Protein AF-A0A7J4T6V2-F1 (afdb_monomer)

Sequence (1102 aa):
MQHRQRLVNKSPQYKMMEKSWKALLYFALNEVQPFSEDEEESTPMKRTQRSRRSPRQASSSPLDWLPNFSELVDNEQSNKPFSLSALLLHKNLQPDKWESSGDDKIESLRESCLAEGVHKVWQKMAETTPIFAQFSLFSIAKSSEKKKFKIDYSILSSDFLQPDVLKKCLDHLSMMNLDPAVLLELGKVKSQLSAGRSLRVSQSLFELEGEQKIISLILGLHTRKDISDMLSETKGLDADYVKSLSLLNDLLQDNFEHWIDTVTIEQDNELVKSMKSIAWNQPPNEASVLDVGVLSQGYEFAEDPSVKEKIQWWKLNALVKNKQKKEAKSLLFELKIEADSDTRSLLVLLKEIGEEGFDWLELQLSQLDHISLTYILSDEELPSSLRYAGAKILFQRPHDIESSIIHHLIELFTLYADIDLLYTLVTKKEIDLQTRPYESLLITHLLPAQNKSANIDWLNSCREKAQENILETPLPSYFSKPAQSLLLLMEGILDDAESIVDKFGTDKPGLKAFKTCRQALKKGGDGLAAKKDLETLNASVKNENFSPLEQALFHSVISTLKLNRATWMLQSNRDEDIGPMLDTLLSNEMTPMLMMQTVRYFVLEYDLALPSLVNWYQTFDVTSPWHAIARAAVSASKSEERNAARDYQKAGESEIFSYEEKIMIYRKAMIHYAHAGLWTEALNLIEQEPALKSALTKRFQLYLQVSFHASQQETEKARKLLISFIETKKIVEDDFGESKERSSYANDDLDMLQDYPTSQPRSLPVQPFVGRVIAAKSWLKKQLYRGRKDTEYRYSELMKSSQILPKEVYDIADEAATNGKPFEGLMYLERAQLSGKFSLMDKKRLADTESSLFNLHHHSIPLQKRTYLRSLKLKPVVILDTNILIDVIVEKLSMKLGLTSASRLEMRGKDKFHLVLKYYCEENKIWMWIPKVVRRELTDFSKQVDRMHGLFDGYLVDKSKLEKEVTVQTSQKIIQEIIDEYSNWKPLDLQLEEIDDEDRIDEQMNAFLTDHFEIYDELTSMKRVKSEPIRTEIDNHLVYPESNDIAIMKLAARLAQRPFKDVGSLIIATRDGDFTLVARALEERFGFGVVKNSRMLQSWIN

Solvent-accessible surface area (backbone atoms only — not comparable to full-atom values): 61951 Å² total; per-residue (Å²): 104,76,66,59,55,56,56,48,71,66,35,63,70,54,67,73,49,58,63,44,62,51,24,56,53,51,48,45,66,62,45,48,72,69,80,72,95,86,72,86,87,79,85,78,85,76,82,80,81,78,84,84,88,89,90,79,75,83,79,70,54,62,70,72,41,41,79,52,73,68,59,61,73,70,46,86,87,53,60,60,70,59,50,46,53,53,50,50,50,47,53,57,74,36,59,95,74,59,60,81,73,54,56,61,54,49,52,54,40,49,54,50,35,54,73,62,27,38,57,66,68,48,32,58,42,11,77,61,9,62,65,43,36,72,42,56,78,35,48,71,48,88,86,85,90,83,86,87,77,81,89,66,62,76,64,60,40,41,47,45,81,39,66,74,44,34,46,54,42,52,56,60,60,61,69,45,100,65,55,72,65,57,52,54,53,49,50,52,48,49,51,28,52,78,64,77,45,84,84,76,79,59,71,75,55,62,69,46,67,59,77,54,30,59,58,22,51,55,53,25,56,60,69,70,42,90,47,72,82,67,62,80,67,59,70,85,58,63,65,70,59,52,51,53,51,50,55,48,45,33,58,74,70,76,45,62,91,59,46,69,66,58,66,66,57,82,67,93,39,55,35,49,52,53,46,35,26,60,48,37,61,64,66,59,82,76,62,55,76,50,55,51,70,61,40,53,53,38,47,72,40,27,80,50,67,73,52,35,53,52,40,50,54,31,34,39,53,32,24,53,76,69,68,40,60,72,62,30,48,61,54,54,75,74,59,80,81,56,55,86,56,67,51,70,66,50,51,57,53,30,66,74,68,34,70,71,40,51,58,54,46,58,77,46,51,87,49,48,40,73,69,50,41,51,53,49,53,70,39,80,90,50,59,68,68,55,28,38,56,37,48,52,56,56,70,72,42,95,66,83,83,57,79,88,48,51,63,51,50,50,51,41,25,51,46,60,50,38,34,64,61,42,51,52,49,33,64,76,66,68,54,70,40,64,83,34,25,68,62,28,45,49,40,54,64,51,26,35,54,80,54,81,84,71,55,65,69,60,42,51,54,36,35,45,48,9,48,74,44,42,87,80,49,79,83,55,91,77,58,50,71,46,44,51,41,49,54,39,28,47,59,12,36,74,54,83,56,61,62,47,58,62,60,42,70,85,44,60,69,30,46,51,22,47,52,50,45,49,46,16,36,37,86,92,37,88,27,54,54,54,72,69,36,55,52,43,29,56,54,42,57,73,70,57,90,60,53,52,32,40,43,54,48,50,54,45,53,53,49,45,40,49,47,46,37,44,53,51,28,60,50,67,68,56,66,87,64,48,53,64,54,51,30,59,53,59,63,40,78,76,32,24,40,55,54,58,52,33,50,53,50,47,30,74,73,72,52,45,47,33,68,42,58,35,52,48,22,65,77,69,40,66,84,39,47,66,34,29,43,33,46,14,19,38,28,44,74,70,68,36,26,58,59,14,14,51,24,19,41,60,29,34,74,40,82,89,50,52,71,70,54,24,53,53,33,38,53,51,14,37,54,25,18,49,68,53,68,38,39,66,62,38,52,48,52,39,70,74,34,64,71,47,54,58,53,46,39,71,66,58,52,47,48,49,52,30,27,37,30,41,74,72,67,38,51,68,61,26,31,49,54,57,51,61,71,41,53,40,81,40,78,42,66,45,103,82,72,51,75,41,82,42,82,43,70,51,68,68,57,57,57,53,57,51,50,44,33,69,67,40,92,71,61,46,64,54,68,58,40,37,63,45,46,55,50,38,54,55,49,52,44,71,75,75,58,95,73,94,84,49,55,65,59,54,48,57,54,50,73,69,49,94,76,77,58,66,64,62,55,47,55,43,19,52,52,32,28,74,72,77,35,50,66,65,14,48,51,54,49,46,49,50,62,70,64,71,82,58,52,78,69,49,39,51,52,47,49,55,52,44,52,52,54,42,69,76,45,36,82,79,46,26,22,40,64,37,65,75,44,62,81,57,91,44,30,29,37,34,37,51,37,58,73,50,49,48,54,53,50,51,51,59,49,32,47,71,76,50,37,23,79,59,43,34,82,52,68,78,60,83,69,67,41,63,60,52,52,49,51,38,38,75,71,68,51,40,38,30,27,65,52,72,69,43,52,50,50,52,58,53,52,32,67,39,52,70,63,59,54,56,72,47,64,84,49,66,66,60,64,73,55,47,63,68,62,62,37,51,69,54,40,48,53,51,50,54,51,45,52,66,72,55,32,77,55,75,77,90,59,92,60,77,85,61,83,67,96,83,47,72,61,58,59,53,47,53,53,49,53,60,71,33,41,73,59,33,39,53,52,41,57,58,44,48,76,80,42,89,68,78,46,34,72,55,96,92,38,72,34,42,60,34,70,66,56,50,50,53,54,52,52,45,36,55,54,14,67,40,50,56,97,68,52,21,32,42,31,37,37,38,74,49,63,86,48,59,61,44,20,65,47,43,26,75,76,40,28,28,44,58,24,70,44,43,71,59,44,46,72,62,70,100

Nearest PDB structures (foldseek):
  8q9t-assembly1_E  TM=1.790E-01  e=6.395E-03  Saccharomyces cerevisiae
  7wkk-assembly1_b  TM=1.171E-01  e=9.545E-02  Xenopus laevis
  6q6h-assembly1_V  TM=1.759E-01  e=7.942E-01  Homo sapiens
  1oyz-assembly1_A  TM=2.304E-01  e=4.757E+00  Escherichia coli

Secondary structure (DSSP, 8-state):
-HHHHHHHHHSHHHHHS-HHHHHHHHHHHTTPPPP-TT-----------------------GGGGSPPHHHHHH-TTS-HHHHHHHHHHHHHH-GGG--THHHHHHHHHHHHHHHH-B-HHHHHHHHH-GGGGGGGGSPBPPPPPPPPP---HHHHTS-TTSHHHHHHHHHHHTTS---HHHHHHHHHHHHHHHTTPPP---GGGTS--GGGHHHHHHHHHHTT---HHHHTT-TTS-HHHHHHHHHHHHHHTT--TTHHHHHT-----HHHHHHHHHHHHS--GGGGGS-HHHHHHHHHH--SHHHHHHHHHHHHHHHHHTT-HHHHHHHHHH----TT--HHHHHHHHHHH-HHHHHHHHHHGGGS-HHHHHHHHH-TTS-HHHHHHHHHHHHHSSSPPPTTTHHHHHHHHHHTT-HHHHHHHHHHTT--GGG-HHHHHHHHHH-BTT-TT--HHHHHHHHHHHHHHTTTSPPPTTS-HHHHHHHHHHTTB---THHHHHHTTT-HHHHHHHHHHHHHHSTT--S---HHHHHHHHHHHHHSS--HHHHHHHHHHHHHHHHHHHHHHHHHT--TTHHHHHHHHHTSTT-BHHHHHHHHHHHHHH----HHHHHHHHHH-TT-HHHHHHHHHHHHHTT-HHHHHHHHHHHHT-TTS-HHHHHHHHHHHHHHHHHTT-HHHHHHHHHH-HHHHHHS-HHHHHHHHHHHHHHTT-HHHHHHHHHHHHEEEEEEE-TTS-EEEEEEE-HHHHHHHHHHHHHSSSPPP-TTHHHHHHHHHHHHHHHH---S--HHHHHHHHTTSS---HHHHHHHHHHHHHTT-HHHHHHHHHHHHHTS-S-HHHHHHHHHHHHHHHHHHGGGS-HHHHTT--SS-PEEEEEEPHHHHHHHHHHHHHHHHTB-TTTS--TT----HHHHHHHHHHTTS-EEE--HHHHHHHHHHTT-HHHHHHTTTTS---HHHHHHHS-HHHHHHHHHHHHHHH-----S-TTTTPPPTT-HHHHHHHHHHHHTHHHHHHHHHHHHHHS----EEETTEEEEPPHHHHHHHHHHHHHHTS--SSEEEEEEE---HHHHSSHHHHHHHHS-EEESSHHHHHHHH-

Mean predicted aligned error: 18.08 Å

Foldseek 3Di:
DVVVVVVLVPDLVSVPDALQVNLLVVLLVVQDAFDDDPDDDDDDDDPPDDDDDDDDDDPPDSLNSHDDPVCLVPDPPDDLLSSLSNLLCCVRVPVVPDDPVSVVSNVVSLVVCQVQPDAPVLLVSLVRHVSSVSNVNTHHHDDDDDDFDDDDCLLVLAACLDLVSVLSNLVRLLPGPDDSVLNVQSVVQNVCSVVVHDGDHDPVQLPDAEPSNVSNLSVCLSNLHQCVVVLPHHPPDDPVVSVLSNLSNCLSVVNCPCLVVLLPDPDDTNSSLVSLLSSLCDDDPVCLPDALVSLVVSLVSHPDPVSNLVSLVSNLVNCLVVVVLVVNLVSLLVDADAQPDPLVVLVVSLLSNPDSSLVSCLVRLLRYDLVSLQVLLPDPSHDLVSNLSSLVNNLPDPDDDDPVRLVSNCLSCLQQVVLLSNVCSCVVVVPPLLLVLLNLLSNQLFVWLLRQPDDNVVSLVSNLSSLVCVVVDDDDPSDDPLLVQLSVLQLFFRDDCPSVLVQLPPVPLLSVLVVQCVQCQFQPHVLARDPVSLVSNLVSLVPDDDGNSSSSSSLSLSLLSLVLNLLVCLLVVVPPPSLVSLLVQLQDRRRRSLSLLQVLVVCLPVLRARVSNLVSCVNRPVPQLSNLSNVLSNCVVVVVLQSNLVSLQSSLPDPVDAPVSSLSSLVSSLLSCQSVLVLVVNVVSCVVDVLNVLLDAPLVVLQSVLSVCVVVVVLVVSLVSLQVVQWDWDFDQDPVRDTDTDTDGDLVVLVVSLCVQVLDLNRGDNPPRNVSSVVSSVVVCVVPDDDDPDLVVVLVVLLPDLDHQLVSLLVSLVVCVVVVRNLVSLSSLQCVLVVPSDDPVSNVVSLVSSVVSCLVCLQVDFLLSLSSNVSHQFAAEEEEALVLVVVVLVSVLCSVQNGGPSSHSDSNCPRPQVVVLLVCVVVVLYAFAYDPLRLVVQLVVLQPQVVVLVVCSSRSGDPVSSVVCRHSVNSVVSSVVCNVSGHPDDDPDPCLLPDDPPDPLLVVLVVSQVSSQVQQQSLCVVVVVPPNDQADDDPNDRRADHPSVSSVLSSQLSNSRGRDNRHSAYEYADDRSNCPSCQVVSCVRRRHGYDPGSSRVVSSRD

Radius of gyration: 61.85 Å; Cα contacts (8 Å, |Δi|>4): 1294; chains: 1; bounding box: 166×72×154 Å

Structure (mmCIF, N/CA/C/O backbone):
data_AF-A0A7J4T6V2-F1
#
_entry.id   AF-A0A7J4T6V2-F1
#
loop_
_atom_site.group_PDB
_atom_site.id
_atom_site.type_symbol
_atom_site.label_atom_id
_atom_site.label_alt_id
_atom_site.label_comp_id
_atom_site.label_asym_id
_atom_site.label_entity_id
_atom_site.label_seq_id
_atom_site.pdbx_PDB_ins_code
_atom_site.Cartn_x
_atom_site.Cartn_y
_atom_site.Cartn_z
_atom_site.occupancy
_atom_site.B_iso_or_equiv
_atom_site.auth_seq_id
_atom_site.auth_comp_id
_atom_site.auth_asym_id
_atom_site.auth_atom_id
_atom_site.pdbx_PDB_model_num
ATOM 1 N N . MET A 1 1 ? -93.926 30.652 81.258 1.00 53.25 1 MET A N 1
ATOM 2 C CA . MET A 1 1 ? -94.244 29.891 80.027 1.00 53.25 1 MET A CA 1
ATOM 3 C C . MET A 1 1 ? -93.145 29.968 78.950 1.00 53.25 1 MET A C 1
ATOM 5 O O . MET A 1 1 ? -92.382 29.018 78.834 1.00 53.25 1 MET A O 1
ATOM 9 N N . GLN A 1 2 ? -92.958 31.080 78.215 1.00 55.81 2 GLN A N 1
ATOM 10 C CA . GLN A 1 2 ? -92.055 31.129 77.033 1.00 55.81 2 GLN A CA 1
ATOM 11 C C . GLN A 1 2 ? -90.559 30.825 77.296 1.00 55.81 2 GLN A C 1
ATOM 13 O O . GLN A 1 2 ? -89.864 30.332 76.407 1.00 55.81 2 GLN A O 1
ATOM 18 N N . HIS A 1 3 ? -90.042 31.074 78.505 1.00 58.84 3 HIS A N 1
ATOM 19 C CA . HIS A 1 3 ? -88.650 30.748 78.856 1.00 58.84 3 HIS A CA 1
ATOM 20 C C . HIS A 1 3 ? -88.405 29.230 78.979 1.00 58.84 3 HIS A C 1
ATOM 22 O O . HIS A 1 3 ? -87.390 28.735 78.490 1.00 58.84 3 HIS A O 1
ATOM 28 N N . ARG A 1 4 ? -89.368 28.472 79.534 1.00 62.28 4 ARG A N 1
ATOM 29 C CA . ARG A 1 4 ? -89.280 27.004 79.669 1.00 62.28 4 ARG A CA 1
ATOM 30 C C . ARG A 1 4 ? -89.254 26.317 78.298 1.00 62.28 4 ARG A C 1
ATOM 32 O O . ARG A 1 4 ? -88.391 25.481 78.058 1.00 62.28 4 ARG A O 1
ATOM 39 N N . GLN A 1 5 ? -90.104 26.748 77.361 1.00 65.06 5 GLN A N 1
ATOM 40 C CA . GLN A 1 5 ? -90.107 26.225 75.985 1.00 65.06 5 GLN A CA 1
ATOM 41 C C . GLN A 1 5 ? -88.777 26.471 75.252 1.00 65.06 5 GLN A C 1
ATOM 43 O O . GLN A 1 5 ? -88.281 25.592 74.551 1.00 65.06 5 GLN A O 1
ATOM 48 N N . ARG A 1 6 ? -88.152 27.645 75.435 1.00 66.44 6 ARG A N 1
ATOM 49 C CA . ARG A 1 6 ? -86.840 27.937 74.829 1.00 66.44 6 ARG A CA 1
ATOM 50 C C . ARG A 1 6 ? -85.712 27.076 75.397 1.00 66.44 6 ARG A C 1
ATOM 52 O O . ARG A 1 6 ? -84.820 26.710 74.636 1.00 66.44 6 ARG A O 1
ATOM 59 N N . LEU A 1 7 ? -85.731 26.776 76.697 1.00 67.31 7 LEU A N 1
ATOM 60 C CA . LEU A 1 7 ? -84.736 25.906 77.333 1.00 67.31 7 LEU A CA 1
ATOM 61 C C . LEU A 1 7 ? -84.876 24.456 76.856 1.00 67.31 7 LEU A C 1
ATOM 63 O O . LEU A 1 7 ? -83.884 23.838 76.481 1.00 67.31 7 LEU A O 1
ATOM 67 N N . VAL A 1 8 ? -86.108 23.950 76.775 1.00 69.00 8 VAL A N 1
ATOM 68 C CA . VAL A 1 8 ? -86.390 22.591 76.293 1.00 69.00 8 VAL A CA 1
ATOM 69 C C . VAL A 1 8 ? -86.041 22.434 74.810 1.00 69.00 8 VAL A C 1
ATOM 71 O O . VAL A 1 8 ? -85.352 21.487 74.456 1.00 69.00 8 VAL A O 1
ATOM 74 N N . ASN A 1 9 ? -86.388 23.395 73.945 1.00 67.88 9 ASN A N 1
ATOM 75 C CA . ASN A 1 9 ? -86.048 23.329 72.514 1.00 67.88 9 ASN A CA 1
ATOM 76 C C . ASN A 1 9 ? -84.534 23.290 72.234 1.00 67.88 9 ASN A C 1
ATOM 78 O O . ASN A 1 9 ? -84.109 22.885 71.147 1.00 67.88 9 ASN A O 1
ATOM 82 N N . LYS A 1 10 ? -83.712 23.737 73.190 1.00 65.62 10 LYS A N 1
ATOM 83 C CA . LYS A 1 10 ? -82.251 23.688 73.094 1.00 65.62 10 LYS A CA 1
ATOM 84 C C . LYS A 1 10 ? -81.656 22.369 73.590 1.00 65.62 10 LYS A C 1
ATOM 86 O O . LYS A 1 10 ? -80.495 22.120 73.272 1.00 65.62 10 LYS A O 1
ATOM 91 N N . SER A 1 11 ? -82.403 21.528 74.310 1.00 69.69 11 SER A N 1
ATOM 92 C CA . SER A 1 11 ? -81.855 20.279 74.837 1.00 69.69 11 SER A CA 1
ATOM 93 C C . SER A 1 11 ? -81.663 19.233 73.724 1.00 69.69 11 SER A C 1
ATOM 95 O O . SER A 1 11 ? -82.504 19.100 72.825 1.00 69.69 11 SER A O 1
ATOM 97 N N . PRO A 1 12 ? -80.550 18.480 73.744 1.00 60.88 12 PRO A N 1
ATOM 98 C CA . PRO A 1 12 ? -80.286 17.443 72.751 1.00 60.88 12 PRO A CA 1
ATOM 99 C C . PRO A 1 12 ? -81.322 16.313 72.823 1.00 60.88 12 PRO A C 1
ATOM 101 O O . PRO A 1 12 ? -81.754 15.830 71.776 1.00 60.88 12 PRO A O 1
ATOM 104 N N . GLN A 1 13 ? -81.812 15.973 74.026 1.00 66.12 13 GLN A N 1
ATOM 105 C CA . GLN A 1 13 ? -82.876 14.975 74.184 1.00 66.12 13 GLN A CA 1
ATOM 106 C C . GLN A 1 13 ? -84.167 15.411 73.480 1.00 66.12 13 GLN A C 1
ATOM 108 O O . GLN A 1 13 ? -84.803 14.602 72.810 1.00 66.12 13 GLN A O 1
ATOM 113 N N . TYR A 1 14 ? -84.531 16.699 73.556 1.00 70.88 14 TYR A N 1
ATOM 114 C CA . TYR A 1 14 ? -85.696 17.211 72.838 1.00 70.88 14 TYR A CA 1
ATOM 115 C C . TYR A 1 14 ? -85.494 17.136 71.328 1.00 70.88 14 TYR A C 1
ATOM 117 O O . TYR A 1 14 ? -86.397 16.708 70.623 1.00 70.88 14 TYR A O 1
ATOM 125 N N . LYS A 1 15 ? -84.320 17.489 70.793 1.00 67.69 15 LYS A N 1
ATOM 126 C CA . LYS A 1 15 ? -84.082 17.414 69.340 1.00 67.69 15 LYS A CA 1
ATOM 127 C C . LYS A 1 15 ? -84.243 15.994 68.791 1.00 67.69 15 LYS A C 1
ATOM 129 O O . LYS A 1 15 ? -84.851 15.866 67.730 1.00 67.69 15 LYS A O 1
ATOM 134 N N . MET A 1 16 ? -83.797 14.979 69.536 1.00 64.81 16 MET A N 1
ATOM 135 C CA . MET A 1 16 ? -83.913 13.563 69.164 1.00 64.81 16 MET A CA 1
ATOM 136 C C . MET A 1 16 ? -85.317 12.957 69.338 1.00 64.81 16 MET A C 1
ATOM 138 O O . MET A 1 16 ? -85.592 11.934 68.721 1.00 64.81 16 MET A O 1
ATOM 142 N N . MET A 1 17 ? -86.219 13.565 70.122 1.00 69.50 17 MET A N 1
ATOM 143 C CA . MET A 1 17 ? -87.595 13.058 70.269 1.00 69.50 17 MET A CA 1
ATOM 144 C C . MET A 1 17 ? -88.423 13.185 68.979 1.00 69.50 17 MET A C 1
ATOM 146 O O . MET A 1 17 ? -88.301 14.162 68.229 1.00 69.50 17 MET A O 1
ATOM 150 N N . GLU A 1 18 ? -89.338 12.241 68.766 1.00 69.75 18 GLU A N 1
ATOM 151 C CA . GLU A 1 18 ? -90.332 12.290 67.689 1.00 69.75 18 GLU A CA 1
ATOM 152 C C . GLU A 1 18 ? -91.297 13.480 67.831 1.00 69.75 18 GLU A C 1
ATOM 154 O O . GLU A 1 18 ? -91.542 13.996 68.926 1.00 69.75 18 GLU A O 1
ATOM 159 N N . LYS A 1 19 ? -91.859 13.941 66.704 1.00 71.38 19 LYS A N 1
ATOM 160 C CA . LYS A 1 19 ? -92.742 15.125 66.658 1.00 71.38 19 LYS A CA 1
ATOM 161 C C . LYS A 1 19 ? -94.018 14.964 67.495 1.00 71.38 19 LYS A C 1
ATOM 163 O O . LYS A 1 19 ? -94.442 15.928 68.126 1.00 71.38 19 LYS A O 1
ATOM 168 N N . SER A 1 20 ? -94.571 13.758 67.548 1.00 72.56 20 SER A N 1
ATOM 169 C CA . SER A 1 20 ? -95.785 13.405 68.294 1.00 72.56 20 SER A CA 1
ATOM 170 C C . SER A 1 20 ? -95.604 13.544 69.812 1.00 72.56 20 SER A C 1
ATOM 172 O O . SER A 1 20 ? -96.410 14.168 70.498 1.00 72.56 20 SER A O 1
ATOM 174 N N . TRP A 1 21 ? -94.473 13.084 70.345 1.00 75.31 21 TRP A N 1
ATOM 175 C CA . TRP A 1 21 ? -94.110 13.248 71.757 1.00 75.31 21 TRP A CA 1
ATOM 176 C C . TRP A 1 21 ? -93.769 14.695 72.128 1.00 75.31 21 TRP A C 1
ATOM 178 O O . TRP A 1 21 ? -94.084 15.154 73.229 1.00 75.31 21 TRP A O 1
ATOM 188 N N . LYS A 1 22 ? -93.179 15.454 71.195 1.00 76.88 22 LYS A N 1
ATOM 189 C CA . LYS A 1 22 ? -92.954 16.899 71.366 1.00 76.88 22 LYS A CA 1
ATOM 190 C C . LYS A 1 22 ? -94.263 17.670 71.534 1.00 76.88 22 LYS A C 1
ATOM 192 O O . LYS A 1 22 ? -94.272 18.650 72.277 1.00 76.88 22 LYS A O 1
ATOM 197 N N . ALA A 1 23 ? -95.335 17.234 70.871 1.00 75.62 23 ALA A N 1
ATOM 198 C CA . ALA A 1 23 ? -96.659 17.840 70.966 1.00 75.62 23 ALA A CA 1
ATOM 199 C C . ALA A 1 23 ? -97.246 17.713 72.377 1.00 75.62 23 ALA A C 1
ATOM 201 O O . ALA A 1 23 ? -97.608 18.717 72.986 1.00 75.62 23 ALA A O 1
ATOM 202 N N . LEU A 1 24 ? -97.249 16.503 72.948 1.00 75.62 24 LEU A N 1
ATOM 203 C CA . LEU A 1 24 ? -97.732 16.277 74.315 1.00 75.62 24 LEU A CA 1
ATOM 204 C C . LEU A 1 24 ? -96.943 17.080 75.346 1.00 75.62 24 LEU A C 1
ATOM 206 O O . LEU A 1 24 ? -97.529 17.713 76.220 1.00 75.62 24 LEU A O 1
ATOM 210 N N . LEU A 1 25 ? -95.616 17.120 75.205 1.00 76.38 25 LEU A N 1
ATOM 211 C CA . LEU A 1 25 ? -94.769 17.917 76.086 1.00 76.38 25 LEU A CA 1
ATOM 212 C C . LEU A 1 25 ? -95.039 19.425 75.928 1.00 76.38 25 LEU A C 1
ATOM 214 O O . LEU A 1 25 ? -94.944 20.172 76.897 1.00 76.38 25 LEU A O 1
ATOM 218 N N . TYR A 1 26 ? -95.395 19.883 74.724 1.00 77.06 26 TYR A N 1
ATOM 219 C CA . TYR A 1 26 ? -95.779 21.273 74.475 1.00 77.06 26 TYR A CA 1
ATOM 220 C C . TYR A 1 26 ? -97.075 21.647 75.207 1.00 77.06 26 TYR A C 1
ATOM 222 O O . TYR A 1 26 ? -97.117 22.689 75.862 1.00 77.06 26 TYR A O 1
ATOM 230 N N . PHE A 1 27 ? -98.104 20.796 75.144 1.00 73.81 27 PHE A N 1
ATOM 231 C CA . PHE A 1 27 ? -99.348 20.994 75.897 1.00 73.81 27 PHE A CA 1
ATOM 232 C C . PHE A 1 27 ? -99.126 20.882 77.406 1.00 73.81 27 PHE A C 1
ATOM 234 O O . PHE A 1 27 ? -99.634 21.714 78.156 1.00 73.81 27 PHE A O 1
ATOM 241 N N . ALA A 1 28 ? -98.285 19.940 77.840 1.00 72.75 28 ALA A N 1
ATOM 242 C CA . ALA A 1 28 ? -97.928 19.789 79.243 1.00 72.75 28 ALA A CA 1
ATOM 243 C C . ALA A 1 28 ? -97.208 21.038 79.798 1.00 72.75 28 ALA A C 1
ATOM 245 O O . ALA A 1 28 ? -97.482 21.512 80.895 1.00 72.75 28 ALA A O 1
ATOM 246 N N . LEU A 1 29 ? -96.312 21.641 79.013 1.00 73.38 29 LEU A N 1
ATOM 247 C CA . LEU A 1 29 ? -95.616 22.872 79.399 1.00 73.38 29 LEU A CA 1
ATOM 248 C C . LEU A 1 29 ? -96.527 24.105 79.476 1.00 73.38 29 LEU A C 1
ATOM 250 O O . LEU A 1 29 ? -96.112 25.093 80.081 1.00 73.38 29 LEU A O 1
ATOM 254 N N . ASN A 1 30 ? -97.701 24.067 78.839 1.00 70.00 30 ASN A N 1
ATOM 255 C CA . ASN A 1 30 ? -98.661 25.171 78.799 1.00 70.00 30 ASN A CA 1
ATOM 256 C C . ASN A 1 30 ? -99.807 25.028 79.813 1.00 70.00 30 ASN A C 1
ATOM 258 O O . ASN A 1 30 ? -100.658 25.912 79.839 1.00 70.00 30 ASN A O 1
ATOM 262 N N . GLU A 1 31 ? -99.820 23.969 80.633 1.00 73.12 31 GLU A N 1
ATOM 263 C CA . GLU A 1 31 ? -100.770 23.779 81.749 1.00 73.12 31 GLU A CA 1
ATOM 264 C C . GLU A 1 31 ? -102.245 23.956 81.333 1.00 73.12 31 GLU A C 1
ATOM 266 O O . GLU A 1 31 ? -103.034 24.624 81.996 1.00 73.12 31 GLU A O 1
ATOM 271 N N . VAL A 1 32 ? -102.614 23.376 80.186 1.00 72.62 32 VAL A N 1
ATOM 272 C CA . VAL A 1 32 ? -103.933 23.567 79.559 1.00 72.62 32 VAL A CA 1
ATOM 273 C C . VAL A 1 32 ? -105.066 22.997 80.431 1.00 72.62 32 VAL A C 1
ATOM 275 O O . VAL A 1 32 ? -104.937 21.895 80.972 1.00 72.62 32 VAL A O 1
ATOM 278 N N . GLN A 1 33 ? -106.170 23.747 80.552 1.00 67.62 33 GLN A N 1
ATOM 279 C CA . GLN A 1 33 ? -107.335 23.410 81.385 1.00 67.62 33 GLN A CA 1
ATOM 280 C C . GLN A 1 33 ? -108.517 22.818 80.582 1.00 67.62 33 GLN A C 1
ATOM 282 O O . GLN A 1 33 ? -108.607 23.091 79.383 1.00 67.62 33 GLN A O 1
ATOM 287 N N . PRO A 1 34 ? -109.416 22.026 81.213 1.00 64.19 34 PRO A N 1
ATOM 288 C CA . PRO A 1 34 ? -110.644 21.510 80.596 1.00 64.19 34 PRO A CA 1
ATOM 289 C C . PRO A 1 34 ? -111.721 22.605 80.473 1.00 64.19 34 PRO A C 1
ATOM 291 O O . PRO A 1 34 ? -111.739 23.541 81.268 1.00 64.19 34 PRO A O 1
ATOM 294 N N . PHE A 1 35 ? -112.624 22.482 79.498 1.00 60.75 35 PHE A N 1
ATOM 295 C CA . PHE A 1 35 ? -113.722 23.432 79.251 1.00 60.75 35 PHE A CA 1
ATOM 296 C C . PHE A 1 35 ? -114.898 23.195 80.232 1.00 60.75 35 PHE A C 1
ATOM 298 O O . PHE A 1 35 ? -115.254 22.040 80.456 1.00 60.75 35 PHE A O 1
ATOM 305 N N . SER A 1 36 ? -115.507 24.248 80.802 1.00 52.59 36 SER A N 1
ATOM 306 C CA . SER A 1 36 ? -116.709 24.178 81.667 1.00 52.59 36 SER A CA 1
ATOM 307 C C . SER A 1 36 ? -117.889 24.948 81.056 1.00 52.59 36 SER A C 1
ATOM 309 O O . SER A 1 36 ? -117.694 26.062 80.580 1.00 52.59 36 SER A O 1
ATOM 311 N N . GLU A 1 37 ? -119.098 24.375 81.083 1.00 55.38 37 GLU A N 1
ATOM 312 C CA . GLU A 1 37 ? -120.283 24.871 80.349 1.00 55.38 37 GLU A CA 1
ATOM 313 C C . GLU A 1 37 ? -121.073 26.026 81.022 1.00 55.38 37 GLU A C 1
ATOM 315 O O . GLU A 1 37 ? -121.999 26.533 80.401 1.00 55.38 37 GLU A O 1
ATOM 320 N N . ASP A 1 38 ? -120.690 26.518 82.213 1.00 47.03 38 ASP A N 1
ATOM 321 C CA . ASP A 1 38 ? -121.486 27.496 83.000 1.00 47.03 38 ASP A CA 1
ATOM 322 C C . ASP A 1 38 ? -120.892 28.928 83.137 1.00 47.03 38 ASP A C 1
ATOM 324 O O . ASP A 1 38 ? -121.299 29.684 84.019 1.00 47.03 38 ASP A O 1
ATOM 328 N N . GLU A 1 39 ? -119.966 29.367 82.274 1.00 42.56 39 GLU A N 1
ATOM 329 C CA . GLU A 1 39 ? -119.502 30.773 82.258 1.00 42.56 39 GLU A CA 1
ATOM 330 C C . GLU A 1 39 ? -119.781 31.472 80.912 1.00 42.56 39 GLU A C 1
ATOM 332 O O . GLU A 1 39 ? -119.038 31.330 79.937 1.00 42.56 39 GLU A O 1
ATOM 337 N N . GLU A 1 40 ? -120.856 32.273 80.876 1.00 40.38 40 GLU A N 1
ATOM 338 C CA . GLU A 1 40 ? -121.079 33.317 79.868 1.00 40.38 40 GLU A CA 1
ATOM 339 C C . GLU A 1 40 ? -120.069 34.472 80.057 1.00 40.38 40 GLU A C 1
ATOM 341 O O . GLU A 1 40 ? -119.876 34.988 81.154 1.00 40.38 40 GLU A O 1
ATOM 346 N N . GLU A 1 41 ? -119.457 34.892 78.944 1.00 38.91 41 GLU A N 1
ATOM 347 C CA . GLU A 1 41 ? -118.516 36.013 78.768 1.00 38.91 41 GLU A CA 1
ATOM 348 C C . GLU A 1 41 ? -117.126 35.931 79.440 1.00 38.91 41 GLU A C 1
ATOM 350 O O . GLU A 1 41 ? -116.832 36.573 80.445 1.00 38.91 41 GLU A O 1
ATOM 355 N N . SER A 1 42 ? -116.147 35.392 78.699 1.00 34.12 42 SER A N 1
ATOM 356 C CA . SER A 1 42 ? -114.902 36.149 78.504 1.00 34.12 42 SER A CA 1
ATOM 357 C C . SER A 1 42 ? -114.297 35.941 77.113 1.00 34.12 42 SER A C 1
ATOM 359 O O . SER A 1 42 ? -113.977 34.849 76.651 1.00 34.12 42 SER A O 1
ATOM 361 N N . THR A 1 43 ? -114.181 37.059 76.404 1.00 35.28 43 THR A N 1
ATOM 362 C CA . THR A 1 43 ? -113.657 37.167 75.042 1.00 35.28 43 THR A CA 1
ATOM 363 C C . THR A 1 43 ? -112.238 36.604 74.862 1.00 35.28 43 THR A C 1
ATOM 365 O O . THR A 1 43 ? -111.422 36.651 75.785 1.00 35.28 43 THR A O 1
ATOM 368 N N . PRO A 1 44 ? -111.891 36.169 73.633 1.00 40.00 44 PRO A N 1
ATOM 369 C CA . PRO A 1 44 ? -110.732 35.336 73.346 1.00 40.00 44 PRO A CA 1
ATOM 370 C C . PRO A 1 44 ? -109.409 36.097 73.442 1.00 40.00 44 PRO A C 1
ATOM 372 O O . PRO A 1 44 ? -109.285 37.258 73.039 1.00 40.00 44 PRO A O 1
ATOM 375 N N . MET A 1 45 ? -108.381 35.379 73.894 1.00 36.91 45 MET A N 1
ATOM 376 C CA . MET A 1 45 ? -106.982 35.794 73.896 1.00 36.91 45 MET A CA 1
ATOM 377 C C . MET A 1 45 ? -106.600 36.460 72.560 1.00 36.91 45 MET A C 1
ATOM 379 O O . MET A 1 45 ? -106.627 35.847 71.490 1.00 36.91 45 MET A O 1
ATOM 383 N N . LYS A 1 46 ? -106.252 37.751 72.631 1.00 33.22 46 LYS A N 1
ATOM 384 C CA . LYS A 1 46 ? -105.854 38.596 71.498 1.00 33.22 46 LYS A CA 1
ATOM 385 C C . LYS A 1 46 ? -104.818 37.896 70.608 1.00 33.22 46 LYS A C 1
ATOM 387 O O . LYS A 1 46 ? -103.660 37.729 70.995 1.00 33.22 46 LYS A O 1
ATOM 392 N N . ARG A 1 47 ? -105.206 37.631 69.353 1.00 37.81 47 ARG A N 1
ATOM 393 C CA . ARG A 1 47 ? -104.29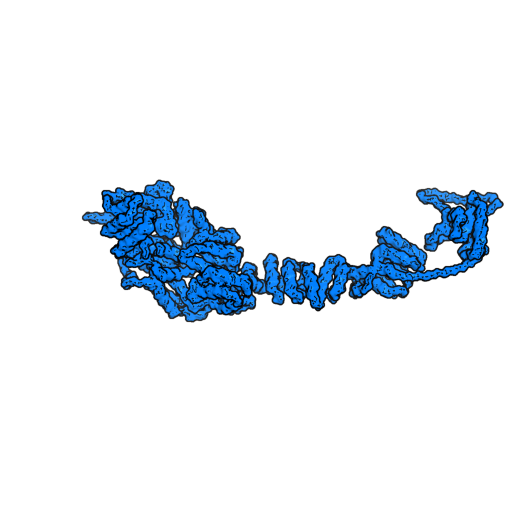3 37.530 68.203 1.00 37.81 47 ARG A CA 1
ATOM 394 C C . ARG A 1 47 ? -103.460 38.811 68.145 1.00 37.81 47 ARG A C 1
ATOM 396 O O . ARG A 1 47 ? -103.904 39.834 67.629 1.00 37.81 47 ARG A O 1
ATOM 403 N N . THR A 1 48 ? -102.240 38.769 68.664 1.00 36.28 48 THR A N 1
ATOM 404 C CA . THR A 1 48 ? -101.248 39.817 68.422 1.00 36.28 48 THR A CA 1
ATOM 405 C C . THR A 1 48 ? -100.740 39.660 66.991 1.00 36.28 48 THR A C 1
ATOM 407 O O . THR A 1 48 ? -99.787 38.939 66.705 1.00 36.28 48 THR A O 1
ATOM 410 N N . GLN A 1 49 ? -101.438 40.319 66.063 1.00 32.94 49 GLN A N 1
ATOM 411 C CA . GLN A 1 49 ? -100.999 40.496 64.686 1.00 32.94 49 GLN A CA 1
ATOM 412 C C . GLN A 1 49 ? -99.673 41.270 64.662 1.00 32.94 49 GLN A C 1
ATOM 414 O O . GLN A 1 49 ? -99.641 42.488 64.816 1.00 32.94 49 GLN A O 1
ATOM 419 N N . ARG A 1 50 ? -98.569 40.565 64.402 1.00 36.22 50 ARG A N 1
ATOM 420 C CA . ARG A 1 50 ? -97.378 41.144 63.768 1.00 36.22 50 ARG A CA 1
ATOM 421 C C . ARG A 1 50 ? -97.431 40.850 62.265 1.00 36.22 50 ARG A C 1
ATOM 423 O O . ARG A 1 50 ? -97.062 39.776 61.809 1.00 36.22 50 ARG A O 1
ATOM 430 N N . SER A 1 51 ? -97.915 41.835 61.516 1.00 33.94 51 SER A N 1
ATOM 431 C CA . SER A 1 51 ? -97.568 42.119 60.110 1.00 33.94 51 SER A CA 1
ATOM 432 C C . SER A 1 51 ? -96.088 42.559 60.068 1.00 33.94 51 SER A C 1
ATOM 434 O O . SER A 1 51 ? -95.680 43.251 60.996 1.00 33.94 51 SER A O 1
ATOM 436 N N . ARG A 1 52 ? -95.173 42.265 59.127 1.00 37.62 52 ARG A N 1
ATOM 437 C CA . ARG A 1 52 ? -95.066 41.635 57.782 1.00 37.62 52 ARG A CA 1
ATOM 438 C C . ARG A 1 52 ? -93.528 41.422 57.588 1.00 37.62 52 ARG A C 1
ATOM 440 O O . ARG A 1 52 ? -92.780 42.273 58.053 1.00 37.62 52 ARG A O 1
ATOM 447 N N . ARG A 1 53 ? -92.949 40.365 56.987 1.00 36.28 53 ARG A N 1
ATOM 448 C CA . ARG A 1 53 ? -92.974 39.965 55.561 1.00 36.28 53 ARG A CA 1
ATOM 449 C C . ARG A 1 53 ? -92.311 38.575 55.346 1.00 36.28 53 ARG A C 1
ATOM 451 O O . ARG A 1 53 ? -91.251 38.305 55.898 1.00 36.28 53 ARG A O 1
ATOM 458 N N . SER A 1 54 ? -92.908 37.833 54.408 1.00 31.98 54 SER A N 1
ATOM 459 C CA . SER A 1 54 ? -92.489 36.633 53.649 1.00 31.98 54 SER A CA 1
ATOM 460 C C . SER A 1 54 ? -92.803 35.209 54.154 1.00 31.98 54 SER A C 1
ATOM 462 O O . SER A 1 54 ? -92.718 34.937 55.347 1.00 31.98 54 SER A O 1
ATOM 464 N N . PRO A 1 55 ? -93.207 34.302 53.229 1.00 43.50 55 PRO A N 1
ATOM 465 C CA . PRO A 1 55 ? -94.214 33.273 53.482 1.00 43.50 55 PRO A CA 1
ATOM 466 C C . PRO A 1 55 ? -93.669 31.856 53.253 1.00 43.50 55 PRO A C 1
ATOM 468 O O . PRO A 1 55 ? -93.288 31.510 52.138 1.00 43.50 55 PRO A O 1
ATOM 471 N N . ARG A 1 56 ? -93.666 30.998 54.276 1.00 36.31 56 ARG A N 1
ATOM 472 C CA . ARG A 1 56 ? -93.439 29.556 54.092 1.00 36.31 56 ARG A CA 1
ATOM 473 C C . ARG A 1 56 ? -94.092 28.778 55.227 1.00 36.31 56 ARG A C 1
ATOM 475 O O . ARG A 1 56 ? -93.698 28.946 56.372 1.00 36.31 56 ARG A O 1
ATOM 48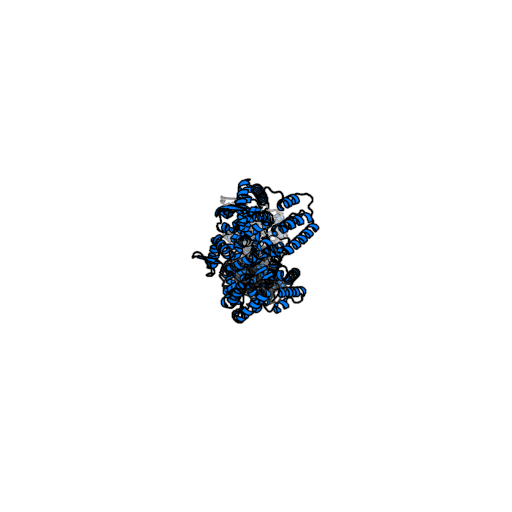2 N N . GLN A 1 57 ? -95.054 27.940 54.836 1.00 36.41 57 GLN A N 1
ATOM 483 C CA . GLN A 1 57 ? -95.809 26.976 55.640 1.00 36.41 57 GLN A CA 1
ATOM 484 C C . GLN A 1 57 ? -96.641 27.596 56.768 1.00 36.41 57 GLN A C 1
ATOM 486 O O . GLN A 1 57 ? -96.122 28.222 57.686 1.00 36.41 57 GLN A O 1
ATOM 491 N N . ALA A 1 58 ? -97.962 27.400 56.692 1.00 38.56 58 ALA A N 1
ATOM 492 C CA . ALA A 1 58 ? -98.843 27.568 57.839 1.00 38.56 58 ALA A CA 1
ATOM 493 C C . ALA A 1 58 ? -98.180 26.848 59.016 1.00 38.56 58 ALA A C 1
ATOM 495 O O . ALA A 1 58 ? -97.905 25.652 58.920 1.00 38.56 58 ALA A O 1
ATOM 496 N N . SER A 1 59 ? -97.811 27.584 60.065 1.00 44.12 59 SER A N 1
ATOM 497 C CA . SER A 1 59 ? -97.272 26.973 61.272 1.00 44.12 59 SER A CA 1
ATOM 498 C C . SER A 1 59 ? -98.350 26.027 61.777 1.00 44.12 59 SER A C 1
ATOM 500 O O . SER A 1 59 ? -99.371 26.508 62.277 1.00 44.12 59 SER A O 1
ATOM 502 N N . SER A 1 60 ? -98.166 24.722 61.552 1.00 54.88 60 SER A N 1
ATOM 503 C CA . SER A 1 60 ? -99.112 23.722 62.025 1.00 54.88 60 SER A CA 1
ATOM 504 C C . SER A 1 60 ? -99.245 23.931 63.525 1.00 54.88 60 SER A C 1
ATOM 506 O O . SER A 1 60 ? -98.250 24.172 64.226 1.00 54.88 60 SER A O 1
ATOM 508 N N . SER A 1 61 ? -100.481 23.937 64.002 1.00 65.06 61 SER A N 1
ATOM 509 C CA . SER A 1 61 ? -100.718 24.021 65.430 1.00 65.06 61 SER A CA 1
ATOM 510 C C . SER A 1 61 ? -99.997 22.834 66.081 1.00 65.06 61 SER A C 1
ATOM 512 O O . SER A 1 61 ? -99.958 21.760 65.482 1.00 65.06 61 SER A O 1
ATOM 514 N N . PRO A 1 62 ? -99.416 22.964 67.283 1.00 66.25 62 PRO A N 1
ATOM 515 C CA . PRO A 1 62 ? -98.862 21.826 68.020 1.00 66.25 62 PRO A CA 1
ATOM 516 C C . PRO A 1 62 ? -99.854 20.667 68.207 1.00 66.25 62 PRO A C 1
ATOM 518 O O . PRO A 1 62 ? -99.428 19.552 68.480 1.00 66.25 62 PRO A O 1
ATOM 521 N N . LEU A 1 63 ? -101.157 20.910 68.017 1.00 71.25 63 LEU A N 1
ATOM 522 C CA . LEU A 1 63 ? -102.191 19.877 67.948 1.00 71.25 63 LEU A CA 1
ATOM 523 C C . LEU A 1 63 ? -102.089 19.009 66.679 1.00 71.25 63 LEU A C 1
ATOM 525 O O . LEU A 1 63 ? -102.297 17.809 66.757 1.00 71.25 63 LEU A O 1
ATOM 529 N N . ASP A 1 64 ? -101.681 19.581 65.543 1.00 73.25 64 ASP A N 1
ATOM 530 C CA . ASP A 1 64 ? -101.520 18.878 64.257 1.00 73.25 64 ASP A CA 1
ATOM 531 C C . ASP A 1 64 ? -100.311 17.919 64.251 1.00 73.25 64 ASP A C 1
ATOM 533 O O . ASP A 1 64 ? -100.069 17.213 63.276 1.00 73.25 64 ASP A O 1
ATOM 537 N N . TRP A 1 65 ? -99.477 17.945 65.298 1.00 75.75 65 TRP A N 1
ATOM 538 C CA . TRP A 1 65 ? -98.366 17.003 65.476 1.00 75.75 65 TRP A CA 1
ATOM 539 C C . TRP A 1 65 ? -98.797 15.709 66.174 1.00 75.75 65 TRP A C 1
ATOM 541 O O . TRP A 1 65 ? -98.005 14.765 66.216 1.00 75.75 65 TRP A O 1
ATOM 551 N N . LEU A 1 66 ? -100.005 15.673 66.743 1.00 75.06 66 LEU A N 1
ATOM 552 C CA . LEU A 1 66 ? -100.592 14.455 67.288 1.00 75.06 66 LEU A CA 1
ATOM 553 C C . LEU A 1 66 ? -101.237 13.634 66.160 1.00 75.06 66 LEU A C 1
ATOM 555 O O . LEU A 1 66 ? -101.698 14.217 65.178 1.00 75.06 66 LEU A O 1
ATOM 559 N N . PRO A 1 67 ? -101.270 12.295 66.282 1.00 74.00 67 PRO A N 1
ATOM 560 C CA . PRO A 1 67 ? -102.033 11.455 65.363 1.00 74.00 67 PRO A CA 1
ATOM 561 C C . PRO A 1 67 ? -103.523 11.820 65.417 1.00 74.00 67 PRO A C 1
ATOM 563 O O . PRO A 1 67 ? -104.035 12.155 66.486 1.00 74.00 67 PRO A O 1
ATOM 566 N N . ASN A 1 68 ? -104.218 11.750 64.282 1.00 73.44 68 ASN A N 1
ATOM 567 C CA . ASN A 1 68 ? -105.642 12.101 64.209 1.00 73.44 68 ASN A CA 1
ATOM 568 C C . ASN A 1 68 ? -106.520 11.101 64.986 1.00 73.44 68 ASN A C 1
ATOM 570 O O . ASN A 1 68 ? -106.112 9.967 65.236 1.00 73.44 68 ASN A O 1
ATOM 574 N N . PHE A 1 69 ? -107.761 11.492 65.303 1.00 66.56 69 PHE A N 1
ATOM 575 C CA . PHE A 1 69 ? -108.719 10.652 66.041 1.00 66.56 69 PHE A CA 1
ATOM 576 C C . PHE A 1 69 ? -108.843 9.229 65.464 1.00 66.56 69 PHE A C 1
ATOM 578 O O . PHE A 1 69 ? -108.688 8.264 66.207 1.00 66.56 69 PHE A O 1
ATOM 585 N N . SER A 1 70 ? -108.999 9.081 64.144 1.00 67.31 70 SER A N 1
ATOM 586 C CA . SER A 1 70 ? -109.066 7.769 63.480 1.00 67.31 70 SER A CA 1
ATOM 587 C C . SER A 1 70 ? -107.790 6.930 63.666 1.00 67.31 70 SER A C 1
ATOM 589 O O . SER A 1 70 ? -107.865 5.748 63.976 1.00 67.31 70 SER A O 1
ATOM 591 N N . GLU A 1 71 ? -106.600 7.538 63.585 1.00 68.38 71 GLU A N 1
ATOM 592 C CA . GLU A 1 71 ? -105.320 6.831 63.769 1.00 68.38 71 GLU A CA 1
ATOM 593 C C . GLU A 1 71 ? -105.110 6.355 65.215 1.00 68.38 71 GLU A C 1
ATOM 595 O O . GLU A 1 71 ? -104.465 5.334 65.446 1.00 68.38 71 GLU A O 1
ATOM 600 N N . LEU A 1 72 ? -105.658 7.066 66.203 1.00 68.19 72 LEU A N 1
ATOM 601 C CA . LEU A 1 72 ? -105.619 6.657 67.613 1.00 68.19 72 LEU A CA 1
ATOM 602 C C . LEU A 1 72 ? -106.661 5.570 67.923 1.00 68.19 72 LEU A C 1
ATOM 604 O O . LEU A 1 72 ? -106.457 4.740 68.817 1.00 68.19 72 LEU A O 1
ATOM 608 N N . VAL A 1 73 ? -107.769 5.545 67.179 1.00 62.69 73 VAL A N 1
ATOM 609 C CA . VAL A 1 73 ? -108.832 4.538 67.304 1.00 62.69 73 VAL A CA 1
ATOM 610 C C . VAL A 1 73 ? -108.473 3.216 66.606 1.00 62.69 73 VAL A C 1
ATOM 612 O O . VAL A 1 73 ? -108.852 2.164 67.113 1.00 62.69 73 VAL A O 1
ATOM 615 N N . ASP A 1 74 ? -107.621 3.218 65.585 1.00 59.41 74 ASP A N 1
ATOM 616 C CA . ASP A 1 74 ? -107.297 1.982 64.852 1.00 59.41 74 ASP A CA 1
ATOM 617 C C . ASP A 1 74 ? -105.978 1.308 65.283 1.00 59.41 74 ASP A C 1
ATOM 619 O O . ASP A 1 74 ? -105.730 0.144 64.974 1.00 59.41 74 ASP A O 1
ATOM 623 N N . ASN A 1 75 ? -105.109 2.004 66.023 1.00 59.31 75 ASN A N 1
ATOM 624 C CA . ASN A 1 75 ? -103.731 1.551 66.237 1.00 59.31 75 ASN A CA 1
ATOM 625 C C . ASN A 1 75 ? -103.520 0.873 67.612 1.00 59.31 75 ASN A C 1
ATOM 627 O O . ASN A 1 75 ? -103.119 1.515 68.587 1.00 59.31 75 ASN A O 1
ATOM 631 N N . GLU A 1 76 ? -103.773 -0.440 67.698 1.00 54.88 76 GLU A N 1
ATOM 632 C CA . GLU A 1 76 ? -103.610 -1.266 68.919 1.00 54.88 76 GLU A CA 1
ATOM 633 C C . GLU A 1 76 ? -102.157 -1.405 69.424 1.00 54.88 76 GLU A C 1
ATOM 635 O O . GLU A 1 76 ? -101.940 -1.725 70.592 1.00 54.88 76 GLU A O 1
ATOM 640 N N . GLN A 1 77 ? -101.147 -1.133 68.587 1.00 52.94 77 GLN A N 1
ATOM 641 C CA . GLN A 1 77 ? -99.717 -1.230 68.943 1.00 52.94 77 GLN A CA 1
ATOM 642 C C . GLN A 1 77 ? -99.136 0.070 69.531 1.00 52.94 77 GLN A C 1
ATOM 644 O O . GLN A 1 77 ? -97.938 0.156 69.814 1.00 52.94 77 GLN A O 1
ATOM 649 N N . SER A 1 78 ? -99.960 1.103 69.714 1.00 60.38 78 SER A N 1
ATOM 650 C CA . SER A 1 78 ? -99.508 2.396 70.229 1.00 60.38 78 SER A CA 1
ATOM 651 C C . SER A 1 78 ? -99.339 2.371 71.758 1.00 60.38 78 SER A C 1
ATOM 653 O O . SER A 1 78 ? -100.045 1.658 72.470 1.00 60.38 78 SER A O 1
ATOM 655 N N . ASN A 1 79 ? -98.364 3.126 72.287 1.00 71.38 79 ASN A N 1
ATOM 656 C CA . ASN A 1 79 ? -98.105 3.194 73.731 1.00 71.38 79 ASN A CA 1
ATOM 657 C C . ASN A 1 79 ? -99.383 3.675 74.446 1.00 71.38 79 ASN A C 1
ATOM 659 O O . ASN A 1 79 ? -99.771 4.829 74.290 1.00 71.38 79 ASN A O 1
ATOM 663 N N . LYS A 1 80 ? -100.047 2.793 75.204 1.00 76.38 80 LYS A N 1
ATOM 664 C CA . LYS A 1 80 ? -101.417 3.010 75.709 1.00 76.38 80 LYS A CA 1
ATOM 665 C C . LYS A 1 80 ? -101.586 4.351 76.460 1.00 76.38 80 LYS A C 1
ATOM 667 O O . LYS A 1 80 ? -102.493 5.106 76.107 1.00 76.38 80 LYS A O 1
ATOM 672 N N . PRO A 1 81 ? -100.686 4.739 77.392 1.00 76.44 81 PRO A N 1
ATOM 673 C CA . PRO A 1 81 ? -100.663 6.080 77.989 1.00 76.44 81 PRO A CA 1
ATOM 674 C C . PRO A 1 81 ? -100.535 7.254 77.005 1.00 76.44 81 PRO A C 1
ATOM 676 O O . PRO A 1 81 ? -101.157 8.302 77.191 1.00 76.44 81 PRO A O 1
ATOM 679 N N . PHE A 1 82 ? -99.732 7.099 75.951 1.00 81.00 82 PHE A N 1
ATOM 680 C CA . PHE A 1 82 ? -99.591 8.115 74.906 1.00 81.00 82 PHE A CA 1
ATOM 681 C C . PHE A 1 82 ? -100.909 8.293 74.149 1.00 81.00 82 PHE A C 1
ATOM 683 O O . PHE A 1 82 ? -101.377 9.415 73.975 1.00 81.00 82 PHE A O 1
ATOM 690 N N . SER A 1 83 ? -101.552 7.193 73.773 1.00 78.56 83 SER A N 1
ATOM 691 C CA . SER A 1 83 ? -102.811 7.236 73.029 1.00 78.56 83 SER A CA 1
ATOM 692 C C . SER A 1 83 ? -103.953 7.798 73.881 1.00 78.56 83 SER A C 1
ATOM 694 O O . SER A 1 83 ? -104.719 8.635 73.406 1.00 78.56 83 SER A O 1
ATOM 696 N N . LEU A 1 84 ? -104.005 7.441 75.171 1.00 79.25 84 LEU A N 1
ATOM 697 C CA . LEU A 1 84 ? -104.968 7.996 76.127 1.00 79.25 84 LEU A CA 1
ATOM 698 C C . LEU A 1 84 ? -104.797 9.517 76.302 1.00 79.25 84 LEU A C 1
ATOM 700 O O . LEU A 1 84 ? -105.782 10.250 76.329 1.00 79.25 84 LEU A O 1
ATOM 704 N N . SER A 1 85 ? -103.559 10.013 76.398 1.00 79.81 85 SER A N 1
ATOM 705 C CA . SER A 1 85 ? -103.301 11.457 76.537 1.00 79.81 85 SER A CA 1
ATOM 706 C C . SER A 1 85 ? -103.606 12.240 75.256 1.00 79.81 85 SER A C 1
ATOM 708 O O . SER A 1 85 ? -104.173 13.329 75.328 1.00 79.81 85 SER A O 1
ATOM 710 N N . ALA A 1 86 ? -103.310 11.685 74.081 1.00 79.31 86 ALA A N 1
ATOM 711 C CA . ALA A 1 86 ? -103.676 12.310 72.813 1.00 79.31 86 ALA A CA 1
ATOM 712 C C . ALA A 1 86 ? -105.208 12.422 72.644 1.00 79.31 86 ALA A C 1
ATOM 714 O O . ALA A 1 86 ? -105.703 13.493 72.290 1.00 79.31 86 ALA A O 1
ATOM 715 N N . LEU A 1 87 ? -105.975 11.374 72.985 1.00 78.06 87 LEU A N 1
ATOM 716 C CA . LEU A 1 87 ? -107.446 11.394 72.917 1.00 78.06 87 LEU A CA 1
ATOM 717 C C . LEU A 1 87 ? -108.079 12.402 73.892 1.00 78.06 87 LEU A C 1
ATOM 719 O O . LEU A 1 87 ? -109.004 13.118 73.510 1.00 78.06 87 LEU A O 1
ATOM 723 N N . LEU A 1 88 ? -107.548 12.535 75.115 1.00 77.31 88 LEU A N 1
ATOM 724 C CA . LEU A 1 88 ? -108.011 13.552 76.071 1.00 77.31 88 LEU A CA 1
ATOM 725 C C . LEU A 1 88 ? -107.835 14.989 75.562 1.00 77.31 88 LEU A C 1
ATOM 727 O O . LEU A 1 88 ? -108.657 15.854 75.872 1.00 77.31 88 LEU A O 1
ATOM 731 N N . LEU A 1 89 ? -106.763 15.265 74.814 1.00 78.19 89 LEU A N 1
ATOM 732 C CA . LEU A 1 89 ? -106.551 16.584 74.216 1.00 78.19 89 LEU A CA 1
ATOM 733 C C . LEU A 1 89 ? -107.542 16.849 73.081 1.00 78.19 89 LEU A C 1
ATOM 735 O O . LEU A 1 89 ? -108.075 17.954 73.009 1.00 78.19 89 LEU A O 1
ATOM 739 N N . HIS A 1 90 ? -107.827 15.854 72.234 1.00 77.88 90 HIS A N 1
ATOM 740 C CA . HIS A 1 90 ? -108.832 15.998 71.178 1.00 77.88 90 HIS A CA 1
ATOM 741 C C . HIS A 1 90 ? -110.235 16.245 71.749 1.00 77.88 90 HIS A C 1
ATOM 743 O O . HIS A 1 90 ? -110.892 17.183 71.304 1.00 77.88 90 HIS A O 1
ATOM 749 N N . LYS A 1 91 ? -110.647 15.501 72.788 1.00 74.69 91 LYS A N 1
ATOM 750 C CA . LYS A 1 91 ? -111.954 15.685 73.445 1.00 74.69 91 LYS A CA 1
ATOM 751 C C . LYS A 1 91 ? -112.141 17.092 74.023 1.00 74.69 91 LYS A C 1
ATOM 753 O O . LYS A 1 91 ? -113.186 17.698 73.832 1.00 74.69 91 LYS A O 1
ATOM 758 N N . ASN A 1 92 ? -111.129 17.622 74.715 1.00 72.56 92 ASN A N 1
ATOM 759 C CA . ASN A 1 92 ? -111.255 18.899 75.431 1.00 72.56 92 ASN A CA 1
ATOM 760 C C . ASN A 1 92 ? -110.991 20.143 74.565 1.00 72.56 92 ASN A C 1
ATOM 762 O O . ASN A 1 92 ? -111.492 21.216 74.885 1.00 72.56 92 ASN A O 1
ATOM 766 N N . LEU A 1 93 ? -110.179 20.039 73.504 1.00 72.62 93 LEU A N 1
ATOM 767 C CA . LEU A 1 93 ? -109.768 21.198 72.692 1.00 72.62 93 LEU A CA 1
ATOM 768 C C . LEU A 1 93 ? -110.455 21.272 71.322 1.00 72.62 93 LEU A C 1
ATOM 770 O O . LEU A 1 93 ? -110.352 22.301 70.654 1.00 72.62 93 LEU A O 1
ATOM 774 N N . GLN A 1 94 ? -111.135 20.206 70.888 1.00 73.00 94 GLN A N 1
ATOM 775 C CA . GLN A 1 94 ? -111.915 20.163 69.647 1.00 73.00 94 GLN A CA 1
ATOM 776 C C . GLN A 1 94 ? -113.295 19.507 69.872 1.00 73.00 94 GLN A C 1
ATOM 778 O O . GLN A 1 94 ? -113.579 18.488 69.240 1.00 73.00 94 GLN A O 1
ATOM 783 N N . PRO A 1 95 ? -114.170 20.076 70.730 1.00 66.38 95 PRO A N 1
ATOM 784 C CA . PRO A 1 95 ? -115.485 19.489 71.011 1.00 66.38 95 PRO A CA 1
ATOM 785 C C . PRO A 1 95 ? -116.348 19.359 69.743 1.00 66.38 95 PRO A C 1
ATOM 787 O O . PRO A 1 95 ? -116.975 18.327 69.535 1.00 66.38 95 PRO A O 1
ATOM 790 N N . ASP A 1 96 ? -116.276 20.334 68.828 1.00 64.50 96 ASP A N 1
ATOM 791 C CA . ASP A 1 96 ? -117.027 20.341 67.559 1.00 64.50 96 ASP A CA 1
ATOM 792 C C . ASP A 1 96 ? -116.692 19.168 66.613 1.00 64.50 96 ASP A C 1
ATOM 794 O O . ASP A 1 96 ? -117.407 18.931 65.641 1.00 64.50 96 ASP A O 1
ATOM 798 N N . LYS A 1 97 ? -115.574 18.463 66.842 1.00 66.69 97 LYS A N 1
ATOM 799 C CA . LYS A 1 97 ? -115.101 17.336 66.018 1.00 66.69 97 LYS A CA 1
ATOM 800 C C . LYS A 1 97 ? -115.110 16.000 66.768 1.00 66.69 97 LYS A C 1
ATOM 802 O O . LYS A 1 97 ? -114.531 15.035 66.274 1.00 66.69 97 LYS A O 1
ATOM 807 N N . TRP A 1 98 ? -115.697 15.952 67.964 1.00 76.56 98 TRP A N 1
ATOM 808 C CA . TRP A 1 98 ? -115.707 14.761 68.808 1.00 76.56 98 TRP A CA 1
ATOM 809 C C . TRP A 1 98 ? -116.875 13.830 68.455 1.00 76.56 98 TRP A C 1
ATOM 811 O O . TRP A 1 98 ? -118.024 14.263 68.389 1.00 76.56 98 TRP A O 1
ATOM 821 N N . GLU A 1 99 ? -116.589 12.542 68.255 1.00 72.06 99 GLU A N 1
ATOM 822 C CA . GLU A 1 99 ? -117.597 11.498 68.038 1.00 72.06 99 GLU A CA 1
ATOM 823 C C . GLU A 1 99 ? -117.827 10.702 69.332 1.00 72.06 99 GLU A C 1
ATOM 825 O O . GLU A 1 99 ? -116.877 10.380 70.048 1.00 72.06 99 GLU A O 1
ATOM 830 N N . SER A 1 100 ? -119.081 10.340 69.631 1.00 67.25 100 SER A N 1
ATOM 831 C CA . SER A 1 100 ? -119.447 9.633 70.872 1.00 67.25 100 SER A CA 1
ATOM 832 C C . SER A 1 100 ? -118.782 8.258 71.029 1.00 67.25 100 SER A C 1
ATOM 834 O O . SER A 1 100 ? -118.593 7.803 72.152 1.00 67.25 100 SER A O 1
ATOM 836 N N . SER A 1 101 ? -118.356 7.628 69.931 1.00 69.00 101 SER A N 1
ATOM 837 C CA . SER A 1 101 ? -117.579 6.377 69.923 1.00 69.00 101 SER A CA 1
ATOM 838 C C . SER A 1 101 ? -116.214 6.495 70.621 1.00 69.00 101 SER A C 1
ATOM 840 O O . SER A 1 101 ? -115.661 5.498 71.084 1.00 69.00 101 SER A O 1
ATOM 842 N N . GLY A 1 102 ? -115.655 7.707 70.725 1.00 66.44 102 GLY A N 1
ATOM 843 C CA . GLY A 1 102 ? -114.370 7.960 71.380 1.00 66.44 102 GLY A CA 1
ATOM 844 C C . GLY A 1 102 ? -114.404 7.808 72.901 1.00 66.44 102 GLY A C 1
ATOM 845 O O . GLY A 1 102 ? -113.360 7.556 73.509 1.00 66.44 102 GLY A O 1
ATOM 846 N N . ASP A 1 103 ? -115.580 7.926 73.519 1.00 74.12 103 ASP A N 1
ATOM 847 C CA . ASP A 1 103 ? -115.725 7.826 74.972 1.00 74.12 103 ASP A CA 1
ATOM 848 C C . ASP A 1 103 ? -115.513 6.388 75.466 1.00 74.12 103 ASP A C 1
ATOM 850 O O . ASP A 1 103 ? -114.806 6.189 76.456 1.00 74.12 103 ASP A O 1
ATOM 854 N N . ASP A 1 104 ? -115.979 5.389 74.709 1.00 76.75 104 ASP A N 1
ATOM 855 C CA . ASP A 1 104 ? -115.767 3.966 75.016 1.00 76.75 104 ASP A CA 1
ATOM 856 C C . ASP A 1 104 ? -114.273 3.597 74.996 1.00 76.75 104 ASP A C 1
ATOM 858 O O . ASP A 1 104 ? -113.783 2.861 75.857 1.00 76.75 104 ASP A O 1
ATOM 862 N N . LYS A 1 105 ? -113.507 4.154 74.045 1.00 76.56 105 LYS A N 1
ATOM 863 C CA . LYS A 1 105 ? -112.068 3.879 73.921 1.00 76.56 105 LYS A CA 1
ATOM 864 C C . LYS A 1 105 ? -111.227 4.608 74.970 1.00 76.56 105 LYS A C 1
ATOM 866 O O . LYS A 1 105 ? -110.192 4.093 75.403 1.00 76.56 105 LYS A O 1
ATOM 871 N N . ILE A 1 106 ? -111.654 5.798 75.403 1.00 78.94 106 ILE A N 1
ATOM 872 C CA . ILE A 1 106 ? -111.045 6.466 76.561 1.00 78.94 106 ILE A CA 1
ATOM 873 C C . ILE A 1 106 ? -111.212 5.584 77.799 1.00 78.94 106 ILE A C 1
ATOM 875 O O . ILE A 1 106 ? -110.237 5.392 78.527 1.00 78.94 106 ILE A O 1
ATOM 879 N N . GLU A 1 107 ? -112.397 5.011 78.010 1.00 79.19 107 GLU A N 1
ATOM 880 C CA . GLU A 1 107 ? -112.657 4.153 79.166 1.00 79.19 107 GLU A CA 1
ATOM 881 C C . GLU A 1 107 ? -111.852 2.845 79.101 1.00 79.19 107 GLU A C 1
ATOM 883 O O . GLU A 1 107 ? -111.157 2.505 80.061 1.00 79.19 107 GLU A O 1
ATOM 888 N N . SER A 1 108 ? -111.782 2.186 77.937 1.00 79.88 108 SER A N 1
ATOM 889 C CA . SER A 1 108 ? -110.961 0.974 77.773 1.00 79.88 108 SER A CA 1
ATOM 890 C C . SER A 1 108 ? -109.466 1.238 78.002 1.00 79.88 108 SER A C 1
ATOM 892 O O . SER A 1 108 ? -108.747 0.438 78.608 1.00 79.88 108 SER A O 1
ATOM 894 N N . LEU A 1 109 ? -108.960 2.379 77.520 1.00 77.31 109 LEU A N 1
ATOM 895 C CA . LEU A 1 109 ? -107.568 2.767 77.733 1.00 77.31 109 LEU A CA 1
ATOM 896 C C . LEU A 1 109 ? -107.307 3.153 79.195 1.00 77.31 109 LEU A C 1
ATOM 898 O O . LEU A 1 109 ? -106.230 2.829 79.700 1.00 77.31 109 LEU A O 1
ATOM 902 N N . ARG A 1 110 ? -108.271 3.771 79.895 1.00 80.69 110 ARG A N 1
ATOM 903 C CA . ARG A 1 110 ? -108.190 4.027 81.345 1.00 80.69 110 ARG A CA 1
ATOM 904 C C . ARG A 1 110 ? -108.064 2.730 82.132 1.00 80.69 110 ARG A C 1
ATOM 906 O O . ARG A 1 110 ? -107.155 2.630 82.952 1.00 80.69 110 ARG A O 1
ATOM 913 N N . GLU A 1 111 ? -108.897 1.733 81.846 1.00 79.50 111 GLU A N 1
ATOM 914 C CA . GLU A 1 111 ? -108.817 0.417 82.492 1.00 79.50 111 GLU A CA 1
ATOM 915 C C . GLU A 1 111 ? -107.466 -0.262 82.230 1.00 79.50 111 GLU A C 1
ATOM 917 O O . GLU A 1 111 ? -106.824 -0.758 83.158 1.00 79.50 111 GLU A O 1
ATOM 922 N N . SER A 1 112 ? -106.967 -0.208 80.989 1.00 76.19 112 SER A N 1
ATOM 923 C CA . SER A 1 112 ? -105.654 -0.780 80.658 1.00 76.19 112 SER A CA 1
ATOM 924 C C . SER A 1 112 ? -104.496 -0.075 81.380 1.00 76.19 112 SER A C 1
ATOM 926 O O . SER A 1 112 ? -103.568 -0.731 81.855 1.00 76.19 112 SER A O 1
ATOM 928 N N . CYS A 1 113 ? -104.568 1.253 81.524 1.00 75.81 113 CYS A N 1
ATOM 929 C CA . CYS A 1 113 ? -103.568 2.042 82.243 1.00 75.81 113 CYS A CA 1
ATOM 930 C C . CYS A 1 113 ? -103.650 1.833 83.765 1.00 75.81 113 CYS A C 1
ATOM 932 O O . CYS A 1 113 ? -102.615 1.881 84.432 1.00 75.81 113 CYS A O 1
ATOM 934 N N . LEU A 1 114 ? -104.843 1.562 84.313 1.00 77.19 114 LEU A N 1
ATOM 935 C CA . LEU A 1 114 ? -105.024 1.137 85.707 1.00 77.19 114 LEU A CA 1
ATOM 936 C C . LEU A 1 114 ? -104.381 -0.229 85.965 1.00 77.19 114 LEU A C 1
ATOM 938 O O . LEU A 1 114 ? -103.741 -0.405 86.998 1.00 77.19 114 LEU A O 1
ATOM 942 N N . ALA A 1 115 ? -104.529 -1.173 85.032 1.00 75.31 115 ALA A N 1
ATOM 943 C CA . ALA A 1 115 ? -104.035 -2.539 85.187 1.00 75.31 115 ALA A CA 1
ATOM 944 C C . ALA A 1 115 ? -102.509 -2.662 85.021 1.00 75.31 115 ALA A C 1
ATOM 946 O O . ALA A 1 115 ? -101.845 -3.302 85.835 1.00 75.31 115 ALA A O 1
ATOM 947 N N . GLU A 1 116 ? -101.941 -2.065 83.969 1.00 70.00 116 GLU A N 1
ATOM 948 C CA . GLU A 1 116 ? -100.511 -2.205 83.637 1.00 70.00 116 GLU A CA 1
ATOM 949 C C . GLU A 1 116 ? -99.627 -1.179 84.361 1.00 70.00 116 GLU A C 1
ATOM 951 O O . GLU A 1 116 ? -98.409 -1.352 84.474 1.00 70.00 116 GLU A O 1
ATOM 956 N N . GLY A 1 117 ? -100.243 -0.120 84.890 1.00 72.62 117 GLY A N 1
ATOM 957 C CA . GLY A 1 117 ? -99.543 1.028 85.435 1.00 72.62 117 GLY A CA 1
ATOM 958 C C . GLY A 1 117 ? -98.876 1.877 84.351 1.00 72.62 117 GLY A C 1
ATOM 959 O O . GLY A 1 117 ? -98.687 1.481 83.203 1.00 72.62 117 GLY A O 1
ATOM 960 N N . VAL A 1 118 ? -98.500 3.096 84.718 1.00 77.69 118 VAL A N 1
ATOM 961 C CA . VAL A 1 118 ? -97.972 4.095 83.795 1.00 77.69 118 VAL A CA 1
ATOM 962 C C . VAL A 1 118 ? -96.600 4.575 84.261 1.00 77.69 118 VAL A C 1
ATOM 964 O O . VAL A 1 118 ? -96.311 4.667 85.450 1.00 77.69 118 VAL A O 1
ATOM 967 N N . HIS A 1 119 ? -95.703 4.881 83.324 1.00 75.62 119 HIS A N 1
ATOM 968 C CA . HIS A 1 119 ? -94.380 5.403 83.661 1.00 75.62 119 HIS A CA 1
ATOM 969 C C . HIS A 1 119 ? -94.476 6.694 84.502 1.00 75.62 119 HIS A C 1
ATOM 971 O O . HIS A 1 119 ? -95.293 7.567 84.209 1.00 75.62 119 HIS A O 1
ATOM 977 N N . LYS A 1 120 ? -93.575 6.869 85.483 1.00 76.56 120 LYS A N 1
ATOM 978 C CA . LYS A 1 120 ? -93.550 8.001 86.441 1.00 76.56 120 LYS A CA 1
ATOM 979 C C . LYS A 1 120 ? -93.649 9.394 85.793 1.00 76.56 120 LYS A C 1
ATOM 981 O O . LYS A 1 120 ? -94.105 10.348 86.414 1.00 76.56 120 LYS A O 1
ATOM 986 N N . VAL A 1 121 ? -93.206 9.526 84.542 1.00 76.56 121 VAL A N 1
ATOM 987 C CA . VAL A 1 121 ? -93.278 10.781 83.769 1.00 76.56 121 VAL A CA 1
ATOM 988 C C . VAL A 1 121 ? -94.722 11.246 83.558 1.00 76.56 121 VAL A C 1
ATOM 990 O O . VAL A 1 121 ? -94.974 12.444 83.625 1.00 76.56 121 VAL A O 1
ATOM 993 N N . TRP A 1 122 ? -95.676 10.334 83.368 1.00 79.81 122 TRP A N 1
ATOM 994 C CA . TRP A 1 122 ? -97.078 10.696 83.150 1.00 79.81 122 TRP A CA 1
ATOM 995 C C . TRP A 1 122 ? -97.765 11.194 84.420 1.00 79.81 122 TRP A C 1
ATOM 997 O O . TRP A 1 122 ? -98.512 12.161 84.344 1.00 79.81 122 TRP A O 1
ATOM 1007 N N . GLN A 1 123 ? -97.444 10.622 85.588 1.00 75.06 123 GLN A N 1
ATOM 1008 C CA . GLN A 1 123 ? -97.891 11.167 86.878 1.00 75.06 123 GLN A CA 1
ATOM 1009 C C . GLN A 1 123 ? -97.371 12.594 87.088 1.00 75.06 123 GLN A C 1
ATOM 1011 O O . GLN A 1 123 ? -98.136 13.482 87.444 1.00 75.06 123 GLN A O 1
ATOM 1016 N N . LYS A 1 124 ? -96.092 12.851 86.774 1.00 73.88 124 LYS A N 1
ATOM 1017 C CA . LYS A 1 124 ? -95.540 14.214 86.830 1.00 73.88 124 LYS A CA 1
ATOM 1018 C C . LYS A 1 124 ? -96.230 15.178 85.868 1.00 73.88 124 LYS A C 1
ATOM 1020 O O . LYS A 1 124 ? -96.382 16.346 86.200 1.00 73.88 124 LYS A O 1
ATOM 1025 N N . MET A 1 125 ? -96.628 14.718 84.679 1.00 73.88 125 MET A N 1
ATOM 1026 C CA . MET A 1 125 ? -97.407 15.557 83.763 1.00 73.88 125 MET A CA 1
ATOM 1027 C C . MET A 1 125 ? -98.821 15.815 84.304 1.00 73.88 125 MET A C 1
ATOM 1029 O O . MET A 1 125 ? -99.303 16.939 84.190 1.00 73.88 125 MET A O 1
ATOM 1033 N N . ALA A 1 126 ? -99.451 14.831 84.948 1.00 75.50 126 ALA A N 1
ATOM 1034 C CA . ALA A 1 126 ? -100.772 14.960 85.567 1.00 75.50 126 ALA A CA 1
ATOM 1035 C C . ALA A 1 126 ? -100.818 15.994 86.700 1.00 75.50 126 ALA A C 1
ATOM 1037 O O . ALA A 1 126 ? -101.777 16.751 86.790 1.00 75.50 126 ALA A O 1
ATOM 1038 N N . GLU A 1 127 ? -99.775 16.053 87.537 1.00 73.31 127 GLU A N 1
ATOM 1039 C CA . GLU A 1 127 ? -99.664 17.034 88.630 1.00 73.31 127 GLU A CA 1
ATOM 1040 C C . GLU A 1 127 ? -99.687 18.478 88.119 1.00 73.31 127 GLU A C 1
ATOM 1042 O O . GLU A 1 127 ? -100.241 19.363 88.765 1.00 73.31 127 GLU A O 1
ATOM 1047 N N . THR A 1 128 ? -99.071 18.726 86.962 1.00 67.50 128 THR A N 1
ATOM 1048 C CA . THR A 1 128 ? -98.909 20.083 86.432 1.00 67.50 128 THR A CA 1
ATOM 1049 C C . THR A 1 128 ? -99.980 20.469 85.424 1.00 67.50 128 THR A C 1
ATOM 1051 O O . THR A 1 128 ? -100.199 21.655 85.204 1.00 67.50 128 THR A O 1
ATOM 1054 N N . THR A 1 129 ? -100.629 19.498 84.773 1.00 76.25 129 THR A N 1
ATOM 1055 C CA . THR A 1 129 ? -101.586 19.770 83.691 1.00 76.25 129 THR A CA 1
ATOM 1056 C C . THR A 1 129 ? -102.954 19.159 83.961 1.00 76.25 129 THR A C 1
ATOM 1058 O O . THR A 1 129 ? -103.095 17.935 83.918 1.00 76.25 129 THR A O 1
ATOM 1061 N N . PRO A 1 130 ? -103.982 19.997 84.189 1.00 74.44 130 PRO A N 1
ATOM 1062 C CA . PRO A 1 130 ? -105.309 19.528 84.577 1.00 74.44 130 PRO A CA 1
ATOM 1063 C C . PRO A 1 130 ? -105.956 18.544 83.594 1.00 74.44 130 PRO A C 1
ATOM 1065 O O . PRO A 1 130 ? -106.562 17.572 84.034 1.00 74.44 130 PRO A O 1
ATOM 1068 N N . ILE A 1 131 ? -105.784 18.719 82.275 1.00 78.31 131 ILE A N 1
ATOM 1069 C CA . ILE A 1 131 ? -106.334 17.779 81.273 1.00 78.31 131 ILE A CA 1
ATOM 1070 C C . ILE A 1 131 ? -105.800 16.346 81.462 1.00 78.31 131 ILE A C 1
ATOM 1072 O O . ILE A 1 131 ? -106.509 15.380 81.187 1.00 78.31 131 ILE A O 1
ATOM 1076 N N . PHE A 1 132 ? -104.573 16.183 81.964 1.00 79.50 132 PHE A N 1
ATOM 1077 C CA . PHE A 1 132 ? -103.961 14.875 82.211 1.00 79.50 132 PHE A CA 1
ATOM 1078 C C . PHE A 1 132 ? -104.096 14.400 83.660 1.00 79.50 132 PHE A C 1
ATOM 1080 O O . PHE A 1 132 ? -103.517 13.368 84.000 1.00 79.50 132 PHE A O 1
ATOM 1087 N N . ALA A 1 133 ? -104.871 15.086 84.507 1.00 74.69 133 ALA A N 1
ATOM 1088 C CA . ALA A 1 133 ? -104.985 14.785 85.936 1.00 74.69 133 ALA A CA 1
ATOM 1089 C C . ALA A 1 133 ? -105.308 13.307 86.231 1.00 74.69 133 ALA A C 1
ATOM 1091 O O . ALA A 1 133 ? -104.796 12.750 87.202 1.00 74.69 133 ALA A O 1
ATOM 1092 N N . GLN A 1 134 ? -106.066 12.630 85.359 1.00 75.44 134 GLN A N 1
ATOM 1093 C CA . GLN A 1 134 ? -106.398 11.207 85.510 1.00 75.44 134 GLN A CA 1
ATOM 1094 C C . GLN A 1 134 ? -105.173 10.279 85.579 1.00 75.44 134 GLN A C 1
ATOM 1096 O O . GLN A 1 134 ? -105.238 9.231 86.213 1.00 75.44 134 GLN A O 1
ATOM 1101 N N . PHE A 1 135 ? -104.033 10.668 84.997 1.00 77.81 135 PHE A N 1
ATOM 1102 C CA . PHE A 1 135 ? -102.813 9.862 85.068 1.00 77.81 135 PHE A CA 1
ATOM 1103 C C . PHE A 1 135 ? -102.187 9.830 86.471 1.00 77.81 135 PHE A C 1
ATOM 1105 O O . PHE A 1 135 ? -101.371 8.950 86.735 1.00 77.81 135 PHE A O 1
ATOM 1112 N N . SER A 1 136 ? -102.571 10.738 87.380 1.00 72.31 136 SER A N 1
ATOM 1113 C CA . SER A 1 136 ? -102.146 10.695 88.790 1.00 72.31 136 SER A CA 1
ATOM 1114 C C . SER A 1 136 ? -102.717 9.489 89.548 1.00 72.31 136 SER A C 1
ATOM 1116 O O . SER A 1 136 ? -102.110 9.032 90.513 1.00 72.31 136 SER A O 1
ATOM 1118 N N . LEU A 1 137 ? -103.843 8.938 89.078 1.00 72.81 137 LEU A N 1
ATOM 1119 C CA . LEU A 1 137 ? -104.538 7.811 89.702 1.00 72.81 137 LEU A CA 1
ATOM 1120 C C . LEU A 1 137 ? -103.939 6.444 89.322 1.00 72.81 137 LEU A C 1
ATOM 1122 O O . LEU A 1 137 ? -104.214 5.452 89.993 1.00 72.81 137 LEU A O 1
ATOM 1126 N N . PHE A 1 138 ? -103.118 6.365 88.268 1.00 80.94 138 PHE A N 1
ATOM 1127 C CA . PHE A 1 138 ? -102.526 5.104 87.803 1.00 80.94 138 PHE A CA 1
ATOM 1128 C C . PHE A 1 138 ? -101.212 4.780 88.540 1.00 80.94 138 PHE A C 1
ATOM 1130 O O . PHE A 1 138 ? -100.402 5.675 88.782 1.00 80.94 138 PHE A O 1
ATOM 1137 N N . SER A 1 139 ? -100.952 3.507 88.873 1.00 74.81 139 SER A N 1
ATOM 1138 C CA . SER A 1 139 ? -99.722 3.062 89.565 1.00 74.81 139 SER A CA 1
ATOM 1139 C C . SER A 1 139 ? -98.468 3.093 88.673 1.00 74.81 139 SER A C 1
ATOM 1141 O O . SER A 1 139 ? -98.585 2.980 87.461 1.00 74.81 139 SER A O 1
ATOM 1143 N N . ILE A 1 140 ? -97.253 3.191 89.237 1.00 72.25 140 ILE A N 1
ATOM 1144 C CA . ILE A 1 140 ? -95.994 3.245 88.455 1.00 72.25 140 ILE A CA 1
ATOM 1145 C C . ILE A 1 140 ? -95.520 1.841 88.019 1.00 72.25 140 ILE A C 1
ATOM 1147 O O . ILE A 1 140 ? -95.303 0.978 88.868 1.00 72.25 140 ILE A O 1
ATOM 1151 N N . ALA A 1 141 ? -95.267 1.632 86.718 1.00 69.81 141 ALA A N 1
ATOM 1152 C CA . ALA A 1 141 ? -94.729 0.373 86.168 1.00 69.81 141 ALA A CA 1
ATOM 1153 C C . ALA A 1 141 ? -93.209 0.165 86.439 1.00 69.81 141 ALA A C 1
ATOM 1155 O O . ALA A 1 141 ? -92.434 1.125 86.411 1.00 69.81 141 ALA A O 1
ATOM 1156 N N . LYS A 1 142 ? -92.757 -1.086 86.671 1.00 54.00 142 LYS A N 1
ATOM 1157 C CA . LYS A 1 142 ? -91.334 -1.467 86.904 1.00 54.00 142 LYS A CA 1
ATOM 1158 C C . LYS A 1 142 ? -90.543 -1.573 85.576 1.00 54.00 142 LYS A C 1
ATOM 1160 O O . LYS A 1 142 ? -91.020 -2.205 84.643 1.00 54.00 142 LYS A O 1
ATOM 1165 N N . SER A 1 143 ? -89.333 -1.002 85.478 1.00 51.56 143 SER A N 1
ATOM 1166 C CA . SER A 1 143 ? -88.497 -0.973 84.250 1.00 51.56 143 SER A CA 1
ATOM 1167 C C . SER A 1 143 ? -87.568 -2.194 84.072 1.00 51.56 143 SER A C 1
ATOM 1169 O O . SER A 1 143 ? -86.950 -2.618 85.043 1.00 51.56 143 SER A O 1
ATOM 1171 N N . SER A 1 144 ? -87.389 -2.699 82.839 1.00 45.53 144 SER A N 1
ATOM 1172 C CA . SER A 1 144 ? -86.447 -3.781 82.461 1.00 45.53 144 SER A CA 1
ATOM 1173 C C . SER A 1 144 ? -85.075 -3.263 81.964 1.00 45.53 144 SER A C 1
ATOM 1175 O O . SER A 1 144 ? -85.035 -2.329 81.163 1.00 45.53 144 SER A O 1
ATOM 1177 N N . GLU A 1 145 ? -83.959 -3.881 82.379 1.00 41.12 145 GLU A N 1
ATOM 1178 C CA . GLU A 1 145 ? -82.569 -3.518 82.002 1.00 41.12 145 GLU A CA 1
ATOM 1179 C C . GLU A 1 145 ? -82.175 -3.917 80.550 1.00 41.12 145 GLU A C 1
ATOM 1181 O O . GLU A 1 145 ? -82.642 -4.929 80.027 1.00 41.12 145 GLU A O 1
ATOM 1186 N N . LYS A 1 146 ? -81.294 -3.140 79.882 1.00 46.06 146 LYS A N 1
ATOM 1187 C CA . LYS A 1 146 ? -80.804 -3.365 78.493 1.00 46.06 146 LYS A CA 1
ATOM 1188 C C . LYS A 1 146 ? -79.463 -4.138 78.445 1.00 46.06 146 LYS A C 1
ATOM 1190 O O . LYS A 1 146 ? -78.575 -3.867 79.247 1.00 46.06 146 LYS A O 1
ATOM 1195 N N . LYS A 1 147 ? -79.281 -5.045 77.465 1.00 46.75 147 LYS A N 1
ATOM 1196 C CA . LYS A 1 147 ? -78.035 -5.822 77.203 1.00 46.75 147 LYS A CA 1
ATOM 1197 C C . LYS A 1 147 ? -76.877 -4.947 76.658 1.00 46.75 147 LYS A C 1
ATOM 1199 O O . LYS A 1 147 ? -77.137 -3.984 75.943 1.00 46.75 147 LYS A O 1
ATOM 1204 N N . LYS A 1 148 ? -75.612 -5.302 76.959 1.00 54.75 148 LYS A N 1
ATOM 1205 C CA . LYS A 1 148 ? -74.372 -4.641 76.463 1.00 54.75 148 LYS A CA 1
ATOM 1206 C C . LYS A 1 148 ? -74.018 -5.050 75.013 1.00 54.75 148 LYS A C 1
ATOM 1208 O O . LYS A 1 148 ? -74.205 -6.210 74.656 1.00 54.75 148 LYS A O 1
ATOM 1213 N N . PHE A 1 149 ? -73.493 -4.114 74.211 1.00 67.50 149 PHE A N 1
ATOM 1214 C CA . PHE A 1 149 ? -73.034 -4.292 72.816 1.00 67.50 149 PHE A CA 1
ATOM 1215 C C . PHE A 1 149 ? -71.580 -4.805 72.757 1.00 67.50 149 PHE A C 1
ATOM 1217 O O . PHE A 1 149 ? -70.777 -4.404 73.594 1.00 67.50 149 PHE A O 1
ATOM 1224 N N . LYS A 1 150 ? -71.235 -5.670 71.789 1.00 74.06 150 LYS A N 1
ATOM 1225 C CA . LYS A 1 150 ? -69.875 -6.212 71.576 1.00 74.06 150 LYS A CA 1
ATOM 1226 C C . LYS A 1 150 ? -69.313 -5.698 70.245 1.00 74.06 150 LYS A C 1
ATOM 1228 O O . LYS A 1 150 ? -70.004 -5.781 69.235 1.00 74.06 150 LYS A O 1
ATOM 1233 N N . ILE A 1 151 ? -68.078 -5.195 70.251 1.00 76.50 151 ILE A N 1
ATOM 1234 C CA . ILE A 1 151 ? -67.398 -4.643 69.067 1.00 76.50 151 ILE A CA 1
ATOM 1235 C C . ILE A 1 151 ? -66.957 -5.780 68.136 1.00 76.50 151 ILE A C 1
ATOM 1237 O O . ILE A 1 151 ? -66.482 -6.818 68.596 1.00 76.50 151 ILE A O 1
ATOM 1241 N N . ASP A 1 152 ? -67.119 -5.568 66.830 1.00 78.19 152 ASP A N 1
ATOM 1242 C CA . ASP A 1 152 ? -66.691 -6.503 65.784 1.00 78.19 152 ASP A CA 1
ATOM 1243 C C . ASP A 1 152 ? -65.489 -5.897 65.060 1.00 78.19 152 ASP A C 1
ATOM 1245 O O . ASP A 1 152 ? -65.628 -4.920 64.323 1.00 78.19 152 ASP A O 1
ATOM 1249 N N . TYR A 1 153 ? -64.307 -6.447 65.326 1.00 76.75 153 TYR A N 1
ATOM 1250 C CA . TYR A 1 153 ? -63.054 -5.951 64.767 1.00 76.75 153 TYR A CA 1
ATOM 1251 C C . TYR A 1 153 ? -62.886 -6.301 63.286 1.00 76.75 153 TYR A C 1
ATOM 1253 O O . TYR A 1 153 ? -62.158 -5.595 62.603 1.00 76.75 153 TYR A O 1
ATOM 1261 N N . SER A 1 154 ? -63.618 -7.285 62.748 1.00 72.75 154 SER A N 1
ATOM 1262 C CA . SER A 1 154 ? -63.537 -7.639 61.321 1.00 72.75 154 SER A CA 1
ATOM 1263 C C . SER A 1 154 ? -63.972 -6.490 60.401 1.00 72.75 154 SER A C 1
ATOM 1265 O O . SER A 1 154 ? -63.362 -6.247 59.363 1.00 72.75 154 SER A O 1
ATOM 1267 N N . ILE A 1 155 ? -64.977 -5.719 60.828 1.00 75.69 155 ILE A N 1
ATOM 1268 C CA . ILE A 1 155 ? -65.457 -4.519 60.127 1.00 75.69 155 ILE A CA 1
ATOM 1269 C C . ILE A 1 155 ? -64.422 -3.389 60.224 1.00 75.69 155 ILE A C 1
ATOM 1271 O O . ILE A 1 155 ? -64.263 -2.606 59.293 1.00 75.69 155 ILE A O 1
ATOM 1275 N N . LEU A 1 156 ? -63.707 -3.310 61.348 1.00 76.38 156 LEU A N 1
ATOM 1276 C CA . LEU A 1 156 ? -62.698 -2.284 61.612 1.00 76.38 156 LEU A CA 1
ATOM 1277 C C . LEU A 1 156 ? -61.365 -2.572 60.904 1.00 76.38 156 LEU A C 1
ATOM 1279 O O . LEU A 1 156 ? -60.626 -1.643 60.607 1.00 76.38 156 LEU A O 1
ATOM 1283 N N . SER A 1 157 ? -61.081 -3.834 60.578 1.00 73.69 157 SER A N 1
ATOM 1284 C CA . SER A 1 157 ? -59.906 -4.252 59.798 1.00 73.69 157 SER A CA 1
ATOM 1285 C C . SER A 1 157 ? -60.009 -3.962 58.289 1.00 73.69 157 SER A C 1
ATOM 1287 O O . SER A 1 157 ? -59.089 -4.302 57.542 1.00 73.69 157 SER A O 1
ATOM 1289 N N . SER A 1 158 ? -61.112 -3.357 57.834 1.00 76.19 158 SER A N 1
ATOM 1290 C CA . SER A 1 158 ? -61.275 -2.837 56.467 1.00 76.19 158 SER A CA 1
ATOM 1291 C C . SER A 1 158 ? -60.573 -1.477 56.303 1.00 76.19 158 SER A C 1
ATOM 1293 O O . SER A 1 158 ? -60.374 -0.767 57.290 1.00 76.19 158 SER A O 1
ATOM 1295 N N . ASP A 1 159 ? -60.228 -1.073 55.076 1.00 76.69 159 ASP A N 1
ATOM 1296 C CA . ASP A 1 159 ? -59.493 0.183 54.833 1.00 76.69 159 ASP A CA 1
ATOM 1297 C C . ASP A 1 159 ? -60.352 1.443 55.075 1.00 76.69 159 ASP A C 1
ATOM 1299 O O . ASP A 1 159 ? -60.972 2.007 54.170 1.00 76.69 159 ASP A O 1
ATOM 1303 N N . PHE A 1 160 ? -60.401 1.909 56.326 1.00 79.50 160 PHE A N 1
ATOM 1304 C CA . PHE A 1 160 ? -61.177 3.088 56.724 1.00 79.50 160 PHE A CA 1
ATOM 1305 C C . PHE A 1 160 ? -60.584 4.419 56.237 1.00 79.50 160 PHE A C 1
ATOM 1307 O O . PHE A 1 160 ? -61.185 5.474 56.466 1.00 79.50 160 PHE A O 1
ATOM 1314 N N . LEU A 1 161 ? -59.428 4.420 55.566 1.00 78.31 161 LEU A N 1
ATOM 1315 C CA . LEU A 1 161 ? -58.957 5.604 54.843 1.00 78.31 161 LEU A CA 1
ATOM 1316 C C . LEU A 1 161 ? -59.888 5.926 53.663 1.00 78.31 161 LEU A C 1
ATOM 1318 O O . LEU A 1 161 ? -60.002 7.086 53.269 1.00 78.31 161 LEU A O 1
ATOM 1322 N N . GLN A 1 162 ? -60.650 4.941 53.173 1.00 79.38 162 GLN A N 1
ATOM 1323 C CA . GLN A 1 162 ? -61.717 5.158 52.202 1.00 79.38 162 GLN A CA 1
ATOM 1324 C C . GLN A 1 162 ? -62.997 5.693 52.876 1.00 79.38 162 GLN A C 1
ATOM 1326 O O . GLN A 1 162 ? -63.482 5.116 53.858 1.00 79.38 162 GLN A O 1
ATOM 1331 N N . PRO A 1 163 ? -63.623 6.759 52.339 1.00 76.81 163 PRO A N 1
ATOM 1332 C CA . PRO A 1 163 ? -64.771 7.419 52.971 1.00 76.81 163 PRO A CA 1
ATOM 1333 C C . PRO A 1 163 ? -66.009 6.513 53.094 1.00 76.81 163 PRO A C 1
ATOM 1335 O O . PRO A 1 163 ? -66.760 6.610 54.070 1.00 76.81 163 PRO A O 1
ATOM 1338 N N . ASP A 1 164 ? -66.208 5.598 52.142 1.00 78.06 164 ASP A N 1
ATOM 1339 C CA . ASP A 1 164 ? -67.329 4.651 52.151 1.00 78.06 164 ASP A CA 1
ATOM 1340 C C . ASP A 1 164 ? -67.171 3.564 53.220 1.00 78.06 164 ASP A C 1
ATOM 1342 O O . ASP A 1 164 ? -68.154 3.144 53.838 1.00 78.06 164 ASP A O 1
ATOM 1346 N N . VAL A 1 165 ? -65.934 3.131 53.474 1.00 80.94 165 VAL A N 1
ATOM 1347 C CA . VAL A 1 165 ? -65.605 2.139 54.505 1.00 80.94 165 VAL A CA 1
ATOM 1348 C C . VAL A 1 165 ? -65.671 2.784 55.886 1.00 80.94 165 VAL A C 1
ATOM 1350 O O . VAL A 1 165 ? -66.320 2.238 56.778 1.00 80.94 165 VAL A O 1
ATOM 1353 N N . LEU A 1 166 ? -65.137 4.002 56.041 1.00 83.25 166 LEU A N 1
ATOM 1354 C CA . LEU A 1 166 ? -65.265 4.784 57.273 1.00 83.25 166 LEU A CA 1
ATOM 1355 C C . LEU A 1 166 ? -66.730 4.920 57.705 1.00 83.25 166 LEU A C 1
ATOM 1357 O O . LEU A 1 166 ? -67.056 4.764 58.881 1.00 83.25 166 LEU A O 1
ATOM 1361 N N . LYS A 1 167 ? -67.639 5.166 56.757 1.00 81.44 167 LYS A N 1
ATOM 1362 C CA . LYS A 1 167 ? -69.073 5.247 57.044 1.00 81.44 167 LYS A CA 1
ATOM 1363 C C . LYS A 1 167 ? -69.621 3.937 57.621 1.00 81.44 167 LYS A C 1
ATOM 1365 O O . LYS A 1 167 ? -70.324 3.988 58.629 1.00 81.44 167 LYS A O 1
ATOM 1370 N N . LYS A 1 168 ? -69.264 2.784 57.041 1.00 82.50 168 LYS A N 1
ATOM 1371 C CA . LYS A 1 168 ? -69.657 1.457 57.554 1.00 82.50 168 LYS A CA 1
ATOM 1372 C C . LYS A 1 168 ? -69.109 1.213 58.963 1.00 82.50 168 LYS A C 1
ATOM 1374 O O . LYS A 1 168 ? -69.857 0.770 59.834 1.00 82.50 168 LYS A O 1
ATOM 1379 N N . CYS A 1 169 ? -67.852 1.582 59.215 1.00 82.00 169 CYS A N 1
ATOM 1380 C CA . CYS A 1 169 ? -67.239 1.496 60.542 1.00 82.00 169 CYS A CA 1
ATOM 1381 C C . CYS A 1 169 ? -67.987 2.368 61.566 1.00 82.00 169 CYS A C 1
ATOM 1383 O O . CYS A 1 169 ? -68.314 1.909 62.659 1.00 82.00 169 CYS A O 1
ATOM 1385 N N . LEU A 1 170 ? -68.339 3.606 61.204 1.00 82.69 170 LEU A N 1
ATOM 1386 C CA . LEU A 1 170 ? -69.102 4.513 62.069 1.00 82.69 170 LEU A CA 1
ATOM 1387 C C . LEU A 1 170 ? -70.568 4.078 62.257 1.00 82.69 170 LEU A C 1
ATOM 1389 O O . LEU A 1 170 ? -71.180 4.402 63.277 1.00 82.69 170 LEU A O 1
ATOM 1393 N N . ASP A 1 171 ? -71.169 3.382 61.290 1.00 81.31 171 ASP A N 1
ATOM 1394 C CA . ASP A 1 171 ? -72.497 2.768 61.419 1.00 81.31 171 ASP A CA 1
ATOM 1395 C C . ASP A 1 171 ? -72.488 1.638 62.447 1.00 81.31 171 ASP A C 1
ATOM 1397 O O . ASP A 1 171 ? -73.310 1.654 63.367 1.00 81.31 171 ASP A O 1
ATOM 1401 N N . HIS A 1 172 ? -71.493 0.757 62.385 1.00 81.50 172 HIS A N 1
ATOM 1402 C CA . HIS A 1 172 ? -71.302 -0.297 63.379 1.00 81.50 172 HIS A CA 1
ATOM 1403 C C . HIS A 1 172 ? -71.052 0.260 64.786 1.00 81.50 172 HIS A C 1
ATOM 1405 O O . HIS A 1 172 ? -71.754 -0.078 65.738 1.00 81.50 172 HIS A O 1
ATOM 1411 N N . LEU A 1 173 ? -70.113 1.202 64.915 1.00 80.44 173 LEU A N 1
ATOM 1412 C CA . LEU A 1 173 ? -69.759 1.806 66.204 1.00 80.44 173 LEU A CA 1
ATOM 1413 C C . LEU A 1 173 ? -70.898 2.654 66.799 1.00 80.44 173 LEU A C 1
ATOM 1415 O O . LEU A 1 173 ? -70.975 2.816 68.015 1.00 80.44 173 LEU A O 1
ATOM 1419 N N . SER A 1 174 ? -71.836 3.146 65.979 1.00 77.62 174 SER A N 1
ATOM 1420 C CA . SER A 1 174 ? -73.002 3.893 66.476 1.00 77.62 174 SER A CA 1
ATOM 1421 C C . SER A 1 174 ? -74.037 3.046 67.225 1.00 77.62 174 SER A C 1
ATOM 1423 O O . SER A 1 174 ? -74.920 3.607 67.870 1.00 77.62 174 SER A O 1
ATOM 1425 N N . MET A 1 175 ? -73.918 1.715 67.175 1.00 75.44 175 MET A N 1
ATOM 1426 C CA . MET A 1 175 ? -74.744 0.785 67.953 1.00 75.44 175 MET A CA 1
ATOM 1427 C C . MET A 1 175 ? -74.265 0.618 69.408 1.00 75.44 175 MET A C 1
ATOM 1429 O O . MET A 1 175 ? -74.940 -0.032 70.209 1.00 75.44 175 MET A O 1
ATOM 1433 N N . MET A 1 176 ? -73.126 1.219 69.774 1.00 74.88 176 MET A N 1
ATOM 1434 C CA . MET A 1 176 ? -72.671 1.316 71.163 1.00 74.88 176 MET A CA 1
ATOM 1435 C C . MET A 1 176 ? -73.601 2.225 71.990 1.00 74.88 176 MET A C 1
ATOM 1437 O O . MET A 1 176 ? -74.275 3.105 71.454 1.00 74.88 176 MET A O 1
ATOM 1441 N N . ASN A 1 177 ? -73.620 2.050 73.318 1.00 72.00 177 ASN A N 1
ATOM 1442 C CA . ASN A 1 177 ? -74.341 2.948 74.234 1.00 72.00 177 ASN A CA 1
ATOM 1443 C C . ASN A 1 177 ? -73.643 4.320 74.294 1.00 72.00 177 ASN A C 1
ATOM 1445 O O . ASN A 1 177 ? -72.860 4.584 75.204 1.00 72.00 177 ASN A O 1
ATOM 1449 N N . LEU A 1 178 ? -73.911 5.162 73.299 1.00 75.12 178 LEU A N 1
ATOM 1450 C CA . LEU A 1 178 ? -73.331 6.492 73.134 1.00 75.12 178 LEU A CA 1
ATOM 1451 C C . LEU A 1 178 ? -74.265 7.569 73.685 1.00 75.12 178 LEU A C 1
ATOM 1453 O O . LEU A 1 178 ? -75.493 7.464 73.590 1.00 75.12 178 LEU A O 1
ATOM 1457 N N . ASP A 1 179 ? -73.678 8.644 74.207 1.00 74.06 179 ASP A N 1
ATOM 1458 C CA . ASP A 1 179 ? -74.453 9.792 74.657 1.00 74.06 179 ASP A CA 1
ATOM 1459 C C . ASP A 1 179 ? -75.221 10.436 73.486 1.00 74.06 179 ASP A C 1
ATOM 1461 O O . ASP A 1 179 ? -74.681 10.578 72.382 1.00 74.06 179 ASP A O 1
ATOM 1465 N N . PRO A 1 180 ? -76.461 10.918 73.704 1.00 68.38 180 PRO A N 1
ATOM 1466 C CA . PRO A 1 180 ? -77.261 11.562 72.660 1.00 68.38 180 PRO A CA 1
ATOM 1467 C C . PRO A 1 180 ? -76.557 12.741 71.974 1.00 68.38 180 PRO A C 1
ATOM 1469 O O . PRO A 1 180 ? -76.811 13.023 70.805 1.00 68.38 180 PRO A O 1
ATOM 1472 N N . ALA A 1 181 ? -75.666 13.436 72.690 1.00 73.12 181 ALA A N 1
ATOM 1473 C CA . ALA A 1 181 ? -74.843 14.505 72.131 1.00 73.12 181 ALA A CA 1
ATOM 1474 C C . ALA A 1 181 ? -73.796 13.970 71.133 1.00 73.12 181 ALA A C 1
ATOM 1476 O O . ALA A 1 181 ? -73.649 14.531 70.049 1.00 73.12 181 ALA A O 1
ATOM 1477 N N . VAL A 1 182 ? -73.135 12.856 71.462 1.00 76.75 182 VAL A N 1
ATOM 1478 C CA . VAL A 1 182 ? -72.117 12.192 70.628 1.00 76.75 182 VAL A CA 1
ATOM 1479 C C . VAL A 1 182 ? -72.746 11.621 69.356 1.00 76.75 182 VAL A C 1
ATOM 1481 O O . VAL A 1 182 ? -72.233 11.837 68.261 1.00 76.75 182 VAL A O 1
ATOM 1484 N N . LEU A 1 183 ? -73.915 10.984 69.467 1.00 76.69 183 LEU A N 1
ATOM 1485 C CA . LEU A 1 183 ? -74.666 10.469 68.313 1.00 76.69 183 LEU A CA 1
ATOM 1486 C C . LEU A 1 183 ? -75.084 11.574 67.330 1.00 76.69 183 LEU A C 1
ATOM 1488 O O . LEU A 1 183 ? -75.102 11.355 66.119 1.00 76.69 183 LEU A O 1
ATOM 1492 N N . LEU A 1 184 ? -75.406 12.769 67.833 1.00 78.25 184 LEU A N 1
ATOM 1493 C CA . LEU A 1 184 ? -75.785 13.912 67.000 1.00 78.25 184 LEU A CA 1
ATOM 1494 C C . LEU A 1 184 ? -74.577 14.451 66.217 1.00 78.25 184 LEU A C 1
ATOM 1496 O O . LEU A 1 184 ? -74.704 14.756 65.031 1.00 78.25 184 LEU A O 1
ATOM 1500 N N . GLU A 1 185 ? -73.404 14.520 66.849 1.00 79.38 185 GLU A N 1
ATOM 1501 C CA . GLU A 1 185 ? -72.157 14.897 66.171 1.00 79.38 185 GLU A CA 1
ATOM 1502 C C . GLU A 1 185 ? -71.705 13.824 65.165 1.00 79.38 185 GLU A C 1
ATOM 1504 O O . GLU A 1 185 ? -71.377 14.160 64.026 1.00 79.38 185 GLU A O 1
ATOM 1509 N N . LEU A 1 186 ? -71.810 12.532 65.501 1.00 80.44 186 LEU A N 1
ATOM 1510 C CA . LEU A 1 186 ? -71.577 11.435 64.551 1.00 80.44 186 LEU A CA 1
ATOM 1511 C C . LEU A 1 186 ? -72.535 11.484 63.357 1.00 80.44 186 LEU A C 1
ATOM 1513 O O . LEU A 1 186 ? -72.126 11.243 62.223 1.00 80.44 186 LEU A O 1
ATOM 1517 N N . GLY A 1 187 ? -73.800 11.853 63.575 1.00 76.69 187 GLY A N 1
ATOM 1518 C CA . GLY A 1 187 ? -74.769 12.065 62.500 1.00 76.69 187 GLY A CA 1
ATOM 1519 C C . GLY A 1 187 ? -74.344 13.170 61.526 1.00 76.69 187 GLY A C 1
ATOM 1520 O O . GLY A 1 187 ? -74.520 13.025 60.314 1.00 76.69 187 GLY A O 1
ATOM 1521 N N . LYS A 1 188 ? -73.714 14.247 62.020 1.00 80.88 188 LYS A N 1
ATOM 1522 C CA . LYS A 1 188 ? -73.143 15.294 61.156 1.00 80.88 188 LYS A CA 1
ATOM 1523 C C . LYS A 1 188 ? -71.959 14.767 60.351 1.00 80.88 188 LYS A C 1
ATOM 1525 O O . LYS A 1 188 ? -71.932 14.993 59.143 1.00 80.88 188 LYS A O 1
ATOM 1530 N N . VAL A 1 189 ? -71.041 14.034 60.981 1.00 81.69 189 VAL A N 1
ATOM 1531 C CA . VAL A 1 189 ? -69.889 13.392 60.319 1.00 81.69 189 VAL A CA 1
ATOM 1532 C C . VAL A 1 189 ? -70.362 12.449 59.204 1.00 81.69 189 VAL A C 1
ATOM 1534 O O . VAL A 1 189 ? -69.939 12.583 58.058 1.00 81.69 189 VAL A O 1
ATOM 1537 N N . LYS A 1 190 ? -71.345 11.583 59.481 1.00 79.56 190 LYS A N 1
ATOM 1538 C CA . LYS A 1 190 ? -71.954 10.690 58.476 1.00 79.56 190 LYS A CA 1
ATOM 1539 C C . LYS A 1 190 ? -72.628 11.449 57.334 1.00 79.56 190 LYS A C 1
ATOM 1541 O O . LYS A 1 190 ? -72.517 11.044 56.179 1.00 79.56 190 LYS A O 1
ATOM 1546 N N . SER A 1 191 ? -73.301 12.563 57.633 1.00 80.00 191 SER A N 1
ATOM 1547 C CA . SER A 1 191 ? -73.913 13.403 56.597 1.00 80.00 191 SER A CA 1
ATOM 1548 C C . SER A 1 191 ? -72.867 14.061 55.689 1.00 80.00 191 SER A C 1
ATOM 1550 O O . SER A 1 191 ? -73.071 14.130 54.478 1.00 80.00 191 SER A O 1
ATOM 1552 N N . GLN A 1 192 ? -71.728 14.485 56.250 1.00 81.50 192 GLN A N 1
ATOM 1553 C CA . GLN A 1 192 ? -70.611 15.052 55.492 1.00 81.50 192 GLN A CA 1
ATOM 1554 C C . GLN A 1 192 ? -69.985 14.003 54.570 1.00 81.50 192 GLN A C 1
ATOM 1556 O O . GLN A 1 192 ? -69.811 14.293 53.387 1.00 81.50 192 GLN A O 1
ATOM 1561 N N . LEU A 1 193 ? -69.769 12.781 55.079 1.00 80.44 193 LEU A N 1
ATOM 1562 C CA . LEU A 1 193 ? -69.310 11.630 54.293 1.00 80.44 193 LEU A CA 1
ATOM 1563 C C . LEU A 1 193 ? -70.261 11.326 53.130 1.00 80.44 193 LEU A C 1
ATOM 1565 O O . LEU A 1 193 ? -69.833 11.262 51.985 1.00 80.44 193 LEU A O 1
ATOM 1569 N N . SER A 1 194 ? -71.572 11.241 53.390 1.00 75.75 194 SER A N 1
ATOM 1570 C CA . SER A 1 194 ? -72.567 10.974 52.336 1.00 75.75 194 SER A CA 1
ATOM 1571 C C . SER A 1 194 ? -72.685 12.081 51.282 1.00 75.75 194 SER A C 1
ATOM 1573 O O . SER A 1 194 ? -73.189 11.837 50.191 1.00 75.75 194 SER A O 1
ATOM 1575 N N . ALA A 1 195 ? -72.243 13.297 51.611 1.00 76.00 195 ALA A N 1
ATOM 1576 C CA . ALA A 1 195 ? -72.268 14.453 50.724 1.00 76.00 195 ALA A CA 1
ATOM 1577 C C . ALA A 1 195 ? -70.919 14.708 50.025 1.00 76.00 195 ALA A C 1
ATOM 1579 O O . ALA A 1 195 ? -70.803 15.717 49.328 1.00 76.00 195 ALA A O 1
ATOM 1580 N N . GLY A 1 196 ? -69.901 13.864 50.253 1.00 70.06 196 GLY A N 1
ATOM 1581 C CA . GLY A 1 196 ? -68.550 14.032 49.702 1.00 70.06 196 GLY A CA 1
ATOM 1582 C C . GLY A 1 196 ? -67.846 15.319 50.150 1.00 70.06 196 GLY A C 1
ATOM 1583 O O . GLY A 1 196 ? -67.020 15.861 49.421 1.00 70.06 196 GLY A O 1
ATOM 1584 N N . ARG A 1 197 ? -68.213 15.876 51.313 1.00 72.06 197 ARG A N 1
ATOM 1585 C CA . ARG A 1 197 ? -67.637 17.127 51.841 1.00 72.06 197 ARG A CA 1
ATOM 1586 C C . ARG A 1 197 ? -66.454 16.834 52.758 1.00 72.06 197 ARG A C 1
ATOM 1588 O O . ARG A 1 197 ? -66.425 15.792 53.405 1.00 72.06 197 ARG A O 1
ATOM 1595 N N . SER A 1 198 ? -65.530 17.791 52.883 1.00 68.62 198 SER A N 1
ATOM 1596 C CA . SER A 1 198 ? -64.429 17.686 53.845 1.00 68.62 198 SER A CA 1
ATOM 1597 C C . SER A 1 198 ? -64.953 17.509 55.271 1.00 68.62 198 SER A C 1
ATOM 1599 O O . SER A 1 198 ? -65.857 18.222 55.724 1.00 68.62 198 SER A O 1
ATOM 1601 N N . LEU A 1 199 ? -64.383 16.527 55.965 1.00 78.12 199 LEU A N 1
ATOM 1602 C CA . LEU A 1 199 ? -64.770 16.162 57.320 1.00 78.12 199 LEU A CA 1
ATOM 1603 C C . LEU A 1 199 ? -64.380 17.260 58.303 1.00 78.12 199 LEU A C 1
ATOM 1605 O O . LEU A 1 199 ? -63.211 17.600 58.460 1.00 78.12 199 LEU A O 1
ATOM 1609 N N . ARG A 1 200 ? -65.380 17.799 59.000 1.00 75.38 200 ARG A N 1
ATOM 1610 C CA . ARG A 1 200 ? -65.188 18.673 60.159 1.00 75.38 200 ARG A CA 1
ATOM 1611 C C . ARG A 1 200 ? -65.710 17.950 61.384 1.00 75.38 200 ARG A C 1
ATOM 1613 O O . ARG A 1 200 ? -66.909 17.977 61.663 1.00 75.38 200 ARG A O 1
ATOM 1620 N N . VAL A 1 201 ? -64.788 17.296 62.078 1.00 79.81 201 VAL A N 1
ATOM 1621 C CA . VAL A 1 201 ? -65.049 16.530 63.296 1.00 79.81 201 VAL A CA 1
ATOM 1622 C C . VAL A 1 201 ? -65.014 17.481 64.496 1.00 79.81 201 VAL A C 1
ATOM 1624 O O . VAL A 1 201 ? -64.111 18.309 64.612 1.00 79.81 201 VAL A O 1
ATOM 1627 N N . SER A 1 202 ? -66.021 17.415 65.368 1.00 78.31 202 SER A N 1
ATOM 1628 C CA . SER A 1 202 ? -66.070 18.231 66.585 1.00 78.31 202 SER A CA 1
ATOM 1629 C C . SER A 1 202 ? -65.053 17.742 67.620 1.00 78.31 202 SER A C 1
ATOM 1631 O O . SER A 1 202 ? -64.791 16.546 67.718 1.00 78.31 202 SER A O 1
ATOM 1633 N N . GLN A 1 203 ? -64.532 18.653 68.447 1.00 76.00 203 GLN A N 1
ATOM 1634 C CA . GLN A 1 203 ? -63.567 18.328 69.509 1.00 76.00 203 GLN A CA 1
ATOM 1635 C C . GLN A 1 203 ? -64.085 17.238 70.465 1.00 76.00 203 GLN A C 1
ATOM 1637 O O . GLN A 1 203 ? -63.352 16.328 70.830 1.00 76.00 203 GLN A O 1
ATOM 1642 N N . SER A 1 204 ? -65.391 17.253 70.742 1.00 74.06 204 SER A N 1
ATOM 1643 C CA . SER A 1 204 ? -66.085 16.256 71.563 1.00 74.06 204 SER A CA 1
ATOM 1644 C C . SER A 1 204 ? -65.994 14.814 71.050 1.00 74.06 204 SER A C 1
ATOM 1646 O O . SER A 1 204 ? -66.203 13.889 71.824 1.00 74.06 204 SER A O 1
ATOM 1648 N N . LEU A 1 205 ? -65.716 14.600 69.758 1.00 78.75 205 LEU A N 1
ATOM 1649 C CA . LEU A 1 205 ? -65.525 13.262 69.187 1.00 78.75 205 LEU A CA 1
ATOM 1650 C C . LEU A 1 205 ? -64.084 12.757 69.337 1.00 78.75 205 LEU A C 1
ATOM 1652 O O . LEU A 1 205 ? -63.851 11.568 69.144 1.00 78.75 205 LEU A O 1
ATOM 1656 N N . PHE A 1 206 ? -63.135 13.626 69.696 1.00 78.12 206 PHE A N 1
ATOM 1657 C CA . PHE A 1 206 ? -61.751 13.255 70.008 1.00 78.12 206 PHE A CA 1
ATOM 1658 C C . PHE A 1 206 ? -61.519 13.013 71.509 1.00 78.12 206 PHE A C 1
ATOM 1660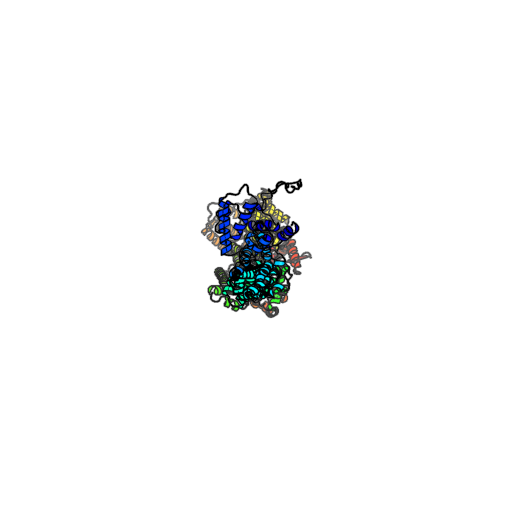 O O . PHE A 1 206 ? -60.547 12.367 71.870 1.00 78.12 206 PHE A O 1
ATOM 1667 N N . GLU A 1 207 ? -62.419 13.496 72.368 1.00 76.88 207 GLU A N 1
ATOM 1668 C CA . GLU A 1 207 ? -62.332 13.418 73.838 1.00 76.88 207 GLU A CA 1
ATOM 1669 C C . GLU A 1 207 ? -63.151 12.248 74.428 1.00 76.88 207 GLU A C 1
ATOM 1671 O O . GLU A 1 207 ? -63.533 12.276 75.595 1.00 76.88 207 GLU A O 1
ATOM 1676 N N . LEU A 1 208 ? -63.486 11.230 73.625 1.00 79.12 208 LEU A N 1
ATOM 1677 C CA . LEU A 1 208 ? -64.255 10.077 74.110 1.00 79.12 208 LEU A CA 1
ATOM 1678 C C . LEU A 1 208 ? -63.397 9.204 75.041 1.00 79.12 208 LEU A C 1
ATOM 1680 O O . LEU A 1 208 ? -62.179 9.150 74.904 1.00 79.12 208 LEU A O 1
ATOM 1684 N N . GLU A 1 209 ? -64.031 8.490 75.975 1.00 70.62 209 GLU A N 1
ATOM 1685 C CA . GLU A 1 209 ? -63.351 7.639 76.963 1.00 70.62 209 GLU A CA 1
ATOM 1686 C C . GLU A 1 209 ? -63.788 6.164 76.879 1.00 70.62 209 GLU A C 1
ATOM 1688 O O . GLU A 1 209 ? -64.883 5.830 76.417 1.00 70.62 209 GLU A O 1
ATOM 1693 N N . GLY A 1 210 ? -62.916 5.252 77.327 1.00 72.38 210 GLY A N 1
ATOM 1694 C CA . GLY A 1 210 ? -63.163 3.804 77.317 1.00 72.38 210 GLY A CA 1
ATOM 1695 C C . GLY A 1 210 ? -63.225 3.198 75.908 1.00 72.38 210 GLY A C 1
ATOM 1696 O O . GLY A 1 210 ? -62.524 3.636 74.999 1.00 72.38 210 GLY A O 1
ATOM 1697 N N . GLU A 1 211 ? -64.085 2.193 75.704 1.00 68.56 211 GLU A N 1
ATOM 1698 C CA . GLU A 1 211 ? -64.247 1.490 74.414 1.00 68.56 211 GLU A CA 1
ATOM 1699 C C . GLU A 1 211 ? -64.702 2.415 73.262 1.00 68.56 211 GLU A C 1
ATOM 1701 O O . GLU A 1 211 ? -64.526 2.090 72.089 1.00 68.56 211 GLU A O 1
ATOM 1706 N N . GLN A 1 212 ? -65.251 3.595 73.573 1.00 73.75 212 GLN A N 1
ATOM 1707 C CA . GLN A 1 212 ? -65.703 4.582 72.585 1.00 73.75 212 GLN A CA 1
ATOM 1708 C C . GLN A 1 212 ? -64.537 5.335 71.917 1.00 73.75 212 GLN A C 1
ATOM 1710 O O . GLN A 1 212 ? -64.729 5.914 70.846 1.00 73.75 212 GLN A O 1
ATOM 1715 N N . LYS A 1 213 ? -63.319 5.274 72.485 1.00 79.06 213 LYS A N 1
ATOM 1716 C CA . LYS A 1 213 ? -62.100 5.883 71.917 1.00 79.06 213 LYS A CA 1
ATOM 1717 C C . LYS A 1 213 ? -61.742 5.373 70.522 1.00 79.06 213 LYS A C 1
ATOM 1719 O O . LYS A 1 213 ? -61.087 6.098 69.781 1.00 79.06 213 LYS A O 1
ATOM 1724 N N . ILE A 1 214 ? -62.197 4.181 70.116 1.00 79.44 214 ILE A N 1
ATOM 1725 C CA . ILE A 1 214 ? -61.981 3.676 68.743 1.00 79.44 214 ILE A CA 1
ATOM 1726 C C . ILE A 1 214 ? -62.476 4.690 67.705 1.00 79.44 214 ILE A C 1
ATOM 1728 O O . ILE A 1 214 ? -61.825 4.906 66.687 1.00 79.44 214 ILE A O 1
ATOM 1732 N N . ILE A 1 215 ? -63.609 5.343 67.980 1.00 81.56 215 ILE A N 1
ATOM 1733 C CA . ILE A 1 215 ? -64.189 6.363 67.102 1.00 81.56 215 ILE A CA 1
ATOM 1734 C C . ILE A 1 215 ? -63.225 7.548 66.964 1.00 81.56 215 ILE A C 1
ATOM 1736 O O . ILE A 1 215 ? -63.000 8.029 65.856 1.00 81.56 215 ILE A O 1
ATOM 1740 N N . SER A 1 216 ? -62.633 7.992 68.075 1.00 82.81 216 SER A N 1
ATOM 1741 C CA . SER A 1 216 ? -61.658 9.086 68.117 1.00 82.81 216 SER A CA 1
ATOM 1742 C C . SER A 1 216 ? -60.381 8.745 67.347 1.00 82.81 216 SER A C 1
ATOM 1744 O O . SER A 1 216 ? -59.914 9.570 66.564 1.00 82.81 216 SER A O 1
ATOM 1746 N N . LEU A 1 217 ? -59.863 7.522 67.511 1.00 81.06 217 LEU A N 1
ATOM 1747 C CA . LEU A 1 217 ? -58.652 7.039 66.837 1.00 81.06 217 LEU A CA 1
ATOM 1748 C C . LEU A 1 217 ? -58.848 6.938 65.316 1.00 81.06 217 LEU A C 1
ATOM 1750 O O . LEU A 1 217 ? -58.061 7.496 64.558 1.00 81.06 217 LEU A O 1
ATOM 1754 N N . ILE A 1 218 ? -59.933 6.303 64.859 1.00 83.56 218 ILE A N 1
ATOM 1755 C CA . ILE A 1 218 ? -60.225 6.135 63.424 1.00 83.56 218 ILE A CA 1
ATOM 1756 C C . ILE A 1 218 ? -60.477 7.488 62.745 1.00 83.56 218 ILE A C 1
ATOM 1758 O O . ILE A 1 218 ? -59.971 7.743 61.652 1.00 83.56 218 ILE A O 1
ATOM 1762 N N . LEU A 1 219 ? -61.236 8.383 63.389 1.00 82.81 219 LEU A N 1
ATOM 1763 C CA . LEU A 1 219 ? -61.464 9.730 62.861 1.00 82.81 219 LEU A CA 1
ATOM 1764 C C . LEU A 1 219 ? -60.176 10.563 62.851 1.00 82.81 219 LEU A C 1
ATOM 1766 O O . LEU A 1 219 ? -59.975 11.336 61.915 1.00 82.81 219 LEU A O 1
ATOM 1770 N N . GLY A 1 220 ? -59.310 10.408 63.856 1.00 81.31 220 GLY A N 1
ATOM 1771 C CA . GLY A 1 220 ? -57.999 11.059 63.916 1.00 81.31 220 GLY A CA 1
ATOM 1772 C C . GLY A 1 220 ? -57.118 10.661 62.740 1.00 81.31 220 GLY A C 1
ATOM 1773 O O . GLY A 1 220 ? -56.707 11.527 61.970 1.00 81.31 220 GLY A O 1
ATOM 1774 N N . LEU A 1 221 ? -56.957 9.357 62.523 1.00 81.38 221 LEU A N 1
ATOM 1775 C CA . LEU A 1 221 ? -56.172 8.806 61.418 1.00 81.38 221 LEU A CA 1
ATOM 1776 C C . LEU A 1 221 ? -56.726 9.208 60.046 1.00 81.38 221 LEU A C 1
ATOM 1778 O O . LEU A 1 221 ? -55.982 9.690 59.197 1.00 81.38 221 LEU A O 1
ATOM 1782 N N . HIS A 1 222 ? -58.045 9.117 59.839 1.00 82.38 222 HIS A N 1
ATOM 1783 C CA . HIS A 1 222 ? -58.660 9.526 58.571 1.00 82.38 222 HIS A CA 1
ATOM 1784 C C . HIS A 1 222 ? -58.511 11.035 58.298 1.00 82.38 222 HIS A C 1
ATOM 1786 O O . HIS A 1 222 ? -58.413 11.461 57.150 1.00 82.38 222 HIS A O 1
ATOM 1792 N N . THR A 1 223 ? -58.476 11.865 59.347 1.00 80.81 223 THR A N 1
ATOM 1793 C CA . THR A 1 223 ? -58.255 13.318 59.224 1.00 80.81 223 THR A CA 1
ATOM 1794 C C . THR A 1 223 ? -56.777 13.723 59.271 1.00 80.81 223 THR A C 1
ATOM 1796 O O . THR A 1 223 ? -56.491 14.920 59.240 1.00 80.81 223 THR A O 1
ATOM 1799 N N . ARG A 1 224 ? -55.848 12.752 59.301 1.00 75.38 224 ARG A N 1
ATOM 1800 C CA . ARG A 1 224 ? -54.390 12.940 59.436 1.00 75.38 224 ARG A CA 1
ATOM 1801 C C . ARG A 1 224 ? -53.969 13.749 60.668 1.00 75.38 224 ARG A C 1
ATOM 1803 O O . ARG A 1 224 ? -52.953 14.441 60.657 1.00 75.38 224 ARG A O 1
ATOM 1810 N N . LYS A 1 225 ? -54.761 13.688 61.736 1.00 79.38 225 LYS A N 1
ATOM 1811 C CA . LYS A 1 225 ? -54.395 14.272 63.025 1.00 79.38 225 LYS A CA 1
ATOM 1812 C C . LYS A 1 225 ? -53.523 13.271 63.775 1.00 79.38 225 LYS A C 1
ATOM 1814 O O . LYS A 1 225 ? -53.899 12.107 63.852 1.00 79.38 225 LYS A O 1
ATOM 1819 N N . ASP A 1 226 ? -52.418 13.732 64.348 1.00 76.25 226 ASP A N 1
ATOM 1820 C CA . ASP A 1 226 ? -51.572 12.887 65.188 1.00 76.25 226 ASP A CA 1
ATOM 1821 C C . ASP A 1 226 ? -52.370 12.373 66.400 1.00 76.25 226 ASP A C 1
ATOM 1823 O O . ASP A 1 226 ? -52.991 13.148 67.141 1.00 76.25 226 ASP A O 1
ATOM 1827 N N . ILE A 1 227 ? -52.410 11.048 66.544 1.00 78.50 227 ILE A N 1
ATOM 1828 C CA . ILE A 1 227 ? -53.123 10.342 67.612 1.00 78.50 227 ILE A CA 1
ATOM 1829 C C . ILE A 1 227 ? -52.189 9.799 68.703 1.00 78.50 227 ILE A C 1
ATOM 1831 O O . ILE A 1 227 ? -52.675 9.103 69.594 1.00 78.50 227 ILE A O 1
ATOM 1835 N N . SER A 1 228 ? -50.893 10.136 68.685 1.00 75.38 228 SER A N 1
ATOM 1836 C CA . SER A 1 228 ? -49.889 9.663 69.656 1.00 75.38 228 SER A CA 1
ATOM 1837 C C . SER A 1 228 ? -50.338 9.832 71.113 1.00 75.38 228 SER A C 1
ATOM 1839 O O . SER A 1 228 ? -50.334 8.873 71.887 1.00 75.38 228 SER A O 1
ATOM 1841 N N . ASP A 1 229 ? -50.857 11.012 71.465 1.00 70.19 229 ASP A N 1
ATOM 1842 C CA . ASP A 1 229 ? -51.378 11.298 72.810 1.00 70.19 229 ASP A CA 1
ATOM 1843 C C . ASP A 1 229 ? -52.596 10.423 73.172 1.00 70.19 229 ASP A C 1
ATOM 1845 O O . ASP A 1 229 ? -52.772 10.015 74.323 1.00 70.19 229 ASP A O 1
ATOM 1849 N N . MET A 1 230 ? -53.432 10.089 72.181 1.00 70.12 230 MET A N 1
ATOM 1850 C CA . MET A 1 230 ? -54.680 9.333 72.354 1.00 70.12 230 MET A CA 1
ATOM 1851 C C . MET A 1 230 ? -54.462 7.817 72.491 1.00 70.12 230 MET A C 1
ATOM 1853 O O . MET A 1 230 ? -55.338 7.120 73.012 1.00 70.12 230 MET A O 1
ATOM 1857 N N . LEU A 1 231 ? -53.310 7.298 72.050 1.00 70.06 231 LEU A N 1
ATOM 1858 C CA . LEU A 1 231 ? -52.965 5.870 72.085 1.00 70.06 231 LEU A CA 1
ATOM 1859 C C . LEU A 1 231 ? -52.576 5.368 73.489 1.00 70.06 231 LEU A C 1
ATOM 1861 O O . LEU A 1 231 ? -52.686 4.177 73.768 1.00 70.06 231 LEU A O 1
ATOM 1865 N N . SER A 1 232 ? -52.179 6.262 74.401 1.00 63.28 232 SER A N 1
ATOM 1866 C CA . SER A 1 232 ? -51.677 5.918 75.744 1.00 63.28 232 SER A CA 1
ATOM 1867 C C . SER A 1 232 ? -52.737 5.357 76.717 1.00 63.28 232 SER A C 1
ATOM 1869 O O . SER A 1 232 ? -52.404 4.751 77.737 1.00 63.28 232 SER A O 1
ATOM 1871 N N . GLU A 1 233 ? -54.027 5.502 76.399 1.00 60.41 233 GLU A N 1
ATOM 1872 C CA . GLU A 1 233 ? -55.147 5.218 77.306 1.00 60.41 233 GLU A CA 1
ATOM 1873 C C . GLU A 1 233 ? -56.237 4.325 76.669 1.00 60.41 233 GLU A C 1
ATOM 1875 O O . GLU A 1 233 ? -57.433 4.629 76.721 1.00 60.41 233 GLU A O 1
ATOM 1880 N N . THR A 1 234 ? -55.841 3.202 76.069 1.00 62.38 234 THR A N 1
ATOM 1881 C CA . THR A 1 234 ? -56.720 2.265 75.337 1.00 62.38 234 THR A CA 1
ATOM 1882 C C . THR A 1 234 ? -57.048 0.986 76.125 1.00 62.38 234 THR A C 1
ATOM 1884 O O . THR A 1 234 ? -56.956 -0.133 75.619 1.00 62.38 234 THR A O 1
ATOM 1887 N N . LYS A 1 235 ? -57.441 1.107 77.400 1.00 60.66 235 LYS A N 1
ATOM 1888 C CA . LYS A 1 235 ? -57.835 -0.063 78.214 1.00 60.66 235 LYS A CA 1
ATOM 1889 C C . LYS A 1 235 ? -59.170 -0.641 77.721 1.00 60.66 235 LYS A C 1
ATOM 1891 O O . LYS A 1 235 ? -60.188 0.041 77.785 1.00 60.66 235 LYS A O 1
ATOM 1896 N N . GLY A 1 236 ? -59.166 -1.904 77.282 1.00 64.81 236 GLY A N 1
ATOM 1897 C CA . GLY A 1 236 ? -60.362 -2.637 76.826 1.00 64.81 236 GLY A CA 1
ATOM 1898 C C . GLY A 1 236 ? -60.465 -2.853 75.311 1.00 64.81 236 GLY A C 1
ATOM 1899 O O . GLY A 1 236 ? -61.420 -3.479 74.863 1.00 64.81 236 GLY A O 1
ATOM 1900 N N . LEU A 1 237 ? -59.491 -2.368 74.534 1.00 71.56 237 LEU A N 1
ATOM 1901 C CA . LEU A 1 237 ? -59.401 -2.578 73.087 1.00 71.56 237 LEU A CA 1
ATOM 1902 C C . LEU A 1 237 ? -58.452 -3.726 72.739 1.00 71.56 237 LEU A C 1
ATOM 1904 O O . LEU A 1 237 ? -57.534 -4.020 73.502 1.00 71.56 237 LEU A O 1
ATOM 1908 N N . ASP A 1 238 ? -58.672 -4.357 71.584 1.00 75.69 238 ASP A N 1
ATOM 1909 C CA . ASP A 1 238 ? -57.767 -5.374 71.050 1.00 75.69 238 ASP A CA 1
ATOM 1910 C C . ASP A 1 238 ? -56.359 -4.792 70.831 1.00 75.69 238 ASP A C 1
ATOM 1912 O O . ASP A 1 238 ? -56.181 -3.799 70.119 1.00 75.69 238 ASP A O 1
ATOM 1916 N N . ALA A 1 239 ? -55.364 -5.400 71.479 1.00 75.38 239 ALA A N 1
ATOM 1917 C CA . ALA A 1 239 ? -53.993 -4.910 71.513 1.00 75.38 239 ALA A CA 1
ATOM 1918 C C . ALA A 1 239 ? -53.329 -4.949 70.131 1.00 75.38 239 ALA A C 1
ATOM 1920 O O . ALA A 1 239 ? -52.546 -4.056 69.812 1.00 75.38 239 ALA A O 1
ATOM 1921 N N . ASP A 1 240 ? -53.657 -5.942 69.302 1.00 71.69 240 ASP A N 1
ATOM 1922 C CA . ASP A 1 240 ? -53.057 -6.085 67.973 1.00 71.69 240 ASP A CA 1
ATOM 1923 C C . ASP A 1 240 ? -53.627 -5.055 66.992 1.00 71.69 240 ASP A C 1
ATOM 1925 O O . ASP A 1 240 ? -52.889 -4.452 66.212 1.00 71.69 240 ASP A O 1
ATOM 1929 N N . TYR A 1 241 ? -54.921 -4.745 67.112 1.00 77.81 241 TYR A N 1
ATOM 1930 C CA . TYR A 1 241 ? -55.537 -3.669 66.341 1.00 77.81 241 TYR A CA 1
ATOM 1931 C C . TYR A 1 241 ? -54.966 -2.298 66.737 1.00 77.81 241 TYR A C 1
ATOM 1933 O O . TYR A 1 241 ? -54.616 -1.506 65.866 1.00 77.81 241 TYR A O 1
ATOM 1941 N N . VAL A 1 242 ? -54.773 -2.022 68.032 1.00 77.69 242 VAL A N 1
ATOM 1942 C CA . VAL A 1 242 ? -54.163 -0.757 68.491 1.00 77.69 242 VAL A CA 1
ATOM 1943 C C . VAL A 1 242 ? -52.728 -0.587 67.974 1.00 77.69 242 VAL A C 1
ATOM 1945 O O . VAL A 1 242 ? -52.379 0.515 67.556 1.00 77.69 242 VAL A O 1
ATOM 1948 N N . LYS A 1 243 ? -51.927 -1.661 67.914 1.00 78.56 243 LYS A N 1
ATOM 1949 C CA . LYS A 1 243 ? -50.592 -1.633 67.285 1.00 78.56 243 LYS A CA 1
ATOM 1950 C C . LYS A 1 243 ? -50.652 -1.318 65.786 1.00 78.56 243 LYS A C 1
ATOM 1952 O O . LYS A 1 243 ? -49.841 -0.544 65.293 1.00 78.56 243 LYS A O 1
ATOM 1957 N N . SER A 1 244 ? -51.618 -1.877 65.051 1.00 76.75 244 SER A N 1
ATOM 1958 C CA . SER A 1 244 ? -51.787 -1.542 63.626 1.00 76.75 244 SER A CA 1
ATOM 1959 C C . SER A 1 244 ? -52.132 -0.060 63.419 1.00 76.75 244 SER A C 1
ATOM 1961 O O . SER A 1 244 ? -51.614 0.578 62.508 1.00 76.75 244 SER A O 1
ATOM 1963 N N . LEU A 1 245 ? -52.929 0.525 64.322 1.00 80.31 245 LEU A N 1
ATOM 1964 C CA . LEU A 1 245 ? -53.278 1.946 64.290 1.00 80.31 245 LEU A CA 1
ATOM 1965 C C . LEU A 1 245 ? -52.106 2.860 64.669 1.00 80.31 245 LEU A C 1
ATOM 1967 O O . LEU A 1 245 ? -51.990 3.936 64.090 1.00 80.31 245 LEU A O 1
ATOM 1971 N N . SER A 1 246 ? -51.251 2.458 65.618 1.00 81.12 246 SER A N 1
ATOM 1972 C CA . SER A 1 246 ? -50.049 3.228 65.965 1.00 81.12 246 SER A CA 1
ATOM 1973 C C . SER A 1 246 ? -49.056 3.250 64.807 1.00 81.12 246 SER A C 1
ATOM 1975 O O . SER A 1 246 ? -48.612 4.316 64.406 1.00 81.12 246 SER A O 1
ATOM 1977 N N . LEU A 1 247 ? -48.808 2.092 64.192 1.00 79.75 247 LEU A N 1
ATOM 1978 C CA . LEU A 1 247 ? -47.947 1.978 63.017 1.00 79.75 247 LEU A CA 1
ATOM 1979 C C . LEU A 1 247 ? -48.483 2.774 61.813 1.00 79.75 247 LEU A C 1
ATOM 1981 O O . LEU A 1 247 ? -47.718 3.404 61.089 1.00 79.75 247 LEU A O 1
ATOM 1985 N N . LEU A 1 248 ? -49.803 2.784 61.603 1.00 81.19 248 LEU A N 1
ATOM 1986 C CA . LEU A 1 248 ? -50.435 3.595 60.559 1.00 81.19 248 LEU A CA 1
ATOM 1987 C C . LEU A 1 248 ? -50.323 5.100 60.863 1.00 81.19 248 LEU A C 1
ATOM 1989 O O . LEU A 1 248 ? -50.155 5.890 59.935 1.00 81.19 248 LEU A O 1
ATOM 1993 N N . ASN A 1 249 ? -50.389 5.507 62.137 1.00 82.12 249 ASN A N 1
ATOM 1994 C CA . ASN A 1 249 ? -50.149 6.896 62.543 1.00 82.12 249 ASN A CA 1
ATOM 1995 C C . ASN A 1 249 ? -48.724 7.334 62.198 1.00 82.12 249 ASN A C 1
ATOM 1997 O O . ASN A 1 249 ? -48.563 8.387 61.590 1.00 82.12 249 ASN A O 1
ATOM 2001 N N . ASP A 1 250 ? -47.725 6.516 62.537 1.00 79.75 250 ASP A N 1
ATOM 2002 C CA . ASP A 1 250 ? -46.316 6.813 62.261 1.00 79.75 250 ASP A CA 1
ATOM 2003 C C . ASP A 1 250 ? -46.087 7.016 60.756 1.00 79.75 250 ASP A C 1
ATOM 2005 O O . ASP A 1 250 ? -45.564 8.053 60.346 1.00 79.75 250 ASP A O 1
ATOM 2009 N N . LEU A 1 251 ? -46.613 6.110 59.920 1.00 78.06 251 LEU A N 1
ATOM 2010 C CA . LEU A 1 251 ? -46.540 6.224 58.457 1.00 78.06 251 LEU A CA 1
ATOM 2011 C C . LEU A 1 251 ? -47.225 7.488 57.908 1.00 78.06 251 LEU A C 1
ATOM 2013 O O . LEU A 1 251 ? -46.732 8.088 56.959 1.00 78.06 251 LEU A O 1
ATOM 2017 N N . LEU A 1 252 ? -48.367 7.903 58.472 1.00 79.00 252 LEU A N 1
ATOM 2018 C CA . LEU A 1 252 ? -49.085 9.106 58.025 1.00 79.00 252 LEU A CA 1
ATOM 2019 C C . LEU A 1 252 ? -48.432 10.423 58.478 1.00 79.00 252 LEU A C 1
ATOM 2021 O O . LEU A 1 252 ? -48.767 11.469 57.917 1.00 79.00 252 LEU A O 1
ATOM 2025 N N . GLN A 1 253 ? -47.561 10.379 59.491 1.00 77.56 253 GLN A N 1
ATOM 2026 C CA . GLN A 1 253 ? -46.796 11.520 60.010 1.00 77.56 253 GLN A CA 1
ATOM 2027 C C . GLN A 1 253 ? -45.346 11.548 59.487 1.00 77.56 253 GLN A C 1
ATOM 2029 O O . GLN A 1 253 ? -44.515 12.266 60.041 1.00 77.56 253 GLN A O 1
ATOM 2034 N N . ASP A 1 254 ? -45.040 10.776 58.438 1.00 72.44 254 ASP A N 1
ATOM 2035 C CA . ASP A 1 254 ? -43.701 10.628 57.850 1.00 72.44 254 ASP A CA 1
ATOM 2036 C C . ASP A 1 254 ? -42.634 10.116 58.851 1.00 72.44 254 ASP A C 1
ATOM 2038 O O . ASP A 1 254 ? -41.441 10.402 58.714 1.00 72.44 254 ASP A O 1
ATOM 2042 N N . ASN A 1 255 ? -43.047 9.347 59.869 1.00 75.12 255 ASN A N 1
ATOM 2043 C CA . ASN A 1 255 ? -42.151 8.688 60.817 1.00 75.12 255 ASN A CA 1
ATOM 2044 C C . ASN A 1 255 ? -41.922 7.218 60.422 1.00 75.12 255 ASN A C 1
ATOM 2046 O O . ASN A 1 255 ? -42.824 6.384 60.495 1.00 75.12 255 ASN A O 1
ATOM 2050 N N . PHE A 1 256 ? -40.689 6.895 60.028 1.00 69.25 256 PHE A N 1
ATOM 2051 C CA . PHE A 1 256 ? -40.314 5.589 59.473 1.00 69.25 256 PHE A CA 1
ATOM 2052 C C . PHE A 1 256 ? -39.471 4.719 60.420 1.00 69.25 256 PHE A C 1
ATOM 2054 O O . PHE A 1 256 ? -38.985 3.671 59.999 1.00 69.25 256 PHE A O 1
ATOM 2061 N N . GLU A 1 257 ? -39.310 5.093 61.696 1.00 70.06 257 GLU A N 1
ATOM 2062 C CA . GLU A 1 257 ? -38.507 4.324 62.670 1.00 70.06 257 GLU A CA 1
ATOM 2063 C C . GLU A 1 257 ? -38.967 2.859 62.813 1.00 70.06 257 GLU A C 1
ATOM 2065 O O . GLU A 1 257 ? -38.143 1.957 62.964 1.00 70.06 257 GLU A O 1
ATOM 2070 N N . HIS A 1 258 ? -40.274 2.607 62.689 1.00 68.94 258 HIS A N 1
ATOM 2071 C CA . HIS A 1 258 ? -40.886 1.274 62.761 1.00 68.94 258 HIS A CA 1
ATOM 2072 C C . HIS A 1 258 ? -41.249 0.689 61.385 1.00 68.94 258 HIS A C 1
ATOM 2074 O O . HIS A 1 258 ? -42.083 -0.211 61.281 1.00 68.94 258 HIS A O 1
ATOM 2080 N N . TRP A 1 259 ? -40.634 1.168 60.297 1.00 79.00 259 TRP A N 1
ATOM 2081 C CA . TRP A 1 259 ? -40.980 0.743 58.935 1.00 79.00 259 TRP A CA 1
ATOM 2082 C C . TRP A 1 259 ? -40.834 -0.775 58.722 1.00 79.00 259 TRP A C 1
ATOM 2084 O O . TRP A 1 259 ? -41.725 -1.402 58.147 1.00 79.00 259 TRP A O 1
ATOM 2094 N N . ILE A 1 260 ? -39.783 -1.407 59.258 1.00 72.38 260 ILE A N 1
ATOM 2095 C CA . ILE A 1 260 ? -39.597 -2.871 59.167 1.00 72.38 260 ILE A CA 1
ATOM 2096 C C . ILE A 1 260 ? -40.757 -3.617 59.847 1.00 72.38 260 ILE A C 1
ATOM 2098 O O . ILE A 1 260 ? -41.252 -4.614 59.309 1.00 72.38 260 ILE A O 1
ATOM 2102 N N . ASP A 1 261 ? -41.245 -3.107 60.980 1.00 73.06 261 ASP A N 1
ATOM 2103 C CA . ASP A 1 261 ? -42.362 -3.695 61.725 1.00 73.06 261 ASP A CA 1
ATOM 2104 C C . ASP A 1 261 ? -43.673 -3.620 60.924 1.00 73.06 261 ASP A C 1
ATOM 2106 O O . ASP A 1 261 ? -44.509 -4.509 61.048 1.00 73.06 261 ASP A O 1
ATOM 2110 N N . THR A 1 262 ? -43.844 -2.616 60.049 1.00 73.94 262 THR A N 1
ATOM 2111 C CA . THR A 1 262 ? -45.025 -2.486 59.165 1.00 73.94 262 THR A CA 1
ATOM 2112 C C . THR A 1 262 ? -45.020 -3.487 58.010 1.00 73.94 262 THR A C 1
ATOM 2114 O O . THR A 1 262 ? -46.054 -4.065 57.662 1.00 73.94 262 THR A O 1
ATOM 2117 N N . VAL A 1 263 ? -43.850 -3.732 57.418 1.00 71.94 263 VAL A N 1
ATOM 2118 C CA . VAL A 1 263 ? -43.711 -4.587 56.232 1.00 71.94 263 VAL A CA 1
ATOM 2119 C C . VAL A 1 263 ? -43.747 -6.075 56.601 1.00 71.94 263 VAL A C 1
ATOM 2121 O O . VAL A 1 263 ? -44.227 -6.896 55.815 1.00 71.94 263 VAL A O 1
ATOM 2124 N N . THR A 1 264 ? -43.311 -6.421 57.814 1.00 70.44 264 THR A N 1
ATOM 2125 C CA . THR A 1 264 ? -43.217 -7.805 58.313 1.00 70.44 264 THR A CA 1
ATOM 2126 C C . THR A 1 264 ? -44.509 -8.356 58.933 1.00 70.44 264 THR A C 1
ATOM 2128 O O . THR A 1 264 ? -44.558 -9.538 59.266 1.00 70.44 264 THR A O 1
ATOM 2131 N N . ILE A 1 265 ? -45.582 -7.559 59.044 1.00 75.25 265 ILE A N 1
ATOM 2132 C CA . ILE A 1 265 ? -46.879 -8.024 59.571 1.00 75.25 265 ILE A CA 1
ATOM 2133 C C . ILE A 1 265 ? -47.435 -9.164 58.697 1.00 75.25 265 ILE A C 1
ATOM 2135 O O . ILE A 1 265 ? -47.681 -8.974 57.504 1.00 75.25 265 ILE A O 1
ATOM 2139 N N . GLU A 1 266 ? -47.679 -10.337 59.291 1.00 65.06 266 GLU A N 1
ATOM 2140 C CA . GLU A 1 266 ? -48.205 -11.526 58.590 1.00 65.06 266 GLU A CA 1
ATOM 2141 C C . GLU A 1 266 ? -49.722 -11.474 58.318 1.00 65.06 266 GLU A C 1
ATOM 2143 O O . GLU A 1 266 ? -50.232 -12.225 57.490 1.00 65.06 266 GLU A O 1
ATOM 2148 N N . GLN A 1 267 ? -50.465 -10.603 59.010 1.00 69.12 267 GLN A N 1
ATOM 2149 C CA . GLN A 1 267 ? -51.925 -10.510 58.893 1.00 69.12 267 GLN A CA 1
ATOM 2150 C C . GLN A 1 267 ? -52.364 -10.006 57.504 1.00 69.12 267 GLN A C 1
ATOM 2152 O O . GLN A 1 267 ? -51.961 -8.926 57.079 1.00 69.12 267 GLN A O 1
ATOM 2157 N N . ASP A 1 268 ? -53.251 -10.746 56.825 1.00 63.28 268 ASP A N 1
ATOM 2158 C CA . ASP A 1 268 ? -53.738 -10.426 55.469 1.00 63.28 268 ASP A CA 1
ATOM 2159 C C . ASP A 1 268 ? -55.090 -9.683 55.469 1.00 63.28 268 ASP A C 1
ATOM 2161 O O . ASP A 1 268 ? -56.071 -10.126 54.873 1.00 63.28 268 ASP A O 1
ATOM 2165 N N . ASN A 1 269 ? -55.160 -8.544 56.162 1.00 76.06 269 ASN A N 1
ATOM 2166 C CA . ASN A 1 269 ? -56.363 -7.702 56.212 1.00 76.06 269 ASN A CA 1
ATOM 2167 C C . ASN A 1 269 ? -56.239 -6.496 55.262 1.00 76.06 269 ASN A C 1
ATOM 2169 O O . ASN A 1 269 ? -55.132 -6.029 54.994 1.00 76.06 269 ASN A O 1
ATOM 2173 N N . GLU A 1 270 ? -57.364 -5.951 54.779 1.00 74.50 270 GLU A N 1
ATOM 2174 C CA . GLU A 1 270 ? -57.375 -4.800 53.850 1.00 74.50 270 GLU A CA 1
ATOM 2175 C C . GLU A 1 270 ? -56.613 -3.585 54.401 1.00 74.50 270 GLU A C 1
ATOM 2177 O O . GLU A 1 270 ? -55.871 -2.943 53.663 1.00 74.50 270 GLU A O 1
ATOM 2182 N N . LEU A 1 271 ? -56.726 -3.321 55.705 1.00 77.38 271 LEU A N 1
ATOM 2183 C CA . LEU A 1 271 ? -55.983 -2.253 56.376 1.00 77.38 271 LEU A CA 1
ATOM 2184 C C . LEU A 1 271 ? -54.462 -2.489 56.394 1.00 77.38 271 LEU A C 1
ATOM 2186 O O . LEU A 1 271 ? -53.684 -1.559 56.224 1.00 77.38 271 LEU A O 1
ATOM 2190 N N . VAL A 1 272 ? -54.011 -3.734 56.560 1.00 77.62 272 VAL A N 1
ATOM 2191 C CA . VAL A 1 272 ? -52.572 -4.052 56.525 1.00 77.62 272 VAL A CA 1
ATOM 2192 C C . VAL A 1 272 ? -52.032 -3.927 55.097 1.00 77.62 272 VAL A C 1
ATOM 2194 O O . VAL A 1 272 ? -50.908 -3.470 54.904 1.00 77.62 272 VAL A O 1
ATOM 2197 N N . LYS A 1 273 ? -52.839 -4.259 54.080 1.00 76.38 273 LYS A N 1
ATOM 2198 C CA . LYS A 1 273 ? -52.482 -4.048 52.666 1.00 76.38 273 LYS A CA 1
ATOM 2199 C C . LYS A 1 273 ? -52.302 -2.566 52.340 1.00 76.38 273 LYS A C 1
ATOM 2201 O O . LYS A 1 273 ? -51.319 -2.227 51.687 1.00 76.38 273 LYS A O 1
ATOM 2206 N N . SER A 1 274 ? -53.193 -1.695 52.824 1.00 74.56 274 SER A N 1
ATOM 2207 C CA . SER A 1 274 ? -53.054 -0.246 52.628 1.00 74.56 274 SER A CA 1
ATOM 2208 C C . SER A 1 274 ? -51.872 0.340 53.409 1.00 74.56 274 SER A C 1
ATOM 2210 O O . SER A 1 274 ? -51.169 1.207 52.900 1.00 74.56 274 SER A O 1
ATOM 2212 N N . MET A 1 275 ? -51.561 -0.180 54.601 1.00 77.88 275 MET A N 1
ATOM 2213 C CA . MET A 1 275 ? -50.331 0.188 55.316 1.00 77.88 275 MET A CA 1
ATOM 2214 C C . MET A 1 275 ? -49.070 -0.204 54.541 1.00 77.88 275 MET A C 1
ATOM 2216 O O . MET A 1 275 ? -48.164 0.614 54.397 1.00 77.88 275 MET A O 1
ATOM 2220 N N . LYS A 1 276 ? -49.009 -1.436 54.016 1.00 78.94 276 LYS A N 1
ATOM 2221 C CA . LYS A 1 276 ? -47.864 -1.916 53.229 1.00 78.94 276 LYS A CA 1
ATOM 2222 C C . LYS A 1 276 ? -47.683 -1.121 51.938 1.00 78.94 276 LYS A C 1
ATOM 2224 O O . LYS A 1 276 ? -46.543 -0.825 51.595 1.00 78.94 276 LYS A O 1
ATOM 2229 N N . SER A 1 277 ? -48.758 -0.736 51.247 1.00 77.44 277 SER A N 1
ATOM 2230 C CA . SER A 1 277 ? -48.646 0.114 50.053 1.00 77.44 277 SER A CA 1
ATOM 2231 C C . SER A 1 277 ? -48.123 1.515 50.382 1.00 77.44 277 SER A C 1
ATOM 2233 O O . SER A 1 277 ? -47.233 2.010 49.694 1.00 77.44 277 SER A O 1
ATOM 2235 N N . ILE A 1 278 ? -48.589 2.129 51.477 1.00 76.44 278 ILE A N 1
ATOM 2236 C CA . ILE A 1 278 ? -48.070 3.422 51.953 1.00 76.44 278 ILE A CA 1
ATOM 2237 C C . ILE A 1 278 ? -46.580 3.305 52.311 1.00 76.44 278 ILE A C 1
ATOM 2239 O O . ILE A 1 278 ? -45.778 4.127 51.873 1.00 76.44 278 ILE A O 1
ATOM 2243 N N . ALA A 1 279 ? -46.195 2.257 53.044 1.00 79.88 279 ALA A N 1
ATOM 2244 C CA . ALA A 1 279 ? -44.813 2.018 53.451 1.00 79.88 279 ALA A CA 1
ATOM 2245 C C . ALA A 1 279 ? -43.872 1.772 52.255 1.00 79.88 279 ALA A C 1
ATOM 2247 O O . ALA A 1 279 ? -42.766 2.312 52.219 1.00 79.88 279 ALA A O 1
ATOM 2248 N N . TRP A 1 280 ? -44.290 0.983 51.259 1.00 81.12 280 TRP A N 1
ATOM 2249 C CA . TRP A 1 280 ? -43.462 0.653 50.091 1.00 81.12 280 TRP A CA 1
ATOM 2250 C C . TRP A 1 280 ? -43.385 1.748 49.035 1.00 81.12 280 TRP A C 1
ATOM 2252 O O . TRP A 1 280 ? -42.483 1.691 48.207 1.00 81.12 280 TRP A O 1
ATOM 2262 N N . ASN A 1 281 ? -44.258 2.755 49.071 1.00 78.88 281 ASN A N 1
ATOM 2263 C CA . ASN A 1 281 ? -44.118 3.941 48.225 1.00 78.88 281 ASN A CA 1
ATOM 2264 C C . ASN A 1 281 ? -43.005 4.890 48.714 1.00 78.88 281 ASN A C 1
ATOM 2266 O O . ASN A 1 281 ? -42.530 5.718 47.940 1.00 78.88 281 ASN A O 1
ATOM 2270 N N . GLN A 1 282 ? -42.536 4.755 49.962 1.00 75.50 282 GLN A N 1
ATOM 2271 C CA . GLN A 1 282 ? -41.409 5.525 50.508 1.00 75.50 282 GLN A CA 1
ATOM 2272 C C . GLN A 1 282 ? -40.456 4.638 51.337 1.00 75.50 282 GLN A C 1
ATOM 2274 O O . GLN A 1 282 ? -40.367 4.785 52.555 1.00 75.50 282 GLN A O 1
ATOM 2279 N N . PRO A 1 283 ? -39.730 3.696 50.706 1.00 77.19 283 PRO A N 1
ATOM 2280 C CA . PRO A 1 283 ? -38.857 2.787 51.437 1.00 77.19 283 PRO A CA 1
ATOM 2281 C C . PRO A 1 283 ? -37.560 3.492 51.895 1.00 77.19 283 PRO A C 1
ATOM 2283 O O . PRO A 1 283 ? -36.925 4.183 51.088 1.00 77.19 283 PRO A O 1
ATOM 2286 N N . PRO A 1 284 ? -37.108 3.291 53.149 1.00 77.12 284 PRO A N 1
ATOM 2287 C CA . PRO A 1 284 ? -35.812 3.775 53.621 1.00 77.12 284 PRO A CA 1
ATOM 2288 C C . PRO A 1 284 ? -34.653 2.979 52.995 1.00 77.12 284 PRO A C 1
ATOM 2290 O O . PRO A 1 284 ? -34.820 1.843 52.552 1.00 77.12 284 PRO A O 1
ATOM 2293 N N . ASN A 1 285 ? -33.435 3.535 53.007 1.00 70.44 285 ASN A N 1
ATOM 2294 C CA . ASN A 1 285 ? -32.238 2.871 52.451 1.00 70.44 285 ASN A CA 1
ATOM 2295 C C . ASN A 1 285 ? -31.915 1.518 53.126 1.00 70.44 285 ASN A C 1
ATOM 2297 O O . ASN A 1 285 ? -31.289 0.643 52.520 1.00 70.44 285 ASN A O 1
ATOM 2301 N N . GLU A 1 286 ? -32.364 1.331 54.368 1.00 67.94 286 GLU A N 1
ATOM 2302 C CA . GLU A 1 286 ? -32.252 0.089 55.146 1.00 67.94 286 GLU A CA 1
ATOM 2303 C C . GLU A 1 286 ? -32.990 -1.092 54.490 1.00 67.94 286 GLU A C 1
ATOM 2305 O O . GLU A 1 286 ? -32.613 -2.246 54.696 1.00 67.94 286 GLU A O 1
ATOM 2310 N N . ALA A 1 287 ? -33.968 -0.820 53.615 1.00 68.75 287 ALA A N 1
ATOM 2311 C CA . ALA A 1 287 ? -34.689 -1.832 52.845 1.00 68.75 287 ALA A CA 1
ATOM 2312 C C . ALA A 1 287 ? -33.788 -2.634 51.882 1.00 68.75 287 ALA A C 1
ATOM 2314 O O . ALA A 1 287 ? -34.138 -3.748 51.498 1.00 68.75 287 ALA A O 1
ATOM 2315 N N . SER A 1 288 ? -32.605 -2.117 51.532 1.00 65.44 288 SER A N 1
ATOM 2316 C CA . SER A 1 288 ? -31.638 -2.786 50.644 1.00 65.44 288 SER A CA 1
ATOM 2317 C C . SER A 1 288 ? -31.048 -4.094 51.197 1.00 65.44 288 SER A C 1
ATOM 2319 O O . SER A 1 288 ? -30.453 -4.866 50.444 1.00 65.44 288 SER A O 1
ATOM 2321 N N . VAL A 1 289 ? -31.191 -4.349 52.503 1.00 70.50 289 VAL A N 1
ATOM 2322 C CA . VAL A 1 289 ? -30.636 -5.530 53.196 1.00 70.50 289 VAL A CA 1
ATOM 2323 C C . VAL A 1 289 ? -31.679 -6.648 53.361 1.00 70.50 289 VAL A C 1
ATOM 2325 O O . VAL A 1 289 ? -31.349 -7.740 53.822 1.00 70.50 289 VAL A O 1
ATOM 2328 N N . LEU A 1 290 ? -32.936 -6.396 52.987 1.00 74.75 290 LEU A N 1
ATOM 2329 C CA . LEU A 1 290 ? -34.030 -7.352 53.139 1.00 74.75 290 LEU A CA 1
ATOM 2330 C C . LEU A 1 290 ? -33.890 -8.566 52.211 1.00 74.75 290 LEU A C 1
ATOM 2332 O O . LEU A 1 290 ? -33.259 -8.513 51.156 1.00 74.75 290 LEU A O 1
ATOM 2336 N N . ASP A 1 291 ? -34.521 -9.669 52.614 1.00 75.12 291 ASP A N 1
ATOM 2337 C CA . ASP A 1 291 ? -34.509 -10.911 51.846 1.00 75.12 291 ASP A CA 1
ATOM 2338 C C . ASP A 1 291 ? -35.397 -10.832 50.589 1.00 75.12 291 ASP A C 1
ATOM 2340 O O . ASP A 1 291 ? -36.356 -10.057 50.503 1.00 75.12 291 ASP A O 1
ATOM 2344 N N . VAL A 1 292 ? -35.098 -11.691 49.614 1.00 73.06 292 VAL A N 1
ATOM 2345 C CA . VAL A 1 292 ? -35.716 -11.728 48.277 1.00 73.06 292 VAL A CA 1
ATOM 2346 C C . VAL A 1 292 ? -37.242 -11.864 48.350 1.00 73.06 292 VAL A C 1
ATOM 2348 O O . VAL A 1 292 ? -37.960 -11.264 47.540 1.00 73.06 292 VAL A O 1
ATOM 2351 N N . GLY A 1 293 ? -37.756 -12.623 49.323 1.00 73.00 293 GLY A N 1
ATOM 2352 C CA . GLY A 1 293 ? -39.195 -12.808 49.528 1.00 73.00 293 GLY A CA 1
ATOM 2353 C C . GLY A 1 293 ? -39.916 -11.515 49.916 1.00 73.00 293 GLY A C 1
ATOM 2354 O O . GLY A 1 293 ? -40.961 -11.200 49.348 1.00 73.00 293 GLY A O 1
ATOM 2355 N N . VAL A 1 294 ? -39.325 -10.725 50.817 1.00 75.19 294 VAL A N 1
ATOM 2356 C CA . VAL A 1 294 ? -39.904 -9.463 51.308 1.00 75.19 294 VAL A CA 1
ATOM 2357 C C . VAL A 1 294 ? -39.833 -8.378 50.231 1.00 75.19 294 VAL A C 1
ATOM 2359 O O . VAL A 1 294 ? -40.804 -7.657 50.013 1.00 75.19 294 VAL A O 1
ATOM 2362 N N . LEU A 1 295 ? -38.727 -8.316 49.483 1.00 79.12 295 LEU A N 1
ATOM 2363 C CA . LEU A 1 295 ? -38.577 -7.398 48.347 1.00 79.12 295 LEU A CA 1
ATOM 2364 C C . LEU A 1 295 ? -39.555 -7.713 47.205 1.00 79.12 295 LEU A C 1
ATOM 2366 O O . LEU A 1 295 ? -40.050 -6.805 46.543 1.00 79.12 295 LEU A O 1
ATOM 2370 N N . SER A 1 296 ? -39.874 -8.992 46.983 1.00 76.50 296 SER A N 1
ATOM 2371 C CA . SER A 1 296 ? -40.864 -9.389 45.972 1.00 76.50 296 SER A CA 1
ATOM 2372 C C . SER A 1 296 ? -42.276 -8.939 46.348 1.00 76.50 296 SER A C 1
ATOM 2374 O O . SER A 1 296 ? -42.993 -8.440 45.487 1.00 76.50 296 SER A O 1
ATOM 2376 N N . GLN A 1 297 ? -42.642 -9.028 47.631 1.00 74.38 297 GLN A N 1
ATOM 2377 C CA . GLN A 1 297 ? -43.894 -8.449 48.129 1.00 74.38 297 GLN A CA 1
ATOM 2378 C C . GLN A 1 297 ? -43.890 -6.923 47.974 1.00 74.38 297 GLN A C 1
ATOM 2380 O O . GLN A 1 297 ? -44.869 -6.349 47.509 1.00 74.38 297 GLN A O 1
ATOM 2385 N N . GLY A 1 298 ? -42.771 -6.264 48.288 1.00 74.50 298 GLY A N 1
ATOM 2386 C CA . GLY A 1 298 ? -42.631 -4.819 48.107 1.00 74.50 298 GLY A CA 1
ATOM 2387 C C . GLY A 1 298 ? -42.844 -4.349 46.670 1.00 74.50 298 GLY A C 1
ATOM 2388 O O . GLY A 1 298 ? -43.486 -3.326 46.450 1.00 74.50 298 GLY A O 1
ATOM 2389 N N . TYR A 1 299 ? -42.386 -5.123 45.684 1.00 77.12 299 TYR A N 1
ATOM 2390 C CA . TYR A 1 299 ? -42.613 -4.824 44.269 1.00 77.12 299 TYR A CA 1
ATOM 2391 C C . TYR A 1 299 ? -44.102 -4.841 43.876 1.00 77.12 299 TYR A C 1
ATOM 2393 O O . TYR A 1 299 ? -44.528 -4.034 43.048 1.00 77.12 299 TYR A O 1
ATOM 2401 N N . GLU A 1 300 ? -44.898 -5.742 44.464 1.00 78.06 300 GLU A N 1
ATOM 2402 C CA . GLU A 1 300 ? -46.346 -5.821 44.223 1.00 78.06 300 GLU A CA 1
ATOM 2403 C C . GLU A 1 300 ? -47.106 -4.641 44.848 1.00 78.06 300 GLU A C 1
ATOM 2405 O O . GLU A 1 300 ? -48.075 -4.166 44.257 1.00 78.06 300 GLU A O 1
ATOM 2410 N N . PHE A 1 301 ? -46.656 -4.156 46.012 1.00 76.50 301 PHE A N 1
ATOM 2411 C CA . PHE A 1 301 ? -47.295 -3.060 46.751 1.00 76.50 301 PHE A CA 1
ATOM 2412 C C . PHE A 1 301 ? -46.858 -1.658 46.319 1.00 76.50 301 PHE A C 1
ATOM 2414 O O . PHE A 1 301 ? -47.609 -0.709 46.539 1.00 76.50 301 PHE A O 1
ATOM 2421 N N . ALA A 1 302 ? -45.671 -1.511 45.730 1.00 77.81 302 ALA A N 1
ATOM 2422 C CA . ALA A 1 302 ? -45.227 -0.234 45.192 1.00 77.81 302 ALA A CA 1
ATOM 2423 C C . ALA A 1 302 ? -46.145 0.200 44.036 1.00 77.81 302 ALA A C 1
ATOM 2425 O O . ALA A 1 302 ? -46.480 -0.588 43.150 1.00 77.81 302 ALA A O 1
ATOM 2426 N N . GLU A 1 303 ? -46.535 1.468 44.013 1.00 73.06 303 GLU A N 1
ATOM 2427 C CA . GLU A 1 303 ? -47.295 2.066 42.911 1.00 73.06 303 GLU A CA 1
ATOM 2428 C C . GLU A 1 303 ? -46.375 2.894 42.007 1.00 73.06 303 GLU A C 1
ATOM 2430 O O . GLU A 1 303 ? -46.526 2.863 40.783 1.00 73.06 303 GLU A O 1
ATOM 2435 N N . ASP A 1 304 ? -45.367 3.550 42.594 1.00 73.88 304 ASP A N 1
ATOM 2436 C CA . ASP A 1 304 ? -44.421 4.392 41.865 1.00 73.88 304 ASP A CA 1
ATOM 2437 C C . ASP A 1 304 ? -43.398 3.570 41.050 1.00 73.88 304 ASP A C 1
ATOM 2439 O O . ASP A 1 304 ? -42.700 2.707 41.597 1.00 73.88 304 ASP A O 1
ATOM 2443 N N . PRO A 1 305 ? -43.234 3.854 39.741 1.00 73.56 305 PRO A N 1
ATOM 2444 C CA . PRO A 1 305 ? -42.330 3.101 38.870 1.00 73.56 305 PRO A CA 1
ATOM 2445 C C . PRO A 1 305 ? -40.852 3.241 39.266 1.00 73.56 305 PRO A C 1
ATOM 2447 O O . PRO A 1 305 ? -40.119 2.257 39.233 1.00 73.56 305 PRO A O 1
ATOM 2450 N N . SER A 1 306 ? -40.427 4.419 39.733 1.00 72.00 306 SER A N 1
ATOM 2451 C CA . SER A 1 306 ? -39.051 4.653 40.202 1.00 72.00 306 SER A CA 1
ATOM 2452 C C . SER A 1 306 ? -38.717 3.857 41.468 1.00 72.00 306 SER A C 1
ATOM 2454 O O . SER A 1 306 ? -37.581 3.430 41.676 1.00 72.00 306 SER A O 1
ATOM 2456 N N . VAL A 1 307 ? -39.713 3.626 42.325 1.00 75.56 307 VAL A N 1
ATOM 2457 C CA . VAL A 1 307 ? -39.561 2.822 43.539 1.00 75.56 307 VAL A CA 1
ATOM 2458 C C . VAL A 1 307 ? -39.516 1.336 43.189 1.00 75.56 307 VAL A C 1
ATOM 2460 O O . VAL A 1 307 ? -38.680 0.608 43.724 1.00 75.56 307 VAL A O 1
ATOM 2463 N N . LYS A 1 308 ? -40.326 0.891 42.222 1.00 75.81 308 LYS A N 1
ATOM 2464 C CA . LYS A 1 308 ? -40.266 -0.478 41.683 1.00 75.81 308 LYS A CA 1
ATOM 2465 C C . LYS A 1 308 ? -38.896 -0.833 41.122 1.00 75.81 308 LYS A C 1
ATOM 2467 O O . LYS A 1 308 ? -38.383 -1.906 41.433 1.00 75.81 308 LYS A O 1
ATOM 2472 N N . GLU A 1 309 ? -38.296 0.056 40.340 1.00 71.44 309 GLU A N 1
ATOM 2473 C CA . GLU A 1 309 ? -36.956 -0.152 39.783 1.00 71.44 309 GLU A CA 1
ATOM 2474 C C . GLU A 1 309 ? -35.892 -0.240 40.889 1.00 71.44 309 GLU A C 1
ATOM 2476 O O . GLU A 1 309 ? -35.073 -1.161 40.887 1.00 71.44 309 GLU A O 1
ATOM 2481 N N . LYS A 1 310 ? -35.946 0.635 41.908 1.00 75.38 310 LYS A N 1
ATOM 2482 C CA . LYS A 1 310 ? -35.057 0.545 43.086 1.00 75.38 310 LYS A CA 1
ATOM 2483 C C . LYS A 1 310 ? -35.187 -0.794 43.816 1.00 75.38 310 LYS A C 1
ATOM 2485 O O . LYS A 1 310 ? -34.175 -1.404 44.163 1.00 75.38 310 LYS A O 1
ATOM 2490 N N . ILE A 1 311 ? -36.414 -1.280 44.008 1.00 77.12 311 ILE A N 1
ATOM 2491 C CA . ILE A 1 311 ? -36.676 -2.585 44.630 1.00 77.12 311 ILE A CA 1
ATOM 2492 C C . ILE A 1 311 ? -36.121 -3.723 43.763 1.00 77.12 311 ILE A C 1
ATOM 2494 O O . ILE A 1 311 ? -35.558 -4.674 44.304 1.00 77.12 311 ILE A O 1
ATOM 2498 N N . GLN A 1 312 ? -36.219 -3.633 42.433 1.00 77.94 312 GLN A N 1
ATOM 2499 C CA . GLN A 1 312 ? -35.629 -4.623 41.527 1.00 77.94 312 GLN A CA 1
ATOM 2500 C C . GLN A 1 312 ? -34.096 -4.663 41.630 1.00 77.94 312 GLN A C 1
ATOM 2502 O O . GLN A 1 312 ? -33.531 -5.754 41.699 1.00 77.94 312 GLN A O 1
ATOM 2507 N N . TRP A 1 313 ? -33.421 -3.513 41.735 1.00 76.00 313 TRP A N 1
ATOM 2508 C CA . TRP A 1 313 ? -31.970 -3.456 41.972 1.00 76.00 313 TRP A CA 1
ATOM 2509 C C . TRP A 1 313 ? -31.566 -4.051 43.327 1.00 76.00 313 TRP A C 1
ATOM 2511 O O . TRP A 1 313 ? -30.605 -4.822 43.407 1.00 76.00 313 TRP A O 1
ATOM 2521 N N . TRP A 1 314 ? -32.314 -3.761 44.397 1.00 79.31 314 TRP A N 1
ATOM 2522 C CA . TRP A 1 314 ? -32.085 -4.386 45.706 1.00 79.31 314 TRP A CA 1
ATOM 2523 C C . TRP A 1 314 ? -32.326 -5.894 45.671 1.00 79.31 314 TRP A C 1
ATOM 2525 O O . TRP A 1 314 ? -31.529 -6.659 46.215 1.00 79.31 314 TRP A O 1
ATOM 2535 N N . LYS A 1 315 ? -33.368 -6.336 44.962 1.00 77.19 315 LYS A N 1
ATOM 2536 C CA . LYS A 1 315 ? -33.667 -7.753 44.751 1.00 77.19 315 LYS A CA 1
ATOM 2537 C C . LYS A 1 315 ? -32.541 -8.450 43.993 1.00 77.19 315 LYS A C 1
ATOM 2539 O O . LYS A 1 315 ? -32.163 -9.552 44.375 1.00 77.19 315 LYS A O 1
ATOM 2544 N N . LEU A 1 316 ? -31.963 -7.809 42.977 1.00 77.06 316 LEU A N 1
ATOM 2545 C CA . LEU A 1 316 ? -30.803 -8.331 42.256 1.00 77.06 316 LEU A CA 1
ATOM 2546 C C . LEU A 1 316 ? -29.604 -8.533 43.192 1.00 77.06 316 LEU A C 1
ATOM 2548 O O . LEU A 1 316 ? -29.014 -9.610 43.209 1.00 77.06 316 LEU A O 1
ATOM 2552 N N . ASN A 1 317 ? -29.289 -7.535 44.021 1.00 76.06 317 ASN A N 1
ATOM 2553 C CA . ASN A 1 317 ? -28.203 -7.616 45.002 1.00 76.06 317 ASN A CA 1
ATOM 2554 C C . ASN A 1 317 ? -28.442 -8.741 46.032 1.00 76.06 317 ASN A C 1
ATOM 2556 O O . ASN A 1 317 ? -27.546 -9.540 46.307 1.00 76.06 317 ASN A O 1
ATOM 2560 N N . ALA A 1 318 ? -29.667 -8.868 46.551 1.00 75.69 318 ALA A N 1
ATOM 2561 C CA . ALA A 1 318 ? -30.044 -9.943 47.470 1.00 75.69 318 ALA A CA 1
ATOM 2562 C C . ALA A 1 318 ? -29.942 -11.337 46.817 1.00 75.69 318 ALA A C 1
ATOM 2564 O O . ALA A 1 318 ? -29.385 -12.258 47.415 1.00 75.69 318 ALA A O 1
ATOM 2565 N N . LEU A 1 319 ? -30.403 -11.492 45.570 1.00 76.50 319 LEU A N 1
ATOM 2566 C CA . LEU A 1 319 ? -30.303 -12.743 44.803 1.00 76.50 319 LEU A CA 1
ATOM 2567 C C . LEU A 1 319 ? -28.845 -13.162 44.560 1.00 76.50 319 LEU A C 1
ATOM 2569 O O . LEU A 1 319 ? -28.511 -14.348 44.659 1.00 76.50 319 LEU A O 1
ATOM 2573 N N . VAL A 1 320 ? -27.975 -12.192 44.267 1.00 72.06 320 VAL A N 1
ATOM 2574 C CA . VAL A 1 320 ? -26.534 -12.402 44.083 1.00 72.06 320 VAL A CA 1
ATOM 2575 C C . VAL A 1 320 ? -25.881 -12.843 45.403 1.00 72.06 320 VAL A C 1
ATOM 2577 O O . VAL A 1 320 ? -25.262 -13.911 45.440 1.00 72.06 320 VAL A O 1
ATOM 2580 N N . LYS A 1 321 ? -26.146 -12.143 46.519 1.00 72.88 321 LYS A N 1
ATOM 2581 C CA . LYS A 1 321 ? -25.686 -12.533 47.872 1.00 72.88 321 LYS A CA 1
ATOM 2582 C C . LYS A 1 321 ? -26.164 -13.928 48.291 1.00 72.88 321 LYS A C 1
ATOM 2584 O O . LYS A 1 321 ? -25.387 -14.705 48.848 1.00 72.88 321 LYS A O 1
ATOM 2589 N N . ASN A 1 322 ? -27.410 -14.279 47.971 1.00 74.56 322 ASN A N 1
ATOM 2590 C CA . ASN A 1 322 ? -28.008 -15.585 48.266 1.00 74.56 322 ASN A CA 1
ATOM 2591 C C . ASN A 1 322 ? -27.545 -16.704 47.304 1.00 74.56 322 ASN A C 1
ATOM 2593 O O . ASN A 1 322 ? -28.012 -17.840 47.407 1.00 74.56 322 ASN A O 1
ATOM 2597 N N . LYS A 1 323 ? -26.616 -16.426 46.373 1.00 72.25 323 LYS A N 1
ATOM 2598 C CA . LYS A 1 323 ? -26.096 -17.357 45.347 1.00 72.25 323 LYS A CA 1
ATOM 2599 C C . LYS A 1 323 ? -27.172 -17.926 44.406 1.00 72.25 323 LYS A C 1
ATOM 2601 O O . LYS A 1 323 ? -26.944 -18.942 43.740 1.00 72.25 323 LYS A O 1
ATOM 2606 N N . GLN A 1 324 ? -28.321 -17.263 44.278 1.00 72.81 324 GLN A N 1
ATOM 2607 C CA . GLN A 1 324 ? -29.428 -17.656 43.398 1.00 72.81 324 GLN A CA 1
ATOM 2608 C C . GLN A 1 324 ? -29.207 -17.138 41.966 1.00 72.81 324 GLN A C 1
ATOM 2610 O O . GLN A 1 324 ? -29.967 -16.333 41.431 1.00 72.81 324 GLN A O 1
ATOM 2615 N N . LYS A 1 325 ? -28.147 -17.633 41.308 1.00 66.69 325 LYS A N 1
ATOM 2616 C CA . LYS A 1 325 ? -27.678 -17.114 40.008 1.00 66.69 325 LYS A CA 1
ATOM 2617 C C . LYS A 1 325 ? -28.732 -17.142 38.893 1.00 66.69 325 LYS A C 1
ATOM 2619 O O . LYS A 1 325 ? -28.750 -16.238 38.074 1.00 66.69 325 LYS A O 1
ATOM 2624 N N . LYS A 1 326 ? -29.603 -18.156 38.831 1.00 70.62 326 LYS A N 1
ATOM 2625 C CA . LYS A 1 326 ? -30.606 -18.285 37.749 1.00 70.62 326 LYS A CA 1
ATOM 2626 C C . LYS A 1 326 ? -31.683 -17.198 37.789 1.00 70.62 326 LYS A C 1
ATOM 2628 O O . LYS A 1 326 ? -32.066 -16.699 36.740 1.00 70.62 326 LYS A O 1
ATOM 2633 N N . GLU A 1 327 ? -32.142 -16.838 38.981 1.00 70.50 327 GLU A N 1
ATOM 2634 C CA . GLU A 1 327 ? -33.175 -15.814 39.176 1.00 70.50 327 GLU A CA 1
ATOM 2635 C C . GLU A 1 327 ? -32.582 -14.402 39.092 1.00 70.50 327 GLU A C 1
ATOM 2637 O O . GLU A 1 327 ? -33.205 -13.504 38.529 1.00 70.50 327 GLU A O 1
ATOM 2642 N N . ALA A 1 328 ? -31.341 -14.221 39.566 1.00 72.19 328 ALA A N 1
ATOM 2643 C CA . ALA A 1 328 ? -30.585 -12.985 39.352 1.00 72.19 328 ALA A CA 1
ATOM 2644 C C . ALA A 1 328 ? -30.415 -12.685 37.853 1.00 72.19 328 ALA A C 1
ATOM 2646 O O . ALA A 1 328 ? -30.591 -11.548 37.428 1.00 72.19 328 ALA A O 1
ATOM 2647 N N . LYS A 1 329 ? -30.132 -13.719 37.049 1.00 73.31 329 LYS A N 1
ATOM 2648 C CA . LYS A 1 329 ? -29.984 -13.614 35.590 1.00 73.31 329 LYS A CA 1
ATOM 2649 C C . LYS A 1 329 ? -31.255 -13.132 34.901 1.00 73.31 329 LYS A C 1
ATOM 2651 O O . LYS A 1 329 ? -31.194 -12.164 34.154 1.00 73.31 329 LYS A O 1
ATOM 2656 N N . SER A 1 330 ? -32.396 -13.786 35.138 1.00 74.38 330 SER A N 1
ATOM 2657 C CA . SER A 1 330 ? -33.657 -13.392 34.490 1.00 74.38 330 SER A CA 1
ATOM 2658 C C . SER A 1 330 ? -34.030 -11.950 34.814 1.00 74.38 330 SER A C 1
ATOM 2660 O O . SER A 1 330 ? -34.464 -11.219 33.933 1.00 74.38 330 SER A O 1
ATOM 2662 N N . LEU A 1 331 ? -33.792 -11.531 36.058 1.00 76.62 331 LEU A N 1
ATOM 2663 C CA . LEU A 1 331 ? -34.086 -10.176 36.503 1.00 76.62 331 LEU A CA 1
ATOM 2664 C C . LEU A 1 331 ? -33.120 -9.146 35.891 1.00 76.62 331 LEU A C 1
ATOM 2666 O O . LEU A 1 331 ? -33.554 -8.066 35.509 1.00 76.62 331 LEU A O 1
ATOM 2670 N N . LEU A 1 332 ? -31.835 -9.484 35.725 1.00 78.56 332 LEU A N 1
ATOM 2671 C CA . LEU A 1 332 ? -30.850 -8.604 35.086 1.00 78.56 332 LEU A CA 1
ATOM 2672 C C . LEU A 1 332 ? -31.224 -8.268 33.630 1.00 78.56 332 LEU A C 1
ATOM 2674 O O . LEU A 1 332 ? -31.150 -7.108 33.236 1.00 78.56 332 LEU A O 1
ATOM 2678 N N . PHE A 1 333 ? -31.690 -9.244 32.844 1.00 75.31 333 PHE A N 1
ATOM 2679 C CA . PHE A 1 333 ? -32.090 -9.004 31.449 1.00 75.31 333 PHE A CA 1
ATOM 2680 C C . PHE A 1 333 ? -33.346 -8.131 31.294 1.00 75.31 333 PHE A C 1
ATOM 2682 O O . PHE A 1 333 ? -33.543 -7.538 30.233 1.00 75.31 333 PHE A O 1
ATOM 2689 N N . GLU A 1 334 ? -34.182 -8.026 32.328 1.00 76.81 334 GLU A N 1
ATOM 2690 C CA . GLU A 1 334 ? -35.357 -7.145 32.338 1.00 76.81 334 GLU A CA 1
ATOM 2691 C C . GLU A 1 334 ? -34.999 -5.686 32.676 1.00 76.81 334 GLU A C 1
ATOM 2693 O O . GLU A 1 334 ? -35.769 -4.776 32.362 1.00 76.81 334 GLU A O 1
ATOM 2698 N N . LEU A 1 335 ? -33.825 -5.449 33.273 1.00 76.69 335 LEU A N 1
ATOM 2699 C CA . LEU A 1 335 ? -33.372 -4.131 33.715 1.00 76.69 335 LEU A CA 1
ATOM 2700 C C . LEU A 1 335 ? -32.682 -3.322 32.603 1.00 76.69 335 LEU A C 1
ATOM 2702 O O . LEU A 1 335 ? -32.032 -3.854 31.695 1.00 76.69 335 LEU A O 1
ATOM 2706 N N . LYS A 1 336 ? -32.789 -1.994 32.718 1.00 75.25 336 LYS A N 1
ATOM 2707 C CA . LYS A 1 336 ? -32.069 -1.009 31.898 1.00 75.25 336 LYS A CA 1
ATOM 2708 C C . LYS A 1 336 ? -31.228 -0.093 32.779 1.00 75.25 336 LYS A C 1
ATOM 2710 O O . LYS A 1 336 ? -31.652 0.266 33.875 1.00 75.25 336 LYS A O 1
ATOM 2715 N N . ILE A 1 337 ? -30.049 0.272 32.292 1.00 73.44 337 ILE A N 1
ATOM 2716 C CA . ILE A 1 337 ? -29.123 1.171 32.968 1.00 73.44 337 ILE A CA 1
ATOM 2717 C C . ILE A 1 337 ? -29.542 2.627 32.730 1.00 73.44 337 ILE A C 1
ATOM 2719 O O . ILE A 1 337 ? -29.781 3.051 31.600 1.00 73.44 337 ILE A O 1
ATOM 2723 N N . GLU A 1 338 ? -29.588 3.412 33.805 1.00 67.94 338 GLU A N 1
ATOM 2724 C CA . GLU A 1 338 ? -29.681 4.871 33.732 1.00 67.94 338 GLU A CA 1
ATOM 2725 C C . GLU A 1 338 ? -28.289 5.507 33.602 1.00 67.94 338 GLU A C 1
ATOM 2727 O O . GLU A 1 338 ? -27.293 4.968 34.098 1.00 67.94 338 GLU A O 1
ATOM 2732 N N . ALA A 1 339 ? -28.226 6.687 32.977 1.00 57.72 339 ALA A N 1
ATOM 2733 C CA . ALA A 1 339 ? -26.974 7.401 32.710 1.00 57.72 339 ALA A CA 1
ATOM 2734 C C . ALA A 1 339 ? -26.161 7.732 33.980 1.00 57.72 339 ALA A C 1
ATOM 2736 O O . ALA A 1 339 ? -24.936 7.733 33.919 1.00 57.72 339 ALA A O 1
ATOM 2737 N N . ASP A 1 340 ? -26.834 7.939 35.119 1.00 59.00 340 ASP A N 1
ATOM 2738 C CA . ASP A 1 340 ? -26.223 8.339 36.399 1.00 59.00 340 ASP A CA 1
ATOM 2739 C C . ASP A 1 340 ? -26.074 7.166 37.395 1.00 59.00 340 ASP A C 1
ATOM 2741 O O . ASP A 1 340 ? -25.898 7.368 38.598 1.00 59.00 340 ASP A O 1
ATOM 2745 N N . SER A 1 341 ? -26.192 5.921 36.924 1.00 64.31 341 SER A N 1
ATOM 2746 C CA . SER A 1 341 ? -26.088 4.736 37.785 1.00 64.31 341 SER A CA 1
ATOM 2747 C C . SER A 1 341 ? -24.678 4.551 38.373 1.00 64.31 341 SER A C 1
ATOM 2749 O O . SER A 1 341 ? -23.669 4.796 37.711 1.00 64.31 341 SER A O 1
ATOM 2751 N N . ASP A 1 342 ? -24.587 4.088 39.630 1.00 68.44 342 ASP A N 1
ATOM 2752 C CA . ASP A 1 342 ? -23.301 3.808 40.289 1.00 68.44 342 ASP A CA 1
ATOM 2753 C C . ASP A 1 342 ? -22.659 2.543 39.707 1.00 68.44 342 ASP A C 1
ATOM 2755 O O . ASP A 1 342 ? -22.822 1.420 40.205 1.00 68.44 342 ASP A O 1
ATOM 2759 N N . THR A 1 343 ? -21.908 2.736 38.629 1.00 71.38 343 THR A N 1
ATOM 2760 C CA . THR A 1 343 ? -21.292 1.656 37.864 1.00 71.38 343 THR A CA 1
ATOM 2761 C C . THR A 1 343 ? -20.276 0.846 38.648 1.00 71.38 343 THR A C 1
ATOM 2763 O O . THR A 1 343 ? -20.101 -0.330 38.347 1.00 71.38 343 THR A O 1
ATOM 2766 N N . ARG A 1 344 ? -19.674 1.378 39.717 1.00 73.06 344 ARG A N 1
ATOM 2767 C CA . ARG A 1 344 ? -18.775 0.585 40.573 1.00 73.06 344 ARG A CA 1
ATOM 2768 C C . ARG A 1 344 ? -19.524 -0.525 41.297 1.00 73.06 344 ARG A C 1
ATOM 2770 O O . ARG A 1 344 ? -19.053 -1.659 41.331 1.00 73.06 344 ARG A O 1
ATOM 2777 N N . SER A 1 345 ? -20.692 -0.205 41.850 1.00 71.62 345 SER A N 1
ATOM 2778 C CA . SER A 1 345 ? -21.541 -1.192 42.524 1.00 71.62 345 SER A CA 1
ATOM 2779 C C . SER A 1 345 ? -22.055 -2.254 41.544 1.00 71.62 345 SER A C 1
ATOM 2781 O O . SER A 1 345 ? -22.065 -3.446 41.854 1.00 71.62 345 SER A O 1
ATOM 2783 N N . LEU A 1 346 ? -22.388 -1.827 40.324 1.00 77.88 346 LEU A N 1
ATOM 2784 C CA . LEU A 1 346 ? -22.863 -2.688 39.250 1.00 77.88 346 LEU A CA 1
ATOM 2785 C C . LEU A 1 346 ? -21.760 -3.626 38.734 1.00 77.88 346 LEU A C 1
ATOM 2787 O O . LEU A 1 346 ? -22.015 -4.814 38.560 1.00 77.88 346 LEU A O 1
ATOM 2791 N N . LEU A 1 347 ? -20.526 -3.142 38.564 1.00 78.56 347 LEU A N 1
ATOM 2792 C CA . LEU A 1 347 ? -19.390 -3.967 38.137 1.00 78.56 347 LEU A CA 1
ATOM 2793 C C . LEU A 1 347 ? -19.091 -5.099 39.130 1.00 78.56 347 LEU A C 1
ATOM 2795 O O . LEU A 1 347 ? -18.828 -6.221 38.703 1.00 78.56 347 LEU A O 1
ATOM 2799 N N . VAL A 1 348 ? -19.195 -4.845 40.440 1.00 79.50 348 VAL A N 1
ATOM 2800 C CA . VAL A 1 348 ? -19.045 -5.896 41.466 1.00 79.50 348 VAL A CA 1
ATOM 2801 C C . VAL A 1 348 ? -20.110 -6.983 41.293 1.00 79.50 348 VAL A C 1
ATOM 2803 O O . VAL A 1 348 ? -19.783 -8.168 41.290 1.00 79.50 348 VAL A O 1
ATOM 2806 N N . LEU A 1 349 ? -21.372 -6.593 41.081 1.00 74.50 349 LEU A N 1
ATOM 2807 C CA . LEU A 1 349 ? -22.472 -7.538 40.860 1.00 74.50 349 LEU A CA 1
ATOM 2808 C C . LEU A 1 349 ? -22.282 -8.347 39.569 1.00 74.50 349 LEU A C 1
ATOM 2810 O O . LEU A 1 349 ? -22.475 -9.562 39.568 1.00 74.50 349 LEU A O 1
ATOM 2814 N N . LEU A 1 350 ? -21.861 -7.702 38.479 1.00 79.38 350 LEU A N 1
ATOM 2815 C CA . LEU A 1 350 ? -21.632 -8.371 37.196 1.00 79.38 350 LEU A CA 1
ATOM 2816 C C . LEU A 1 350 ? -20.501 -9.398 37.260 1.00 79.38 350 LEU A C 1
ATOM 2818 O O . LEU A 1 350 ? -20.643 -10.488 36.705 1.00 79.38 350 LEU A O 1
ATOM 2822 N N . LYS A 1 351 ? -19.419 -9.101 37.989 1.00 80.88 351 LYS A N 1
ATOM 2823 C CA . LYS A 1 351 ? -18.317 -10.050 38.215 1.00 80.88 351 LYS A CA 1
ATOM 2824 C C . LYS A 1 351 ? -18.789 -11.329 38.912 1.00 80.88 351 LYS A C 1
ATOM 2826 O O . LYS A 1 351 ? -18.319 -12.416 38.584 1.00 80.88 351 LYS A O 1
ATOM 2831 N N . GLU A 1 352 ? -19.756 -11.236 39.828 1.00 77.62 352 GLU A N 1
ATOM 2832 C CA . GLU A 1 352 ? -20.329 -12.417 40.490 1.00 77.62 352 GLU A CA 1
ATOM 2833 C C . GLU A 1 352 ? -21.283 -13.226 39.583 1.00 77.62 352 GLU A C 1
ATOM 2835 O O . GLU A 1 352 ? -21.409 -14.457 39.731 1.00 77.62 352 GLU A O 1
ATOM 2840 N N . ILE A 1 353 ? -21.930 -12.559 38.619 1.00 76.31 353 ILE A N 1
ATOM 2841 C CA . ILE A 1 353 ? -22.833 -13.168 37.629 1.00 76.31 353 ILE A CA 1
ATOM 2842 C C . ILE A 1 353 ? -22.042 -13.911 36.538 1.00 76.31 353 ILE A C 1
ATOM 2844 O O . ILE A 1 353 ? -22.388 -15.058 36.233 1.00 76.31 353 ILE A O 1
ATOM 2848 N N . GLY A 1 354 ? -20.954 -13.322 36.029 1.00 77.50 354 GLY A N 1
ATOM 2849 C CA . GLY A 1 354 ? -20.064 -13.903 35.014 1.00 77.50 354 GLY A CA 1
ATOM 2850 C C . GLY A 1 354 ? -20.373 -13.447 33.580 1.00 77.50 354 GLY A C 1
ATOM 2851 O O . GLY A 1 354 ? -20.926 -12.369 33.383 1.00 77.50 354 GLY A O 1
ATOM 2852 N N . GLU A 1 355 ? -20.025 -14.273 32.582 1.00 77.25 355 GLU A N 1
ATOM 2853 C CA . GLU A 1 355 ? -20.051 -13.926 31.141 1.00 77.25 355 GLU A CA 1
ATOM 2854 C C . GLU A 1 355 ? -21.375 -13.319 30.654 1.00 77.25 355 GLU A C 1
ATOM 2856 O O . GLU A 1 355 ? -21.367 -12.249 30.061 1.00 77.25 355 GLU A O 1
ATOM 2861 N N . GLU A 1 356 ? -22.519 -13.914 30.999 1.00 74.06 356 GLU A N 1
ATOM 2862 C CA . GLU A 1 356 ? -23.841 -13.397 30.594 1.00 74.06 356 GLU A CA 1
ATOM 2863 C C . GLU A 1 356 ? -24.127 -11.977 31.128 1.00 74.06 356 GLU A C 1
ATOM 2865 O O . GLU A 1 356 ? -24.892 -11.222 30.529 1.00 74.06 356 GLU A O 1
ATOM 2870 N N . GLY A 1 357 ? -23.523 -11.601 32.262 1.00 79.44 357 GLY A N 1
ATOM 2871 C CA . GLY A 1 357 ? -23.610 -10.244 32.798 1.00 79.44 357 GLY A CA 1
ATOM 2872 C C . GLY A 1 357 ? -22.767 -9.248 31.997 1.00 79.44 357 GLY A C 1
ATOM 2873 O O . GLY A 1 357 ? -23.179 -8.103 31.809 1.00 79.44 357 GLY A O 1
ATOM 2874 N N . PHE A 1 358 ? -21.614 -9.687 31.488 1.00 83.81 358 PHE A N 1
ATOM 2875 C CA . PHE A 1 358 ? -20.788 -8.888 30.584 1.00 83.81 358 PHE A CA 1
ATOM 2876 C C . PHE A 1 358 ? -21.479 -8.694 29.230 1.00 83.81 358 PHE A C 1
ATOM 2878 O O . PHE A 1 358 ? -21.515 -7.563 28.750 1.00 83.81 358 PHE A O 1
ATOM 2885 N N . ASP A 1 359 ? -22.113 -9.739 28.685 1.00 81.94 359 ASP A N 1
ATOM 2886 C CA . ASP A 1 359 ? -22.900 -9.661 27.444 1.00 81.94 359 ASP A CA 1
ATOM 2887 C C . ASP A 1 359 ? -24.048 -8.643 27.563 1.00 81.94 359 ASP A C 1
ATOM 2889 O O . ASP A 1 359 ? -24.297 -7.842 26.660 1.00 81.94 359 ASP A O 1
ATOM 2893 N N . TRP A 1 360 ? -24.748 -8.636 28.703 1.00 85.56 360 TRP A N 1
ATOM 2894 C CA . TRP A 1 360 ? -25.797 -7.650 28.966 1.00 85.56 360 TRP A CA 1
ATOM 2895 C C . TRP A 1 360 ? -25.247 -6.221 29.059 1.00 85.56 360 TRP A C 1
ATOM 2897 O O . TRP A 1 360 ? -25.849 -5.305 28.492 1.00 85.56 360 TRP A O 1
ATOM 2907 N N . LEU A 1 361 ? -24.103 -6.017 29.727 1.00 84.44 361 LEU A N 1
ATOM 2908 C CA . LEU A 1 361 ? -23.485 -4.692 29.815 1.00 84.44 361 LEU A CA 1
ATOM 2909 C C . LEU A 1 361 ? -23.038 -4.207 28.432 1.00 84.44 361 LEU A C 1
ATOM 2911 O O . LEU A 1 361 ? -23.240 -3.035 28.117 1.00 84.44 361 LEU A O 1
ATOM 2915 N N . GLU A 1 362 ? -22.505 -5.095 27.586 1.00 83.56 362 GLU A N 1
ATOM 2916 C CA . GLU A 1 362 ? -22.087 -4.772 26.218 1.00 83.56 362 GLU A CA 1
ATOM 2917 C C . GLU A 1 362 ? -23.235 -4.159 25.396 1.00 83.56 362 GLU A C 1
ATOM 2919 O O . GLU A 1 362 ? -23.041 -3.152 24.712 1.00 83.56 362 GLU A O 1
ATOM 2924 N N . LEU A 1 363 ? -24.459 -4.684 25.542 1.00 85.25 363 LEU A N 1
ATOM 2925 C CA . LEU A 1 363 ? -25.661 -4.164 24.873 1.00 85.25 363 LEU A CA 1
ATOM 2926 C C . LEU A 1 363 ? -26.087 -2.767 25.352 1.00 85.25 363 LEU A C 1
ATOM 2928 O O . LEU A 1 363 ? -26.795 -2.064 24.628 1.00 85.25 363 LEU A O 1
ATOM 2932 N N . GLN A 1 364 ? -25.688 -2.361 26.560 1.00 86.06 364 GLN A N 1
ATOM 2933 C CA . GLN A 1 364 ? -26.117 -1.106 27.187 1.00 86.06 364 GLN A CA 1
ATOM 2934 C C . GLN A 1 364 ? -25.003 -0.051 27.295 1.00 86.06 364 GLN A C 1
ATOM 2936 O O . GLN A 1 364 ? -25.263 1.067 27.741 1.00 86.06 364 GLN A O 1
ATOM 2941 N N . LEU A 1 365 ? -23.789 -0.335 26.800 1.00 85.25 365 LEU A N 1
ATOM 2942 C CA . LEU A 1 365 ? -22.632 0.575 26.856 1.00 85.25 365 LEU A CA 1
ATOM 2943 C C . LEU A 1 365 ? -22.916 1.992 26.326 1.00 85.25 365 LEU A C 1
ATOM 2945 O O . LEU A 1 365 ? -22.351 2.965 26.822 1.00 85.25 365 LEU A O 1
ATOM 2949 N N . SER A 1 366 ? -23.800 2.140 25.334 1.00 83.81 366 SER A N 1
ATOM 2950 C CA . SER A 1 366 ? -24.138 3.450 24.759 1.00 83.81 366 SER A CA 1
ATOM 2951 C C . SER A 1 366 ? -24.823 4.402 25.746 1.00 83.81 366 SER A C 1
ATOM 2953 O O . SER A 1 366 ? -24.770 5.614 25.540 1.00 83.81 366 SER A O 1
ATOM 2955 N N . GLN A 1 367 ? -25.476 3.862 26.782 1.00 83.44 367 GLN A N 1
ATOM 2956 C CA . GLN A 1 367 ? -26.240 4.618 27.782 1.00 83.44 367 GLN A CA 1
ATOM 2957 C C . GLN A 1 367 ? -25.365 5.132 28.933 1.00 83.44 367 GLN A C 1
ATOM 2959 O O . GLN A 1 367 ? -25.759 6.071 29.616 1.00 83.44 367 GLN A O 1
ATOM 2964 N N . LEU A 1 368 ? -24.173 4.555 29.117 1.00 83.38 368 LEU A N 1
ATOM 2965 C CA . LEU A 1 368 ? -23.244 4.919 30.185 1.00 83.38 368 LEU A CA 1
ATOM 2966 C C . LEU A 1 368 ? -22.635 6.303 29.969 1.00 83.38 368 LEU A C 1
ATOM 2968 O O . LEU A 1 368 ? -22.369 6.701 28.832 1.00 83.38 368 LEU A O 1
ATOM 2972 N N . ASP A 1 369 ? -22.363 7.028 31.047 1.00 83.25 369 ASP A N 1
ATOM 2973 C CA . ASP A 1 369 ? -21.661 8.308 31.009 1.00 83.25 369 ASP A CA 1
ATOM 2974 C C . ASP A 1 369 ? -20.146 8.136 30.757 1.00 83.25 369 ASP A C 1
ATOM 2976 O O . ASP A 1 369 ? -19.626 7.026 30.620 1.00 83.25 369 ASP A O 1
ATOM 2980 N N . HIS A 1 370 ? -19.416 9.250 30.622 1.00 81.94 370 HIS A N 1
ATOM 2981 C CA . HIS A 1 370 ? -17.977 9.197 30.347 1.00 81.94 370 HIS A CA 1
ATOM 2982 C C . HIS A 1 370 ? -17.211 8.524 31.493 1.00 81.94 370 HIS A C 1
ATOM 2984 O O . HIS A 1 370 ? -16.340 7.704 31.221 1.00 81.94 370 HIS A O 1
ATOM 2990 N N . ILE A 1 371 ? -17.554 8.823 32.751 1.00 83.25 371 ILE A N 1
ATOM 2991 C CA . ILE A 1 371 ? -16.841 8.329 33.938 1.00 83.25 371 ILE A CA 1
ATOM 2992 C C . ILE A 1 371 ? -17.042 6.817 34.095 1.00 83.25 371 ILE A C 1
ATOM 2994 O O . ILE A 1 371 ? -16.101 6.083 34.387 1.00 83.25 371 ILE A O 1
ATOM 2998 N N . SER A 1 372 ? -18.241 6.309 33.826 1.00 84.38 372 SER A N 1
ATOM 2999 C CA . SER A 1 372 ? -18.488 4.867 33.843 1.00 84.38 372 SER A CA 1
ATOM 3000 C C . SER A 1 372 ? -17.668 4.108 32.803 1.00 84.38 372 SER A C 1
ATOM 3002 O O . SER A 1 372 ? -17.126 3.040 33.093 1.00 84.38 372 SER A O 1
ATOM 3004 N N . LEU A 1 373 ? -17.529 4.667 31.597 1.00 85.00 373 LEU A N 1
ATOM 3005 C CA . LEU A 1 373 ? -16.698 4.074 30.549 1.00 85.00 373 LEU A CA 1
ATOM 3006 C C . LEU A 1 373 ? -15.212 4.073 30.936 1.00 85.00 373 LEU A C 1
ATOM 3008 O O . LEU A 1 373 ? -14.515 3.108 30.624 1.00 85.00 373 LEU A O 1
ATOM 3012 N N . THR A 1 374 ? -14.721 5.095 31.651 1.00 84.69 374 THR A N 1
ATOM 3013 C CA . THR A 1 374 ? -13.333 5.098 32.143 1.00 84.69 374 THR A CA 1
ATOM 3014 C C . THR A 1 374 ? -13.090 3.990 33.168 1.00 84.69 374 THR A C 1
ATOM 3016 O O . THR A 1 374 ? -12.068 3.308 33.081 1.00 84.69 374 THR A O 1
ATOM 3019 N N . TYR A 1 375 ? -14.043 3.731 34.074 1.00 84.81 375 TYR A N 1
ATOM 3020 C CA . TYR A 1 375 ? -13.939 2.621 35.027 1.00 84.81 375 TYR A CA 1
ATOM 3021 C C . TYR A 1 375 ? -13.913 1.256 34.344 1.00 84.81 375 TYR A C 1
ATOM 3023 O O . TYR A 1 375 ? -13.084 0.426 34.706 1.00 84.81 375 TYR A O 1
ATOM 3031 N N . ILE A 1 376 ? -14.753 1.043 33.328 1.00 86.19 376 ILE A N 1
ATOM 3032 C CA . ILE A 1 376 ? -14.745 -0.202 32.544 1.00 86.19 376 ILE A CA 1
ATOM 3033 C C . ILE A 1 376 ? -13.380 -0.412 31.879 1.00 86.19 376 ILE A C 1
ATOM 3035 O O . ILE A 1 376 ? -12.846 -1.516 31.901 1.00 86.19 376 ILE A O 1
ATOM 3039 N N . LEU A 1 377 ? -12.784 0.642 31.314 1.00 85.75 377 LEU A N 1
ATOM 3040 C CA . LEU A 1 377 ? -11.493 0.553 30.624 1.00 85.75 377 LEU A CA 1
ATOM 3041 C C . LEU A 1 377 ? -10.331 0.191 31.556 1.00 85.75 377 LEU A C 1
ATOM 3043 O O . LEU A 1 377 ? -9.435 -0.545 31.145 1.00 85.75 377 LEU A O 1
ATOM 3047 N N . SER A 1 378 ? -10.343 0.713 32.785 1.00 84.19 378 SER A N 1
ATOM 3048 C CA . SER A 1 378 ? -9.282 0.494 33.778 1.00 84.19 378 SER A CA 1
ATOM 3049 C C . SER A 1 378 ? -9.400 -0.826 34.551 1.00 84.19 378 SER A C 1
ATOM 3051 O O . SER A 1 378 ? -8.467 -1.193 35.259 1.00 84.19 378 SER A O 1
ATOM 3053 N N . ASP A 1 379 ? -10.526 -1.535 34.460 1.00 85.31 379 ASP A N 1
ATOM 3054 C CA . ASP A 1 379 ? -10.757 -2.770 35.214 1.00 85.31 379 ASP A CA 1
ATOM 3055 C C . ASP A 1 379 ? -10.252 -4.002 34.443 1.00 85.31 379 ASP A C 1
ATOM 3057 O O . ASP A 1 379 ? -10.941 -4.557 33.586 1.00 85.31 379 ASP A O 1
ATOM 3061 N N . GLU A 1 380 ? -9.026 -4.439 34.742 1.00 80.56 380 GLU A N 1
ATOM 3062 C CA . GLU A 1 380 ? -8.383 -5.576 34.067 1.00 80.56 380 GLU A CA 1
ATOM 3063 C C . GLU A 1 380 ? -9.112 -6.918 34.254 1.00 80.56 380 GLU A C 1
ATOM 3065 O O . GLU A 1 380 ? -8.923 -7.820 33.435 1.00 80.56 380 GLU A O 1
ATOM 3070 N N . GLU A 1 381 ? -9.971 -7.052 35.274 1.00 82.75 381 GLU A N 1
ATOM 3071 C CA . GLU A 1 381 ? -10.766 -8.267 35.506 1.00 82.75 381 GLU A CA 1
ATOM 3072 C C . GLU A 1 381 ? -11.902 -8.430 34.482 1.00 82.75 381 GLU A C 1
ATOM 3074 O O . GLU A 1 381 ? -12.455 -9.523 34.341 1.00 82.75 381 GLU A O 1
ATOM 3079 N N . LEU A 1 382 ? -12.257 -7.362 33.758 1.00 85.56 382 LEU A N 1
ATOM 3080 C CA . LEU A 1 382 ? -13.272 -7.410 32.710 1.00 85.56 382 LEU A CA 1
ATOM 3081 C C . LEU A 1 382 ? -12.716 -7.993 31.399 1.00 85.56 382 LEU A C 1
ATOM 3083 O O . LEU A 1 382 ? -11.558 -7.728 31.034 1.00 85.56 382 LEU A O 1
ATOM 3087 N N . PRO A 1 383 ? -13.558 -8.706 30.620 1.00 86.62 383 PRO A N 1
ATOM 3088 C CA . PRO A 1 383 ? -13.182 -9.195 29.299 1.00 86.62 383 PRO A CA 1
ATOM 3089 C C . PRO A 1 383 ? -12.646 -8.071 28.408 1.00 86.62 383 PRO A C 1
ATOM 3091 O O . PRO A 1 383 ? -13.221 -6.982 28.333 1.00 86.62 383 PRO A O 1
ATOM 3094 N N . SER A 1 384 ? -11.555 -8.340 27.687 1.00 85.94 384 SER A N 1
ATOM 3095 C CA . SER A 1 384 ? -10.948 -7.349 26.790 1.00 85.94 384 SER A CA 1
ATOM 3096 C C . SER A 1 384 ? -11.897 -6.910 25.668 1.00 85.94 384 SER A C 1
ATOM 3098 O O . SER A 1 384 ? -11.782 -5.782 25.198 1.00 85.94 384 SER A O 1
ATOM 3100 N N . SER A 1 385 ? -12.848 -7.764 25.265 1.00 87.06 385 SER A N 1
ATOM 3101 C CA . SER A 1 385 ? -13.876 -7.464 24.254 1.00 87.06 385 SER A CA 1
ATOM 3102 C C . SER A 1 385 ? -14.808 -6.356 24.720 1.00 87.06 385 SER A C 1
ATOM 3104 O O . SER A 1 385 ? -14.995 -5.364 24.017 1.00 87.06 385 SER A O 1
ATOM 3106 N N . LEU A 1 386 ? -15.299 -6.478 25.953 1.00 88.12 386 LEU A N 1
ATOM 3107 C CA . LEU A 1 386 ? -16.152 -5.487 26.590 1.00 88.12 386 LEU A CA 1
ATOM 3108 C C . LEU A 1 386 ? -15.410 -4.160 26.793 1.00 88.12 386 LEU A C 1
ATOM 3110 O O . LEU A 1 386 ? -15.932 -3.094 26.460 1.00 88.12 386 LEU A O 1
ATOM 3114 N N . ARG A 1 387 ? -14.163 -4.218 27.284 1.00 90.62 387 ARG A N 1
ATOM 3115 C CA . ARG A 1 387 ? -13.319 -3.023 27.449 1.00 90.62 387 ARG A CA 1
ATOM 3116 C C . ARG A 1 387 ? -13.092 -2.305 26.122 1.00 90.62 387 ARG A C 1
ATOM 3118 O O . ARG A 1 387 ? -13.201 -1.085 26.051 1.00 90.62 387 ARG A O 1
ATOM 3125 N N . TYR A 1 388 ? -12.838 -3.050 25.054 1.00 90.50 388 TYR A N 1
ATOM 3126 C CA . TYR A 1 388 ? -12.670 -2.502 23.714 1.00 90.50 388 TYR A CA 1
ATOM 3127 C C . TYR A 1 388 ? -13.963 -1.896 23.138 1.00 90.50 388 TYR A C 1
ATOM 3129 O O . TYR A 1 388 ? -13.919 -0.807 22.563 1.00 90.50 388 TYR A O 1
ATOM 3137 N N . ALA A 1 389 ? -15.122 -2.531 23.338 1.00 88.38 389 ALA A N 1
ATOM 3138 C CA . ALA A 1 389 ? -16.412 -1.952 22.955 1.00 88.38 389 ALA A CA 1
ATOM 3139 C C . ALA A 1 389 ? -16.665 -0.617 23.685 1.00 88.38 389 ALA A C 1
ATOM 3141 O O . ALA A 1 389 ? -17.056 0.376 23.061 1.00 88.38 389 ALA A O 1
ATOM 3142 N N . GLY A 1 390 ? -16.337 -0.555 24.981 1.00 88.19 390 GLY A N 1
ATOM 3143 C CA . GLY A 1 390 ? -16.348 0.685 25.759 1.00 88.19 390 GLY A CA 1
ATOM 3144 C C . GLY A 1 390 ? -15.374 1.738 25.215 1.00 88.19 390 GLY A C 1
ATOM 3145 O O . GLY A 1 390 ? -15.747 2.904 25.069 1.00 88.19 390 GLY A O 1
ATOM 3146 N N . ALA A 1 391 ? -14.157 1.330 24.830 1.00 88.88 391 ALA A N 1
ATOM 3147 C CA . ALA A 1 391 ? -13.136 2.206 24.244 1.00 88.88 391 ALA A CA 1
ATOM 3148 C C . ALA A 1 391 ? -13.629 2.877 22.958 1.00 88.88 391 ALA A C 1
ATOM 3150 O O . ALA A 1 391 ? -13.440 4.080 22.778 1.00 88.88 391 ALA A O 1
ATOM 3151 N N . LYS A 1 392 ? -14.299 2.119 22.080 1.00 90.12 392 LYS A N 1
ATOM 3152 C CA . LYS A 1 392 ? -14.874 2.637 20.830 1.00 90.12 392 LYS A CA 1
ATOM 3153 C C . LYS A 1 392 ? -15.899 3.732 21.081 1.00 90.12 392 LYS A C 1
ATOM 3155 O O . LYS A 1 392 ? -15.832 4.787 20.454 1.00 90.12 392 LYS A O 1
ATOM 3160 N N . ILE A 1 393 ? -16.827 3.494 22.004 1.00 87.56 393 ILE A N 1
ATOM 3161 C CA . ILE A 1 393 ? -17.882 4.460 22.337 1.00 87.56 393 ILE A CA 1
ATOM 3162 C C . ILE A 1 393 ? -17.274 5.710 22.976 1.00 87.56 393 ILE A C 1
ATOM 3164 O O . ILE A 1 393 ? -17.643 6.824 22.604 1.00 87.56 393 ILE A O 1
ATOM 3168 N N . LEU A 1 394 ? -16.309 5.542 23.886 1.00 86.12 394 LEU A N 1
ATOM 3169 C CA . LEU A 1 394 ? -15.594 6.658 24.505 1.00 86.12 394 LEU A CA 1
ATOM 3170 C C . LEU A 1 394 ? -14.884 7.519 23.448 1.00 86.12 394 LEU A C 1
ATOM 3172 O O . LEU A 1 394 ? -15.009 8.739 23.469 1.00 86.12 394 LEU A O 1
ATOM 3176 N N . PHE A 1 395 ? -14.217 6.891 22.477 1.00 83.44 395 PHE A N 1
ATOM 3177 C CA . PHE A 1 395 ? -13.472 7.585 21.425 1.00 83.44 395 PHE A CA 1
ATOM 3178 C C . PHE A 1 395 ? -14.362 8.278 20.373 1.00 83.44 395 PHE A C 1
ATOM 3180 O O . PHE A 1 395 ? -13.925 9.223 19.713 1.00 83.44 395 PHE A O 1
ATOM 3187 N N . GLN A 1 396 ? -15.614 7.836 20.210 1.00 82.50 396 GLN A N 1
ATOM 3188 C CA . GLN A 1 396 ? -16.602 8.480 19.333 1.00 82.50 396 GLN A CA 1
ATOM 3189 C C . GLN A 1 396 ? -17.212 9.750 19.942 1.00 82.50 396 GLN A C 1
ATOM 3191 O O . GLN A 1 396 ? -17.748 10.586 19.209 1.00 82.50 396 GLN A O 1
ATOM 3196 N N . ARG A 1 397 ? -17.158 9.913 21.269 1.00 83.06 397 ARG A N 1
ATOM 3197 C CA . ARG A 1 397 ? -17.723 11.081 21.952 1.00 83.06 397 ARG A CA 1
ATOM 3198 C C . ARG A 1 397 ? -16.775 12.286 21.847 1.00 83.06 397 ARG A C 1
ATOM 3200 O O . ARG A 1 397 ? -15.562 12.118 21.885 1.00 83.06 397 ARG A O 1
ATOM 3207 N N . PRO A 1 398 ? -17.301 13.522 21.764 1.00 66.06 398 PRO A N 1
ATOM 3208 C CA . PRO A 1 398 ? -16.491 14.737 21.611 1.00 66.06 398 PRO A CA 1
ATOM 3209 C C . PRO A 1 398 ? -15.746 15.171 22.890 1.00 66.06 398 PRO A C 1
ATOM 3211 O O . PRO A 1 398 ? -15.190 16.266 22.917 1.00 66.06 398 PRO A O 1
ATOM 3214 N N . HIS A 1 399 ? -15.759 14.365 23.956 1.00 73.50 399 HIS A N 1
ATOM 3215 C CA . HIS A 1 399 ? -15.088 14.687 25.214 1.00 73.50 399 HIS A CA 1
ATOM 3216 C C . HIS A 1 399 ? -13.580 14.437 25.139 1.00 73.50 399 HIS A C 1
ATOM 3218 O O . HIS A 1 399 ? -13.104 13.569 24.408 1.00 73.50 399 HIS A O 1
ATOM 3224 N N . ASP A 1 400 ? -12.827 15.209 25.919 1.00 74.81 400 ASP A N 1
ATOM 3225 C CA . ASP A 1 400 ? -11.383 15.062 25.995 1.00 74.81 400 ASP A CA 1
ATOM 3226 C C . ASP A 1 400 ? -11.000 13.783 26.745 1.00 74.81 400 ASP A C 1
ATOM 3228 O O . ASP A 1 400 ? -11.372 13.580 27.898 1.00 74.81 400 ASP A O 1
ATOM 3232 N N . ILE A 1 401 ? -10.214 12.931 26.089 1.00 79.31 401 ILE A N 1
ATOM 3233 C CA . ILE A 1 401 ? -9.704 11.692 26.686 1.00 79.31 401 ILE A CA 1
ATOM 3234 C C . ILE A 1 401 ? -8.682 12.043 27.771 1.00 79.31 401 ILE A C 1
ATOM 3236 O O . ILE A 1 401 ? -7.719 12.770 27.499 1.00 79.31 401 ILE A O 1
ATOM 3240 N N . GLU A 1 402 ? -8.877 11.496 28.970 1.00 78.94 402 GLU A N 1
ATOM 3241 C CA . GLU A 1 402 ? -7.971 11.652 30.110 1.00 78.94 402 GLU A CA 1
ATOM 3242 C C . GLU A 1 402 ? -6.641 10.912 29.900 1.00 78.94 402 GLU A C 1
ATOM 3244 O O . GLU A 1 402 ? -6.602 9.780 29.408 1.00 78.94 402 GLU A O 1
ATOM 3249 N N . SER A 1 403 ? -5.535 11.518 30.346 1.00 81.06 403 SER A N 1
ATOM 3250 C CA . SER A 1 403 ? -4.186 10.956 30.182 1.00 81.06 403 SER A CA 1
ATOM 3251 C C . SER A 1 403 ? -3.981 9.608 30.884 1.00 81.06 403 SER A C 1
ATOM 3253 O O . SER A 1 403 ? -3.173 8.801 30.429 1.00 81.06 403 SER A O 1
ATOM 3255 N N . SER A 1 404 ? -4.722 9.342 31.962 1.00 82.75 404 SER A N 1
ATOM 3256 C CA . SER A 1 404 ? -4.692 8.089 32.736 1.00 82.75 404 SER A CA 1
ATOM 3257 C C . SER A 1 404 ? -5.119 6.861 31.920 1.00 82.75 404 SER A C 1
ATOM 3259 O O . SER A 1 404 ? -4.672 5.749 32.196 1.00 82.75 404 SER A O 1
ATOM 3261 N N . ILE A 1 405 ? -5.952 7.045 30.892 1.00 85.94 405 ILE A N 1
ATOM 3262 C CA . ILE A 1 405 ? -6.589 5.948 30.142 1.00 85.94 405 ILE A CA 1
ATOM 3263 C C . ILE A 1 405 ? -5.869 5.686 28.813 1.00 85.94 405 ILE A C 1
ATOM 3265 O O . ILE A 1 405 ? -6.035 4.628 28.215 1.00 85.94 405 ILE A O 1
ATOM 3269 N N . ILE A 1 406 ? -5.008 6.608 28.366 1.00 87.62 406 ILE A N 1
ATOM 3270 C CA . ILE A 1 406 ? -4.287 6.515 27.086 1.00 87.62 406 ILE A CA 1
ATOM 3271 C C . ILE A 1 406 ? -3.544 5.178 26.939 1.00 87.62 406 ILE A C 1
ATOM 3273 O O . ILE A 1 406 ? -3.568 4.586 25.863 1.00 87.62 406 ILE A O 1
ATOM 3277 N N . HIS A 1 407 ? -2.909 4.678 28.006 1.00 88.62 407 HIS A N 1
ATOM 3278 C CA . HIS A 1 407 ? -2.218 3.385 27.971 1.00 88.62 407 HIS A CA 1
ATOM 3279 C C . HIS A 1 407 ? -3.171 2.222 27.649 1.00 88.62 407 HIS A C 1
ATOM 3281 O O . HIS A 1 407 ? -2.890 1.461 26.726 1.00 88.62 407 HIS A O 1
ATOM 3287 N N . HIS A 1 408 ? -4.323 2.160 28.325 1.00 89.00 408 HIS A N 1
ATOM 3288 C CA . HIS A 1 408 ? -5.360 1.149 28.101 1.00 89.00 408 HIS A CA 1
ATOM 3289 C C . HIS A 1 408 ? -5.953 1.240 26.688 1.00 89.00 408 HIS A C 1
ATOM 3291 O O . HIS A 1 408 ? -6.208 0.221 26.056 1.00 89.00 408 HIS A O 1
ATOM 3297 N N . LEU A 1 409 ? -6.142 2.453 26.155 1.00 90.44 409 LEU A N 1
ATOM 3298 C CA . LEU A 1 409 ? -6.626 2.636 24.781 1.00 90.44 409 LEU A CA 1
ATOM 3299 C C . LEU A 1 409 ? -5.624 2.106 23.751 1.00 90.44 409 LEU A C 1
ATOM 3301 O O . LEU A 1 409 ? -6.027 1.442 22.800 1.00 90.44 409 LEU A O 1
ATOM 3305 N N . ILE A 1 410 ? -4.326 2.356 23.948 1.00 90.75 410 ILE A N 1
ATOM 3306 C CA . ILE A 1 410 ? -3.284 1.825 23.060 1.00 90.75 410 ILE A CA 1
ATOM 3307 C C . ILE A 1 410 ? -3.244 0.297 23.129 1.00 90.75 410 ILE A C 1
ATOM 3309 O O . ILE A 1 410 ? -3.233 -0.361 22.090 1.00 90.75 410 ILE A O 1
ATOM 3313 N N . GLU A 1 411 ? -3.282 -0.276 24.330 1.00 91.25 411 GLU A N 1
ATOM 3314 C CA . GLU A 1 411 ? -3.354 -1.725 24.523 1.00 91.25 411 GLU A CA 1
ATOM 3315 C C . GLU A 1 411 ? -4.572 -2.338 23.807 1.00 91.25 411 GLU A C 1
ATOM 3317 O O . GLU A 1 411 ? -4.432 -3.269 23.016 1.00 91.25 411 GLU A O 1
ATOM 3322 N N . LEU A 1 412 ? -5.773 -1.798 24.016 1.00 91.44 412 LEU A N 1
ATOM 3323 C CA . LEU A 1 412 ? -6.991 -2.362 23.430 1.00 91.44 412 LEU A CA 1
ATOM 3324 C C . LEU A 1 412 ? -7.023 -2.207 21.904 1.00 91.44 412 LEU A C 1
ATOM 3326 O O . LEU A 1 412 ? -7.347 -3.165 21.200 1.00 91.44 412 LEU A O 1
ATOM 3330 N N . PHE A 1 413 ? -6.653 -1.040 21.368 1.00 92.56 413 PHE A N 1
ATOM 3331 C CA . PHE A 1 413 ? -6.623 -0.832 19.917 1.00 92.56 413 PHE A CA 1
ATOM 3332 C C . PHE A 1 413 ? -5.543 -1.674 19.227 1.00 92.56 413 PHE A C 1
ATOM 3334 O O . PHE A 1 413 ? -5.756 -2.123 18.102 1.00 92.56 413 PHE A O 1
ATOM 3341 N N . THR A 1 414 ? -4.417 -1.957 19.890 1.00 92.06 414 THR A N 1
ATOM 3342 C CA . THR A 1 414 ? -3.397 -2.873 19.351 1.00 92.06 414 THR A CA 1
ATOM 3343 C C . THR A 1 414 ? -3.865 -4.331 19.382 1.00 92.06 414 THR A C 1
ATOM 3345 O O . THR A 1 414 ? -3.769 -5.005 18.358 1.00 92.06 414 THR A O 1
ATOM 3348 N N . LEU A 1 415 ? -4.444 -4.811 20.491 1.00 90.12 415 LEU A N 1
ATOM 3349 C CA . LEU A 1 415 ? -4.961 -6.185 20.622 1.00 90.12 415 LEU A CA 1
ATOM 3350 C C . LEU A 1 415 ? -6.019 -6.531 19.565 1.00 90.12 415 LEU A C 1
ATOM 3352 O O . LEU A 1 415 ? -5.995 -7.624 18.988 1.00 90.12 415 LEU A O 1
ATOM 3356 N N . TYR A 1 416 ? -6.932 -5.592 19.306 1.00 89.88 416 TYR A N 1
ATOM 3357 C CA . TYR A 1 416 ? -8.026 -5.756 18.347 1.00 89.88 416 TYR A CA 1
ATOM 3358 C C . TYR A 1 416 ? -7.678 -5.316 16.916 1.00 89.88 416 TYR A C 1
ATOM 3360 O O . TYR A 1 416 ? -8.543 -5.383 16.047 1.00 89.88 416 TYR A O 1
ATOM 3368 N N . ALA A 1 417 ? -6.423 -4.929 16.652 1.00 89.56 417 ALA A N 1
ATOM 3369 C CA . ALA A 1 417 ? -5.943 -4.462 15.346 1.00 89.56 417 ALA A CA 1
ATOM 3370 C C . ALA A 1 417 ? -6.721 -3.261 14.772 1.00 89.56 417 ALA A C 1
ATOM 3372 O O . ALA A 1 417 ? -6.840 -3.106 13.556 1.00 89.56 417 ALA A O 1
ATOM 3373 N N . ASP A 1 418 ? -7.227 -2.388 15.639 1.00 91.38 418 ASP A N 1
ATOM 3374 C CA . ASP A 1 418 ? -8.045 -1.232 15.271 1.00 91.38 418 ASP A CA 1
ATOM 3375 C C . ASP A 1 418 ? -7.151 -0.007 15.007 1.00 91.38 418 ASP A C 1
ATOM 3377 O O . ASP A 1 418 ? -7.127 0.996 15.726 1.00 91.38 418 ASP A O 1
ATOM 3381 N N . ILE A 1 419 ? -6.337 -0.130 13.955 1.00 91.94 419 ILE A N 1
ATOM 3382 C CA . ILE A 1 419 ? -5.208 0.770 13.674 1.00 91.94 419 ILE A CA 1
ATOM 3383 C C . ILE A 1 419 ? -5.651 2.197 13.342 1.00 91.94 419 ILE A C 1
ATOM 3385 O O . ILE A 1 419 ? -4.924 3.147 13.625 1.00 91.94 419 ILE A O 1
ATOM 3389 N N . ASP A 1 420 ? -6.853 2.368 12.792 1.00 90.12 420 ASP A N 1
ATOM 3390 C CA . ASP A 1 420 ? -7.420 3.688 12.505 1.00 90.12 420 ASP A CA 1
ATOM 3391 C C . ASP A 1 420 ? -7.656 4.498 13.796 1.00 90.12 420 ASP A C 1
ATOM 3393 O O . ASP A 1 420 ? -7.255 5.662 13.915 1.00 90.12 420 ASP A O 1
ATOM 3397 N N . LEU A 1 421 ? -8.215 3.850 14.824 1.00 90.06 421 LEU A N 1
ATOM 3398 C CA . LEU A 1 421 ? -8.408 4.451 16.146 1.00 90.06 421 LEU A CA 1
ATOM 3399 C C . LEU A 1 421 ? -7.074 4.675 16.865 1.00 90.06 421 LEU A C 1
ATOM 3401 O O . LEU A 1 421 ? -6.869 5.720 17.481 1.00 90.06 421 LEU A O 1
ATOM 3405 N N . LEU A 1 422 ? -6.130 3.741 16.730 1.00 91.62 422 LEU A N 1
ATOM 3406 C CA . LEU A 1 422 ? -4.789 3.894 17.290 1.00 91.62 422 LEU A CA 1
ATOM 3407 C C . LEU A 1 422 ? -4.049 5.102 16.687 1.00 91.62 422 LEU A C 1
ATOM 3409 O O . LEU A 1 422 ? -3.518 5.934 17.422 1.00 91.62 422 LEU A O 1
ATOM 3413 N N . TYR A 1 423 ? -4.051 5.237 15.359 1.00 91.31 423 TYR A N 1
ATOM 3414 C CA . TYR A 1 423 ? -3.426 6.361 14.660 1.00 91.31 423 TYR A CA 1
ATOM 3415 C C . TYR A 1 423 ? -4.081 7.695 15.030 1.00 91.31 423 TYR A C 1
ATOM 3417 O O . TYR A 1 423 ? -3.393 8.678 15.317 1.00 91.31 423 TYR A O 1
ATOM 3425 N N . THR A 1 424 ? -5.415 7.745 15.061 1.00 89.69 424 THR A N 1
ATOM 3426 C CA . THR A 1 424 ? -6.143 8.964 15.444 1.00 89.69 424 THR A CA 1
ATOM 3427 C C . THR A 1 424 ? -5.921 9.347 16.908 1.00 89.69 424 THR A C 1
ATOM 3429 O O . THR A 1 424 ? -5.839 10.537 17.203 1.00 89.69 424 THR A O 1
ATOM 3432 N N . LEU A 1 425 ? -5.775 8.387 17.827 1.00 89.38 425 LEU A N 1
ATOM 3433 C CA . LEU A 1 425 ? -5.422 8.651 19.227 1.00 89.38 425 LEU A CA 1
ATOM 3434 C C . LEU A 1 425 ? -4.030 9.282 19.327 1.00 89.38 425 LEU A C 1
ATOM 3436 O O . LEU A 1 425 ? -3.868 10.331 19.950 1.00 89.38 425 LEU A O 1
ATOM 3440 N N . VAL A 1 426 ? -3.042 8.653 18.690 1.00 88.56 426 VAL A N 1
ATOM 3441 C CA . VAL A 1 426 ? -1.646 9.097 18.717 1.00 88.56 426 VAL A CA 1
ATOM 3442 C C . VAL A 1 426 ? -1.500 10.498 18.133 1.00 88.56 426 VAL A C 1
ATOM 3444 O O . VAL A 1 426 ? -0.833 11.338 18.729 1.00 88.56 426 VAL A O 1
ATOM 3447 N N . THR A 1 427 ? -2.155 10.774 17.005 1.00 86.69 427 THR A N 1
ATOM 3448 C CA . THR A 1 427 ? -2.088 12.089 16.353 1.00 86.69 427 THR A CA 1
ATOM 3449 C C . THR A 1 427 ? -2.844 13.168 17.125 1.00 86.69 427 THR A C 1
ATOM 3451 O O . THR A 1 427 ? -2.318 14.263 17.286 1.00 86.69 427 THR A O 1
ATOM 3454 N N . LYS A 1 428 ? -4.041 12.880 17.661 1.00 85.69 428 LYS A N 1
ATOM 3455 C CA . LYS A 1 428 ? -4.821 13.863 18.439 1.00 85.69 428 LYS A CA 1
ATOM 3456 C C . LYS A 1 428 ? -4.175 14.229 19.774 1.00 85.69 428 LYS A C 1
ATOM 3458 O O . LYS A 1 428 ? -4.345 15.354 20.231 1.00 85.69 428 LYS A O 1
ATOM 3463 N N . LYS A 1 429 ? -3.510 13.276 20.432 1.00 85.94 429 LYS A N 1
ATOM 3464 C CA . LYS A 1 429 ? -2.872 13.476 21.744 1.00 85.94 429 LYS A CA 1
ATOM 3465 C C . LYS A 1 429 ? -1.358 13.695 21.654 1.00 85.94 429 LYS A C 1
ATOM 3467 O O . LYS A 1 429 ? -0.712 13.723 22.695 1.00 85.94 429 LYS A O 1
ATOM 3472 N N . GLU A 1 430 ? -0.815 13.834 20.441 1.00 83.06 430 GLU A N 1
ATOM 3473 C CA . GLU A 1 430 ? 0.616 14.049 20.171 1.00 83.06 430 GLU A CA 1
ATOM 3474 C C . GLU A 1 430 ? 1.521 13.047 20.914 1.00 83.06 430 GLU A C 1
ATOM 3476 O O . GLU A 1 430 ? 2.546 13.394 21.499 1.00 83.06 430 GLU A O 1
ATOM 3481 N N . ILE A 1 431 ? 1.113 11.775 20.920 1.00 85.06 431 ILE A N 1
ATOM 3482 C CA . ILE A 1 431 ? 1.841 10.713 21.620 1.00 85.06 431 ILE A CA 1
ATOM 3483 C C . ILE A 1 431 ? 3.138 10.426 20.867 1.00 85.06 431 ILE A C 1
ATOM 3485 O O . ILE A 1 431 ? 3.124 10.147 19.667 1.00 85.06 431 ILE A O 1
ATOM 3489 N N . ASP A 1 432 ? 4.260 10.437 21.583 1.00 82.94 432 ASP A N 1
ATOM 3490 C CA . ASP A 1 432 ? 5.559 10.185 20.972 1.00 82.94 432 ASP A CA 1
ATOM 3491 C C . ASP A 1 432 ? 5.774 8.694 20.659 1.00 82.94 432 ASP A C 1
ATOM 3493 O O . ASP A 1 432 ? 6.206 7.903 21.505 1.00 82.94 432 ASP A O 1
ATOM 3497 N N . LEU A 1 433 ? 5.502 8.315 19.407 1.00 81.31 433 LEU A N 1
ATOM 3498 C CA . LEU A 1 433 ? 5.750 6.969 18.881 1.00 81.31 433 LEU A CA 1
ATOM 3499 C C . LEU A 1 433 ? 7.232 6.577 18.852 1.00 81.31 433 LEU A C 1
ATOM 3501 O O . LEU A 1 433 ? 7.535 5.394 18.722 1.00 81.31 433 LEU A O 1
ATOM 3505 N N . GLN A 1 434 ? 8.166 7.521 19.003 1.00 78.25 434 GLN A N 1
ATOM 3506 C CA . GLN A 1 434 ? 9.601 7.203 19.024 1.00 78.25 434 GLN A CA 1
ATOM 3507 C C . GLN A 1 434 ? 9.971 6.341 20.236 1.00 78.25 434 GLN A C 1
ATOM 3509 O O . GLN A 1 434 ? 10.891 5.528 20.166 1.00 78.25 434 GLN A O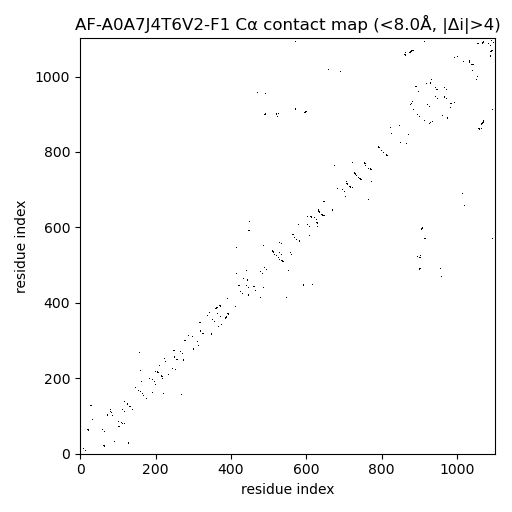 1
ATOM 3514 N N . THR A 1 435 ? 9.210 6.479 21.323 1.00 82.12 435 THR A N 1
ATOM 3515 C CA . THR A 1 435 ? 9.349 5.682 22.551 1.00 82.12 435 THR A CA 1
ATOM 3516 C C . THR A 1 435 ? 8.582 4.355 22.509 1.00 82.12 435 THR A C 1
ATOM 3518 O O . THR A 1 435 ? 8.670 3.559 23.442 1.00 82.12 435 THR A O 1
ATOM 3521 N N . ARG A 1 436 ? 7.821 4.109 21.434 1.00 89.06 436 ARG A N 1
ATOM 3522 C CA . ARG A 1 436 ? 6.890 2.982 21.272 1.00 89.06 436 ARG A CA 1
ATOM 3523 C C . ARG A 1 436 ? 7.094 2.301 19.914 1.00 89.06 436 ARG A C 1
ATOM 3525 O O . ARG A 1 436 ? 6.268 2.441 19.006 1.00 89.06 436 ARG A O 1
ATOM 3532 N N . PRO A 1 437 ? 8.220 1.587 19.737 1.00 90.62 437 PRO A N 1
ATOM 3533 C CA . PRO A 1 437 ? 8.619 1.085 18.429 1.00 90.62 437 PRO A CA 1
ATOM 3534 C C . PRO A 1 437 ? 7.650 0.040 17.859 1.00 90.62 437 PRO A C 1
ATOM 3536 O O . PRO A 1 437 ? 7.407 0.038 16.655 1.00 90.62 437 PRO A O 1
ATOM 3539 N N . TYR A 1 438 ? 7.051 -0.813 18.698 1.00 91.69 438 TYR A N 1
ATOM 3540 C CA . TYR A 1 438 ? 6.106 -1.840 18.246 1.00 91.69 438 TYR A CA 1
ATOM 3541 C C . TYR A 1 438 ? 4.829 -1.224 17.668 1.00 91.69 438 TYR A C 1
ATOM 3543 O O . TYR A 1 438 ? 4.424 -1.579 16.562 1.00 91.69 438 TYR A O 1
ATOM 3551 N N . GLU A 1 439 ? 4.222 -0.269 18.373 1.00 92.25 439 GLU A N 1
ATOM 3552 C CA . GLU A 1 439 ? 3.035 0.444 17.902 1.00 92.25 439 GLU A CA 1
ATOM 3553 C C . GLU A 1 439 ? 3.345 1.301 16.670 1.00 92.25 439 GLU A C 1
ATOM 3555 O O . GLU A 1 439 ? 2.551 1.317 15.731 1.00 92.25 439 GLU A O 1
ATOM 3560 N N . SER A 1 440 ? 4.515 1.950 16.632 1.00 91.06 440 SER A N 1
ATOM 3561 C CA . SER A 1 440 ? 4.978 2.710 15.464 1.00 91.06 440 SER A CA 1
ATOM 3562 C C . SER A 1 440 ? 5.021 1.834 14.208 1.00 91.06 440 SER A C 1
ATOM 3564 O O . SER A 1 440 ? 4.367 2.140 13.209 1.00 91.06 440 SER A O 1
ATOM 3566 N N . LEU A 1 441 ? 5.707 0.687 14.272 1.00 89.94 441 LEU A N 1
ATOM 3567 C CA . LEU A 1 441 ? 5.775 -0.246 13.147 1.00 89.94 441 LEU A CA 1
ATOM 3568 C C . LEU A 1 441 ? 4.397 -0.810 12.789 1.00 89.94 441 LEU A C 1
ATOM 3570 O O . LEU A 1 441 ? 4.053 -0.887 11.608 1.00 89.94 441 LEU A O 1
ATOM 3574 N N . LEU A 1 442 ? 3.589 -1.166 13.789 1.00 92.12 442 LEU A N 1
ATOM 3575 C CA . LEU A 1 442 ? 2.248 -1.699 13.570 1.00 92.12 442 LEU A CA 1
ATOM 3576 C C . LEU A 1 442 ? 1.382 -0.726 12.763 1.00 92.12 442 LEU A C 1
ATOM 3578 O O . LEU A 1 442 ? 0.791 -1.118 11.757 1.00 92.12 442 LEU A O 1
ATOM 3582 N N . ILE A 1 443 ? 1.362 0.548 13.165 1.00 91.75 443 ILE A N 1
ATOM 3583 C CA . ILE A 1 443 ? 0.651 1.606 12.447 1.00 91.75 443 ILE A CA 1
ATOM 3584 C C . ILE A 1 443 ? 1.192 1.715 11.018 1.00 91.75 443 ILE A C 1
ATOM 3586 O O . ILE A 1 443 ? 0.411 1.732 10.073 1.00 91.75 443 ILE A O 1
ATOM 3590 N N . THR A 1 444 ? 2.512 1.727 10.824 1.00 88.56 444 THR A N 1
ATOM 3591 C CA . THR A 1 444 ? 3.090 1.917 9.481 1.00 88.56 444 THR A CA 1
ATOM 3592 C C . THR A 1 444 ? 2.713 0.805 8.495 1.00 88.56 444 THR A C 1
ATOM 3594 O O . THR A 1 444 ? 2.502 1.081 7.313 1.00 88.56 444 THR A O 1
ATOM 3597 N N . HIS A 1 445 ? 2.581 -0.439 8.970 1.00 86.94 445 HIS A N 1
ATOM 3598 C CA . HIS A 1 445 ? 2.293 -1.604 8.123 1.00 86.94 445 HIS A CA 1
ATOM 3599 C C . HIS A 1 445 ? 0.814 -1.922 7.962 1.00 86.94 445 HIS A C 1
ATOM 3601 O O . HIS A 1 445 ? 0.456 -2.589 6.992 1.00 86.94 445 HIS A O 1
ATOM 3607 N N . LEU A 1 446 ? -0.033 -1.509 8.906 1.00 91.12 446 LEU A N 1
ATOM 3608 C CA . LEU A 1 446 ? -1.441 -1.907 8.950 1.00 91.12 446 LEU A CA 1
ATOM 3609 C C . LEU A 1 446 ? -2.425 -0.736 8.869 1.00 91.12 446 LEU A C 1
ATOM 3611 O O . LEU A 1 446 ? -3.626 -0.993 8.814 1.00 91.12 446 LEU A O 1
ATOM 3615 N N . LEU A 1 447 ? -1.967 0.525 8.850 1.00 91.44 447 LEU A N 1
ATOM 3616 C CA . LEU A 1 447 ? -2.869 1.673 8.724 1.00 91.44 447 LEU A CA 1
ATOM 3617 C C . LEU A 1 447 ? -3.715 1.536 7.449 1.00 91.44 447 LEU A C 1
ATOM 3619 O O . LEU A 1 447 ? -3.139 1.509 6.353 1.00 91.44 447 LEU A O 1
ATOM 3623 N N . PRO A 1 448 ? -5.055 1.468 7.558 1.00 90.06 448 PRO A N 1
ATOM 3624 C CA . PRO A 1 448 ? -5.914 1.317 6.397 1.00 90.06 448 PRO A CA 1
ATOM 3625 C C . PRO A 1 448 ? -5.772 2.503 5.449 1.00 90.06 448 PRO A C 1
ATOM 3627 O O . PRO A 1 448 ? -5.731 3.661 5.868 1.00 90.06 448 PRO A O 1
ATOM 3630 N N . ALA A 1 449 ? -5.770 2.227 4.147 1.00 86.81 449 ALA A N 1
ATOM 3631 C CA . ALA A 1 449 ? -5.688 3.265 3.126 1.00 86.81 449 ALA A CA 1
ATOM 3632 C C . ALA A 1 449 ? -6.886 4.236 3.145 1.00 86.81 449 ALA A C 1
ATOM 3634 O O . ALA A 1 449 ? -6.824 5.299 2.541 1.00 86.81 449 ALA A O 1
ATOM 3635 N N . GLN A 1 450 ? -7.989 3.891 3.814 1.00 85.00 450 GLN A N 1
ATOM 3636 C CA . GLN A 1 450 ? -9.170 4.752 3.929 1.00 85.00 450 GLN A CA 1
ATOM 3637 C C . GLN A 1 450 ? -8.991 5.913 4.925 1.00 85.00 450 GLN A C 1
ATOM 3639 O O . GLN A 1 450 ? -9.833 6.813 4.990 1.00 85.00 450 GLN A O 1
ATOM 3644 N N . ASN A 1 451 ? -7.904 5.925 5.702 1.00 84.19 451 ASN A N 1
ATOM 3645 C CA . ASN A 1 451 ? -7.650 6.990 6.660 1.00 84.19 451 ASN A CA 1
ATOM 3646 C C . ASN A 1 451 ? -7.274 8.305 5.941 1.00 84.19 451 ASN A C 1
ATOM 3648 O O . ASN A 1 451 ? -6.216 8.422 5.323 1.00 84.19 451 ASN A O 1
ATOM 3652 N N . LYS A 1 452 ? -8.140 9.322 6.065 1.00 75.31 452 LYS A N 1
ATOM 3653 C CA . LYS A 1 452 ? -7.975 10.655 5.448 1.00 75.31 452 LYS A CA 1
ATOM 3654 C C . LYS A 1 452 ? -6.901 11.530 6.094 1.00 75.31 452 LYS A C 1
ATOM 3656 O O . LYS A 1 452 ? -6.412 12.447 5.446 1.00 75.31 452 LYS A O 1
ATOM 3661 N N . SER A 1 453 ? -6.581 11.308 7.367 1.00 77.06 453 SER A N 1
ATOM 3662 C CA . SER A 1 453 ? -5.594 12.097 8.113 1.00 77.06 453 SER A CA 1
ATOM 3663 C C . SER A 1 453 ? -4.198 11.473 8.095 1.00 77.06 453 SER A C 1
ATOM 3665 O O . SER A 1 453 ? -3.306 11.960 8.792 1.00 77.06 453 SER A O 1
ATOM 3667 N N . ALA A 1 454 ? -3.994 10.405 7.321 1.00 80.06 454 ALA A N 1
ATOM 3668 C CA . ALA A 1 454 ? -2.721 9.712 7.196 1.00 80.06 454 ALA A CA 1
ATOM 3669 C C . ALA A 1 454 ? -1.627 10.636 6.630 1.00 80.06 454 ALA A C 1
ATOM 3671 O O . ALA A 1 454 ? -1.684 11.059 5.476 1.00 80.06 454 ALA A O 1
ATOM 3672 N N . ASN A 1 455 ? -0.598 10.911 7.434 1.00 84.06 455 ASN A N 1
ATOM 3673 C CA . ASN A 1 455 ? 0.600 11.627 7.015 1.00 84.06 455 ASN A CA 1
ATOM 3674 C C . ASN A 1 455 ? 1.739 10.627 6.787 1.00 84.06 455 ASN A C 1
ATOM 3676 O O . ASN A 1 455 ? 2.297 10.059 7.723 1.00 84.06 455 ASN A O 1
ATOM 3680 N N . ILE A 1 456 ? 2.071 10.417 5.517 1.00 79.25 456 ILE A N 1
ATOM 3681 C CA . ILE A 1 456 ? 3.021 9.395 5.071 1.00 79.25 456 ILE A CA 1
ATOM 3682 C C . ILE A 1 456 ? 4.454 9.725 5.496 1.00 79.25 456 ILE A C 1
ATOM 3684 O O . ILE A 1 456 ? 5.171 8.838 5.956 1.00 79.25 456 ILE A O 1
ATOM 3688 N N . ASP A 1 457 ? 4.874 10.981 5.357 1.00 80.62 457 ASP A N 1
ATOM 3689 C CA . ASP A 1 457 ? 6.245 11.391 5.674 1.00 80.62 457 ASP A CA 1
ATOM 3690 C C . ASP A 1 457 ? 6.510 11.274 7.176 1.00 80.62 457 ASP A C 1
ATOM 3692 O O . ASP A 1 457 ? 7.559 10.786 7.600 1.00 80.62 457 ASP A O 1
ATOM 3696 N N . TRP A 1 458 ? 5.505 11.627 7.982 1.00 84.88 458 TRP A N 1
ATOM 3697 C CA . TRP A 1 458 ? 5.535 11.409 9.423 1.00 84.88 458 TRP A CA 1
ATOM 3698 C C . TRP A 1 458 ? 5.643 9.919 9.777 1.00 84.88 458 TRP A C 1
ATOM 3700 O O . TRP A 1 458 ? 6.515 9.547 10.560 1.00 84.88 458 TRP A O 1
ATOM 3710 N N . LEU A 1 459 ? 4.837 9.050 9.152 1.00 84.31 459 LEU A N 1
ATOM 3711 C CA . LEU A 1 459 ? 4.904 7.598 9.367 1.00 84.31 459 LEU A CA 1
ATOM 3712 C C . LEU A 1 459 ? 6.274 7.014 9.002 1.00 84.31 459 LEU A C 1
ATOM 3714 O O . LEU A 1 459 ? 6.799 6.190 9.748 1.00 84.31 459 LEU A O 1
ATOM 3718 N N . ASN A 1 460 ? 6.873 7.448 7.891 1.00 82.00 460 ASN A N 1
ATOM 3719 C CA . ASN A 1 460 ? 8.206 6.996 7.487 1.00 82.00 460 ASN A CA 1
ATOM 3720 C C . ASN A 1 460 ? 9.268 7.401 8.519 1.00 82.00 460 ASN A C 1
ATOM 3722 O O . ASN A 1 460 ? 10.069 6.562 8.925 1.00 82.00 460 ASN A O 1
ATOM 3726 N N . SER A 1 461 ? 9.221 8.641 9.015 1.00 83.75 461 SER A N 1
ATOM 3727 C CA . SER A 1 461 ? 10.136 9.099 10.068 1.00 83.75 461 SER A CA 1
ATOM 3728 C C . SER A 1 461 ? 9.941 8.332 11.385 1.00 83.75 461 SER A C 1
ATOM 3730 O O . SER A 1 461 ? 10.911 7.949 12.041 1.00 83.75 461 SER A O 1
ATOM 3732 N N . CYS A 1 462 ? 8.692 8.045 11.765 1.00 84.81 462 CYS A N 1
ATOM 3733 C CA . CYS A 1 462 ? 8.379 7.217 12.930 1.00 84.81 462 CYS A CA 1
ATOM 3734 C C . CYS A 1 462 ? 8.876 5.773 12.771 1.00 84.81 462 CYS A C 1
ATOM 3736 O O . CYS A 1 462 ? 9.345 5.184 13.748 1.00 84.81 462 CYS A O 1
ATOM 3738 N N . ARG A 1 463 ? 8.804 5.209 11.559 1.00 86.50 463 ARG A N 1
ATOM 3739 C CA . ARG A 1 463 ? 9.315 3.870 11.242 1.00 86.50 463 ARG A CA 1
ATOM 3740 C C . ARG A 1 463 ? 10.829 3.795 11.399 1.00 86.50 463 ARG A C 1
ATOM 3742 O O . ARG A 1 463 ? 11.308 2.885 12.066 1.00 86.50 463 ARG A O 1
ATOM 3749 N N . GLU A 1 464 ? 11.564 4.743 10.820 1.00 82.50 464 GLU A N 1
ATOM 3750 C CA . GLU A 1 464 ? 13.032 4.792 10.898 1.00 82.50 464 GLU A CA 1
ATOM 3751 C C . GLU A 1 464 ? 13.503 4.801 12.355 1.00 82.50 464 GLU A C 1
ATOM 3753 O O . GLU A 1 464 ? 14.288 3.951 12.766 1.00 82.50 464 GLU A O 1
ATOM 3758 N N . LYS A 1 465 ? 12.927 5.681 13.178 1.00 82.81 465 LYS A N 1
ATOM 3759 C CA . LYS A 1 465 ? 13.257 5.760 14.609 1.00 82.81 465 LYS A CA 1
ATOM 3760 C C . LYS A 1 465 ? 12.839 4.514 15.389 1.00 82.81 465 LYS A C 1
ATOM 3762 O O . LYS A 1 465 ? 13.535 4.091 16.308 1.00 82.81 465 LYS A O 1
ATOM 3767 N N . ALA A 1 466 ? 11.709 3.903 15.033 1.00 87.06 466 ALA A N 1
ATOM 3768 C CA . ALA A 1 466 ? 11.269 2.661 15.658 1.00 87.06 466 ALA A CA 1
ATOM 3769 C C . ALA A 1 466 ? 12.229 1.500 15.369 1.00 87.06 466 ALA A C 1
ATOM 3771 O O . ALA A 1 466 ? 12.492 0.695 16.262 1.00 87.06 466 ALA A O 1
ATOM 3772 N N . GLN A 1 467 ? 12.786 1.427 14.156 1.00 84.25 467 GLN A N 1
ATOM 3773 C CA . GLN A 1 467 ? 13.768 0.405 13.797 1.00 84.25 467 GLN A CA 1
ATOM 3774 C C . GLN A 1 467 ? 15.064 0.528 14.614 1.00 84.25 467 GLN A C 1
ATOM 3776 O O . GLN A 1 467 ? 15.657 -0.491 14.952 1.00 84.25 467 GLN A O 1
ATOM 3781 N N . GLU A 1 468 ? 15.486 1.739 14.983 1.00 80.88 468 GLU A N 1
ATOM 3782 C CA . GLU A 1 468 ? 16.681 1.923 15.819 1.00 80.88 468 GLU A CA 1
ATOM 3783 C C . GLU A 1 468 ? 16.501 1.369 17.240 1.00 80.88 468 GLU A C 1
ATOM 3785 O O . GLU A 1 468 ? 17.437 0.804 17.799 1.00 80.88 468 GLU A O 1
ATOM 3790 N N . ASN A 1 469 ? 15.291 1.477 17.800 1.00 83.38 469 ASN A N 1
ATOM 3791 C CA . ASN A 1 469 ? 15.033 1.191 19.215 1.00 83.38 469 ASN A CA 1
ATOM 3792 C C . ASN A 1 469 ? 14.378 -0.180 19.474 1.00 83.38 469 ASN A C 1
ATOM 3794 O O . ASN A 1 469 ? 14.396 -0.668 20.607 1.00 83.38 469 ASN A O 1
ATOM 3798 N N . ILE A 1 470 ? 13.771 -0.823 18.466 1.00 86.44 470 ILE A N 1
ATOM 3799 C CA . ILE A 1 470 ? 12.941 -2.027 18.675 1.00 86.44 470 ILE A CA 1
ATOM 3800 C C . ILE A 1 470 ? 13.712 -3.220 19.253 1.00 86.44 470 ILE A C 1
ATOM 3802 O O . ILE A 1 470 ? 13.150 -3.961 20.055 1.00 86.44 470 ILE A O 1
ATOM 3806 N N . LEU A 1 471 ? 14.987 -3.399 18.889 1.00 80.62 471 LEU A N 1
ATOM 3807 C CA . LEU A 1 471 ? 15.810 -4.510 19.388 1.00 80.62 471 LEU A CA 1
ATOM 3808 C C . LEU A 1 471 ? 16.195 -4.340 20.866 1.00 80.62 471 LEU A C 1
ATOM 3810 O O . LEU A 1 471 ? 16.435 -5.331 21.551 1.00 80.62 471 LEU A O 1
ATOM 3814 N N . GLU A 1 472 ? 16.235 -3.100 21.358 1.00 81.06 472 GLU A N 1
ATOM 3815 C CA . GLU A 1 472 ? 16.560 -2.765 22.751 1.00 81.06 472 GLU A CA 1
ATOM 3816 C C . GLU A 1 472 ? 15.307 -2.672 23.641 1.00 81.06 472 GLU A C 1
ATOM 3818 O O . GLU A 1 472 ? 15.401 -2.709 24.869 1.00 81.06 472 GLU A O 1
ATOM 3823 N N . THR A 1 473 ? 14.119 -2.578 23.034 1.00 85.44 473 THR A N 1
ATOM 3824 C CA . THR A 1 473 ? 12.851 -2.381 23.745 1.00 85.44 473 THR A CA 1
ATOM 3825 C C . THR A 1 473 ? 12.196 -3.725 24.097 1.00 85.44 473 THR A C 1
ATOM 3827 O O . THR A 1 473 ? 11.978 -4.554 23.205 1.00 85.44 473 THR A O 1
ATOM 3830 N N . PRO A 1 474 ? 11.820 -3.962 25.372 1.00 87.38 474 PRO A N 1
ATOM 3831 C CA . PRO A 1 474 ? 11.147 -5.196 25.761 1.00 87.38 474 PRO A CA 1
ATOM 3832 C C . PRO A 1 474 ? 9.772 -5.308 25.092 1.00 87.38 474 PRO A C 1
ATOM 3834 O O . PRO A 1 474 ? 9.096 -4.307 24.854 1.00 87.38 474 PRO A O 1
ATOM 3837 N N . LEU A 1 475 ? 9.348 -6.542 24.814 1.00 87.88 475 LEU A N 1
ATOM 3838 C CA . LEU A 1 475 ? 8.036 -6.809 24.228 1.00 87.88 475 LEU A CA 1
ATOM 3839 C C . LEU A 1 475 ? 6.919 -6.345 25.187 1.00 87.88 475 LEU A C 1
ATOM 3841 O O . LEU A 1 475 ? 6.920 -6.784 26.343 1.00 87.88 475 LEU A O 1
ATOM 3845 N N . PRO A 1 476 ? 5.962 -5.505 24.741 1.00 89.75 476 PRO A N 1
ATOM 3846 C CA . PRO A 1 476 ? 4.810 -5.129 25.555 1.00 89.75 476 PRO A CA 1
ATOM 3847 C C . PRO A 1 476 ? 3.989 -6.355 25.977 1.00 89.75 476 PRO A C 1
ATOM 3849 O O . PRO A 1 476 ? 3.858 -7.309 25.213 1.00 89.75 476 PRO A O 1
ATOM 3852 N N . SER A 1 477 ? 3.392 -6.321 27.172 1.00 86.75 477 SER A N 1
ATOM 3853 C CA . SER A 1 477 ? 2.614 -7.440 27.742 1.00 86.75 477 SER A CA 1
ATOM 3854 C C . SER A 1 477 ? 1.450 -7.898 26.857 1.00 86.75 477 SER A C 1
ATOM 3856 O O . SER A 1 477 ? 1.115 -9.081 26.840 1.00 86.75 477 SER A O 1
ATOM 3858 N N . TYR A 1 478 ? 0.857 -6.971 26.107 1.00 86.50 478 TYR A N 1
ATOM 3859 C CA . TYR A 1 478 ? -0.267 -7.208 25.203 1.00 86.50 478 TYR A CA 1
ATOM 3860 C C . TYR A 1 478 ? 0.153 -7.636 23.784 1.00 86.50 478 TYR A C 1
ATOM 3862 O O . TYR A 1 478 ? -0.702 -7.927 22.949 1.00 86.50 478 TYR A O 1
ATOM 3870 N N . PHE A 1 479 ? 1.455 -7.726 23.490 1.00 88.94 479 PHE A N 1
ATOM 3871 C CA . PHE A 1 479 ? 1.951 -8.312 22.245 1.00 88.94 479 PHE A CA 1
ATOM 3872 C C . PHE A 1 479 ? 2.258 -9.801 22.425 1.00 88.94 479 PHE A C 1
ATOM 3874 O O . PHE A 1 479 ? 3.012 -10.213 23.306 1.00 88.94 479 PHE A O 1
ATOM 3881 N N . SER A 1 480 ? 1.722 -10.632 21.532 1.00 88.88 480 SER A N 1
ATOM 3882 C CA . SER A 1 480 ? 2.068 -12.053 21.493 1.00 88.88 480 SER A CA 1
ATOM 3883 C C . SER A 1 480 ? 3.410 -12.276 20.778 1.00 88.88 480 SER A C 1
ATOM 3885 O O . SER A 1 480 ? 3.774 -11.534 19.862 1.00 88.88 480 SER A O 1
ATOM 3887 N N . LYS A 1 481 ? 4.136 -13.346 21.139 1.00 87.62 481 LYS A N 1
ATOM 3888 C CA . LYS A 1 481 ? 5.356 -13.756 20.412 1.00 87.62 481 LYS A CA 1
ATOM 3889 C C . LYS A 1 481 ? 5.102 -13.977 18.907 1.00 87.62 481 LYS A C 1
ATOM 3891 O O . LYS A 1 481 ? 5.892 -13.478 18.114 1.00 87.62 481 LYS A O 1
ATOM 3896 N N . PRO A 1 482 ? 4.007 -14.639 18.472 1.00 87.81 482 PRO A N 1
ATOM 3897 C CA . PRO A 1 482 ? 3.684 -14.736 17.047 1.00 87.81 482 PRO A CA 1
ATOM 3898 C C . PRO A 1 482 ? 3.486 -13.375 16.365 1.00 87.81 482 PRO A C 1
ATOM 3900 O O . PRO A 1 482 ? 3.971 -13.190 15.250 1.00 87.81 482 PRO A O 1
ATOM 3903 N N . ALA A 1 483 ? 2.818 -12.416 17.020 1.00 89.25 483 ALA A N 1
ATOM 3904 C CA . ALA A 1 483 ? 2.640 -11.068 16.478 1.00 89.25 483 ALA A CA 1
ATOM 3905 C C . ALA A 1 483 ? 3.983 -10.335 16.330 1.00 89.25 483 ALA A C 1
ATOM 3907 O O . ALA A 1 483 ? 4.228 -9.723 15.292 1.00 89.25 483 ALA A O 1
ATOM 3908 N N . GLN A 1 484 ? 4.881 -10.463 17.314 1.00 89.00 484 GLN A N 1
ATOM 3909 C CA . GLN A 1 484 ? 6.250 -9.948 17.221 1.00 89.00 484 GLN A CA 1
ATOM 3910 C C . GLN A 1 484 ? 6.982 -10.538 16.012 1.00 89.00 484 GLN A C 1
ATOM 3912 O O . GLN A 1 484 ? 7.480 -9.789 15.174 1.00 89.00 484 GLN A O 1
ATOM 3917 N N . SER A 1 485 ? 7.005 -11.866 15.877 1.00 85.81 485 SER A N 1
ATOM 3918 C CA . SER A 1 485 ? 7.716 -12.530 14.783 1.00 85.81 485 SER A CA 1
ATOM 3919 C C . SER A 1 485 ? 7.149 -12.160 13.403 1.00 85.81 485 SER A C 1
ATOM 3921 O O . SER A 1 485 ? 7.914 -12.013 12.452 1.00 85.81 485 SER A O 1
ATOM 3923 N N . LEU A 1 486 ? 5.829 -11.970 13.268 1.00 86.88 486 LEU A N 1
ATOM 3924 C CA . LEU A 1 486 ? 5.206 -11.498 12.021 1.00 86.88 486 LEU A CA 1
ATOM 3925 C C . LEU A 1 486 ? 5.535 -10.029 11.719 1.00 86.88 486 LEU A C 1
ATOM 3927 O O . LEU A 1 486 ? 5.800 -9.692 10.566 1.00 86.88 486 LEU A O 1
ATOM 3931 N N . LEU A 1 487 ? 5.539 -9.162 12.734 1.00 88.62 487 LEU A N 1
ATOM 3932 C CA . LEU A 1 487 ? 5.901 -7.752 12.583 1.00 88.62 487 LEU A CA 1
ATOM 3933 C C . LEU A 1 487 ? 7.368 -7.602 12.157 1.00 88.62 487 LEU A C 1
ATOM 3935 O O . LEU A 1 487 ? 7.664 -6.901 11.191 1.00 88.62 487 LEU A O 1
ATOM 3939 N N . LEU A 1 488 ? 8.271 -8.331 12.816 1.00 85.81 488 LEU A N 1
ATOM 3940 C CA . LEU A 1 488 ? 9.692 -8.383 12.465 1.00 85.81 488 LEU A CA 1
ATOM 3941 C C . LEU A 1 488 ? 9.918 -8.969 11.065 1.00 85.81 488 LEU A C 1
ATOM 3943 O O . LEU A 1 488 ? 10.778 -8.481 10.330 1.00 85.81 488 LEU A O 1
ATOM 3947 N N . LEU A 1 489 ? 9.105 -9.949 10.650 1.00 82.94 489 LEU A N 1
ATOM 3948 C CA . LEU A 1 489 ? 9.142 -10.486 9.290 1.00 82.94 489 LEU A CA 1
ATOM 3949 C C . LEU A 1 489 ? 8.827 -9.408 8.246 1.00 82.94 489 LEU A C 1
ATOM 3951 O O . LEU A 1 489 ? 9.523 -9.348 7.235 1.00 82.94 489 LEU A O 1
ATOM 3955 N N . MET A 1 490 ? 7.838 -8.537 8.474 1.00 82.06 490 MET A N 1
ATOM 3956 C CA . MET A 1 490 ? 7.534 -7.420 7.560 1.00 82.06 490 MET A CA 1
ATOM 3957 C C . MET A 1 490 ? 8.665 -6.378 7.484 1.00 82.06 490 MET A C 1
ATOM 3959 O O . MET A 1 490 ? 8.804 -5.691 6.471 1.00 82.06 490 MET A O 1
ATOM 3963 N N . GLU A 1 491 ? 9.511 -6.294 8.515 1.00 83.25 491 GLU A N 1
ATOM 3964 C CA . GLU A 1 491 ? 10.749 -5.501 8.506 1.00 83.25 491 GLU A CA 1
ATOM 3965 C C . GLU A 1 491 ? 11.957 -6.224 7.894 1.00 83.25 491 GLU A C 1
ATOM 3967 O O . GLU A 1 491 ? 13.033 -5.642 7.752 1.00 83.25 491 GLU A O 1
ATOM 3972 N N . GLY A 1 492 ? 11.793 -7.481 7.479 1.00 76.69 492 GLY A N 1
ATOM 3973 C CA . GLY A 1 492 ? 12.856 -8.263 6.857 1.00 76.69 492 GLY A CA 1
ATOM 3974 C C . GLY A 1 492 ? 13.636 -9.155 7.817 1.00 76.69 492 GLY A C 1
ATOM 3975 O O . GLY A 1 492 ? 14.547 -9.841 7.358 1.00 76.69 492 GLY A O 1
ATOM 3976 N N . ILE A 1 493 ? 13.309 -9.211 9.110 1.00 77.94 493 ILE A N 1
ATOM 3977 C CA . ILE A 1 493 ? 13.971 -10.115 10.059 1.00 77.94 493 ILE A CA 1
ATOM 3978 C C . ILE A 1 493 ? 13.268 -11.473 10.085 1.00 77.94 493 ILE A C 1
ATOM 3980 O O . ILE A 1 493 ? 12.082 -11.585 10.389 1.00 77.94 493 ILE A O 1
ATOM 3984 N N . LEU A 1 494 ? 14.027 -12.538 9.825 1.00 66.81 494 LEU A N 1
ATOM 3985 C CA . LEU A 1 494 ? 13.565 -13.904 10.062 1.00 66.81 494 LEU A CA 1
ATOM 3986 C C . LEU A 1 494 ? 13.732 -14.267 11.536 1.00 66.81 494 LEU A C 1
ATOM 3988 O O . LEU A 1 494 ? 14.807 -14.697 11.949 1.00 66.81 494 LEU A O 1
ATOM 3992 N N . ASP A 1 495 ? 12.652 -14.137 12.294 1.00 67.06 495 ASP A N 1
ATOM 3993 C CA . ASP A 1 495 ? 12.578 -14.606 13.676 1.00 67.06 495 ASP A CA 1
ATOM 3994 C C . ASP A 1 495 ? 12.242 -16.118 13.762 1.00 67.06 495 ASP A C 1
ATOM 3996 O O . ASP A 1 495 ? 11.841 -16.768 12.772 1.00 67.06 495 ASP A O 1
ATOM 4000 N N . ASP A 1 496 ? 12.416 -16.703 14.948 1.00 64.12 496 ASP A N 1
ATOM 4001 C CA . ASP A 1 496 ? 12.149 -18.116 15.228 1.00 64.12 496 ASP A CA 1
ATOM 4002 C C . ASP A 1 496 ? 10.642 -18.408 15.214 1.00 64.12 496 ASP A C 1
ATOM 4004 O O . ASP A 1 496 ? 9.933 -18.369 16.216 1.00 64.12 496 ASP A O 1
ATOM 4008 N N . ALA A 1 497 ? 10.131 -18.756 14.028 1.00 64.62 497 ALA A N 1
ATOM 4009 C CA . ALA A 1 497 ? 8.710 -19.041 13.812 1.00 64.62 497 ALA A CA 1
ATOM 4010 C C . ALA A 1 497 ? 8.202 -20.352 14.452 1.00 64.62 497 ALA A C 1
ATOM 4012 O O . ALA A 1 497 ? 7.177 -20.871 14.012 1.00 64.62 497 ALA A O 1
ATOM 4013 N N . GLU A 1 498 ? 8.901 -20.917 15.439 1.00 71.88 498 GLU A N 1
ATOM 4014 C CA . GLU A 1 498 ? 8.386 -22.041 16.237 1.00 71.88 498 GLU A CA 1
ATOM 4015 C C . GLU A 1 498 ? 7.072 -21.640 16.921 1.00 71.88 498 GLU A C 1
ATOM 4017 O O . GLU A 1 498 ? 6.071 -22.338 16.786 1.00 71.88 498 GLU A O 1
ATOM 4022 N N . SER A 1 499 ? 7.026 -20.424 17.479 1.00 74.94 499 SER A N 1
ATOM 4023 C CA . SER A 1 499 ? 5.831 -19.845 18.110 1.00 74.94 499 SER A CA 1
ATOM 4024 C C . SER A 1 499 ? 4.617 -19.754 17.171 1.00 74.94 499 SER A C 1
ATOM 4026 O O . SER A 1 499 ? 3.475 -19.900 17.605 1.00 74.94 499 SER A O 1
ATOM 4028 N N . ILE A 1 500 ? 4.854 -19.524 15.875 1.00 78.31 500 ILE A N 1
ATOM 4029 C CA . ILE A 1 500 ? 3.814 -19.441 14.843 1.00 78.31 500 ILE A CA 1
ATOM 4030 C C . ILE A 1 500 ? 3.379 -20.842 14.397 1.00 78.31 500 ILE A C 1
ATOM 4032 O O . ILE A 1 500 ? 2.193 -21.081 14.176 1.00 78.31 500 ILE A O 1
ATOM 4036 N N . VAL A 1 501 ? 4.329 -21.773 14.257 1.00 79.88 501 VAL A N 1
ATOM 4037 C CA . VAL A 1 501 ? 4.058 -23.163 13.858 1.00 79.88 501 VAL A CA 1
ATOM 4038 C C . VAL A 1 501 ? 3.128 -23.847 14.856 1.00 79.88 501 VAL A C 1
ATOM 4040 O O . VAL A 1 501 ? 2.194 -24.526 14.428 1.00 79.88 501 VAL A O 1
ATOM 4043 N N . ASP A 1 502 ? 3.333 -23.612 16.150 1.00 77.50 502 ASP A N 1
ATOM 4044 C CA . ASP A 1 502 ? 2.516 -24.195 17.215 1.00 77.50 502 ASP A CA 1
ATOM 4045 C C . ASP A 1 502 ? 1.047 -23.739 17.147 1.00 77.50 502 ASP A C 1
ATOM 4047 O O . ASP A 1 502 ? 0.141 -24.520 17.444 1.00 77.50 502 ASP A O 1
ATOM 4051 N N . LYS A 1 503 ? 0.780 -22.509 16.675 1.00 80.19 503 LYS A N 1
ATOM 4052 C CA . LYS A 1 503 ? -0.588 -21.974 16.545 1.00 80.19 503 LYS A CA 1
ATOM 4053 C C . LYS A 1 503 ? -1.425 -22.635 15.454 1.00 80.19 503 LYS A C 1
ATOM 4055 O O . LYS A 1 503 ? -2.644 -22.685 15.592 1.00 80.19 503 LYS A O 1
ATOM 4060 N N . PHE A 1 504 ? -0.801 -23.182 14.410 1.00 75.94 504 PHE A N 1
ATOM 4061 C CA . PHE A 1 504 ? -1.529 -23.915 13.368 1.00 75.94 504 PHE A CA 1
ATOM 4062 C C . PHE A 1 504 ? -2.079 -25.266 13.858 1.00 75.94 504 PHE A C 1
ATOM 4064 O O . PHE A 1 504 ? -2.903 -25.867 13.171 1.00 75.94 504 PHE A O 1
ATOM 4071 N N . GLY A 1 505 ? -1.663 -25.746 15.040 1.00 73.75 505 GLY A N 1
ATOM 4072 C CA . GLY A 1 505 ? -2.258 -26.902 15.711 1.00 73.75 505 GLY A CA 1
ATOM 4073 C C . GLY A 1 505 ? -2.395 -28.134 14.806 1.00 73.75 505 GLY A C 1
ATOM 4074 O O . GLY A 1 505 ? -1.403 -28.768 14.441 1.00 73.75 505 GLY A O 1
ATOM 4075 N N . THR A 1 506 ? -3.640 -28.487 14.455 1.00 71.94 506 THR A N 1
ATOM 4076 C CA . THR A 1 506 ? -3.970 -29.659 13.616 1.00 71.94 506 THR A CA 1
ATOM 4077 C C . THR A 1 506 ? -4.152 -29.354 12.122 1.00 71.94 506 THR A C 1
ATOM 4079 O O . THR A 1 506 ? -4.239 -30.295 11.322 1.00 71.94 506 THR A O 1
ATOM 4082 N N . ASP A 1 507 ? -4.142 -28.081 11.713 1.00 81.75 507 ASP A N 1
ATOM 4083 C CA . ASP A 1 507 ? -4.312 -27.653 10.320 1.00 81.75 507 ASP A CA 1
ATOM 4084 C C . ASP A 1 507 ? -3.035 -27.892 9.495 1.00 81.75 507 ASP A C 1
ATOM 4086 O O . ASP A 1 507 ? -2.211 -27.011 9.230 1.00 81.75 507 ASP A O 1
ATOM 4090 N N . LYS A 1 508 ? -2.853 -29.150 9.077 1.00 83.50 508 LYS A N 1
ATOM 4091 C CA . LYS A 1 508 ? -1.725 -29.578 8.234 1.00 83.50 508 LYS A CA 1
ATOM 4092 C C . LYS A 1 508 ? -1.663 -28.830 6.889 1.00 83.50 508 LYS A C 1
ATOM 4094 O O . LYS A 1 508 ? -0.543 -28.490 6.492 1.00 83.50 508 LYS A O 1
ATOM 4099 N N . PRO A 1 509 ? -2.781 -28.594 6.166 1.00 84.25 509 PRO A N 1
ATOM 4100 C CA . PRO A 1 509 ? -2.783 -27.759 4.964 1.00 84.25 509 PRO A CA 1
ATOM 4101 C C . PRO A 1 509 ? -2.244 -26.345 5.207 1.00 84.25 509 PRO A C 1
ATOM 4103 O O . PRO A 1 509 ? -1.312 -25.937 4.507 1.00 84.25 509 PRO A O 1
ATOM 4106 N N . GLY A 1 510 ? -2.756 -25.641 6.222 1.00 83.56 510 GLY A N 1
ATOM 4107 C CA . GLY A 1 510 ? -2.322 -24.287 6.575 1.00 83.56 510 GLY A CA 1
ATOM 4108 C C . GLY A 1 510 ? -0.853 -24.222 6.971 1.00 83.56 510 GLY A C 1
ATOM 4109 O O . GLY A 1 510 ? -0.095 -23.404 6.447 1.00 83.56 510 GLY A O 1
ATOM 4110 N N . LEU A 1 511 ? -0.401 -25.165 7.803 1.00 84.69 511 LEU A N 1
ATOM 4111 C CA . LEU A 1 511 ? 0.999 -25.257 8.211 1.00 84.69 511 LEU A CA 1
ATOM 4112 C C . LEU A 1 511 ? 1.939 -25.517 7.024 1.00 84.69 511 LEU A C 1
ATOM 4114 O O . LEU A 1 511 ? 3.040 -24.963 6.963 1.00 84.69 511 LEU A O 1
ATOM 4118 N N . LYS A 1 512 ? 1.535 -26.373 6.076 1.00 85.88 512 LYS A N 1
ATOM 4119 C CA . LYS A 1 512 ? 2.323 -26.635 4.865 1.00 85.88 512 LYS A CA 1
ATOM 4120 C C . LYS A 1 512 ? 2.417 -25.379 4.004 1.00 85.88 512 LYS A C 1
ATOM 4122 O O . LYS A 1 512 ? 3.520 -25.033 3.590 1.00 85.88 512 LYS A O 1
ATOM 4127 N N . ALA A 1 513 ? 1.300 -24.686 3.792 1.00 84.88 513 ALA A N 1
ATOM 4128 C CA . ALA A 1 513 ? 1.270 -23.432 3.051 1.00 84.88 513 ALA A CA 1
ATOM 4129 C C . ALA A 1 513 ? 2.151 -22.360 3.715 1.00 84.88 513 ALA A C 1
ATOM 4131 O O . ALA A 1 513 ? 2.982 -21.749 3.045 1.00 84.88 513 ALA A O 1
ATOM 4132 N N . PHE A 1 514 ? 2.069 -22.207 5.042 1.00 84.50 514 PHE A N 1
ATOM 4133 C CA . PHE A 1 514 ? 2.936 -21.309 5.806 1.00 84.50 514 PHE A CA 1
ATOM 4134 C C . PHE A 1 514 ? 4.419 -21.656 5.637 1.00 84.50 514 PHE A C 1
ATOM 4136 O O . PHE A 1 514 ? 5.229 -20.769 5.380 1.00 84.50 514 PHE A O 1
ATOM 4143 N N . LYS A 1 515 ? 4.795 -22.941 5.728 1.00 83.25 515 LYS A N 1
ATOM 4144 C CA . LYS A 1 515 ? 6.185 -23.382 5.524 1.00 83.25 515 LYS A CA 1
ATOM 4145 C C . LYS A 1 515 ? 6.686 -23.074 4.115 1.00 83.25 515 LYS A C 1
ATOM 4147 O O . LYS A 1 515 ? 7.819 -22.614 3.993 1.00 83.25 515 LYS A O 1
ATOM 4152 N N . THR A 1 516 ? 5.864 -23.274 3.085 1.00 83.12 516 THR A N 1
ATOM 4153 C CA . THR A 1 516 ? 6.213 -22.924 1.700 1.00 83.12 516 THR A CA 1
ATOM 4154 C C . THR A 1 516 ? 6.386 -21.414 1.533 1.00 83.12 516 THR A C 1
ATOM 4156 O O . THR A 1 516 ? 7.409 -20.972 1.019 1.00 83.12 516 THR A O 1
ATOM 4159 N N . CYS A 1 517 ? 5.447 -20.606 2.038 1.00 81.00 517 CYS A N 1
ATOM 4160 C CA . CYS A 1 517 ? 5.548 -19.144 2.013 1.00 81.00 517 CYS A CA 1
ATOM 4161 C C . CYS A 1 517 ? 6.781 -18.644 2.781 1.00 81.00 517 CYS A C 1
ATOM 4163 O O . CYS A 1 517 ? 7.524 -17.799 2.290 1.00 81.00 517 CYS A O 1
ATOM 4165 N N . ARG A 1 518 ? 7.063 -19.217 3.958 1.00 76.81 518 ARG A N 1
ATOM 4166 C CA . ARG A 1 518 ? 8.271 -18.915 4.737 1.00 76.81 518 ARG A CA 1
ATOM 4167 C C . ARG A 1 518 ? 9.532 -19.330 3.985 1.00 76.81 518 ARG A C 1
ATOM 4169 O O . ARG A 1 518 ? 10.524 -18.622 4.056 1.00 76.81 518 ARG A O 1
ATOM 4176 N N . GLN A 1 519 ? 9.524 -20.461 3.280 1.00 76.81 519 GLN A N 1
ATOM 4177 C CA . GLN A 1 519 ? 10.659 -20.896 2.466 1.00 76.81 519 GLN A CA 1
ATOM 4178 C C . GLN A 1 519 ? 10.914 -19.944 1.294 1.00 76.81 519 GLN A C 1
ATOM 4180 O O . GLN A 1 519 ? 12.070 -19.613 1.055 1.00 76.81 519 GLN A O 1
ATOM 4185 N N . ALA A 1 520 ? 9.862 -19.451 0.635 1.00 74.00 520 ALA A N 1
ATOM 4186 C CA . ALA A 1 520 ? 9.984 -18.422 -0.396 1.00 74.00 520 ALA A CA 1
ATOM 4187 C C . ALA A 1 520 ? 10.621 -17.133 0.153 1.00 74.00 520 ALA A C 1
ATOM 4189 O O . ALA A 1 520 ? 11.380 -16.474 -0.549 1.00 74.00 520 ALA A O 1
ATOM 4190 N N . LEU A 1 521 ? 10.357 -16.802 1.422 1.00 70.50 521 LEU A N 1
ATOM 4191 C CA . LEU A 1 521 ? 10.956 -15.658 2.112 1.00 70.50 521 LEU A CA 1
ATOM 4192 C C . LEU A 1 521 ? 12.354 -15.933 2.692 1.00 70.50 521 LEU A C 1
ATOM 4194 O O . LEU A 1 521 ? 13.047 -14.979 3.010 1.00 70.50 521 LEU A O 1
ATOM 4198 N N . LYS A 1 522 ? 12.786 -17.193 2.861 1.00 68.25 522 LYS A N 1
ATOM 4199 C CA . LYS A 1 522 ? 14.071 -17.552 3.499 1.00 68.25 522 LYS A CA 1
ATOM 4200 C C . LYS A 1 522 ? 15.291 -17.229 2.620 1.00 68.25 522 LYS A C 1
ATOM 4202 O O . LYS A 1 522 ? 15.168 -16.943 1.436 1.00 68.25 522 LYS A O 1
ATOM 4207 N N . LYS A 1 523 ? 16.497 -17.323 3.208 1.00 53.66 523 LYS A N 1
ATOM 4208 C CA . LYS A 1 523 ? 17.789 -17.143 2.511 1.00 53.66 523 LYS A CA 1
ATOM 4209 C C . LYS A 1 523 ? 17.852 -17.993 1.231 1.00 53.66 523 LYS A C 1
ATOM 4211 O O . LYS A 1 523 ? 17.771 -19.217 1.315 1.00 53.66 523 LYS A O 1
ATOM 4216 N N . GLY A 1 524 ? 18.009 -17.340 0.077 1.00 52.50 524 GLY A N 1
ATOM 4217 C CA . GLY A 1 524 ? 18.053 -17.988 -1.242 1.00 52.50 524 GLY A CA 1
ATOM 4218 C C . GLY A 1 524 ? 16.690 -18.405 -1.816 1.00 52.50 524 GLY A C 1
ATOM 4219 O O . GLY A 1 524 ? 16.658 -19.076 -2.843 1.00 52.50 524 GLY A O 1
ATOM 4220 N N . GLY A 1 525 ? 15.580 -18.045 -1.163 1.00 58.88 525 GLY A N 1
ATOM 4221 C CA . GLY A 1 525 ? 14.236 -18.170 -1.722 1.00 58.88 525 GLY A CA 1
ATOM 4222 C C . GLY A 1 525 ? 13.992 -17.136 -2.823 1.00 58.88 525 GLY A C 1
ATOM 4223 O O . GLY A 1 525 ? 14.550 -16.041 -2.806 1.00 58.88 525 GLY A O 1
ATOM 4224 N N . ASP A 1 526 ? 13.142 -17.475 -3.787 1.00 60.53 526 ASP A N 1
ATOM 4225 C CA . ASP A 1 526 ? 12.794 -16.611 -4.924 1.00 60.53 526 ASP A CA 1
ATOM 4226 C C . ASP A 1 526 ? 11.840 -15.455 -4.543 1.00 60.53 526 ASP A C 1
ATOM 4228 O O . ASP A 1 526 ? 11.617 -14.523 -5.321 1.00 60.53 526 ASP A O 1
ATOM 4232 N N . GLY A 1 527 ? 11.292 -15.467 -3.322 1.00 64.69 527 GLY A N 1
ATOM 4233 C CA . GLY A 1 527 ? 10.251 -14.542 -2.877 1.00 64.69 527 GLY A CA 1
ATOM 4234 C C . GLY A 1 527 ? 8.885 -14.811 -3.514 1.00 64.69 527 GLY A C 1
ATOM 4235 O O . GLY A 1 527 ? 8.008 -13.950 -3.433 1.00 64.69 527 GLY A O 1
ATOM 4236 N N . LEU A 1 528 ? 8.695 -15.973 -4.153 1.00 71.12 528 LEU A N 1
ATOM 4237 C CA . LEU A 1 528 ? 7.491 -16.324 -4.899 1.00 71.12 528 LEU A CA 1
ATOM 4238 C C . LEU A 1 528 ? 6.757 -17.483 -4.228 1.00 71.12 528 LEU A C 1
ATOM 4240 O O . LEU A 1 528 ? 7.169 -18.637 -4.263 1.00 71.12 528 LEU A O 1
ATOM 4244 N N . ALA A 1 529 ? 5.589 -17.184 -3.669 1.00 77.62 529 ALA A N 1
ATOM 4245 C CA . ALA A 1 529 ? 4.651 -18.215 -3.244 1.00 77.62 529 ALA A CA 1
ATOM 4246 C C . ALA A 1 529 ? 3.678 -18.567 -4.385 1.00 77.62 529 ALA A C 1
ATOM 4248 O O . ALA A 1 529 ? 3.252 -17.708 -5.175 1.00 77.62 529 ALA A O 1
ATOM 4249 N N . ALA A 1 530 ? 3.297 -19.843 -4.486 1.00 80.00 530 ALA A N 1
ATOM 4250 C CA . ALA A 1 530 ? 2.277 -20.262 -5.439 1.00 80.00 530 ALA A CA 1
ATOM 4251 C C . ALA A 1 530 ? 0.904 -19.705 -5.031 1.00 80.00 530 ALA A C 1
ATOM 4253 O O . ALA A 1 530 ? 0.565 -19.659 -3.849 1.00 80.00 530 ALA A O 1
ATOM 4254 N N . LYS A 1 531 ? 0.071 -19.336 -6.017 1.00 82.25 531 LYS A N 1
ATOM 4255 C CA . LYS A 1 531 ? -1.290 -18.813 -5.778 1.00 82.25 531 LYS A CA 1
ATOM 4256 C C . LYS A 1 531 ? -2.115 -19.737 -4.867 1.00 82.25 531 LYS A C 1
ATOM 4258 O O . LYS A 1 531 ? -2.743 -19.263 -3.930 1.00 82.25 531 LYS A O 1
ATOM 4263 N N . LYS A 1 532 ? -2.026 -21.054 -5.095 1.00 86.50 532 LYS A N 1
ATOM 4264 C CA . LYS A 1 532 ? -2.706 -22.082 -4.288 1.00 86.50 532 LYS A CA 1
ATOM 4265 C C . LYS A 1 532 ? -2.270 -22.074 -2.821 1.00 86.50 532 LYS A C 1
ATOM 4267 O O . LYS A 1 532 ? -3.115 -22.209 -1.943 1.00 86.50 532 LYS A O 1
ATOM 4272 N N . ASP A 1 533 ? -0.976 -21.900 -2.553 1.00 85.94 533 ASP A N 1
ATOM 4273 C CA . ASP A 1 533 ? -0.452 -21.870 -1.183 1.00 85.94 533 ASP A CA 1
ATOM 4274 C C . ASP A 1 533 ? -0.895 -20.590 -0.462 1.00 85.94 533 ASP A C 1
ATOM 4276 O O . ASP A 1 533 ? -1.314 -20.650 0.689 1.00 85.94 533 ASP A O 1
ATOM 4280 N N . LEU A 1 534 ? -0.906 -19.444 -1.154 1.00 85.06 534 LEU A N 1
ATOM 4281 C CA . LEU A 1 534 ? -1.405 -18.179 -0.599 1.00 85.06 534 LEU A CA 1
ATOM 4282 C C . LEU A 1 534 ? -2.904 -18.230 -0.270 1.00 85.06 534 LEU A C 1
ATOM 4284 O O . LEU A 1 534 ? -3.319 -17.727 0.770 1.00 85.06 534 LEU A O 1
ATOM 4288 N N . GLU A 1 535 ? -3.719 -18.833 -1.137 1.00 86.12 535 GLU A N 1
ATOM 4289 C CA . GLU A 1 535 ? -5.158 -19.014 -0.899 1.00 86.12 535 GLU A CA 1
ATOM 4290 C C . GLU A 1 535 ? -5.428 -19.988 0.254 1.00 86.12 535 GLU A C 1
ATOM 4292 O O . GLU A 1 535 ? -6.263 -19.698 1.110 1.00 86.12 535 GLU A O 1
ATOM 4297 N N . THR A 1 536 ? -4.679 -21.095 0.317 1.00 87.56 536 THR A N 1
ATOM 4298 C CA . THR A 1 536 ? -4.773 -22.074 1.412 1.00 87.56 536 THR A CA 1
ATOM 4299 C C . THR A 1 536 ? -4.400 -21.427 2.744 1.00 87.56 536 THR A C 1
ATOM 4301 O O . THR A 1 536 ? -5.148 -21.548 3.707 1.00 87.56 536 THR A O 1
ATOM 4304 N N . LEU A 1 537 ? -3.297 -20.670 2.787 1.00 87.00 537 LEU A N 1
ATOM 4305 C CA . LEU A 1 537 ? -2.869 -19.956 3.990 1.00 87.00 537 LEU A CA 1
ATOM 4306 C C . LEU A 1 537 ? -3.912 -18.925 4.441 1.00 87.00 537 LEU A C 1
ATOM 4308 O O . LEU A 1 537 ? -4.224 -18.847 5.624 1.00 87.00 537 LEU A O 1
ATOM 4312 N N . ASN A 1 538 ? -4.486 -18.165 3.505 1.00 86.75 538 ASN A N 1
ATOM 4313 C CA . ASN A 1 538 ? -5.511 -17.170 3.815 1.00 86.75 538 ASN A CA 1
ATOM 4314 C C . ASN A 1 538 ? -6.799 -17.806 4.373 1.00 86.75 538 ASN A C 1
ATOM 4316 O O . ASN A 1 538 ? -7.421 -17.251 5.274 1.00 86.75 538 ASN A O 1
ATOM 4320 N N . ALA A 1 539 ? -7.201 -18.974 3.861 1.00 86.38 539 ALA A N 1
ATOM 4321 C CA . ALA A 1 539 ? -8.345 -19.720 4.388 1.00 86.38 539 ALA A CA 1
ATOM 4322 C C . ALA A 1 539 ? -8.067 -20.274 5.796 1.00 86.38 539 ALA A C 1
ATOM 4324 O O . ALA A 1 539 ? -8.918 -20.167 6.675 1.00 86.38 539 ALA A O 1
ATOM 4325 N N . SER A 1 540 ? -6.865 -20.803 6.025 1.00 85.31 540 SER A N 1
ATOM 4326 C CA . SER A 1 540 ? -6.425 -21.317 7.325 1.00 85.31 540 SER A CA 1
ATOM 4327 C C . SER A 1 540 ? -6.386 -20.244 8.414 1.00 85.31 540 SER A C 1
ATOM 4329 O O . SER A 1 540 ? -6.880 -20.472 9.513 1.00 85.31 540 SER A O 1
ATOM 4331 N N . VAL A 1 541 ? -5.873 -19.048 8.103 1.00 84.19 541 VAL A N 1
ATOM 4332 C CA . VAL A 1 541 ? -5.808 -17.921 9.056 1.00 84.19 541 VAL A CA 1
ATOM 4333 C C . VAL A 1 541 ? -7.201 -17.455 9.498 1.00 84.19 541 VAL A C 1
ATOM 4335 O O . VAL A 1 541 ? -7.356 -16.994 10.625 1.00 84.19 541 VAL A O 1
ATOM 4338 N N . LYS A 1 542 ? -8.223 -17.593 8.642 1.00 77.50 542 LYS A N 1
ATOM 4339 C CA . LYS A 1 542 ? -9.610 -17.228 8.976 1.00 77.50 542 LYS A CA 1
ATOM 4340 C C . LYS A 1 542 ? -10.317 -18.238 9.875 1.00 77.50 542 LYS A C 1
ATOM 4342 O O . LYS A 1 542 ? -11.298 -17.867 10.511 1.00 77.50 542 LYS A O 1
ATOM 4347 N N . ASN A 1 543 ? -9.870 -19.494 9.889 1.00 64.75 543 ASN A N 1
ATOM 4348 C CA . ASN A 1 543 ? -10.663 -20.580 10.449 1.00 64.75 543 ASN A CA 1
ATOM 4349 C C . ASN A 1 543 ? -10.349 -20.906 11.924 1.00 64.75 543 ASN A C 1
ATOM 4351 O O . ASN A 1 543 ? -11.287 -21.340 12.578 1.00 64.75 543 ASN A O 1
ATOM 4355 N N . GLU A 1 544 ? -9.147 -20.669 12.493 1.00 65.81 544 GLU A N 1
ATOM 4356 C CA . GLU A 1 544 ? -8.858 -20.987 13.922 1.00 65.81 544 GLU A CA 1
ATOM 4357 C C . GLU A 1 544 ? -7.709 -20.176 14.605 1.00 65.81 544 GLU A C 1
ATOM 4359 O O . GLU A 1 544 ? -6.764 -19.736 13.956 1.00 65.81 544 GLU A O 1
ATOM 4364 N N . ASN A 1 545 ? -7.790 -20.037 15.947 1.00 72.06 545 ASN A N 1
ATOM 4365 C CA . ASN A 1 545 ? -6.779 -19.705 16.993 1.00 72.06 545 ASN A CA 1
ATOM 4366 C C . ASN A 1 545 ? -5.875 -18.448 16.913 1.00 72.06 545 ASN A C 1
ATOM 4368 O O . ASN A 1 545 ? -5.094 -18.202 17.846 1.00 72.06 545 ASN A O 1
ATOM 4372 N N . PHE A 1 546 ? -5.962 -17.628 15.868 1.00 84.12 546 PHE A N 1
ATOM 4373 C CA . PHE A 1 546 ? -5.206 -16.369 15.795 1.00 84.12 546 PHE A CA 1
ATOM 4374 C C . PHE A 1 546 ? -5.964 -15.199 16.430 1.00 84.12 546 PHE A C 1
ATOM 4376 O O . PHE A 1 546 ? -7.165 -15.046 16.204 1.00 84.12 546 PHE A O 1
ATOM 4383 N N . SER A 1 547 ? -5.259 -14.354 17.191 1.00 87.50 547 SER A N 1
ATOM 4384 C CA . SER A 1 547 ? -5.828 -13.097 17.700 1.00 87.50 547 SER A CA 1
ATOM 4385 C C . SER A 1 547 ? -6.118 -12.121 16.546 1.00 87.50 547 SER A C 1
ATOM 4387 O O . SER A 1 547 ? -5.513 -12.259 15.478 1.00 87.50 547 SER A O 1
ATOM 4389 N N . PRO A 1 548 ? -6.989 -11.108 16.725 1.00 88.81 548 PRO A N 1
ATOM 4390 C CA . PRO A 1 548 ? -7.263 -10.119 15.676 1.00 88.81 548 PRO A CA 1
ATOM 4391 C C . PRO A 1 548 ? -5.987 -9.453 15.136 1.00 88.81 548 PRO A C 1
ATOM 4393 O O . PRO A 1 548 ? -5.805 -9.344 13.923 1.00 88.81 548 PRO A O 1
ATOM 4396 N N . LEU A 1 549 ? -5.053 -9.107 16.031 1.00 90.62 549 LEU A N 1
ATOM 4397 C CA . LEU A 1 549 ? -3.724 -8.594 15.688 1.00 90.62 549 LEU A CA 1
ATOM 4398 C C . LEU A 1 549 ? -2.919 -9.550 14.797 1.00 90.62 549 LEU A C 1
ATOM 4400 O O . LEU A 1 549 ? -2.388 -9.149 13.763 1.00 90.62 549 LEU A O 1
ATOM 4404 N N . GLU A 1 550 ? -2.839 -10.826 15.171 1.00 89.81 550 GLU A N 1
ATOM 4405 C CA . GLU A 1 550 ? -2.105 -11.832 14.397 1.00 89.81 550 GLU A CA 1
ATOM 4406 C C . GLU A 1 550 ? -2.742 -12.062 13.025 1.00 89.81 550 GLU A C 1
ATOM 4408 O O . GLU A 1 550 ? -2.027 -12.172 12.028 1.00 89.81 550 GLU A O 1
ATOM 4413 N N . GLN A 1 551 ? -4.075 -12.085 12.951 1.00 89.62 551 GLN A N 1
ATOM 4414 C CA . GLN A 1 551 ? -4.796 -12.197 11.686 1.00 89.62 551 GLN A CA 1
ATOM 4415 C C . GLN A 1 551 ? -4.485 -11.010 10.770 1.00 89.62 551 GLN A C 1
ATOM 4417 O O . GLN A 1 551 ? -4.173 -11.227 9.598 1.00 89.62 551 GLN A O 1
ATOM 4422 N N . ALA A 1 552 ? -4.520 -9.776 11.282 1.00 89.19 552 ALA A N 1
ATOM 4423 C CA . ALA A 1 552 ? -4.209 -8.578 10.502 1.00 89.19 552 ALA A CA 1
ATOM 4424 C C . ALA A 1 552 ? -2.765 -8.602 9.965 1.00 89.19 552 ALA A C 1
ATOM 4426 O O . ALA A 1 552 ? -2.536 -8.364 8.776 1.00 89.19 552 ALA A O 1
ATOM 4427 N N . LEU A 1 553 ? -1.800 -8.991 10.805 1.00 89.19 553 LEU A N 1
ATOM 4428 C CA . LEU A 1 553 ? -0.399 -9.153 10.407 1.00 89.19 553 LEU A CA 1
ATOM 4429 C C . LEU A 1 553 ? -0.223 -10.240 9.335 1.00 89.19 553 LEU A C 1
ATOM 4431 O O . LEU A 1 553 ? 0.459 -10.013 8.335 1.00 89.19 553 LEU A O 1
ATOM 4435 N N . PHE A 1 554 ? -0.882 -11.393 9.477 1.00 87.75 554 PHE A N 1
ATOM 4436 C CA . PHE A 1 554 ? -0.859 -12.447 8.458 1.00 87.75 554 PHE A CA 1
ATOM 4437 C C . PHE A 1 554 ? -1.434 -11.983 7.122 1.00 87.75 554 PHE A C 1
ATOM 4439 O O . PHE A 1 554 ? -0.836 -12.242 6.076 1.00 87.75 554 PHE A O 1
ATOM 4446 N N . HIS A 1 555 ? -2.574 -11.289 7.140 1.00 86.88 555 HIS A N 1
ATOM 4447 C CA . HIS A 1 555 ? -3.179 -10.746 5.925 1.00 86.88 555 HIS A CA 1
ATOM 4448 C C . HIS A 1 555 ? -2.246 -9.741 5.238 1.00 86.88 555 HIS A C 1
ATOM 4450 O O . HIS A 1 555 ? -2.144 -9.759 4.006 1.00 86.88 555 HIS A O 1
ATOM 4456 N N . SER A 1 556 ? -1.522 -8.922 6.009 1.00 86.75 556 SER A N 1
ATOM 4457 C CA . SER A 1 556 ? -0.519 -8.002 5.468 1.00 86.75 556 SER A CA 1
ATOM 4458 C C . SER A 1 556 ? 0.649 -8.753 4.820 1.00 86.75 556 SER A C 1
ATOM 4460 O O . SER A 1 556 ? 0.932 -8.536 3.644 1.00 86.75 556 SER A O 1
ATOM 4462 N N . VAL A 1 557 ? 1.235 -9.747 5.501 1.00 84.88 557 VAL A N 1
ATOM 4463 C CA . VAL A 1 557 ? 2.315 -10.591 4.947 1.00 84.88 557 VAL A CA 1
ATOM 4464 C C . VAL A 1 557 ? 1.876 -11.324 3.671 1.00 84.88 557 VAL A C 1
ATOM 4466 O O . VAL A 1 557 ? 2.612 -11.362 2.683 1.00 84.88 557 VAL A O 1
ATOM 4469 N N . ILE A 1 558 ? 0.664 -11.890 3.648 1.00 85.69 558 ILE A N 1
ATOM 4470 C CA . ILE A 1 558 ? 0.097 -12.547 2.457 1.00 85.69 558 ILE A CA 1
ATOM 4471 C C . ILE A 1 558 ? -0.037 -11.547 1.306 1.00 85.69 558 ILE A C 1
ATOM 4473 O O . ILE A 1 558 ? 0.268 -11.878 0.158 1.00 85.69 558 ILE A O 1
ATOM 4477 N N . SER A 1 559 ? -0.492 -10.331 1.594 1.00 85.12 559 SER A N 1
ATOM 4478 C CA . SER A 1 559 ? -0.649 -9.276 0.594 1.00 85.12 559 SER A CA 1
ATOM 4479 C C . SER A 1 559 ? 0.706 -8.795 0.061 1.00 85.12 559 SER A C 1
ATOM 4481 O O . SER A 1 559 ? 0.849 -8.637 -1.150 1.00 85.12 559 SER A O 1
ATOM 4483 N N . THR A 1 560 ? 1.738 -8.712 0.906 1.00 82.19 560 THR A N 1
ATOM 4484 C CA . THR A 1 560 ? 3.130 -8.486 0.481 1.00 82.19 560 THR A CA 1
ATOM 4485 C C . THR A 1 560 ? 3.622 -9.571 -0.473 1.00 82.19 560 THR A C 1
ATOM 4487 O O . THR A 1 560 ? 4.151 -9.274 -1.541 1.00 82.19 560 THR A O 1
ATOM 4490 N N . LEU A 1 561 ? 3.393 -10.847 -0.150 1.00 82.44 561 LEU A N 1
ATOM 4491 C CA . LEU A 1 561 ? 3.766 -11.964 -1.025 1.00 82.44 561 LEU A CA 1
ATOM 4492 C C . LEU A 1 561 ? 3.014 -11.943 -2.363 1.00 82.44 561 LEU A C 1
ATOM 4494 O O . LEU A 1 561 ? 3.593 -12.253 -3.408 1.00 82.44 561 LEU A O 1
ATOM 4498 N N . LYS A 1 562 ? 1.732 -11.560 -2.349 1.00 83.94 562 LYS A N 1
ATOM 4499 C CA . LYS A 1 562 ? 0.942 -11.338 -3.568 1.00 83.94 562 LYS A CA 1
ATOM 4500 C C . LYS A 1 562 ? 1.539 -10.216 -4.419 1.00 83.94 562 LYS A C 1
ATOM 4502 O O . LYS A 1 562 ? 1.646 -10.393 -5.631 1.00 83.94 562 LYS A O 1
ATOM 4507 N N . LEU A 1 563 ? 1.959 -9.111 -3.800 1.00 82.19 563 LEU A N 1
ATOM 4508 C CA . LEU A 1 563 ? 2.618 -8.002 -4.489 1.00 82.19 563 LEU A CA 1
ATOM 4509 C C . LEU A 1 563 ? 3.961 -8.427 -5.087 1.00 82.19 563 LEU A C 1
ATOM 4511 O O . LEU A 1 563 ? 4.166 -8.215 -6.274 1.00 82.19 563 LEU A O 1
ATOM 4515 N N . ASN A 1 564 ? 4.816 -9.130 -4.343 1.00 78.94 564 ASN A N 1
ATOM 4516 C CA . ASN A 1 564 ? 6.084 -9.651 -4.872 1.00 78.94 564 ASN A CA 1
ATOM 4517 C C . ASN A 1 564 ? 5.891 -10.566 -6.083 1.00 78.94 564 ASN A C 1
ATOM 4519 O O . ASN A 1 564 ? 6.644 -10.497 -7.057 1.00 78.94 564 ASN A O 1
ATOM 4523 N N . ARG A 1 565 ? 4.865 -11.423 -6.030 1.00 78.75 565 ARG A N 1
ATOM 4524 C CA . ARG A 1 565 ? 4.482 -12.272 -7.157 1.00 78.75 565 ARG A CA 1
ATOM 4525 C C . ARG A 1 565 ? 4.054 -11.430 -8.358 1.00 78.75 565 ARG A C 1
ATOM 4527 O O . ARG A 1 565 ? 4.493 -11.727 -9.466 1.00 78.75 565 ARG A O 1
ATOM 4534 N N . ALA A 1 566 ? 3.229 -10.404 -8.147 1.00 80.38 566 ALA A N 1
ATOM 4535 C CA . ALA A 1 566 ? 2.818 -9.486 -9.206 1.00 80.38 566 ALA A CA 1
ATOM 4536 C C . ALA A 1 566 ? 4.031 -8.774 -9.825 1.00 80.38 566 ALA A C 1
ATOM 4538 O O . ALA A 1 566 ? 4.166 -8.781 -11.045 1.00 80.38 566 ALA A O 1
ATOM 4539 N N . THR A 1 567 ? 4.964 -8.272 -9.009 1.00 77.88 567 THR A N 1
ATOM 4540 C CA . THR A 1 567 ? 6.219 -7.658 -9.472 1.00 77.88 567 THR A CA 1
ATOM 4541 C C . THR A 1 567 ? 7.000 -8.602 -10.380 1.00 77.88 567 THR A C 1
ATOM 4543 O O . THR A 1 567 ? 7.383 -8.232 -11.485 1.00 77.88 567 THR A O 1
ATOM 4546 N N . TRP A 1 568 ? 7.196 -9.854 -9.962 1.00 75.81 568 TRP A N 1
ATOM 4547 C CA . TRP A 1 568 ? 7.912 -10.837 -10.774 1.00 75.81 568 TRP A CA 1
ATOM 4548 C C . TRP A 1 568 ? 7.193 -11.171 -12.084 1.00 75.81 568 TRP A C 1
ATOM 4550 O O . TRP A 1 568 ? 7.831 -11.330 -13.125 1.00 75.81 568 TRP A O 1
ATOM 4560 N N . MET A 1 569 ? 5.864 -11.283 -12.058 1.00 76.88 569 MET A N 1
ATOM 4561 C CA . MET A 1 569 ? 5.069 -11.548 -13.259 1.00 76.88 569 MET A CA 1
ATOM 4562 C C . MET A 1 569 ? 5.158 -10.396 -14.265 1.00 76.88 569 MET A C 1
ATOM 4564 O O . MET A 1 569 ? 5.410 -10.663 -15.439 1.00 76.88 569 MET A O 1
ATOM 4568 N N . LEU A 1 570 ? 5.069 -9.145 -13.796 1.00 77.25 570 LEU A N 1
ATOM 4569 C CA . LEU A 1 570 ? 5.269 -7.946 -14.620 1.00 77.25 570 LEU A CA 1
ATOM 4570 C C . LEU A 1 570 ? 6.674 -7.929 -15.222 1.00 77.25 570 LEU A C 1
ATOM 4572 O O . LEU A 1 570 ? 6.865 -7.671 -16.410 1.00 77.25 570 LEU A O 1
ATOM 4576 N N . GLN A 1 571 ? 7.678 -8.271 -14.415 1.00 74.12 571 GLN A N 1
ATOM 4577 C CA . GLN A 1 571 ? 9.059 -8.262 -14.869 1.00 74.12 571 GLN A CA 1
ATOM 4578 C C . GLN A 1 571 ? 9.385 -9.394 -15.858 1.00 74.12 571 GLN A C 1
ATOM 4580 O O . GLN A 1 571 ? 10.241 -9.234 -16.730 1.00 74.12 571 GLN A O 1
ATOM 4585 N N . SER A 1 572 ? 8.710 -10.536 -15.742 1.00 68.56 572 SER A N 1
ATOM 4586 C CA . SER A 1 572 ? 8.877 -11.686 -16.638 1.00 68.56 572 SER A CA 1
ATOM 4587 C C . SER A 1 572 ? 7.903 -11.694 -17.825 1.00 68.56 572 SER A C 1
ATOM 4589 O O . SER A 1 572 ? 7.994 -12.609 -18.642 1.00 68.56 572 SER A O 1
ATOM 4591 N N . ASN A 1 573 ? 7.018 -10.687 -17.944 1.00 65.62 573 ASN A N 1
ATOM 4592 C CA . ASN A 1 573 ? 5.982 -10.557 -18.986 1.00 65.62 573 ASN A CA 1
ATOM 4593 C C . ASN A 1 573 ? 5.124 -11.821 -19.120 1.00 65.62 573 ASN A C 1
ATOM 4595 O O . ASN A 1 573 ? 4.877 -12.367 -20.195 1.00 65.62 573 ASN A O 1
ATOM 4599 N N . ARG A 1 574 ? 4.702 -12.317 -17.956 1.00 65.94 574 ARG A N 1
ATOM 4600 C CA . ARG A 1 574 ? 3.665 -13.339 -17.819 1.00 65.94 574 ARG A CA 1
ATOM 4601 C C . ARG A 1 574 ? 2.392 -12.609 -17.393 1.00 65.94 574 ARG A C 1
ATOM 4603 O O . ARG A 1 574 ? 1.991 -12.692 -16.238 1.00 65.94 574 ARG A O 1
ATOM 4610 N N . ASP A 1 575 ? 1.838 -11.831 -18.322 1.00 59.09 575 ASP A N 1
ATOM 4611 C CA . ASP A 1 575 ? 0.847 -10.775 -18.049 1.00 59.09 575 ASP A CA 1
ATOM 4612 C C . ASP A 1 575 ? -0.592 -11.270 -17.821 1.00 59.09 575 ASP A C 1
ATOM 4614 O O . ASP A 1 575 ? -1.465 -10.490 -17.431 1.00 59.09 575 ASP A O 1
ATOM 4618 N N . GLU A 1 576 ? -0.866 -12.559 -18.027 1.00 55.75 576 GLU A N 1
ATOM 4619 C CA . GLU A 1 576 ? -2.208 -13.115 -17.850 1.00 55.75 576 GLU A CA 1
ATOM 4620 C C . GLU A 1 576 ? -2.591 -13.094 -16.347 1.00 55.75 576 GLU A C 1
ATOM 4622 O O . GLU A 1 576 ? -2.062 -13.865 -15.549 1.00 55.75 576 GLU A O 1
ATOM 4627 N N . ASP A 1 577 ? -3.502 -12.180 -15.974 1.00 67.75 577 ASP A N 1
ATOM 4628 C CA . ASP A 1 577 ? -4.190 -12.009 -14.671 1.00 67.75 577 ASP A CA 1
ATOM 4629 C C . ASP A 1 577 ? -3.620 -11.016 -13.625 1.00 67.75 577 ASP A C 1
ATOM 4631 O O . ASP A 1 577 ? -4.162 -10.930 -12.517 1.00 67.75 577 ASP A O 1
ATOM 4635 N N . ILE A 1 578 ? -2.601 -10.198 -13.926 1.00 81.25 578 ILE A N 1
ATOM 4636 C CA . ILE A 1 578 ? -2.001 -9.293 -12.911 1.00 81.25 578 ILE A CA 1
ATOM 4637 C C . ILE A 1 578 ? -2.921 -8.119 -12.538 1.00 81.25 578 ILE A C 1
ATOM 4639 O O . ILE A 1 578 ? -3.125 -7.843 -11.355 1.00 81.25 578 ILE A O 1
ATOM 4643 N N . GLY A 1 579 ? -3.490 -7.431 -13.534 1.00 83.62 579 GLY A N 1
ATOM 4644 C CA . GLY A 1 579 ? -4.370 -6.273 -13.320 1.00 83.62 579 GLY A CA 1
ATOM 4645 C C . GLY A 1 579 ? -5.554 -6.592 -12.396 1.00 83.62 579 GLY A C 1
ATOM 4646 O O . GLY A 1 579 ? -5.675 -5.961 -11.347 1.00 83.62 579 GLY A O 1
ATOM 4647 N N . PRO A 1 580 ? -6.374 -7.620 -12.703 1.00 85.94 580 PRO A N 1
ATOM 4648 C CA . PRO A 1 580 ? -7.471 -8.046 -11.834 1.00 85.94 580 PRO A CA 1
ATOM 4649 C C . PRO A 1 580 ? -7.008 -8.475 -10.436 1.00 85.94 580 PRO A C 1
ATOM 4651 O O . PRO A 1 580 ? -7.652 -8.144 -9.444 1.00 85.94 580 PRO A O 1
ATOM 4654 N N . MET A 1 581 ? -5.879 -9.186 -10.328 1.00 85.00 581 MET A N 1
ATOM 4655 C CA . MET A 1 581 ? -5.325 -9.594 -9.035 1.00 85.00 581 MET A CA 1
ATOM 4656 C C . MET A 1 581 ? -4.995 -8.382 -8.154 1.00 85.00 581 MET A C 1
ATOM 4658 O O . MET A 1 581 ? -5.376 -8.365 -6.983 1.00 85.00 581 MET A O 1
ATOM 4662 N N . LEU A 1 582 ? -4.315 -7.371 -8.701 1.00 87.25 582 LEU A N 1
ATOM 4663 C CA . LEU A 1 582 ? -4.001 -6.146 -7.965 1.00 87.25 582 LEU A CA 1
ATOM 4664 C C . LEU A 1 582 ? -5.266 -5.357 -7.630 1.00 87.25 582 LEU A C 1
ATOM 4666 O O . LEU A 1 582 ? -5.412 -4.925 -6.494 1.00 87.25 582 LEU A O 1
ATOM 4670 N N . ASP A 1 583 ? -6.211 -5.235 -8.561 1.00 87.94 583 ASP A N 1
ATOM 4671 C CA . ASP A 1 583 ? -7.452 -4.494 -8.323 1.00 87.94 583 ASP A CA 1
ATOM 4672 C C . ASP A 1 583 ? -8.287 -5.127 -7.193 1.00 87.94 583 ASP A C 1
ATOM 4674 O O . ASP A 1 583 ? -8.743 -4.425 -6.293 1.00 87.94 583 ASP A O 1
ATOM 4678 N N . THR A 1 584 ? -8.383 -6.466 -7.147 1.0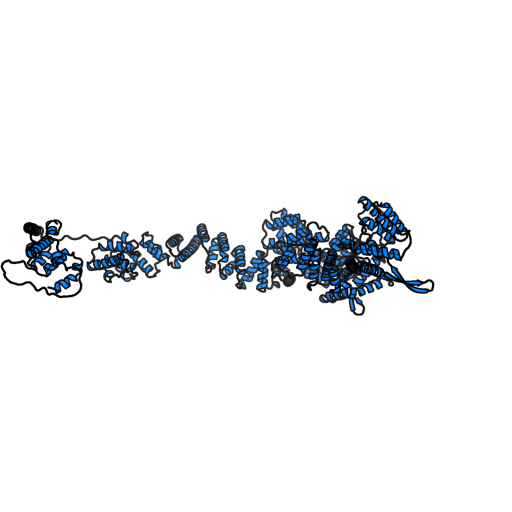0 87.38 584 THR A N 1
ATOM 4679 C CA . THR A 1 584 ? -9.033 -7.173 -6.023 1.00 87.38 584 THR A CA 1
ATOM 4680 C C . THR A 1 584 ? -8.319 -6.949 -4.691 1.00 87.38 584 THR A C 1
ATOM 4682 O O . THR A 1 584 ? -8.985 -6.800 -3.667 1.00 87.38 584 THR A O 1
ATOM 4685 N N . LEU A 1 585 ? -6.981 -6.888 -4.686 1.00 86.06 585 LEU A N 1
ATOM 4686 C CA . LEU A 1 585 ? -6.206 -6.576 -3.485 1.00 86.06 585 LEU A CA 1
ATOM 4687 C C . LEU A 1 585 ? -6.520 -5.155 -3.011 1.00 86.06 585 LEU A C 1
ATOM 4689 O O . LEU A 1 585 ? -6.829 -4.974 -1.841 1.00 86.06 585 LEU A O 1
ATOM 4693 N N . LEU A 1 586 ? -6.522 -4.172 -3.914 1.00 87.12 586 LEU A N 1
ATOM 4694 C CA . LEU A 1 586 ? -6.793 -2.774 -3.574 1.00 87.12 586 LEU A CA 1
ATOM 4695 C C . LEU A 1 586 ? -8.244 -2.511 -3.147 1.00 87.12 586 LEU A C 1
ATOM 4697 O O . LEU A 1 586 ? -8.484 -1.595 -2.369 1.00 87.12 586 LEU A O 1
ATOM 4701 N N . SER A 1 587 ? -9.200 -3.308 -3.629 1.00 84.75 587 SER A N 1
ATOM 4702 C CA . SER A 1 587 ? -10.623 -3.157 -3.292 1.00 84.75 587 SER A CA 1
ATOM 4703 C C . SER A 1 587 ? -10.978 -3.513 -1.840 1.00 84.75 587 SER A C 1
ATOM 4705 O O . SER A 1 587 ? -12.060 -3.165 -1.375 1.00 84.75 587 SER A O 1
ATOM 4707 N N . ASN A 1 588 ? -10.093 -4.210 -1.120 1.00 82.81 588 ASN A N 1
ATOM 4708 C CA . ASN A 1 588 ? -10.335 -4.624 0.260 1.00 82.81 588 ASN A CA 1
ATOM 4709 C C . ASN A 1 588 ? -10.230 -3.434 1.237 1.00 82.81 588 ASN A C 1
ATOM 4711 O O . ASN A 1 588 ? -9.301 -2.633 1.154 1.00 82.81 588 ASN A O 1
ATOM 4715 N N . GLU A 1 589 ? -11.151 -3.339 2.198 1.00 73.00 589 GLU A N 1
ATOM 4716 C CA . GLU A 1 589 ? -11.202 -2.238 3.175 1.00 73.00 589 GLU A CA 1
ATOM 4717 C C . GLU A 1 589 ? -9.965 -2.194 4.082 1.00 73.00 589 GLU A C 1
ATOM 4719 O O . GLU A 1 589 ? -9.482 -1.119 4.432 1.00 73.00 589 GLU A O 1
ATOM 4724 N N . MET A 1 590 ? -9.401 -3.365 4.388 1.00 74.62 590 MET A N 1
ATOM 4725 C CA . MET A 1 590 ? -8.223 -3.518 5.250 1.00 74.62 590 MET A CA 1
ATOM 4726 C C . MET A 1 590 ? -6.890 -3.347 4.510 1.00 74.62 590 MET A C 1
ATOM 4728 O O . MET A 1 590 ? -5.842 -3.683 5.060 1.00 74.62 590 MET A O 1
ATOM 4732 N N . THR A 1 591 ? -6.898 -2.884 3.258 1.00 85.50 591 THR A N 1
ATOM 4733 C CA . THR A 1 591 ? -5.660 -2.708 2.492 1.00 85.50 591 THR A CA 1
ATOM 4734 C C . THR A 1 591 ? -4.787 -1.627 3.130 1.00 85.50 591 THR A C 1
ATOM 4736 O O . THR A 1 591 ? -5.232 -0.480 3.251 1.00 85.50 591 THR A O 1
ATOM 4739 N N . PRO A 1 592 ? -3.537 -1.950 3.512 1.00 86.88 592 PRO A N 1
ATOM 4740 C CA . PRO A 1 592 ? -2.637 -0.972 4.101 1.00 86.88 592 PRO A CA 1
ATOM 4741 C C . PRO A 1 592 ? -2.295 0.175 3.150 1.00 86.88 592 PRO A C 1
ATOM 4743 O O . PRO A 1 592 ? -2.044 -0.033 1.959 1.00 86.88 592 PRO A O 1
ATOM 4746 N N . MET A 1 593 ? -2.175 1.383 3.700 1.00 86.00 593 MET A N 1
ATOM 4747 C CA . MET A 1 593 ? -1.744 2.586 2.980 1.00 86.00 593 MET A CA 1
ATOM 4748 C C . MET A 1 593 ? -0.389 2.383 2.281 1.00 86.00 593 MET A C 1
ATOM 4750 O O . MET A 1 593 ? -0.186 2.850 1.160 1.00 86.00 593 MET A O 1
ATOM 4754 N N . LEU A 1 594 ? 0.524 1.630 2.905 1.00 80.75 594 LEU A N 1
ATOM 4755 C CA . LEU A 1 594 ? 1.829 1.278 2.339 1.00 80.75 594 LEU A CA 1
ATOM 4756 C C . LEU A 1 594 ? 1.698 0.567 0.979 1.00 80.75 594 LEU A C 1
ATOM 4758 O O . LEU A 1 594 ? 2.437 0.862 0.043 1.00 80.75 594 LEU A O 1
ATOM 4762 N N . MET A 1 595 ? 0.714 -0.326 0.832 1.00 84.38 595 MET A N 1
ATOM 4763 C CA . MET A 1 595 ? 0.506 -1.074 -0.412 1.00 84.38 595 MET A CA 1
ATOM 4764 C C . MET A 1 595 ? -0.001 -0.180 -1.541 1.00 84.38 595 MET A C 1
ATOM 4766 O O . MET A 1 595 ? 0.451 -0.326 -2.677 1.00 84.38 595 MET A O 1
ATOM 4770 N N . MET A 1 596 ? -0.878 0.783 -1.240 1.00 85.12 596 MET A N 1
ATOM 4771 C CA . MET A 1 596 ? -1.327 1.778 -2.225 1.00 85.12 596 MET A CA 1
ATOM 4772 C C . MET A 1 596 ? -0.144 2.563 -2.794 1.00 85.12 596 MET A C 1
ATOM 4774 O O . MET A 1 596 ? -0.070 2.817 -3.999 1.00 85.12 596 MET A O 1
ATOM 4778 N N . GLN A 1 597 ? 0.822 2.892 -1.935 1.00 81.12 597 GLN A N 1
ATOM 4779 C CA . GLN A 1 597 ? 2.030 3.601 -2.336 1.00 81.12 597 GLN A CA 1
ATOM 4780 C C . GLN A 1 597 ? 2.983 2.761 -3.172 1.00 81.12 597 GLN A C 1
ATOM 4782 O O . GLN A 1 597 ? 3.613 3.313 -4.065 1.00 81.12 597 GLN A O 1
ATOM 4787 N N . THR A 1 598 ? 3.085 1.454 -2.941 1.00 81.38 598 THR A N 1
ATOM 4788 C CA . THR A 1 598 ? 3.877 0.582 -3.817 1.00 81.38 598 THR A CA 1
ATOM 4789 C C . THR A 1 598 ? 3.189 0.408 -5.175 1.00 81.38 598 THR A C 1
ATOM 4791 O O . THR A 1 598 ? 3.822 0.557 -6.220 1.00 81.38 598 THR A O 1
ATOM 4794 N N . VAL A 1 599 ? 1.873 0.163 -5.193 1.00 86.31 599 VAL A N 1
ATOM 4795 C CA . VAL A 1 599 ? 1.135 -0.141 -6.431 1.00 86.31 599 VAL A CA 1
ATOM 4796 C C . VAL A 1 599 ? 1.030 1.064 -7.373 1.00 86.31 599 VAL A C 1
ATOM 4798 O O . VAL A 1 599 ? 1.062 0.879 -8.592 1.00 86.31 599 VAL A O 1
ATOM 4801 N N . ARG A 1 600 ? 0.982 2.307 -6.867 1.00 86.88 600 ARG A N 1
ATOM 4802 C CA . ARG A 1 600 ? 0.971 3.500 -7.742 1.00 86.88 600 ARG A CA 1
ATOM 4803 C C . ARG A 1 600 ? 2.214 3.585 -8.642 1.00 86.88 600 ARG A C 1
ATOM 4805 O O . ARG A 1 600 ? 2.102 4.038 -9.780 1.00 86.88 600 ARG A O 1
ATOM 4812 N N . TYR A 1 601 ? 3.373 3.101 -8.183 1.00 84.00 601 TYR A N 1
ATOM 4813 C CA . TYR A 1 601 ? 4.576 3.041 -9.018 1.00 84.00 601 TYR A CA 1
ATOM 4814 C C . TYR A 1 601 ? 4.450 1.985 -10.116 1.00 84.00 601 TYR A C 1
ATOM 4816 O O . TYR A 1 601 ? 4.888 2.233 -11.236 1.00 84.00 601 TYR A O 1
ATOM 4824 N N . PHE A 1 602 ? 3.762 0.865 -9.864 1.00 83.06 602 PHE A N 1
ATOM 4825 C CA . PHE A 1 602 ? 3.478 -0.106 -10.925 1.00 83.06 602 PHE A CA 1
ATOM 4826 C C . PHE A 1 602 ? 2.602 0.491 -12.025 1.00 83.06 602 PHE A C 1
ATOM 4828 O O . PHE A 1 602 ? 2.830 0.226 -13.202 1.00 83.06 602 PHE A O 1
ATOM 4835 N N . VAL A 1 603 ? 1.636 1.340 -11.672 1.00 88.31 603 VAL A N 1
ATOM 4836 C CA . VAL A 1 603 ? 0.832 2.065 -12.666 1.00 88.31 603 VAL A CA 1
ATOM 4837 C C . VAL A 1 603 ? 1.702 3.028 -13.473 1.00 88.31 603 VAL A C 1
ATOM 4839 O O . VAL A 1 603 ? 1.626 3.047 -14.702 1.00 88.31 603 VAL A O 1
ATOM 4842 N N . LEU A 1 604 ? 2.572 3.785 -12.799 1.00 86.25 604 LEU A N 1
ATOM 4843 C CA . LEU A 1 604 ? 3.504 4.698 -13.454 1.00 86.25 604 LEU A CA 1
ATOM 4844 C C . LEU A 1 604 ? 4.498 3.975 -14.371 1.00 86.25 604 LEU A C 1
ATOM 4846 O O . LEU A 1 604 ? 4.850 4.518 -15.411 1.00 86.25 604 LEU A O 1
ATOM 4850 N N . GLU A 1 605 ? 4.960 2.777 -14.032 1.00 79.94 605 GLU A N 1
ATOM 4851 C CA . GLU A 1 605 ? 5.994 2.074 -14.795 1.00 79.94 605 GLU A CA 1
ATOM 4852 C C . GLU A 1 605 ? 5.426 1.160 -15.892 1.00 79.94 605 GLU A C 1
ATOM 4854 O O . GLU A 1 605 ? 5.912 1.177 -17.029 1.00 79.94 605 GLU A O 1
ATOM 4859 N N . TYR A 1 606 ? 4.367 0.410 -15.581 1.00 79.69 606 TYR A N 1
ATOM 4860 C CA . TYR A 1 606 ? 3.804 -0.644 -16.432 1.00 79.69 606 TYR A CA 1
ATOM 4861 C C . TYR A 1 606 ? 2.489 -0.253 -17.125 1.00 79.69 606 TYR A C 1
ATOM 4863 O O . TYR A 1 606 ? 1.994 -1.028 -17.935 1.00 79.69 606 TYR A O 1
ATOM 4871 N N . ASP A 1 607 ? 1.947 0.946 -16.873 1.00 80.69 607 ASP A N 1
ATOM 4872 C CA . ASP A 1 607 ? 0.675 1.423 -17.452 1.00 80.69 607 ASP A CA 1
ATOM 4873 C C . ASP A 1 607 ? -0.528 0.529 -17.095 1.00 80.69 607 ASP A C 1
ATOM 4875 O O . ASP A 1 607 ? -1.445 0.327 -17.892 1.00 80.69 607 ASP A O 1
ATOM 4879 N N . LEU A 1 608 ? -0.527 -0.018 -15.874 1.00 87.50 608 LEU A N 1
ATOM 4880 C CA . LEU A 1 608 ? -1.583 -0.909 -15.391 1.00 87.50 608 LEU A CA 1
ATOM 4881 C C . LEU A 1 608 ? -2.882 -0.148 -15.122 1.00 87.50 608 LEU A C 1
ATOM 4883 O O . LEU A 1 608 ? -2.928 0.782 -14.318 1.00 87.50 608 LEU A O 1
ATOM 4887 N N . ALA A 1 609 ? -3.967 -0.594 -15.748 1.00 89.94 609 ALA A N 1
ATOM 4888 C CA . ALA A 1 609 ? -5.298 -0.065 -15.492 1.00 89.94 609 ALA A CA 1
ATOM 4889 C C . ALA A 1 609 ? -5.884 -0.662 -14.204 1.00 89.94 609 ALA A C 1
ATOM 4891 O O . ALA A 1 609 ? -6.282 -1.825 -14.184 1.00 89.94 609 ALA A O 1
ATOM 4892 N N . LEU A 1 610 ? -5.961 0.154 -13.147 1.00 93.12 610 LEU A N 1
ATOM 4893 C CA . LEU A 1 610 ? -6.497 -0.226 -11.833 1.00 93.12 610 LEU A CA 1
ATOM 4894 C C . LEU A 1 610 ? -7.676 0.685 -11.437 1.00 93.12 610 LEU A C 1
ATOM 4896 O O . LEU A 1 610 ? -7.462 1.750 -10.844 1.00 93.12 610 LEU A O 1
ATOM 4900 N N . PRO A 1 611 ? -8.927 0.318 -11.775 1.00 92.38 611 PRO A N 1
ATOM 4901 C CA . PRO A 1 611 ? -10.114 1.095 -11.416 1.00 92.38 611 PRO A CA 1
ATOM 4902 C C . PRO A 1 611 ? -10.281 1.330 -9.911 1.00 92.38 611 PRO A C 1
ATOM 4904 O O . PRO A 1 611 ? -10.695 2.420 -9.517 1.00 92.38 611 PRO A O 1
ATOM 4907 N N . SER A 1 612 ? -9.922 0.359 -9.066 1.00 91.25 612 SER A N 1
ATOM 4908 C CA . SER A 1 612 ? -10.018 0.481 -7.606 1.00 91.25 612 SER A CA 1
ATOM 4909 C C . SER A 1 612 ? -9.074 1.559 -7.066 1.00 91.25 612 SER A C 1
ATOM 4911 O O . SER A 1 612 ? -9.457 2.323 -6.181 1.00 91.25 612 SER A O 1
ATOM 4913 N N . LEU A 1 613 ? -7.882 1.709 -7.659 1.00 91.56 613 LEU A N 1
ATOM 4914 C CA . LEU A 1 613 ? -6.958 2.795 -7.317 1.00 91.56 613 LEU A CA 1
ATOM 4915 C C . LEU A 1 613 ? -7.518 4.164 -7.733 1.00 91.56 613 LEU A C 1
ATOM 4917 O O . LEU A 1 613 ? -7.406 5.134 -6.985 1.00 91.56 613 LEU A O 1
ATOM 4921 N N . VAL A 1 614 ? -8.156 4.249 -8.906 1.00 93.12 614 VAL A N 1
ATOM 4922 C CA . VAL A 1 614 ? -8.819 5.482 -9.363 1.00 93.12 614 VAL A CA 1
ATOM 4923 C C . VAL A 1 614 ? -9.947 5.875 -8.411 1.00 93.12 614 VAL A C 1
ATOM 4925 O O . VAL A 1 614 ? -9.990 7.033 -7.999 1.00 93.12 614 VAL A O 1
ATOM 4928 N N . ASN A 1 615 ? -10.814 4.930 -8.033 1.00 91.81 615 ASN A N 1
ATOM 4929 C CA . ASN A 1 615 ? -11.892 5.162 -7.069 1.00 91.81 615 ASN A CA 1
ATOM 4930 C C . ASN A 1 615 ? -11.350 5.637 -5.720 1.00 91.81 615 ASN A C 1
ATOM 4932 O O . ASN A 1 615 ? -11.878 6.589 -5.154 1.00 91.81 615 ASN A O 1
ATOM 4936 N N . TRP A 1 616 ? -10.274 5.018 -5.232 1.00 91.00 616 TRP A N 1
ATOM 4937 C CA . TRP A 1 616 ? -9.649 5.420 -3.978 1.00 91.00 616 TRP A CA 1
ATOM 4938 C C . TRP A 1 616 ? -9.149 6.871 -4.021 1.00 91.00 616 TRP A C 1
ATOM 4940 O O . TRP A 1 616 ? -9.473 7.670 -3.143 1.00 91.00 616 TRP A O 1
ATOM 4950 N N . TYR A 1 617 ? -8.434 7.266 -5.077 1.00 91.44 617 TYR A N 1
ATOM 4951 C CA . TYR A 1 617 ? -8.029 8.665 -5.231 1.00 91.44 617 TYR A CA 1
ATOM 4952 C C . TYR A 1 617 ? -9.241 9.602 -5.343 1.00 91.44 617 TYR A C 1
ATOM 4954 O O . TYR A 1 617 ? -9.231 10.678 -4.756 1.00 91.44 617 TYR A O 1
ATOM 4962 N N . GLN A 1 618 ? -10.322 9.197 -6.019 1.00 91.31 618 GLN A N 1
ATOM 4963 C CA . GLN A 1 618 ? -11.540 10.016 -6.097 1.00 91.31 618 GLN A CA 1
ATOM 4964 C C . GLN A 1 618 ? -12.175 10.286 -4.728 1.00 91.31 618 GLN A C 1
ATOM 4966 O O . GLN A 1 618 ? -12.768 11.344 -4.526 1.00 91.31 618 GLN A O 1
ATOM 4971 N N . THR A 1 619 ? -12.073 9.343 -3.792 1.00 89.44 619 THR A N 1
ATOM 4972 C CA . THR A 1 619 ? -12.675 9.472 -2.461 1.00 89.44 619 THR A CA 1
ATOM 4973 C C . THR A 1 619 ? -11.760 10.145 -1.441 1.00 89.44 619 THR A C 1
ATOM 4975 O O . THR A 1 619 ? -12.265 10.808 -0.531 1.00 89.44 619 THR A O 1
ATOM 4978 N N . PHE A 1 620 ? -10.439 9.972 -1.567 1.00 84.38 620 PHE A N 1
ATOM 4979 C CA . PHE A 1 620 ? -9.473 10.366 -0.534 1.00 84.38 620 PHE A CA 1
ATOM 4980 C C . PHE A 1 620 ? -8.505 11.483 -0.958 1.00 84.38 620 PHE A C 1
ATOM 4982 O O . PHE A 1 620 ? -8.172 12.309 -0.115 1.00 84.38 620 PHE A O 1
ATOM 4989 N N . ASP A 1 621 ? -8.098 11.566 -2.232 1.00 85.25 621 ASP A N 1
ATOM 4990 C CA . ASP A 1 621 ? -7.169 12.596 -2.732 1.00 85.25 621 ASP A CA 1
ATOM 4991 C C . ASP A 1 621 ? -7.335 12.839 -4.251 1.00 85.25 621 ASP A C 1
ATOM 4993 O O . ASP A 1 621 ? -6.587 12.329 -5.089 1.00 85.25 621 ASP A O 1
ATOM 4997 N N . VAL A 1 622 ? -8.350 13.627 -4.628 1.00 88.25 622 VAL A N 1
ATOM 4998 C CA . VAL A 1 622 ? -8.683 13.924 -6.042 1.00 88.25 622 VAL A CA 1
ATOM 4999 C C . VAL A 1 622 ? -7.619 14.804 -6.705 1.00 88.25 622 VAL A C 1
ATOM 5001 O O . VAL A 1 622 ? -7.417 14.756 -7.920 1.00 88.25 622 VAL A O 1
ATOM 5004 N N . THR A 1 623 ? -6.969 15.650 -5.906 1.00 89.19 623 THR A N 1
ATOM 5005 C CA . THR A 1 623 ? -5.954 16.612 -6.347 1.00 89.19 623 THR A CA 1
ATOM 5006 C C . THR A 1 623 ? -4.599 15.971 -6.601 1.00 89.19 623 THR A C 1
ATOM 5008 O O . THR A 1 623 ? -3.763 16.589 -7.259 1.00 89.19 623 THR A O 1
ATOM 5011 N N . SER A 1 624 ? -4.392 14.738 -6.129 1.00 89.94 624 SER A N 1
ATOM 5012 C CA . SER A 1 624 ? -3.152 14.000 -6.325 1.00 89.94 624 SER A CA 1
ATOM 5013 C C . SER A 1 624 ? -2.766 13.925 -7.803 1.00 89.94 624 SER A C 1
ATOM 5015 O O . SER A 1 624 ? -3.572 13.480 -8.627 1.00 89.94 624 SER A O 1
ATOM 5017 N N . PRO A 1 625 ? -1.517 14.229 -8.182 1.00 91.88 625 PRO A N 1
ATOM 5018 C CA . PRO A 1 625 ? -1.070 13.993 -9.551 1.00 91.88 625 PRO A CA 1
ATOM 5019 C C . PRO A 1 625 ? -1.051 12.490 -9.889 1.00 91.88 625 PRO A C 1
ATOM 5021 O O . PRO A 1 625 ? -1.276 12.100 -11.033 1.00 91.88 625 PRO A O 1
ATOM 5024 N N . TRP A 1 626 ? -0.897 11.624 -8.882 1.00 91.94 626 TRP A N 1
ATOM 5025 C CA . TRP A 1 626 ? -1.027 10.171 -9.015 1.00 91.94 626 TRP A CA 1
ATOM 5026 C C . TRP A 1 626 ? -2.429 9.727 -9.452 1.00 91.94 626 TRP A C 1
ATOM 5028 O O . TRP A 1 626 ? -2.556 8.741 -10.180 1.00 91.94 626 TRP A O 1
ATOM 5038 N N . HIS A 1 627 ? -3.474 10.480 -9.087 1.00 94.19 627 HIS A N 1
ATOM 5039 C CA . HIS A 1 627 ? -4.833 10.236 -9.567 1.00 94.19 627 HIS A CA 1
ATOM 5040 C C . HIS A 1 627 ? -4.918 10.389 -11.089 1.00 94.19 627 HIS A C 1
ATOM 5042 O O . HIS A 1 627 ? -5.528 9.560 -11.767 1.00 94.19 627 HIS A O 1
ATOM 5048 N N . ALA A 1 628 ? -4.276 11.428 -11.633 1.00 94.50 628 ALA A N 1
ATOM 5049 C CA . ALA A 1 628 ? -4.234 11.669 -13.069 1.00 94.50 628 ALA A CA 1
ATOM 5050 C C . ALA A 1 628 ? -3.483 10.541 -13.797 1.00 94.50 628 ALA A C 1
ATOM 5052 O O . ALA A 1 628 ? -3.980 10.030 -14.793 1.00 94.50 628 ALA A O 1
ATOM 5053 N N . ILE A 1 629 ? -2.370 10.048 -13.246 1.00 94.94 629 ILE A N 1
ATOM 5054 C CA . ILE A 1 629 ? -1.633 8.899 -13.808 1.00 94.94 629 ILE A CA 1
ATOM 5055 C C . ILE A 1 629 ? -2.488 7.625 -13.810 1.00 94.94 629 ILE A C 1
ATOM 5057 O O . ILE A 1 629 ? -2.565 6.934 -14.827 1.00 94.94 629 ILE A O 1
ATOM 5061 N N . ALA A 1 630 ? -3.181 7.333 -12.705 1.00 94.69 630 ALA A N 1
ATOM 5062 C CA . ALA A 1 630 ? -4.068 6.174 -12.613 1.00 94.69 630 ALA A CA 1
ATOM 5063 C C . ALA A 1 630 ? -5.239 6.252 -13.602 1.00 94.69 630 ALA A C 1
ATOM 5065 O O . ALA A 1 630 ? -5.549 5.277 -14.291 1.00 94.69 630 ALA A O 1
ATOM 5066 N N . ARG A 1 631 ? -5.857 7.430 -13.739 1.00 95.31 631 ARG A N 1
ATOM 5067 C CA . ARG A 1 631 ? -6.892 7.669 -14.752 1.00 95.31 631 ARG A CA 1
ATOM 5068 C C . ARG A 1 631 ? -6.366 7.542 -16.172 1.00 95.31 631 ARG A C 1
ATOM 5070 O O . ARG A 1 631 ? -7.072 7.000 -17.024 1.00 95.31 631 ARG A O 1
ATOM 5077 N N . ALA A 1 632 ? -5.155 8.028 -16.427 1.00 95.25 632 ALA A N 1
ATOM 5078 C CA . ALA A 1 632 ? -4.540 7.964 -17.739 1.00 95.25 632 ALA A CA 1
ATOM 5079 C C . ALA A 1 632 ? -4.323 6.508 -18.170 1.00 95.25 632 ALA A C 1
ATOM 5081 O O . ALA A 1 632 ? -4.725 6.141 -19.273 1.00 95.25 632 ALA A O 1
ATOM 5082 N N . ALA A 1 633 ? -3.817 5.657 -17.270 1.00 92.81 633 ALA A N 1
ATOM 5083 C CA . ALA A 1 633 ? -3.655 4.223 -17.516 1.00 92.81 633 ALA A CA 1
ATOM 5084 C C . ALA A 1 633 ? -5.000 3.510 -17.771 1.00 92.81 633 ALA A C 1
ATOM 5086 O O . ALA A 1 633 ? -5.132 2.726 -18.713 1.00 92.81 633 ALA A O 1
ATOM 5087 N N . VAL A 1 634 ? -6.046 3.826 -16.995 1.00 94.06 634 VAL A N 1
ATOM 5088 C CA . VAL A 1 634 ? -7.394 3.277 -17.235 1.00 94.06 634 VAL A CA 1
ATOM 5089 C C . VAL A 1 634 ? -7.961 3.747 -18.580 1.00 94.06 634 VAL A C 1
ATOM 5091 O O . VAL A 1 634 ? -8.498 2.935 -19.332 1.00 94.06 634 VAL A O 1
ATOM 5094 N N . SER A 1 635 ? -7.809 5.025 -18.925 1.00 94.19 635 SER A N 1
ATOM 5095 C CA . SER A 1 635 ? -8.264 5.580 -20.209 1.00 94.19 635 SER A CA 1
ATOM 5096 C C . SER A 1 635 ? -7.517 4.950 -21.388 1.00 94.19 635 SER A C 1
ATOM 5098 O O . SER A 1 635 ? -8.134 4.573 -22.385 1.00 94.19 635 SER A O 1
ATOM 5100 N N . ALA A 1 636 ? -6.205 4.743 -21.243 1.00 90.94 636 ALA A N 1
ATOM 5101 C CA . ALA A 1 636 ? -5.370 4.044 -22.211 1.00 90.94 636 ALA A CA 1
ATOM 5102 C C . ALA A 1 636 ? -5.872 2.616 -22.470 1.00 90.94 636 ALA A C 1
ATOM 5104 O O . ALA A 1 636 ? -6.035 2.226 -23.624 1.00 90.94 636 ALA A O 1
ATOM 5105 N N . SER A 1 637 ? -6.208 1.861 -21.416 1.00 90.00 637 SER A N 1
ATOM 5106 C CA . SER A 1 637 ? -6.742 0.496 -21.564 1.00 90.00 637 SER A CA 1
ATOM 5107 C C . SER A 1 637 ? -8.081 0.435 -22.310 1.00 90.00 637 SER A C 1
ATOM 5109 O O . SER A 1 637 ? -8.373 -0.548 -22.987 1.00 90.00 637 SER A O 1
ATOM 5111 N N . LYS A 1 638 ? -8.876 1.512 -22.248 1.00 91.75 638 LYS A N 1
ATOM 5112 C CA . LYS A 1 638 ? -10.146 1.660 -22.974 1.00 91.75 638 LYS A CA 1
ATOM 5113 C C . LYS A 1 638 ? -9.977 2.211 -24.394 1.00 91.75 638 LYS A C 1
ATOM 5115 O O . LYS A 1 638 ? -10.973 2.470 -25.061 1.00 91.75 638 LYS A O 1
ATOM 5120 N N . SER A 1 639 ? -8.740 2.386 -24.869 1.00 89.44 639 SER A N 1
ATOM 5121 C CA . SER A 1 639 ? -8.419 3.049 -26.145 1.00 89.44 639 SER A CA 1
ATOM 5122 C C . SER A 1 639 ? -8.879 4.516 -26.225 1.00 89.44 639 SER A C 1
ATOM 5124 O O . SER A 1 639 ? -9.009 5.081 -27.311 1.00 89.44 639 SER A O 1
ATOM 5126 N N . GLU A 1 640 ? -9.092 5.178 -25.084 1.00 94.25 640 GLU A N 1
ATOM 5127 C CA . GLU A 1 640 ? -9.411 6.608 -25.000 1.00 94.25 640 GLU A CA 1
ATOM 5128 C C . GLU A 1 640 ? -8.122 7.452 -24.996 1.00 94.25 640 GLU A C 1
ATOM 5130 O O . GLU A 1 640 ? -7.806 8.167 -24.042 1.00 94.25 640 GLU A O 1
ATOM 5135 N N . GLU A 1 641 ? -7.358 7.364 -26.089 1.00 93.62 641 GLU A N 1
ATOM 5136 C CA . GLU A 1 641 ? -5.997 7.916 -26.220 1.00 93.62 641 GLU A CA 1
ATOM 5137 C C . GLU A 1 641 ? -5.915 9.422 -25.908 1.00 93.62 641 GLU A C 1
ATOM 5139 O O . GLU A 1 641 ? -4.975 9.884 -25.264 1.00 93.62 641 GLU A O 1
ATOM 5144 N N . ARG A 1 642 ? -6.939 10.196 -26.293 1.00 95.12 642 ARG A N 1
ATOM 5145 C CA . ARG A 1 642 ? -7.016 11.640 -26.017 1.00 95.12 642 ARG A CA 1
ATOM 5146 C C . ARG A 1 642 ? -7.127 11.955 -24.523 1.00 95.12 642 ARG A C 1
ATOM 5148 O O . ARG A 1 642 ? -6.492 12.896 -24.053 1.00 95.12 642 ARG A O 1
ATOM 5155 N N . ASN A 1 643 ? -7.956 11.208 -23.793 1.00 94.50 643 ASN A N 1
ATOM 5156 C CA . ASN A 1 643 ? -8.152 11.419 -22.357 1.00 94.50 643 ASN A CA 1
ATOM 5157 C C . ASN A 1 643 ? -6.892 11.005 -21.594 1.00 94.50 643 ASN A C 1
ATOM 5159 O O . ASN A 1 643 ? -6.423 11.753 -20.740 1.00 94.50 643 ASN A O 1
ATOM 5163 N N . ALA A 1 644 ? -6.294 9.874 -21.985 1.00 95.25 644 ALA A N 1
ATOM 5164 C CA . ALA A 1 644 ? -5.024 9.415 -21.435 1.00 95.25 644 ALA A CA 1
ATOM 5165 C C . ALA A 1 644 ? -3.909 10.457 -21.616 1.00 95.25 644 ALA A C 1
ATOM 5167 O O . ALA A 1 644 ? -3.225 10.793 -20.653 1.00 95.25 644 ALA A O 1
ATOM 5168 N N . ALA A 1 645 ? -3.761 11.019 -22.821 1.00 94.94 645 ALA A N 1
ATOM 5169 C CA . ALA A 1 645 ? -2.736 12.021 -23.105 1.00 94.94 645 ALA A CA 1
ATOM 5170 C C . ALA A 1 645 ? -2.857 13.267 -22.213 1.00 94.94 645 ALA A C 1
ATOM 5172 O O . ALA A 1 645 ? -1.865 13.716 -21.638 1.00 94.94 645 ALA A O 1
ATOM 5173 N N . ARG A 1 646 ? -4.081 13.782 -22.050 1.00 95.00 646 ARG A N 1
ATOM 5174 C CA . ARG A 1 646 ? -4.365 14.957 -21.212 1.00 95.00 646 ARG A CA 1
ATOM 5175 C C . ARG A 1 646 ? -4.107 14.699 -19.735 1.00 95.00 646 ARG A C 1
ATOM 5177 O O . ARG A 1 646 ? -3.541 15.554 -19.062 1.00 95.00 646 ARG A O 1
ATOM 5184 N N . ASP A 1 647 ? -4.502 13.529 -19.240 1.00 95.25 647 ASP A N 1
ATOM 5185 C CA . ASP A 1 647 ? -4.286 13.161 -17.843 1.00 95.25 647 ASP A CA 1
ATOM 5186 C C . ASP A 1 647 ? -2.789 12.943 -17.543 1.00 95.25 647 ASP A C 1
ATOM 5188 O O . ASP A 1 647 ? -2.310 13.408 -16.509 1.00 95.25 647 ASP A O 1
ATOM 5192 N N . TYR A 1 648 ? -2.013 12.347 -18.462 1.00 95.25 648 TYR A N 1
ATOM 5193 C CA . TYR A 1 648 ? -0.550 12.287 -18.322 1.00 95.25 648 TYR A CA 1
ATOM 5194 C C . TYR A 1 648 ? 0.093 13.676 -18.372 1.00 95.25 648 TYR A C 1
ATOM 5196 O O . TYR A 1 648 ? 0.942 13.968 -17.537 1.00 95.25 648 TYR A O 1
ATOM 5204 N N . GLN A 1 649 ? -0.310 14.550 -19.301 1.00 93.69 649 GLN A N 1
ATOM 5205 C CA . GLN A 1 649 ? 0.213 15.919 -19.350 1.00 93.69 649 GLN A CA 1
ATOM 5206 C C . GLN A 1 649 ? -0.035 16.652 -18.027 1.00 93.69 649 GLN A C 1
ATOM 5208 O O . GLN A 1 649 ? 0.907 17.166 -17.432 1.00 93.69 649 GLN A O 1
ATOM 5213 N N . LYS A 1 650 ? -1.276 16.620 -17.527 1.00 92.88 650 LYS A N 1
ATOM 5214 C CA . LYS A 1 650 ? -1.646 17.240 -16.249 1.00 92.88 650 LYS A CA 1
ATOM 5215 C C . LYS A 1 650 ? -0.826 16.689 -15.078 1.00 92.88 650 LYS A C 1
ATOM 5217 O O . LYS A 1 650 ? -0.489 17.428 -14.160 1.00 92.88 650 LYS A O 1
ATOM 5222 N N . ALA A 1 651 ? -0.521 15.391 -15.083 1.00 92.62 651 ALA A N 1
ATOM 5223 C CA . ALA A 1 651 ? 0.346 14.801 -14.071 1.00 92.62 651 ALA A CA 1
ATOM 5224 C C . ALA A 1 651 ? 1.787 15.333 -14.166 1.00 92.62 651 ALA A C 1
ATOM 5226 O O . ALA A 1 651 ? 2.390 15.615 -13.135 1.00 92.62 651 ALA A O 1
ATOM 5227 N N . GLY A 1 652 ? 2.328 15.491 -15.378 1.00 89.25 652 GLY A N 1
ATOM 5228 C CA . GLY A 1 652 ? 3.692 15.982 -15.610 1.00 89.25 652 GLY A CA 1
ATOM 5229 C C . GLY A 1 652 ? 3.931 17.423 -15.144 1.00 89.25 652 GLY A C 1
ATOM 5230 O O . GLY A 1 652 ? 5.032 17.738 -14.698 1.00 89.25 652 GLY A O 1
ATOM 5231 N N . GLU A 1 653 ? 2.888 18.259 -15.153 1.00 89.44 653 GLU A N 1
ATOM 5232 C CA . GLU A 1 653 ? 2.930 19.656 -14.685 1.00 89.44 653 GLU A CA 1
ATOM 5233 C C . GLU A 1 653 ? 3.148 19.778 -13.159 1.00 89.44 653 GLU A C 1
ATOM 5235 O O . GLU A 1 653 ? 3.512 20.839 -12.656 1.00 89.44 653 GLU A O 1
ATOM 5240 N N . SER A 1 654 ? 2.954 18.697 -12.396 1.00 89.50 654 SER A N 1
ATOM 5241 C CA . SER A 1 654 ? 3.086 18.695 -10.935 1.00 89.50 654 SER A CA 1
ATOM 5242 C C . SER A 1 654 ? 4.541 18.713 -10.461 1.00 89.50 654 SER A C 1
ATOM 5244 O O . SER A 1 654 ? 5.352 17.886 -10.869 1.00 89.50 654 SER A O 1
ATOM 5246 N N . GLU A 1 655 ? 4.857 19.563 -9.483 1.00 85.06 655 GLU A N 1
ATOM 5247 C CA . GLU A 1 655 ? 6.186 19.656 -8.852 1.00 85.06 655 GLU A CA 1
ATOM 5248 C C . GLU A 1 655 ? 6.569 18.444 -7.985 1.00 85.06 655 GLU A C 1
ATOM 5250 O O . GLU A 1 655 ? 7.744 18.261 -7.687 1.00 85.06 655 GLU A O 1
ATOM 5255 N N . ILE A 1 656 ? 5.608 17.585 -7.622 1.00 85.69 656 ILE A N 1
ATOM 5256 C CA . ILE A 1 656 ? 5.845 16.385 -6.792 1.00 85.69 656 ILE A CA 1
ATOM 5257 C C . ILE A 1 656 ? 6.786 15.373 -7.473 1.00 85.69 656 ILE A C 1
ATOM 5259 O O . ILE A 1 656 ? 7.483 14.623 -6.791 1.00 85.69 656 ILE A O 1
ATOM 5263 N N . PHE A 1 657 ? 6.788 15.322 -8.806 1.00 87.19 657 PHE A N 1
ATOM 5264 C CA . PHE A 1 657 ? 7.620 14.391 -9.562 1.00 87.19 657 PHE A CA 1
ATOM 5265 C C . PHE A 1 657 ? 9.016 14.957 -9.778 1.00 87.19 657 PHE A C 1
ATOM 5267 O O . PHE A 1 657 ? 9.184 16.127 -10.130 1.00 87.19 657 PHE A O 1
ATOM 5274 N N . SER A 1 658 ? 10.014 14.088 -9.648 1.00 84.06 658 SER A N 1
ATOM 5275 C CA . SER A 1 658 ? 11.373 14.395 -10.083 1.00 84.06 658 SER A CA 1
ATOM 5276 C C . SER A 1 658 ? 11.398 14.684 -11.586 1.00 84.06 658 SER A C 1
ATOM 5278 O O . SER A 1 658 ? 10.544 14.220 -12.343 1.00 84.06 658 SER A O 1
ATOM 5280 N N . TYR A 1 659 ? 12.396 15.430 -12.047 1.00 84.00 659 TYR A N 1
ATOM 5281 C CA . TYR A 1 659 ? 12.579 15.721 -13.473 1.00 84.00 659 TYR A CA 1
ATOM 5282 C C . TYR A 1 659 ? 12.583 14.453 -14.348 1.00 84.00 659 TYR A C 1
ATOM 5284 O O . TYR A 1 659 ? 11.989 14.440 -15.426 1.00 84.00 659 TYR A O 1
ATOM 5292 N N . GLU A 1 660 ? 13.183 13.356 -13.866 1.00 83.00 660 GLU A N 1
ATOM 5293 C CA . GLU A 1 660 ? 13.193 12.077 -14.582 1.00 83.00 660 GLU A CA 1
ATOM 5294 C C . GLU A 1 660 ? 11.785 11.497 -14.759 1.00 83.00 660 GLU A C 1
ATOM 5296 O O . GLU A 1 660 ? 11.398 11.077 -15.856 1.00 83.00 660 GLU A O 1
ATOM 5301 N N . GLU A 1 661 ? 10.992 11.511 -13.687 1.00 86.00 661 GLU A N 1
ATOM 5302 C CA . GLU A 1 661 ? 9.598 11.077 -13.704 1.00 86.00 661 GLU A CA 1
ATOM 5303 C C . GLU A 1 661 ? 8.752 11.987 -14.601 1.00 86.00 661 GLU A C 1
ATOM 5305 O O . GLU A 1 661 ? 7.968 11.476 -15.402 1.00 86.00 661 GLU A O 1
ATOM 5310 N N . LYS A 1 662 ? 8.961 13.310 -14.557 1.00 88.25 662 LYS A N 1
ATOM 5311 C CA . LYS A 1 662 ? 8.281 14.277 -15.434 1.00 88.25 662 LYS A CA 1
ATOM 5312 C C . LYS A 1 662 ? 8.545 13.993 -16.906 1.00 88.25 662 LYS A C 1
ATOM 5314 O O . LYS A 1 662 ? 7.597 13.850 -17.676 1.00 88.25 662 LYS A O 1
ATOM 5319 N N . ILE A 1 663 ? 9.810 13.836 -17.308 1.00 86.69 663 ILE A N 1
ATOM 5320 C CA . ILE A 1 663 ? 10.165 13.506 -18.697 1.00 86.69 663 ILE A CA 1
ATOM 5321 C C . ILE A 1 663 ? 9.508 12.193 -19.120 1.00 86.69 663 ILE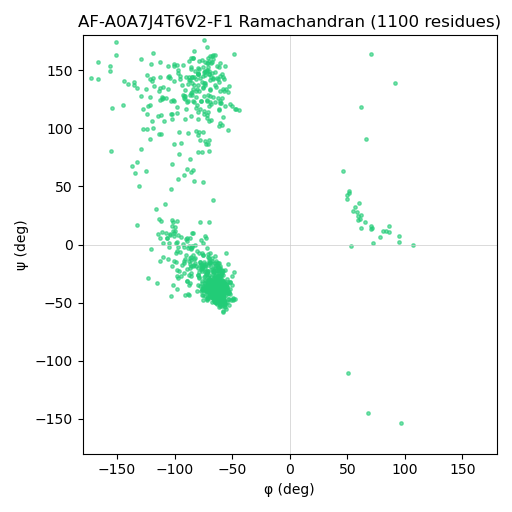 A C 1
ATOM 5323 O O . ILE A 1 663 ? 8.983 12.089 -20.231 1.00 86.69 663 ILE A O 1
ATOM 5327 N N . MET A 1 664 ? 9.510 11.180 -18.251 1.00 85.94 664 MET A N 1
ATOM 5328 C CA . MET A 1 664 ? 8.856 9.908 -18.539 1.00 85.94 664 MET A CA 1
ATOM 5329 C C . MET A 1 664 ? 7.342 10.075 -18.740 1.00 85.94 664 MET A C 1
ATOM 5331 O O . MET A 1 664 ? 6.797 9.543 -19.709 1.00 85.94 664 MET A O 1
ATOM 5335 N N . ILE A 1 665 ? 6.670 10.822 -17.864 1.00 91.25 665 ILE A N 1
ATOM 5336 C CA . ILE A 1 665 ? 5.230 11.096 -17.936 1.00 91.25 665 ILE A CA 1
ATOM 5337 C C . ILE A 1 665 ? 4.888 11.883 -19.210 1.00 91.25 665 ILE A C 1
ATOM 5339 O O . ILE A 1 665 ? 3.985 11.498 -19.953 1.00 91.25 665 ILE A O 1
ATOM 5343 N N . TYR A 1 666 ? 5.652 12.925 -19.533 1.00 91.19 666 TYR A N 1
ATOM 5344 C CA . TYR A 1 666 ? 5.467 13.703 -20.756 1.00 91.19 666 TYR A CA 1
ATOM 5345 C C . TYR A 1 666 ? 5.722 12.881 -22.025 1.00 91.19 666 TYR A C 1
ATOM 5347 O O . TYR A 1 666 ? 4.970 12.994 -22.996 1.00 91.19 666 TYR A O 1
ATOM 5355 N N . ARG A 1 667 ? 6.721 11.986 -22.027 1.00 88.00 667 ARG A N 1
ATOM 5356 C CA . ARG A 1 667 ? 6.925 11.022 -23.125 1.00 88.00 667 ARG A CA 1
ATOM 5357 C C . ARG A 1 667 ? 5.696 10.144 -23.335 1.00 88.00 667 ARG A C 1
ATOM 5359 O O . ARG A 1 667 ? 5.292 9.945 -24.481 1.00 88.00 667 ARG A O 1
ATOM 5366 N N . LYS A 1 668 ? 5.061 9.671 -22.258 1.00 90.25 668 LYS A N 1
ATOM 5367 C CA . LYS A 1 668 ? 3.791 8.934 -22.349 1.00 90.25 668 LYS A CA 1
ATOM 5368 C C . LYS A 1 668 ? 2.688 9.807 -22.943 1.00 90.25 668 LYS A C 1
ATOM 5370 O O . LYS A 1 668 ? 2.053 9.377 -23.906 1.00 90.25 668 LYS A O 1
ATOM 5375 N N . ALA A 1 669 ? 2.519 11.036 -22.453 1.00 93.06 669 ALA A N 1
ATOM 5376 C CA . ALA A 1 669 ? 1.539 11.984 -22.987 1.00 93.06 669 ALA A CA 1
ATOM 5377 C C . ALA A 1 669 ? 1.702 12.191 -24.505 1.00 93.06 669 ALA A C 1
ATOM 5379 O O . ALA A 1 669 ? 0.733 12.058 -25.248 1.00 93.06 669 ALA A O 1
ATOM 5380 N N . MET A 1 670 ? 2.929 12.414 -24.994 1.00 91.25 670 MET A N 1
ATOM 5381 C CA . MET A 1 670 ? 3.210 12.592 -26.427 1.00 91.25 670 MET A CA 1
ATOM 5382 C C . MET A 1 670 ? 2.896 11.356 -27.268 1.00 91.25 670 MET A C 1
ATOM 5384 O O . MET A 1 670 ? 2.354 11.486 -28.366 1.00 91.25 670 MET A O 1
ATOM 5388 N N . ILE A 1 671 ? 3.212 10.157 -26.770 1.00 90.00 671 ILE A N 1
ATOM 5389 C CA . ILE A 1 671 ? 2.873 8.907 -27.461 1.00 90.00 671 ILE A CA 1
ATOM 5390 C C . ILE A 1 671 ? 1.349 8.779 -27.587 1.00 90.00 671 ILE A C 1
ATOM 5392 O O . ILE A 1 671 ? 0.843 8.502 -28.675 1.00 90.00 671 ILE A O 1
ATOM 5396 N N . HIS A 1 672 ? 0.608 9.050 -26.511 1.00 93.69 672 HIS A N 1
ATOM 5397 C CA . HIS A 1 672 ? -0.856 9.047 -26.525 1.00 93.69 672 HIS A CA 1
ATOM 5398 C C . HIS A 1 672 ? -1.441 10.142 -27.443 1.00 93.69 672 HIS A C 1
ATOM 5400 O O . HIS A 1 672 ? -2.367 9.866 -28.208 1.00 93.69 672 HIS A O 1
ATOM 5406 N N . TYR A 1 673 ? -0.865 11.352 -27.473 1.00 94.75 673 TYR A N 1
ATOM 5407 C CA . TYR A 1 673 ? -1.259 12.401 -28.424 1.00 94.75 673 TYR A CA 1
ATOM 5408 C C . TYR A 1 673 ? -1.029 11.990 -29.880 1.00 94.75 673 TYR A C 1
ATOM 5410 O O . TYR A 1 673 ? -1.890 12.233 -30.729 1.00 94.75 673 TYR A O 1
ATOM 5418 N N . ALA A 1 674 ? 0.092 11.322 -30.171 1.00 92.00 674 ALA A N 1
ATOM 5419 C CA . ALA A 1 674 ? 0.364 10.774 -31.493 1.00 92.00 674 ALA A CA 1
ATOM 5420 C C . ALA A 1 674 ? -0.689 9.724 -31.886 1.00 92.00 674 ALA A C 1
ATOM 5422 O O . ALA A 1 674 ? -1.243 9.804 -32.982 1.00 92.00 674 ALA A O 1
ATOM 5423 N N . HIS A 1 675 ? -1.029 8.787 -30.990 1.00 91.50 675 HIS A N 1
ATOM 5424 C CA . HIS A 1 675 ? -2.089 7.796 -31.227 1.00 91.50 675 HIS A CA 1
ATOM 5425 C C . HIS A 1 675 ? -3.474 8.424 -31.433 1.00 91.50 675 HIS A C 1
ATOM 5427 O O . HIS A 1 675 ? -4.245 7.936 -32.258 1.00 91.50 675 HIS A O 1
ATOM 5433 N N . ALA A 1 676 ? -3.773 9.531 -30.752 1.00 92.56 676 ALA A N 1
ATOM 5434 C CA . ALA A 1 676 ? -5.002 10.297 -30.947 1.00 92.56 676 ALA A CA 1
ATOM 5435 C C . ALA A 1 676 ? -5.004 11.164 -32.228 1.00 92.56 676 ALA A C 1
ATOM 5437 O O . ALA A 1 676 ? -6.026 11.772 -32.548 1.00 92.56 676 ALA A O 1
ATOM 5438 N N . GLY A 1 677 ? -3.880 11.262 -32.952 1.00 90.75 677 GLY A N 1
ATOM 5439 C CA . GLY A 1 677 ? -3.719 12.144 -34.115 1.00 90.75 677 GLY A CA 1
ATOM 5440 C C . GLY A 1 677 ? -3.660 13.640 -33.769 1.00 90.75 677 GLY A C 1
ATOM 5441 O O . GLY A 1 677 ? -3.819 14.484 -34.652 1.00 90.75 677 GLY A O 1
ATOM 5442 N N . LEU A 1 678 ? -3.433 13.984 -32.498 1.00 93.00 678 LEU A N 1
ATOM 5443 C CA . LEU A 1 678 ? -3.400 15.352 -31.969 1.00 93.00 678 LEU A CA 1
ATOM 5444 C C . LEU A 1 678 ? -1.969 15.908 -31.992 1.00 93.00 678 LEU A C 1
ATOM 5446 O O . LEU A 1 678 ? -1.387 16.266 -30.970 1.00 93.00 678 LEU A O 1
ATOM 5450 N N . TRP A 1 679 ? -1.389 15.981 -33.190 1.00 91.94 679 TRP A N 1
ATOM 5451 C CA . TRP A 1 679 ? 0.014 16.368 -33.393 1.00 91.94 679 TRP A CA 1
ATOM 5452 C C . TRP A 1 679 ? 0.343 17.781 -32.897 1.00 91.94 679 TRP A C 1
ATOM 5454 O O . TRP A 1 679 ? 1.461 18.031 -32.461 1.00 91.94 679 TRP A O 1
ATOM 5464 N N . THR A 1 680 ? -0.629 18.697 -32.941 1.00 91.94 680 THR A N 1
ATOM 5465 C CA . THR A 1 680 ? -0.482 20.065 -32.423 1.00 91.94 680 THR A CA 1
ATOM 5466 C C . THR A 1 680 ? -0.269 20.084 -30.915 1.00 91.94 680 THR A C 1
ATOM 5468 O O . THR A 1 680 ? 0.601 20.802 -30.443 1.00 91.94 680 THR A O 1
ATOM 5471 N N . GLU A 1 681 ? -1.035 19.288 -30.159 1.00 91.69 681 GLU A N 1
ATOM 5472 C CA . GLU A 1 681 ? -0.903 19.215 -28.697 1.00 91.69 681 GLU A CA 1
ATOM 5473 C C . GLU A 1 681 ? 0.462 18.597 -28.325 1.00 91.69 681 GLU A C 1
ATOM 5475 O O . GLU A 1 681 ? 1.147 19.117 -27.448 1.00 91.69 681 GLU A O 1
ATOM 5480 N N . ALA A 1 682 ? 0.927 17.582 -29.070 1.00 90.62 682 ALA A N 1
ATOM 5481 C CA . ALA A 1 682 ? 2.260 17.000 -28.882 1.00 90.62 682 ALA A CA 1
ATOM 5482 C C . ALA A 1 682 ? 3.412 17.983 -29.173 1.00 90.62 682 ALA A C 1
ATOM 5484 O O . ALA A 1 682 ? 4.389 18.005 -28.430 1.00 90.62 682 ALA A O 1
ATOM 5485 N N . LEU A 1 683 ? 3.319 18.789 -30.239 1.00 90.00 683 LEU A N 1
ATOM 5486 C CA . LEU A 1 683 ? 4.346 19.786 -30.575 1.00 90.00 683 LEU A CA 1
ATOM 5487 C C . LEU A 1 683 ? 4.348 20.964 -29.594 1.00 90.00 683 LEU A C 1
ATOM 5489 O O . LEU A 1 683 ? 5.419 21.383 -29.166 1.00 90.00 683 LEU A O 1
ATOM 5493 N N . ASN A 1 684 ? 3.171 21.440 -29.178 1.00 90.31 684 ASN A N 1
ATOM 5494 C CA . ASN A 1 684 ? 3.059 22.498 -28.173 1.00 90.31 684 ASN A CA 1
ATOM 5495 C C . ASN A 1 684 ? 3.705 22.085 -26.844 1.00 90.31 684 ASN A C 1
ATOM 5497 O O . ASN A 1 684 ? 4.351 22.911 -26.211 1.00 90.31 684 ASN A O 1
ATOM 5501 N N . LEU A 1 685 ? 3.582 20.813 -26.442 1.00 89.44 685 LEU A N 1
ATOM 5502 C CA . LEU A 1 685 ? 4.239 20.297 -25.238 1.00 89.44 685 LEU A CA 1
ATOM 5503 C C . LEU A 1 685 ? 5.773 20.437 -25.317 1.00 89.44 685 LEU A C 1
ATOM 5505 O O . LEU A 1 685 ? 6.409 20.796 -24.334 1.00 89.44 685 LEU A O 1
ATOM 5509 N N . ILE A 1 686 ? 6.365 20.198 -26.494 1.00 86.75 686 ILE A N 1
ATOM 5510 C CA . ILE A 1 686 ? 7.815 20.347 -26.724 1.00 86.75 686 ILE A CA 1
ATOM 5511 C C . ILE A 1 686 ? 8.240 21.821 -26.666 1.00 86.75 686 ILE A C 1
ATOM 5513 O O . ILE A 1 686 ? 9.349 22.125 -26.237 1.00 86.75 686 ILE A O 1
ATOM 5517 N N . GLU A 1 687 ? 7.383 22.736 -27.120 1.00 83.88 687 GLU A N 1
ATOM 5518 C CA . GLU A 1 687 ? 7.658 24.177 -27.075 1.00 83.88 687 GLU A CA 1
ATOM 5519 C C . GLU A 1 687 ? 7.506 24.764 -25.668 1.00 83.88 687 GLU A C 1
ATOM 5521 O O . GLU A 1 687 ? 8.259 25.663 -25.300 1.00 83.88 687 GLU A O 1
ATOM 5526 N N . GLN A 1 688 ? 6.541 24.263 -24.892 1.00 84.12 688 GLN A N 1
ATOM 5527 C CA . GLN A 1 688 ? 6.275 24.701 -23.520 1.00 84.12 688 GLN A CA 1
ATOM 5528 C C . GLN A 1 688 ? 7.351 24.229 -22.541 1.00 84.12 688 GLN A C 1
ATOM 5530 O O . GLN A 1 688 ? 7.704 24.971 -21.629 1.00 84.12 688 GLN A O 1
ATOM 5535 N N . GLU A 1 689 ? 7.881 23.023 -22.745 1.00 81.56 689 GLU A N 1
ATOM 5536 C CA . GLU A 1 689 ? 8.857 22.403 -21.853 1.00 81.56 689 GLU A CA 1
ATOM 5537 C C . GLU A 1 689 ? 10.231 22.301 -22.539 1.00 81.56 689 GLU A C 1
ATOM 5539 O O . GLU A 1 689 ? 10.494 21.325 -23.254 1.00 81.56 689 GLU A O 1
ATOM 5544 N N . PRO A 1 690 ? 11.147 23.268 -22.321 1.00 71.00 690 PRO A N 1
ATOM 5545 C CA . PRO A 1 690 ? 12.468 23.269 -22.957 1.00 71.00 690 PRO A CA 1
ATOM 5546 C C . PRO A 1 690 ? 13.271 21.999 -22.636 1.00 71.00 690 PRO A C 1
ATOM 5548 O O . PRO A 1 690 ? 13.947 21.459 -23.510 1.00 71.00 690 PRO A O 1
ATOM 5551 N N . ALA A 1 691 ? 13.081 21.439 -21.440 1.00 67.06 691 ALA A N 1
ATOM 5552 C CA . ALA A 1 691 ? 13.648 20.161 -21.019 1.00 67.06 691 ALA A CA 1
ATOM 5553 C C . ALA A 1 691 ? 13.276 18.974 -21.933 1.00 67.06 691 ALA A C 1
ATOM 5555 O O . ALA A 1 691 ? 14.075 18.059 -22.132 1.00 67.06 691 ALA A O 1
ATOM 5556 N N . LEU A 1 692 ? 12.074 18.963 -22.524 1.00 74.44 692 LEU A N 1
ATOM 5557 C CA . LEU A 1 692 ? 11.679 17.910 -23.467 1.00 74.44 692 LEU A CA 1
ATOM 5558 C C . LEU A 1 692 ? 12.385 18.059 -24.811 1.00 74.44 692 LEU A C 1
ATOM 5560 O O . LEU A 1 692 ? 12.636 17.063 -25.491 1.00 74.44 692 LEU A O 1
ATOM 5564 N N . LYS A 1 693 ? 12.714 19.287 -25.209 1.00 72.62 693 LYS A N 1
ATOM 5565 C CA . LYS A 1 693 ? 13.358 19.556 -26.491 1.00 72.62 693 LYS A CA 1
ATOM 5566 C C . LYS A 1 693 ? 14.764 18.964 -26.557 1.00 72.62 693 LYS A C 1
ATOM 5568 O O . LYS A 1 693 ? 15.121 18.407 -27.592 1.00 72.62 693 LYS A O 1
ATOM 5573 N N . SER A 1 694 ? 15.533 19.042 -25.476 1.00 69.62 694 SER A N 1
ATOM 5574 C CA . SER A 1 694 ? 16.842 18.390 -25.380 1.00 69.62 694 SER A CA 1
ATOM 5575 C C . SER A 1 694 ? 16.713 16.888 -25.094 1.00 69.62 694 SER A C 1
ATOM 5577 O O . SER A 1 694 ? 17.463 16.096 -25.661 1.00 69.62 694 SER A O 1
ATOM 5579 N N . ALA A 1 695 ? 15.725 16.456 -24.298 1.00 72.69 695 ALA A N 1
ATOM 5580 C CA . ALA A 1 695 ? 15.550 15.044 -23.930 1.00 72.69 695 ALA A CA 1
ATOM 5581 C C . ALA A 1 695 ? 14.952 14.140 -25.022 1.00 72.69 695 ALA A C 1
ATOM 5583 O O . ALA A 1 695 ? 15.049 12.912 -24.929 1.00 72.69 695 ALA A O 1
ATOM 5584 N N . LEU A 1 696 ? 14.271 14.684 -26.029 1.00 81.56 696 LEU A N 1
ATOM 5585 C CA . LEU A 1 696 ? 13.702 13.897 -27.125 1.00 81.56 696 LEU A CA 1
ATOM 5586 C C . LEU A 1 696 ? 14.704 13.701 -28.256 1.00 81.56 696 LEU A C 1
ATOM 5588 O O . LEU A 1 696 ? 15.452 14.604 -28.615 1.00 81.56 696 LEU A O 1
ATOM 5592 N N . THR A 1 697 ? 14.661 12.531 -28.894 1.00 82.19 697 THR A N 1
ATOM 5593 C CA . THR A 1 697 ? 15.550 12.279 -30.025 1.00 82.19 697 THR A CA 1
ATOM 5594 C C . THR A 1 697 ? 15.162 13.112 -31.242 1.00 82.19 697 THR A C 1
ATOM 5596 O O . THR A 1 697 ? 13.979 13.348 -31.514 1.00 82.19 697 THR A O 1
ATOM 5599 N N . LYS A 1 698 ? 16.166 13.512 -32.032 1.00 82.62 698 LYS A N 1
ATOM 5600 C CA . LYS A 1 698 ? 15.948 14.253 -33.285 1.00 82.62 698 LYS A CA 1
ATOM 5601 C C . LYS A 1 698 ? 15.044 13.468 -34.249 1.00 82.62 698 LYS A C 1
ATOM 5603 O O . LYS A 1 698 ? 14.246 14.077 -34.958 1.00 82.62 698 LYS A O 1
ATOM 5608 N N . ARG A 1 699 ? 15.100 12.126 -34.242 1.00 86.06 699 ARG A N 1
ATOM 5609 C CA . ARG A 1 699 ? 14.198 11.273 -35.039 1.00 86.06 699 ARG A CA 1
ATOM 5610 C C . ARG A 1 699 ? 12.754 11.314 -34.540 1.00 86.06 699 ARG A C 1
ATOM 5612 O O . ARG A 1 699 ? 11.847 11.387 -35.367 1.00 86.06 699 ARG A O 1
ATOM 5619 N N . PHE A 1 700 ? 12.519 11.320 -33.227 1.00 87.62 700 PHE A N 1
ATOM 5620 C CA . PHE A 1 700 ? 11.161 11.436 -32.684 1.00 87.62 700 PHE A CA 1
ATOM 5621 C C . PHE A 1 700 ? 10.547 12.813 -32.976 1.00 87.62 700 PHE A C 1
ATOM 5623 O O . PHE A 1 700 ? 9.389 12.908 -33.384 1.00 87.62 700 PHE A O 1
ATOM 5630 N N . GLN A 1 701 ? 11.338 13.882 -32.847 1.00 88.44 701 GLN A N 1
ATOM 5631 C CA . GLN A 1 701 ? 10.913 15.235 -33.218 1.00 88.44 701 GLN A CA 1
ATOM 5632 C C . GLN A 1 701 ? 10.576 15.324 -34.712 1.00 88.44 701 GLN A C 1
ATOM 5634 O O . GLN A 1 701 ? 9.513 15.831 -35.075 1.00 88.44 701 GLN A O 1
ATOM 5639 N N . LEU A 1 702 ? 11.429 14.758 -35.574 1.00 90.19 702 LEU A N 1
ATOM 5640 C CA . LEU A 1 702 ? 11.165 14.646 -37.009 1.00 90.19 702 LEU A CA 1
ATOM 5641 C C . LEU A 1 702 ? 9.870 13.869 -37.279 1.00 90.19 702 LEU A C 1
ATOM 5643 O O . LEU A 1 702 ? 9.062 14.296 -38.103 1.00 90.19 702 LEU A O 1
ATOM 5647 N N . TYR A 1 703 ? 9.646 12.756 -36.575 1.00 92.00 703 TYR A N 1
ATOM 5648 C CA . TYR A 1 703 ? 8.426 11.958 -36.686 1.00 92.00 703 TYR A CA 1
ATOM 5649 C C . TYR A 1 703 ? 7.170 12.785 -36.389 1.00 92.00 703 TYR A C 1
ATOM 5651 O O . TYR A 1 703 ? 6.236 12.782 -37.198 1.00 92.00 703 TYR A O 1
ATOM 5659 N N . LEU A 1 704 ? 7.158 13.541 -35.287 1.00 91.31 704 LEU A N 1
ATOM 5660 C CA . LEU A 1 704 ? 6.029 14.400 -34.924 1.00 91.31 704 LEU A CA 1
ATOM 5661 C C . LEU A 1 704 ? 5.822 15.539 -35.931 1.00 91.31 704 LEU A C 1
ATOM 5663 O O . LEU A 1 704 ? 4.699 15.744 -36.387 1.00 91.31 704 LEU A O 1
ATOM 5667 N N . GLN A 1 705 ? 6.887 16.236 -36.341 1.00 91.69 705 GLN A N 1
ATOM 5668 C CA . GLN A 1 705 ? 6.804 17.359 -37.287 1.00 91.69 705 GLN A CA 1
ATOM 5669 C C . GLN A 1 705 ? 6.342 16.920 -38.681 1.00 91.69 705 GLN A C 1
ATOM 5671 O O . GLN A 1 705 ? 5.456 17.536 -39.278 1.00 91.69 705 GLN A O 1
ATOM 5676 N N . VAL A 1 706 ? 6.906 15.832 -39.212 1.00 92.94 706 VAL A N 1
ATOM 5677 C CA . VAL A 1 706 ? 6.505 15.282 -40.515 1.00 92.94 706 VAL A CA 1
ATOM 5678 C C . VAL A 1 706 ? 5.059 14.802 -40.458 1.00 92.94 706 VAL A C 1
ATOM 5680 O O . VAL A 1 706 ? 4.305 15.054 -41.400 1.00 92.94 706 VAL A O 1
ATOM 5683 N N . SER A 1 707 ? 4.650 14.161 -39.360 1.00 92.81 707 SER A N 1
ATOM 5684 C CA . SER A 1 707 ? 3.268 13.705 -39.179 1.00 92.81 707 SER A CA 1
ATOM 5685 C C . SER A 1 707 ? 2.286 14.869 -39.067 1.00 92.81 707 SER A C 1
ATOM 5687 O O . SER A 1 707 ? 1.242 14.844 -39.719 1.00 92.81 707 SER A O 1
ATOM 5689 N N . PHE A 1 708 ? 2.656 15.927 -38.343 1.00 93.62 708 PHE A N 1
ATOM 5690 C CA . PHE A 1 708 ? 1.898 17.172 -38.257 1.00 93.62 708 PHE A CA 1
ATOM 5691 C C . PHE A 1 708 ? 1.695 17.805 -39.639 1.00 93.62 708 PHE A C 1
ATOM 5693 O O . PHE A 1 708 ? 0.553 17.938 -40.082 1.00 93.62 708 PHE A O 1
ATOM 5700 N N . HIS A 1 709 ? 2.769 18.116 -40.371 1.00 92.44 709 HIS A N 1
ATOM 5701 C CA . HIS A 1 709 ? 2.657 18.734 -41.698 1.00 92.44 709 HIS A CA 1
ATOM 5702 C C . HIS A 1 709 ? 1.912 17.840 -42.693 1.00 92.44 709 HIS A C 1
ATOM 5704 O O . HIS A 1 709 ? 1.137 18.329 -43.512 1.00 92.44 709 HIS A O 1
ATOM 5710 N N . ALA A 1 710 ? 2.097 16.520 -42.613 1.00 90.19 710 ALA A N 1
ATOM 5711 C CA . ALA A 1 710 ? 1.350 15.586 -43.444 1.00 90.19 710 ALA A CA 1
ATOM 5712 C C . ALA A 1 710 ? -0.150 15.569 -43.109 1.00 90.19 710 ALA A C 1
ATOM 5714 O O . ALA A 1 710 ? -0.962 15.510 -44.032 1.00 90.19 710 ALA A O 1
ATOM 5715 N N . SER A 1 711 ? -0.524 15.666 -41.827 1.00 89.31 711 SER A N 1
ATOM 5716 C CA . SER A 1 711 ? -1.926 15.758 -41.394 1.00 89.31 711 SER A CA 1
ATOM 5717 C C . SER A 1 711 ? -2.608 17.048 -41.869 1.00 89.31 711 SER A C 1
ATOM 5719 O O . SER A 1 711 ? -3.785 17.024 -42.218 1.00 89.31 711 SER A O 1
ATOM 5721 N N . GLN A 1 712 ? -1.844 18.140 -41.996 1.00 89.88 712 GLN A N 1
ATOM 5722 C CA . GLN A 1 712 ? -2.294 19.435 -42.527 1.00 89.88 712 GLN A CA 1
ATOM 5723 C C . GLN A 1 712 ? -2.252 19.517 -44.066 1.00 89.88 712 GLN A C 1
ATOM 5725 O O . GLN A 1 712 ? -2.402 20.593 -44.636 1.00 89.88 712 GLN A O 1
ATOM 5730 N N . GLN A 1 713 ? -2.018 18.396 -44.760 1.00 88.12 713 GLN A N 1
ATOM 5731 C CA . GLN A 1 713 ? -1.859 18.325 -46.222 1.00 88.12 713 GLN A CA 1
ATOM 5732 C C . GLN A 1 713 ? -0.660 19.123 -46.784 1.00 88.12 713 GLN A C 1
ATOM 5734 O O . GLN A 1 713 ? -0.510 19.262 -47.998 1.00 88.12 713 GLN A O 1
ATOM 5739 N N . GLU A 1 714 ? 0.275 19.562 -45.940 1.00 91.50 714 GLU A N 1
ATOM 5740 C CA . GLU A 1 714 ? 1.501 20.267 -46.330 1.00 91.50 714 GLU A CA 1
ATOM 5741 C C . GLU A 1 714 ? 2.612 19.283 -46.744 1.00 91.50 714 GLU A C 1
ATOM 5743 O O . GLU A 1 714 ? 3.735 19.283 -46.228 1.00 91.50 714 GLU A O 1
ATOM 5748 N N . THR A 1 715 ? 2.310 18.406 -47.704 1.00 88.81 715 THR A N 1
ATOM 5749 C CA . THR A 1 715 ? 3.162 17.253 -48.043 1.00 88.81 715 THR A CA 1
ATOM 5750 C C . THR A 1 715 ? 4.555 17.628 -48.546 1.00 88.81 715 THR A C 1
ATOM 5752 O O . THR A 1 715 ? 5.503 16.866 -48.363 1.00 88.81 715 THR A O 1
ATOM 5755 N N . GLU A 1 716 ? 4.686 18.792 -49.185 1.00 85.75 716 GLU A N 1
ATOM 5756 C CA . GLU A 1 716 ? 5.960 19.324 -49.680 1.00 85.75 716 GLU A CA 1
ATOM 5757 C C . GLU A 1 716 ? 6.886 19.751 -48.534 1.00 85.75 716 GLU A C 1
ATOM 5759 O O . GLU A 1 716 ? 8.080 19.453 -48.573 1.00 85.75 716 GLU A O 1
ATOM 5764 N N . LYS A 1 717 ? 6.345 20.380 -47.481 1.00 89.88 717 LYS A N 1
ATOM 5765 C CA . LYS A 1 717 ? 7.118 20.741 -46.283 1.00 89.88 717 LYS A CA 1
ATOM 5766 C C . LYS A 1 717 ? 7.582 19.487 -45.545 1.00 89.88 717 LYS A C 1
ATOM 5768 O O . LYS A 1 717 ? 8.769 19.360 -45.261 1.00 89.88 717 LYS A O 1
ATOM 5773 N N . ALA A 1 718 ? 6.682 18.520 -45.348 1.00 89.12 718 ALA A N 1
ATOM 5774 C CA . ALA A 1 718 ? 7.011 17.235 -44.724 1.00 89.12 718 ALA A CA 1
ATOM 5775 C C . ALA A 1 718 ? 8.135 16.496 -45.480 1.00 89.12 718 ALA A C 1
ATOM 5777 O O . ALA A 1 718 ? 9.058 15.964 -44.869 1.00 89.12 718 ALA A O 1
ATOM 5778 N N . ARG A 1 719 ? 8.101 16.506 -46.822 1.00 88.06 719 ARG A N 1
ATOM 5779 C CA . ARG A 1 719 ? 9.165 15.917 -47.650 1.00 88.06 719 ARG A CA 1
ATOM 5780 C C . ARG A 1 719 ? 10.493 16.661 -47.502 1.00 88.06 719 ARG A C 1
ATOM 5782 O O . ARG A 1 719 ? 11.527 16.010 -47.397 1.00 88.06 719 ARG A O 1
ATOM 5789 N N . LYS A 1 720 ? 10.478 18.000 -47.504 1.00 87.25 720 LYS A N 1
ATOM 5790 C CA . LYS A 1 720 ? 11.693 18.813 -47.322 1.00 87.25 720 LYS A CA 1
ATOM 5791 C C . LYS A 1 720 ? 12.369 18.526 -45.984 1.00 87.25 720 LYS A C 1
ATOM 5793 O O . LYS A 1 720 ? 13.576 18.341 -45.992 1.00 87.25 720 LYS A O 1
ATOM 5798 N N . LEU A 1 721 ? 11.599 18.401 -44.898 1.00 89.44 721 LEU A N 1
ATOM 5799 C CA . LEU A 1 721 ? 12.122 18.044 -43.571 1.00 89.44 721 LEU A CA 1
ATOM 5800 C C . LEU A 1 721 ? 12.851 16.692 -43.577 1.00 89.44 721 LEU A C 1
ATOM 5802 O O . LEU A 1 721 ? 13.952 16.580 -43.046 1.00 89.44 721 LEU A O 1
ATOM 5806 N N . LEU A 1 722 ? 12.269 15.677 -44.228 1.00 87.81 722 LEU A N 1
ATOM 5807 C CA . LEU A 1 722 ? 12.900 14.360 -44.371 1.00 87.81 722 LEU A CA 1
ATOM 5808 C C . LEU A 1 722 ? 14.203 14.422 -45.178 1.00 87.81 722 LEU A C 1
ATOM 5810 O O . LEU A 1 722 ? 15.176 13.777 -44.809 1.00 87.81 722 LEU A O 1
ATOM 5814 N N . ILE A 1 723 ? 14.229 15.196 -46.268 1.00 83.81 723 ILE A N 1
ATOM 5815 C CA . ILE A 1 723 ? 15.423 15.339 -47.116 1.00 83.81 723 ILE A CA 1
ATOM 5816 C C . ILE A 1 723 ? 16.522 16.112 -46.383 1.00 83.81 723 ILE A C 1
ATOM 5818 O O . ILE A 1 723 ? 17.671 15.685 -46.412 1.00 83.81 723 ILE A O 1
ATOM 5822 N N . SER A 1 724 ? 16.183 17.207 -45.698 1.00 85.12 724 SER A N 1
ATOM 5823 C CA . SER A 1 724 ? 17.159 17.985 -44.926 1.00 85.12 724 SER A CA 1
ATOM 5824 C C . SER A 1 724 ? 17.749 17.188 -43.767 1.00 85.12 724 SER A C 1
ATOM 5826 O O . SER A 1 724 ? 18.892 17.415 -43.396 1.00 85.12 724 SER A O 1
ATOM 5828 N N . PHE A 1 725 ? 16.990 16.245 -43.200 1.00 84.12 725 PHE A N 1
ATOM 5829 C CA . PHE A 1 725 ? 17.466 15.408 -42.100 1.00 84.12 725 PHE A CA 1
ATOM 5830 C C . PHE A 1 725 ? 18.577 14.434 -42.523 1.00 84.12 725 PHE A C 1
ATOM 5832 O O . PHE A 1 725 ? 19.472 14.153 -41.734 1.00 84.12 725 PHE A O 1
ATOM 5839 N N . ILE A 1 726 ? 18.535 13.934 -43.760 1.00 80.25 726 ILE A N 1
ATOM 5840 C CA . ILE A 1 726 ? 19.513 12.967 -44.298 1.00 80.25 726 ILE A CA 1
ATOM 5841 C C . ILE A 1 726 ? 20.625 13.626 -45.131 1.00 80.25 726 ILE A C 1
ATOM 5843 O O . ILE A 1 726 ? 21.486 12.942 -45.693 1.00 80.25 726 ILE A O 1
ATOM 5847 N N . GLU A 1 727 ? 20.560 14.946 -45.310 1.00 79.00 727 GLU A N 1
ATOM 5848 C CA . GLU A 1 727 ? 21.510 15.699 -46.117 1.00 79.00 727 GLU A CA 1
ATOM 5849 C C . GLU A 1 727 ? 22.807 15.909 -45.335 1.00 79.00 727 GLU A C 1
ATOM 5851 O O . GLU A 1 727 ? 22.845 16.595 -44.318 1.00 79.00 727 GLU A O 1
ATOM 5856 N N . THR A 1 728 ? 23.898 15.339 -45.842 1.00 65.56 728 THR A N 1
ATOM 5857 C CA . THR A 1 728 ? 25.246 15.569 -45.316 1.00 65.56 728 THR A CA 1
ATOM 5858 C C . THR A 1 728 ? 26.061 16.325 -46.352 1.00 65.56 728 THR A C 1
ATOM 5860 O O . THR A 1 728 ? 26.189 15.896 -47.499 1.00 65.56 728 THR A O 1
ATOM 5863 N N . LYS A 1 729 ? 26.616 17.476 -45.980 1.00 68.44 729 LYS A N 1
ATOM 5864 C CA . LYS A 1 729 ? 27.508 18.222 -46.869 1.00 68.44 729 LYS A CA 1
ATOM 5865 C C . LYS A 1 729 ? 28.900 17.610 -46.794 1.00 68.44 729 LYS A C 1
ATOM 5867 O O . LYS A 1 729 ? 29.507 17.599 -45.728 1.00 68.44 729 LYS A O 1
ATOM 5872 N N . LYS A 1 730 ? 29.394 17.084 -47.914 1.00 61.19 730 LYS A N 1
ATOM 5873 C CA . LYS A 1 730 ? 30.781 16.631 -48.040 1.00 61.19 730 LYS A CA 1
ATOM 5874 C C . LYS A 1 730 ? 31.550 17.641 -48.872 1.00 61.19 730 LYS A C 1
ATOM 5876 O O . LYS A 1 730 ? 31.080 18.065 -49.926 1.00 61.19 730 LYS A O 1
ATOM 5881 N N . ILE A 1 731 ? 32.732 18.005 -48.397 1.00 66.50 731 ILE A N 1
ATOM 5882 C CA . ILE A 1 731 ? 33.696 18.756 -49.191 1.00 66.50 731 ILE A CA 1
ATOM 5883 C C . ILE A 1 731 ? 34.368 17.731 -50.101 1.00 66.50 731 ILE A C 1
ATOM 5885 O O . ILE A 1 731 ? 34.994 16.790 -49.616 1.00 66.50 731 ILE A O 1
ATOM 5889 N N . VAL A 1 732 ? 34.151 17.854 -51.405 1.00 60.97 732 VAL A N 1
ATOM 5890 C CA . VAL A 1 732 ? 34.786 17.006 -52.413 1.00 60.97 732 VAL A CA 1
ATOM 5891 C C . VAL A 1 732 ? 35.750 17.889 -53.184 1.00 60.97 732 VAL A C 1
ATOM 5893 O O . VAL A 1 732 ? 35.357 18.944 -53.677 1.00 60.97 732 VAL A O 1
ATOM 5896 N N . GLU A 1 733 ? 37.011 17.484 -53.251 1.00 56.25 733 GLU A N 1
ATOM 5897 C CA . GLU A 1 733 ? 37.975 18.116 -54.144 1.00 56.25 733 GLU A CA 1
ATOM 5898 C C . GLU A 1 733 ? 37.713 17.623 -55.566 1.00 56.25 733 GLU A C 1
ATOM 5900 O O . GLU A 1 733 ? 37.670 16.418 -55.818 1.00 56.25 733 GLU A O 1
ATOM 5905 N N . ASP A 1 734 ? 37.477 18.557 -56.485 1.00 60.62 734 ASP A N 1
ATOM 5906 C CA . ASP A 1 734 ? 37.409 18.243 -57.911 1.00 60.62 734 ASP A CA 1
ATOM 5907 C C . ASP A 1 734 ? 38.809 17.852 -58.431 1.00 60.62 734 ASP A C 1
ATOM 5909 O O . ASP A 1 734 ? 39.823 18.214 -57.833 1.00 60.62 734 ASP A O 1
ATOM 5913 N N . ASP A 1 735 ? 38.887 17.199 -59.600 1.00 63.81 735 ASP A N 1
ATOM 5914 C CA . ASP A 1 735 ? 40.134 16.738 -60.257 1.00 63.81 735 ASP A CA 1
ATOM 5915 C C . ASP A 1 735 ? 41.197 17.846 -60.501 1.00 63.81 735 ASP A C 1
ATOM 5917 O O . ASP A 1 735 ? 42.319 17.564 -60.924 1.00 63.81 735 ASP A O 1
ATOM 5921 N N . PHE A 1 736 ? 40.852 19.111 -60.239 1.00 59.88 736 PHE A N 1
ATOM 5922 C CA . PHE A 1 736 ? 41.705 20.299 -60.346 1.00 59.88 736 PHE A CA 1
ATOM 5923 C C . PHE A 1 736 ? 42.143 20.885 -58.985 1.00 59.88 736 PHE A C 1
ATOM 5925 O O . PHE A 1 736 ? 42.775 21.938 -58.961 1.00 59.88 736 PHE A O 1
ATOM 5932 N N . GLY A 1 737 ? 41.819 20.234 -57.860 1.00 54.69 737 GLY A N 1
ATOM 5933 C CA . GLY A 1 737 ? 42.197 20.668 -56.507 1.00 54.69 737 GLY A CA 1
ATOM 5934 C C . GLY A 1 737 ? 41.320 21.770 -55.896 1.00 54.69 737 GLY A C 1
ATOM 5935 O O . GLY A 1 737 ? 41.688 22.341 -54.873 1.00 54.69 737 GLY A O 1
ATOM 5936 N N . GLU A 1 738 ? 40.166 22.092 -56.493 1.00 49.47 738 GLU A N 1
ATOM 5937 C CA . GLU A 1 738 ? 39.182 23.008 -55.897 1.00 49.47 738 GLU A CA 1
ATOM 5938 C C . GLU A 1 738 ? 38.187 22.243 -55.014 1.00 49.47 738 GLU A C 1
ATOM 5940 O O . GLU A 1 738 ? 37.482 21.345 -55.479 1.00 49.47 738 GLU A O 1
ATOM 5945 N N . SER A 1 739 ? 38.094 22.627 -53.740 1.00 57.62 739 SER A N 1
ATOM 5946 C CA . SER A 1 739 ? 37.137 22.070 -52.784 1.00 57.62 739 SER A CA 1
ATOM 5947 C C . SER A 1 739 ? 35.718 22.593 -53.060 1.00 57.62 739 SER A C 1
ATOM 5949 O O . SER A 1 739 ? 35.434 23.773 -52.848 1.00 57.62 739 SER A O 1
ATOM 5951 N N . LYS A 1 740 ? 34.792 21.728 -53.497 1.00 61.62 740 LYS A N 1
ATOM 5952 C CA . LYS A 1 740 ? 33.364 22.060 -53.657 1.00 61.62 740 LYS A CA 1
ATOM 5953 C C . LYS A 1 740 ? 32.503 21.337 -52.626 1.00 61.62 740 LYS A C 1
ATOM 5955 O O . LYS A 1 740 ? 32.641 20.136 -52.399 1.00 61.62 740 LYS A O 1
ATOM 5960 N N . GLU A 1 741 ? 31.560 22.063 -52.022 1.00 59.28 741 GLU A N 1
ATOM 5961 C CA . GLU A 1 741 ? 30.522 21.463 -51.178 1.00 59.28 741 GLU A CA 1
ATOM 5962 C C . GLU A 1 741 ? 29.525 20.697 -52.053 1.00 59.28 741 GLU A C 1
ATOM 5964 O O . GLU A 1 741 ? 28.751 21.289 -52.809 1.00 59.28 741 GLU A O 1
ATOM 5969 N N . ARG A 1 742 ? 29.515 19.369 -51.934 1.00 65.88 742 ARG A N 1
ATOM 5970 C CA . ARG A 1 742 ? 28.526 18.506 -52.579 1.00 65.88 742 ARG A CA 1
ATOM 5971 C C . ARG A 1 742 ? 27.618 17.896 -51.519 1.00 65.88 742 ARG A C 1
ATOM 5973 O O . ARG A 1 742 ? 28.088 17.278 -50.561 1.00 65.88 742 ARG A O 1
ATOM 5980 N N . SER A 1 743 ? 26.307 18.052 -51.688 1.00 66.50 743 SER A N 1
ATOM 5981 C CA . SER A 1 743 ? 25.334 17.363 -50.844 1.00 66.50 743 SER A CA 1
ATOM 5982 C C . SER A 1 743 ? 25.360 15.861 -51.143 1.00 66.50 743 SER A C 1
ATOM 5984 O O . SER A 1 743 ? 25.202 15.410 -52.279 1.00 66.50 743 SER A O 1
ATOM 5986 N N . SER A 1 744 ? 25.619 15.080 -50.102 1.00 63.72 744 SER A N 1
ATOM 5987 C CA . SER A 1 744 ? 25.588 13.624 -50.087 1.00 63.72 744 SER A CA 1
ATOM 5988 C C . SER A 1 744 ? 24.392 13.193 -49.245 1.00 63.72 744 SER A C 1
ATOM 5990 O O . SER A 1 744 ? 24.273 13.584 -48.085 1.00 63.72 744 SER A O 1
ATOM 5992 N N . TYR A 1 745 ? 23.524 12.357 -49.805 1.00 66.12 745 TYR A N 1
ATOM 5993 C CA . TYR A 1 745 ? 22.357 11.823 -49.103 1.00 66.12 745 TYR A CA 1
ATOM 5994 C C . TYR A 1 745 ? 22.651 10.395 -48.642 1.00 66.12 745 TYR A C 1
ATOM 5996 O O . TYR A 1 745 ? 23.026 9.546 -49.454 1.00 66.12 745 TYR A O 1
ATOM 6004 N N . ALA A 1 746 ? 22.505 10.129 -47.346 1.00 62.59 746 ALA A N 1
ATOM 6005 C CA . ALA A 1 746 ? 22.616 8.781 -46.802 1.00 62.59 746 ALA A CA 1
ATOM 6006 C C . ALA A 1 746 ? 21.302 8.021 -47.058 1.00 62.59 746 ALA A C 1
ATOM 6008 O O . ALA A 1 746 ? 20.337 8.153 -46.311 1.00 62.59 746 ALA A O 1
ATOM 6009 N N . ASN A 1 747 ? 21.233 7.260 -48.156 1.00 61.69 747 ASN A N 1
ATOM 6010 C CA . ASN A 1 747 ? 20.014 6.521 -48.519 1.00 61.69 747 ASN A CA 1
ATOM 6011 C C . ASN A 1 747 ? 19.615 5.479 -47.458 1.00 61.69 747 ASN A C 1
ATOM 6013 O O . ASN A 1 747 ? 18.418 5.311 -47.220 1.00 61.69 747 ASN A O 1
ATOM 6017 N N . ASP A 1 748 ? 20.597 4.862 -46.792 1.00 63.03 748 ASP A N 1
ATOM 6018 C CA . ASP A 1 748 ? 20.402 3.934 -45.673 1.00 63.03 748 ASP A CA 1
ATOM 6019 C C . ASP A 1 748 ? 19.552 4.568 -44.553 1.00 63.03 748 ASP A C 1
ATOM 6021 O O . ASP A 1 748 ? 18.696 3.903 -43.981 1.00 63.03 748 ASP A O 1
ATOM 6025 N N . ASP A 1 749 ? 19.696 5.872 -44.281 1.00 69.25 749 ASP A N 1
ATOM 6026 C CA . ASP A 1 749 ? 18.982 6.546 -43.185 1.00 69.25 749 ASP A CA 1
ATOM 6027 C C . ASP A 1 749 ? 17.473 6.675 -43.442 1.00 69.25 749 ASP A C 1
ATOM 6029 O O . ASP A 1 749 ? 16.673 6.593 -42.508 1.00 69.25 749 ASP A O 1
ATOM 6033 N N . LEU A 1 750 ? 17.047 6.818 -44.704 1.00 75.06 750 LEU A N 1
ATOM 6034 C CA . LEU A 1 750 ? 15.619 6.778 -45.048 1.00 75.06 750 LEU A CA 1
ATOM 6035 C C . LEU A 1 750 ? 15.025 5.388 -44.850 1.00 75.06 750 LEU A C 1
ATOM 6037 O O . LEU A 1 750 ? 13.848 5.274 -44.503 1.00 75.06 750 LEU A O 1
ATOM 6041 N N . ASP A 1 751 ? 15.826 4.347 -45.074 1.00 70.06 751 ASP A N 1
ATOM 6042 C CA . ASP A 1 751 ? 15.424 2.979 -44.788 1.00 70.06 751 ASP A CA 1
ATOM 6043 C C . ASP A 1 751 ? 15.211 2.765 -43.290 1.00 70.06 751 ASP A C 1
ATOM 6045 O O . ASP A 1 751 ? 14.188 2.201 -42.904 1.00 70.06 751 ASP A O 1
ATOM 6049 N N . MET A 1 752 ? 16.084 3.325 -42.450 1.00 75.69 752 MET A N 1
ATOM 6050 C CA . MET A 1 752 ? 15.915 3.286 -40.993 1.00 75.69 752 MET A CA 1
ATOM 6051 C C . MET A 1 752 ? 14.660 4.041 -40.534 1.00 75.69 752 MET A C 1
ATOM 6053 O O . MET A 1 752 ? 13.938 3.582 -39.650 1.00 75.69 752 MET A O 1
ATOM 6057 N N . LEU A 1 753 ? 14.377 5.204 -41.135 1.00 82.81 753 LEU A N 1
ATOM 6058 C CA . LEU A 1 753 ? 13.194 6.007 -40.808 1.00 82.81 753 LEU A CA 1
ATOM 6059 C C . LEU A 1 753 ? 11.888 5.314 -41.207 1.00 82.81 753 LEU A C 1
ATOM 6061 O O . LEU A 1 753 ? 10.873 5.507 -40.544 1.00 82.81 753 LEU A O 1
ATOM 6065 N N . GLN A 1 754 ? 11.884 4.504 -42.265 1.00 82.06 754 GLN A N 1
ATOM 6066 C CA . GLN A 1 754 ? 10.684 3.783 -42.685 1.00 82.06 754 GLN A CA 1
ATOM 6067 C C . GLN A 1 754 ? 10.194 2.808 -41.603 1.00 82.06 754 GLN A C 1
ATOM 6069 O O . GLN A 1 754 ? 8.989 2.717 -41.362 1.00 82.06 754 GLN A O 1
ATOM 6074 N N . ASP A 1 755 ? 11.127 2.139 -40.929 1.00 75.75 755 ASP A N 1
ATOM 6075 C CA . ASP A 1 755 ? 10.844 1.101 -39.934 1.00 75.75 755 ASP A CA 1
ATOM 6076 C C . ASP A 1 755 ? 10.736 1.676 -38.499 1.00 75.75 755 ASP A C 1
ATOM 6078 O O . ASP A 1 755 ? 10.394 0.964 -37.550 1.00 75.75 755 ASP A O 1
ATOM 6082 N N . TYR A 1 756 ? 10.951 2.989 -38.336 1.00 82.69 756 TYR A N 1
ATOM 6083 C CA . TYR A 1 756 ? 10.982 3.687 -37.045 1.00 82.69 756 TYR A CA 1
ATOM 6084 C C . TYR A 1 756 ? 9.680 3.598 -36.221 1.00 82.69 756 TYR A C 1
ATOM 6086 O O . TYR A 1 756 ? 9.758 3.307 -35.028 1.00 82.69 756 TYR A O 1
ATOM 6094 N N . PRO A 1 757 ? 8.461 3.788 -36.774 1.00 84.81 757 PRO A N 1
ATOM 6095 C CA . PRO A 1 757 ? 7.244 3.707 -35.955 1.00 84.81 757 PRO A CA 1
ATOM 6096 C C . PRO A 1 757 ? 7.016 2.315 -35.358 1.00 84.81 757 PRO A C 1
ATOM 6098 O O . PRO A 1 757 ? 6.534 2.179 -34.235 1.00 84.81 757 PRO A O 1
ATOM 6101 N N . THR A 1 758 ? 7.409 1.277 -36.094 1.00 77.19 758 THR A N 1
ATOM 6102 C CA . THR A 1 758 ? 7.342 -0.126 -35.670 1.00 77.19 758 THR A CA 1
ATOM 6103 C C . THR A 1 758 ? 8.528 -0.547 -34.809 1.00 77.19 758 THR A C 1
ATOM 6105 O O . THR A 1 758 ? 8.489 -1.608 -34.186 1.00 77.19 758 THR A O 1
ATOM 6108 N N . SER A 1 759 ? 9.585 0.268 -34.743 1.00 69.69 759 SER A N 1
ATOM 6109 C CA . SER A 1 759 ? 10.770 -0.065 -33.964 1.00 69.69 759 SER A CA 1
ATOM 6110 C C . SER A 1 759 ? 10.580 0.153 -32.456 1.00 69.69 759 SER A C 1
ATOM 6112 O O . SER A 1 759 ? 11.340 -0.393 -31.657 1.00 69.69 759 SER A O 1
ATOM 6114 N N . GLN A 1 760 ? 9.559 0.907 -32.051 1.00 71.31 760 GLN A N 1
ATOM 6115 C CA . GLN A 1 760 ? 9.307 1.262 -30.655 1.00 71.31 760 GLN A CA 1
ATOM 6116 C C . GLN A 1 760 ? 8.621 0.127 -29.865 1.00 71.31 760 GLN A C 1
ATOM 6118 O O . GLN A 1 760 ? 7.779 -0.570 -30.434 1.00 71.31 760 GLN A O 1
ATOM 6123 N N . PRO A 1 761 ? 8.900 -0.036 -28.547 1.00 64.31 761 PRO A N 1
ATOM 6124 C CA . PRO A 1 761 ? 8.239 -1.043 -27.702 1.00 64.31 761 PRO A CA 1
ATOM 6125 C C . PRO A 1 761 ? 6.712 -0.920 -27.700 1.00 64.31 761 PRO A C 1
ATOM 6127 O O . PRO A 1 761 ? 5.999 -1.918 -27.729 1.00 64.31 761 PRO A O 1
ATOM 6130 N N . ARG A 1 762 ? 6.214 0.322 -27.705 1.00 76.00 762 ARG A N 1
ATOM 6131 C CA . ARG A 1 762 ? 4.844 0.642 -28.099 1.00 76.00 762 ARG A CA 1
ATOM 6132 C C . ARG A 1 762 ? 4.903 1.234 -29.498 1.00 76.00 762 ARG A C 1
ATOM 6134 O O . ARG A 1 762 ? 5.441 2.325 -29.671 1.00 76.00 762 ARG A O 1
ATOM 6141 N N . SER A 1 763 ? 4.375 0.508 -30.478 1.00 81.44 763 SER A N 1
ATOM 6142 C CA . SER A 1 763 ? 4.397 0.925 -31.879 1.00 81.44 763 SER A CA 1
ATOM 6143 C C . SER A 1 763 ? 3.692 2.266 -32.061 1.00 81.44 763 SER A C 1
ATOM 6145 O O . SER A 1 763 ? 2.525 2.401 -31.691 1.00 81.44 763 SER A O 1
ATOM 6147 N N . LEU A 1 764 ? 4.376 3.228 -32.672 1.00 88.94 764 LEU A N 1
ATOM 6148 C CA . LEU A 1 764 ? 3.797 4.518 -33.029 1.00 88.94 764 LEU A CA 1
ATOM 6149 C C . LEU A 1 764 ? 2.896 4.385 -34.272 1.00 88.94 764 LEU A C 1
ATOM 6151 O O . LEU A 1 764 ? 3.069 3.458 -35.072 1.00 88.94 764 LEU A O 1
ATOM 6155 N N . PRO A 1 765 ? 1.954 5.321 -34.487 1.00 90.44 765 PRO A N 1
ATOM 6156 C CA . PRO A 1 765 ? 1.164 5.377 -35.714 1.00 90.44 765 PRO A CA 1
ATOM 6157 C C . PRO A 1 765 ? 2.018 5.367 -36.995 1.00 90.44 765 PRO A C 1
ATOM 6159 O O . PRO A 1 765 ? 2.834 6.248 -37.250 1.00 90.44 765 PRO A O 1
ATOM 6162 N N . VAL A 1 766 ? 1.801 4.362 -37.848 1.00 87.81 766 VAL A N 1
ATOM 6163 C CA . VAL A 1 766 ? 2.564 4.182 -39.099 1.00 87.81 766 VAL A CA 1
ATOM 6164 C C . VAL A 1 766 ? 2.256 5.291 -40.113 1.00 87.81 766 VAL A C 1
ATOM 6166 O O . VAL A 1 766 ? 3.143 5.790 -40.808 1.00 87.81 766 VAL A O 1
ATOM 6169 N N . GLN A 1 767 ? 0.986 5.681 -40.218 1.00 85.94 767 GLN A N 1
ATOM 6170 C CA . GLN A 1 767 ? 0.538 6.763 -41.091 1.00 85.94 767 GLN A CA 1
ATOM 6171 C C . GLN A 1 767 ? 0.236 8.013 -40.258 1.00 85.94 767 GLN A C 1
ATOM 6173 O O . GLN A 1 767 ? -0.294 7.883 -39.156 1.00 85.94 767 GLN A O 1
ATOM 6178 N N . PRO A 1 768 ? 0.530 9.219 -40.779 1.00 89.94 768 PRO A N 1
ATOM 6179 C CA . PRO A 1 768 ? 0.950 9.517 -42.159 1.00 89.94 768 PRO A CA 1
ATOM 6180 C C . PRO A 1 768 ? 2.473 9.450 -42.421 1.00 89.94 768 PRO A C 1
ATOM 6182 O O . PRO A 1 768 ? 2.900 9.632 -43.566 1.00 89.94 768 PRO A O 1
ATOM 6185 N N . PHE A 1 769 ? 3.296 9.196 -41.397 1.00 91.38 769 PHE A N 1
ATOM 6186 C CA . PHE A 1 769 ? 4.759 9.303 -41.461 1.00 91.38 769 PHE A CA 1
ATOM 6187 C C . PHE A 1 769 ? 5.412 8.420 -42.535 1.00 91.38 769 PHE A C 1
ATOM 6189 O O . PHE A 1 769 ? 6.066 8.933 -43.445 1.00 91.38 769 PHE A O 1
ATOM 6196 N N . VAL A 1 770 ? 5.191 7.101 -42.488 1.00 86.12 770 VAL A N 1
ATOM 6197 C CA . VAL A 1 770 ? 5.831 6.140 -43.407 1.00 86.12 770 VAL A CA 1
ATOM 6198 C C . VAL A 1 770 ? 5.473 6.433 -44.862 1.00 86.12 770 VAL A C 1
ATOM 6200 O O . VAL A 1 770 ? 6.327 6.370 -45.747 1.00 86.12 770 VAL A O 1
ATOM 6203 N N . GLY A 1 771 ? 4.230 6.852 -45.125 1.00 86.12 771 GLY A N 1
ATOM 6204 C CA . GLY A 1 771 ? 3.815 7.280 -46.459 1.00 86.12 771 GLY A CA 1
ATOM 6205 C C . GLY A 1 771 ? 4.626 8.471 -46.987 1.00 86.12 771 GLY A C 1
ATOM 6206 O O . GLY A 1 771 ? 4.908 8.542 -48.186 1.00 86.12 771 GLY A O 1
ATOM 6207 N N . ARG A 1 772 ? 5.040 9.400 -46.1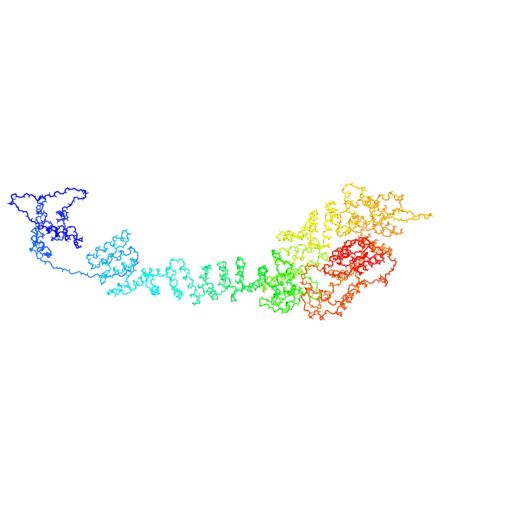12 1.00 90.94 772 ARG A N 1
ATOM 6208 C CA . ARG A 1 772 ? 5.912 10.525 -46.487 1.00 90.94 772 ARG A CA 1
ATOM 6209 C C . ARG A 1 772 ? 7.362 10.099 -46.693 1.00 90.94 772 ARG A C 1
ATOM 6211 O O . ARG A 1 772 ? 7.973 10.582 -47.643 1.00 90.94 772 ARG A O 1
ATOM 6218 N N . VAL A 1 773 ? 7.881 9.170 -45.888 1.00 87.00 773 VAL A N 1
ATOM 6219 C CA . VAL A 1 773 ? 9.229 8.596 -46.068 1.00 87.00 773 VAL A CA 1
ATOM 6220 C C . VAL A 1 773 ? 9.353 7.922 -47.437 1.00 87.00 773 VAL A C 1
ATOM 6222 O O . VAL A 1 773 ? 10.257 8.249 -48.207 1.00 87.00 773 VAL A O 1
ATOM 6225 N N . ILE A 1 774 ? 8.381 7.085 -47.815 1.00 82.88 774 ILE A N 1
ATOM 6226 C CA . ILE A 1 774 ? 8.345 6.425 -49.133 1.00 82.88 774 ILE A CA 1
ATOM 6227 C C . ILE A 1 774 ? 8.291 7.458 -50.274 1.00 82.88 774 ILE A C 1
ATOM 6229 O O . ILE A 1 774 ? 8.951 7.298 -51.309 1.00 82.88 774 ILE A O 1
ATOM 6233 N N . ALA A 1 775 ? 7.529 8.542 -50.096 1.00 84.69 775 ALA A N 1
ATOM 6234 C CA . ALA A 1 775 ? 7.445 9.625 -51.074 1.00 84.69 775 ALA A CA 1
ATOM 6235 C C . ALA A 1 775 ? 8.767 10.406 -51.204 1.00 84.69 775 ALA A C 1
ATOM 6237 O O . ALA A 1 775 ? 9.170 10.729 -52.323 1.00 84.69 775 ALA A O 1
ATOM 6238 N N . ALA A 1 776 ? 9.457 10.679 -50.091 1.00 84.75 776 ALA A N 1
ATOM 6239 C CA . ALA A 1 776 ? 10.772 11.321 -50.078 1.00 84.75 776 ALA A CA 1
ATOM 6240 C C . ALA A 1 776 ? 11.828 10.449 -50.770 1.00 84.75 776 ALA A C 1
ATOM 6242 O O . ALA A 1 776 ? 12.535 10.927 -51.659 1.00 84.75 776 ALA A O 1
ATOM 6243 N N . LYS A 1 777 ? 11.847 9.149 -50.456 1.00 78.06 777 LYS A N 1
ATOM 6244 C CA . LYS A 1 777 ? 12.732 8.163 -51.087 1.00 78.06 777 LYS A CA 1
ATOM 6245 C C . LYS A 1 777 ? 12.516 8.090 -52.600 1.00 78.06 777 LYS A C 1
ATOM 6247 O O . LYS A 1 777 ? 13.461 8.170 -53.381 1.00 78.06 777 LYS A O 1
ATOM 6252 N N . SER A 1 778 ? 11.254 8.032 -53.030 1.00 78.12 778 SER A N 1
ATOM 6253 C CA . SER A 1 778 ? 10.887 8.028 -54.454 1.00 78.12 778 SER A CA 1
ATOM 6254 C C . SER A 1 778 ? 11.302 9.314 -55.180 1.00 78.12 778 SER A C 1
ATOM 6256 O O . SER A 1 778 ? 11.643 9.274 -56.363 1.00 78.12 778 SER A O 1
ATOM 6258 N N . TRP A 1 779 ? 11.266 10.462 -54.497 1.00 81.19 779 TRP A N 1
ATOM 6259 C CA . TRP A 1 779 ? 11.678 11.750 -55.056 1.00 81.19 779 TRP A CA 1
ATOM 6260 C C . TRP A 1 779 ? 13.201 11.845 -55.230 1.00 81.19 779 TRP A C 1
ATOM 6262 O O . TRP A 1 779 ? 13.652 12.190 -56.322 1.00 81.19 779 TRP A O 1
ATOM 6272 N N . LEU A 1 780 ? 13.988 11.460 -54.216 1.00 75.75 780 LEU A N 1
ATOM 6273 C CA . LEU A 1 780 ? 15.459 11.454 -54.289 1.00 75.75 780 LEU A CA 1
ATOM 6274 C C . LEU A 1 780 ? 15.963 10.547 -55.409 1.00 75.75 780 LEU A C 1
ATOM 6276 O O . LEU A 1 780 ? 16.838 10.939 -56.178 1.00 75.75 780 LEU A O 1
ATOM 6280 N N . LYS A 1 781 ? 15.350 9.370 -55.578 1.00 67.88 781 LYS A N 1
ATOM 6281 C CA . LYS A 1 781 ? 15.684 8.455 -56.678 1.00 67.88 781 LYS A CA 1
ATOM 6282 C C . LYS A 1 781 ? 15.475 9.086 -58.056 1.00 67.88 781 LYS A C 1
ATOM 6284 O O . LYS A 1 781 ? 16.343 8.954 -58.913 1.00 67.88 781 LYS A O 1
ATOM 6289 N N . LYS A 1 782 ? 14.370 9.821 -58.258 1.00 71.19 782 LYS A N 1
ATOM 6290 C CA . LYS A 1 782 ? 14.107 10.547 -59.517 1.00 71.19 782 LYS A CA 1
ATOM 6291 C C . LYS A 1 782 ? 15.137 11.647 -59.797 1.00 71.19 782 LYS A C 1
ATOM 6293 O O . LYS A 1 782 ? 15.354 11.960 -60.965 1.00 71.19 782 LYS A O 1
ATOM 6298 N N . GLN A 1 783 ? 15.740 12.234 -58.761 1.00 66.88 783 GLN A N 1
ATOM 6299 C CA . GLN A 1 783 ? 16.763 13.273 -58.906 1.00 66.88 783 GLN A CA 1
ATOM 6300 C C . GLN A 1 783 ? 18.188 12.716 -59.071 1.00 66.88 783 GLN A C 1
ATOM 6302 O O . GLN A 1 783 ? 18.974 13.318 -59.797 1.00 66.88 783 GLN A O 1
ATOM 6307 N N . LEU A 1 784 ? 18.517 11.576 -58.446 1.00 59.78 784 LEU A N 1
ATOM 6308 C CA . LEU A 1 784 ? 19.889 11.050 -58.362 1.00 59.78 784 LEU A CA 1
ATOM 6309 C C . LEU A 1 784 ? 20.249 9.968 -59.407 1.00 59.78 784 LEU A C 1
ATOM 6311 O O . LEU A 1 784 ? 21.419 9.885 -59.770 1.00 59.78 784 LEU A O 1
ATOM 6315 N N . TYR A 1 785 ? 19.310 9.147 -59.915 1.00 55.91 785 TYR A N 1
ATOM 6316 C CA . TYR A 1 785 ? 19.646 7.991 -60.779 1.00 55.91 785 TYR A CA 1
ATOM 6317 C C . TYR A 1 785 ? 18.677 7.746 -61.959 1.00 55.91 785 TYR A C 1
ATOM 6319 O O . TYR A 1 785 ? 17.458 7.781 -61.816 1.00 55.91 785 TYR A O 1
ATOM 6327 N N . ARG A 1 786 ? 19.238 7.418 -63.141 1.00 48.66 786 ARG A N 1
ATOM 6328 C CA . ARG A 1 786 ? 18.536 7.039 -64.397 1.00 48.66 786 ARG A CA 1
ATOM 6329 C C . ARG A 1 786 ? 18.813 5.580 -64.859 1.00 48.66 786 ARG A C 1
ATOM 6331 O O . ARG A 1 786 ? 18.825 5.317 -66.058 1.00 48.66 786 ARG A O 1
ATOM 6338 N N . GLY A 1 787 ? 19.063 4.619 -63.956 1.00 50.06 787 GLY A N 1
ATOM 6339 C CA . GLY A 1 787 ? 19.500 3.246 -64.312 1.00 50.06 787 GLY A CA 1
ATOM 6340 C C . GLY A 1 787 ? 18.559 2.098 -63.890 1.00 50.06 787 GLY A C 1
ATOM 6341 O O . GLY A 1 787 ? 17.994 2.130 -62.807 1.00 50.06 787 GLY A O 1
ATOM 6342 N N . ARG A 1 788 ? 18.435 1.054 -64.734 1.00 45.59 788 ARG A N 1
ATOM 6343 C CA . ARG A 1 788 ? 17.549 -0.137 -64.594 1.00 45.59 788 ARG A CA 1
ATOM 6344 C C . ARG A 1 788 ? 18.104 -1.311 -63.748 1.00 45.59 788 ARG A C 1
ATOM 6346 O O . ARG A 1 788 ? 17.418 -2.319 -63.633 1.00 45.59 788 ARG A O 1
ATOM 6353 N N . LYS A 1 789 ? 19.329 -1.230 -63.205 1.00 56.19 789 LYS A N 1
ATOM 6354 C CA . LYS A 1 789 ? 20.030 -2.338 -62.500 1.00 56.19 789 LYS A CA 1
ATOM 6355 C C . LYS A 1 789 ? 19.996 -2.247 -60.959 1.00 56.19 789 LYS A C 1
ATOM 6357 O O . LYS A 1 789 ? 20.835 -2.841 -60.299 1.00 56.19 789 LYS A O 1
ATOM 6362 N N . ASP A 1 790 ? 19.067 -1.489 -60.384 1.00 71.88 790 ASP A N 1
ATOM 6363 C CA . ASP A 1 790 ? 18.963 -1.315 -58.927 1.00 71.88 790 ASP A CA 1
ATOM 6364 C C . ASP A 1 790 ? 18.245 -2.521 -58.282 1.00 71.88 790 ASP A C 1
ATOM 6366 O O . ASP A 1 790 ? 17.093 -2.819 -58.628 1.00 71.88 790 ASP A O 1
ATOM 6370 N N . THR A 1 791 ? 18.919 -3.222 -57.362 1.00 73.69 791 THR A N 1
ATOM 6371 C CA . THR A 1 791 ? 18.370 -4.355 -56.588 1.00 73.69 791 THR A CA 1
ATOM 6372 C C . THR A 1 791 ? 17.149 -3.928 -55.774 1.00 73.69 791 THR A C 1
ATOM 6374 O O . THR A 1 791 ? 16.176 -4.674 -55.669 1.00 73.69 791 THR A O 1
ATOM 6377 N N . GLU A 1 792 ? 17.127 -2.684 -55.296 1.00 69.56 792 GLU A N 1
ATOM 6378 C CA . GLU A 1 792 ? 16.033 -2.149 -54.491 1.00 69.56 792 GLU A CA 1
ATOM 6379 C C . GLU A 1 792 ? 14.758 -1.899 -55.312 1.00 69.56 792 GLU A C 1
ATOM 6381 O O . GLU A 1 792 ? 13.642 -2.138 -54.844 1.00 69.56 792 GLU A O 1
ATOM 6386 N N . TYR A 1 793 ? 14.897 -1.428 -56.560 1.00 74.19 793 TYR A N 1
ATOM 6387 C CA . TYR A 1 793 ? 13.753 -1.249 -57.460 1.00 74.19 793 TYR A CA 1
ATOM 6388 C C . TYR A 1 793 ? 13.087 -2.595 -57.739 1.00 74.19 793 TYR A C 1
ATOM 6390 O O . TYR A 1 793 ? 11.872 -2.720 -57.571 1.00 74.19 793 TYR A O 1
ATOM 6398 N N . ARG A 1 794 ? 13.901 -3.607 -58.066 1.00 77.62 794 ARG A N 1
ATOM 6399 C CA . ARG A 1 794 ? 13.453 -4.986 -58.293 1.00 77.62 794 ARG A CA 1
ATOM 6400 C C . ARG A 1 794 ? 12.777 -5.570 -57.056 1.00 77.62 794 ARG A C 1
ATOM 6402 O O . ARG A 1 794 ? 11.707 -6.151 -57.190 1.00 77.62 794 ARG A O 1
ATOM 6409 N N . TYR A 1 795 ? 13.331 -5.345 -55.862 1.00 82.06 795 TYR A N 1
ATOM 6410 C CA . TYR A 1 795 ? 12.684 -5.729 -54.606 1.00 82.06 795 TYR A CA 1
ATOM 6411 C C . TYR A 1 795 ? 11.317 -5.049 -54.440 1.00 82.06 795 TYR A C 1
ATOM 6413 O O . TYR A 1 795 ? 10.320 -5.705 -54.155 1.00 82.06 795 TYR A O 1
ATOM 6421 N N . SER A 1 796 ? 11.231 -3.735 -54.668 1.00 75.69 796 SER A N 1
ATOM 6422 C CA . SER A 1 796 ? 9.979 -2.982 -54.512 1.00 75.69 796 SER A CA 1
ATOM 6423 C C . SER A 1 796 ? 8.896 -3.374 -55.526 1.00 75.69 796 SER A C 1
ATOM 6425 O O . SER A 1 796 ? 7.707 -3.315 -55.210 1.00 75.69 796 SER A O 1
ATOM 6427 N N . GLU A 1 797 ? 9.294 -3.754 -56.741 1.00 78.00 797 GLU A N 1
ATOM 6428 C CA . GLU A 1 797 ? 8.407 -4.237 -57.800 1.00 78.00 797 GLU A CA 1
ATOM 6429 C C . GLU A 1 797 ? 7.913 -5.651 -57.485 1.00 78.00 797 GLU A C 1
ATOM 6431 O O . GLU A 1 797 ? 6.709 -5.906 -57.528 1.00 78.00 797 GLU A O 1
ATOM 6436 N N . LEU A 1 798 ? 8.819 -6.525 -57.043 1.00 82.06 798 LEU A N 1
ATOM 6437 C CA . LEU A 1 798 ? 8.502 -7.868 -56.572 1.00 82.06 798 LEU A CA 1
ATOM 6438 C C . LEU A 1 798 ? 7.549 -7.832 -55.373 1.00 82.06 798 LEU A C 1
ATOM 6440 O O . LEU A 1 798 ? 6.529 -8.506 -55.373 1.00 82.06 798 LEU A O 1
ATOM 6444 N N . MET A 1 799 ? 7.782 -6.959 -54.394 1.00 81.00 799 MET A N 1
ATOM 6445 C CA . MET A 1 799 ? 6.888 -6.816 -53.242 1.00 81.00 799 MET A CA 1
ATOM 6446 C C . MET A 1 799 ? 5.513 -6.228 -53.597 1.00 81.00 799 MET A C 1
ATOM 6448 O O . MET A 1 799 ? 4.612 -6.270 -52.758 1.00 81.00 799 MET A O 1
ATOM 6452 N N . LYS A 1 800 ? 5.307 -5.682 -54.804 1.00 79.06 800 LYS A N 1
ATOM 6453 C CA . LYS A 1 800 ? 3.987 -5.251 -55.308 1.00 79.06 800 LYS A CA 1
ATOM 6454 C C . LYS A 1 800 ? 3.250 -6.350 -56.077 1.00 79.06 800 LYS A C 1
ATOM 6456 O O . LYS A 1 800 ? 2.059 -6.176 -56.333 1.00 79.06 800 LYS A O 1
ATOM 6461 N N . SER A 1 801 ? 3.915 -7.449 -56.434 1.00 78.81 801 SER A N 1
ATOM 6462 C CA . SER A 1 801 ? 3.283 -8.564 -57.136 1.00 78.81 801 SER A CA 1
ATOM 6463 C C . SER A 1 801 ? 2.305 -9.322 -56.221 1.00 78.81 801 SER A C 1
ATOM 6465 O O . SER A 1 801 ? 2.367 -9.241 -54.990 1.00 78.81 801 SER A O 1
ATOM 6467 N N . SER A 1 802 ? 1.355 -10.039 -56.827 1.00 70.56 802 SER A N 1
ATOM 6468 C CA . SER A 1 802 ? 0.369 -10.864 -56.112 1.00 70.56 802 SER A CA 1
ATOM 6469 C C . SER A 1 802 ? 0.888 -12.259 -55.745 1.00 70.56 802 SER A C 1
ATOM 6471 O O . SER A 1 802 ? 0.323 -12.900 -54.862 1.00 70.56 802 SER A O 1
ATOM 6473 N N . GLN A 1 803 ? 1.952 -12.730 -56.400 1.00 75.62 803 GLN A N 1
ATOM 6474 C CA . GLN A 1 803 ? 2.615 -14.006 -56.130 1.00 75.62 803 GLN A CA 1
ATOM 6475 C C . GLN A 1 803 ? 4.105 -13.744 -55.937 1.00 75.62 803 GLN A C 1
ATOM 6477 O O . GLN A 1 803 ? 4.775 -13.281 -56.857 1.00 75.62 803 GLN A O 1
ATOM 6482 N N . ILE A 1 804 ? 4.597 -14.021 -54.730 1.00 81.75 804 ILE A N 1
ATOM 6483 C CA . ILE A 1 804 ? 5.977 -13.759 -54.331 1.00 81.75 804 ILE A CA 1
ATOM 6484 C C . ILE A 1 804 ? 6.595 -15.077 -53.870 1.00 81.75 804 ILE A C 1
ATOM 6486 O O . ILE A 1 804 ? 6.109 -15.690 -52.918 1.00 81.75 804 ILE A O 1
ATOM 6490 N N . LEU A 1 805 ? 7.661 -15.521 -54.537 1.00 83.69 805 LEU A N 1
ATOM 6491 C CA . LEU A 1 805 ? 8.399 -16.718 -54.139 1.00 83.69 805 LEU A CA 1
ATOM 6492 C C . LEU A 1 805 ? 9.537 -16.335 -53.175 1.00 83.69 805 LEU A C 1
ATOM 6494 O O . LEU A 1 805 ? 10.315 -15.437 -53.496 1.00 83.69 805 LEU A O 1
ATOM 6498 N N . PRO A 1 806 ? 9.721 -17.039 -52.038 1.00 84.12 806 PRO A N 1
ATOM 6499 C CA . PRO A 1 806 ? 10.820 -16.764 -51.101 1.00 84.12 806 PRO A CA 1
ATOM 6500 C C . PRO A 1 806 ? 12.206 -16.774 -51.753 1.00 84.12 806 PRO A C 1
ATOM 6502 O O . PRO A 1 806 ? 13.078 -15.996 -51.383 1.00 84.12 806 PRO A O 1
ATOM 6505 N N . LYS A 1 807 ? 12.388 -17.633 -52.763 1.00 86.50 807 LYS A N 1
ATOM 6506 C CA . LYS A 1 807 ? 13.638 -17.748 -53.516 1.00 86.50 807 LYS A CA 1
ATOM 6507 C C . LYS A 1 807 ? 13.981 -16.469 -54.283 1.00 86.50 807 LYS A C 1
ATOM 6509 O O . LYS A 1 807 ? 15.127 -16.057 -54.270 1.00 86.50 807 LYS A O 1
ATOM 6514 N N . GLU A 1 808 ? 12.998 -15.814 -54.894 1.00 85.38 808 GLU A N 1
ATOM 6515 C CA . GLU A 1 808 ? 13.238 -14.586 -55.662 1.00 85.38 808 GLU A CA 1
ATOM 6516 C C . GLU A 1 808 ? 13.636 -13.417 -54.751 1.00 85.38 808 GLU A C 1
ATOM 6518 O O . GLU A 1 808 ? 14.450 -12.579 -55.134 1.00 85.38 808 GLU A O 1
ATOM 6523 N N . VAL A 1 809 ? 13.096 -13.377 -53.526 1.00 86.62 809 VAL A N 1
ATOM 6524 C CA . VAL A 1 809 ? 13.520 -12.413 -52.498 1.00 86.62 809 VAL A CA 1
ATOM 6525 C C . VAL A 1 809 ? 14.972 -12.672 -52.097 1.00 86.62 809 VAL A C 1
ATOM 6527 O O . VAL A 1 809 ? 15.761 -11.731 -52.022 1.00 86.62 809 VAL A O 1
ATOM 6530 N N . TYR A 1 810 ? 15.327 -13.941 -51.873 1.00 87.50 810 TYR A N 1
ATOM 6531 C CA . TYR A 1 810 ? 16.692 -14.343 -51.543 1.00 87.50 810 TYR A CA 1
ATOM 6532 C C . TYR A 1 810 ? 17.681 -14.017 -52.665 1.00 87.50 810 TYR A C 1
ATOM 6534 O O . TYR A 1 810 ? 18.717 -13.434 -52.379 1.00 87.50 810 TYR A O 1
ATOM 6542 N N . ASP A 1 811 ? 17.347 -14.292 -53.927 1.00 88.06 811 ASP A N 1
ATOM 6543 C CA . ASP A 1 811 ? 18.232 -14.013 -55.066 1.00 88.06 811 ASP A CA 1
ATOM 6544 C C . ASP A 1 811 ? 18.559 -12.506 -55.171 1.00 88.06 811 ASP A C 1
ATOM 6546 O O . ASP A 1 811 ? 19.697 -12.127 -55.447 1.00 88.06 811 ASP A O 1
ATOM 6550 N N . ILE A 1 812 ? 17.585 -11.623 -54.896 1.00 86.75 812 ILE A N 1
ATOM 6551 C CA . ILE A 1 812 ? 17.811 -10.165 -54.852 1.00 86.75 812 ILE A CA 1
ATOM 6552 C C . ILE A 1 812 ? 18.675 -9.769 -53.643 1.00 86.75 812 ILE A C 1
ATOM 6554 O O . ILE A 1 812 ? 19.533 -8.890 -53.762 1.00 86.75 812 ILE A O 1
ATOM 6558 N N . ALA A 1 813 ? 18.452 -10.394 -52.484 1.00 87.06 813 ALA A N 1
ATOM 6559 C CA . ALA A 1 813 ? 19.230 -10.148 -51.272 1.00 87.06 813 ALA A CA 1
ATOM 6560 C C . ALA A 1 813 ? 20.694 -10.605 -51.412 1.00 87.06 813 ALA A C 1
ATOM 6562 O O . ALA A 1 813 ? 21.602 -9.873 -51.019 1.00 87.06 813 ALA A O 1
ATOM 6563 N N . ASP A 1 814 ? 20.924 -11.769 -52.018 1.00 87.50 814 ASP A N 1
ATOM 6564 C CA . ASP A 1 814 ? 22.243 -12.344 -52.293 1.00 87.50 814 ASP A CA 1
ATOM 6565 C C . ASP A 1 814 ? 23.021 -11.518 -53.328 1.00 87.50 814 ASP A C 1
ATOM 6567 O O . ASP A 1 814 ? 24.198 -11.204 -53.133 1.00 87.50 814 ASP A O 1
ATOM 6571 N N . GLU A 1 815 ? 22.344 -11.044 -54.379 1.00 86.56 815 GLU A N 1
ATOM 6572 C CA . GLU A 1 815 ? 22.925 -10.112 -55.350 1.00 86.56 815 GLU A CA 1
ATOM 6573 C C . GLU A 1 815 ? 23.341 -8.787 -54.682 1.00 86.56 815 GLU A C 1
ATOM 6575 O O . GLU A 1 815 ? 24.434 -8.276 -54.939 1.00 86.56 815 GLU A O 1
ATOM 6580 N N . ALA A 1 816 ? 22.511 -8.236 -53.788 1.00 84.38 816 ALA A N 1
ATOM 6581 C CA . ALA A 1 816 ? 22.847 -7.026 -53.033 1.00 84.38 816 ALA A CA 1
ATOM 6582 C C . ALA A 1 816 ? 24.052 -7.241 -52.098 1.00 84.38 816 ALA A C 1
ATOM 6584 O O . ALA A 1 816 ? 24.957 -6.401 -52.048 1.00 84.38 816 ALA A O 1
ATOM 6585 N N . ALA A 1 817 ? 24.107 -8.384 -51.409 1.00 84.69 817 ALA A N 1
ATOM 6586 C CA . ALA A 1 817 ? 25.216 -8.737 -50.531 1.00 84.69 817 ALA A CA 1
ATOM 6587 C C . ALA A 1 817 ? 26.536 -8.920 -51.293 1.00 84.69 817 ALA A C 1
ATOM 6589 O O . ALA A 1 817 ? 27.562 -8.364 -50.891 1.00 84.69 817 ALA A O 1
ATOM 6590 N N . THR A 1 818 ? 26.493 -9.602 -52.439 1.00 84.44 818 THR A N 1
ATOM 6591 C CA . THR A 1 818 ? 27.654 -9.830 -53.314 1.00 84.44 818 THR A CA 1
ATOM 6592 C C . THR A 1 818 ? 28.182 -8.528 -53.922 1.00 84.44 818 THR A C 1
ATOM 6594 O O . THR A 1 818 ? 29.390 -8.360 -54.082 1.00 84.44 818 THR A O 1
ATOM 6597 N N . ASN A 1 819 ? 27.304 -7.553 -54.179 1.00 80.94 819 ASN A N 1
ATOM 6598 C CA . ASN A 1 819 ? 27.664 -6.216 -54.669 1.00 80.94 819 ASN A CA 1
ATOM 6599 C C . ASN A 1 819 ? 28.221 -5.277 -53.575 1.00 80.94 819 ASN A C 1
ATOM 6601 O O . ASN A 1 819 ? 28.226 -4.056 -53.741 1.00 80.94 819 ASN A O 1
ATOM 6605 N N . GLY A 1 820 ? 28.695 -5.829 -52.453 1.00 75.69 820 GLY A N 1
ATOM 6606 C CA . GLY A 1 820 ? 29.343 -5.079 -51.375 1.00 75.69 820 GLY A CA 1
ATOM 6607 C C . GLY A 1 820 ? 28.379 -4.436 -50.377 1.00 75.69 820 GLY A C 1
ATOM 6608 O O . GLY A 1 820 ? 28.815 -3.628 -49.558 1.00 75.69 820 GLY A O 1
ATOM 6609 N N . LYS A 1 821 ? 27.084 -4.786 -50.413 1.00 81.88 821 LYS A N 1
ATOM 6610 C CA . LYS A 1 821 ? 26.054 -4.237 -49.517 1.00 81.88 821 LYS A CA 1
ATOM 6611 C C . LYS A 1 821 ? 25.278 -5.322 -48.747 1.00 81.88 821 LYS A C 1
ATOM 6613 O O . LYS A 1 821 ? 24.061 -5.452 -48.893 1.00 81.88 821 LYS A O 1
ATOM 6618 N N . PRO A 1 822 ? 25.955 -6.093 -47.878 1.00 84.62 822 PRO A N 1
ATOM 6619 C CA . PRO A 1 822 ? 25.353 -7.225 -47.168 1.00 84.62 822 PRO A CA 1
ATOM 6620 C C . PRO A 1 822 ? 24.232 -6.827 -46.203 1.00 84.62 822 PRO A C 1
ATOM 6622 O O . PRO A 1 822 ? 23.257 -7.560 -46.063 1.00 84.62 822 PRO A O 1
ATOM 6625 N N . PHE A 1 823 ? 24.319 -5.648 -45.580 1.00 84.12 823 PHE A N 1
ATOM 6626 C CA . PHE A 1 823 ? 23.255 -5.149 -44.707 1.00 84.12 823 PHE A CA 1
ATOM 6627 C C . PHE A 1 823 ? 21.956 -4.840 -45.472 1.00 84.12 823 PHE A C 1
ATOM 6629 O O . PHE A 1 823 ? 20.886 -5.233 -45.021 1.00 84.12 823 PHE A O 1
ATOM 6636 N N . GLU A 1 824 ? 22.037 -4.195 -46.645 1.00 80.06 824 GLU A N 1
ATOM 6637 C CA . GLU A 1 824 ? 20.853 -3.914 -47.476 1.00 80.06 824 GLU A CA 1
ATOM 6638 C C . GLU A 1 824 ? 20.158 -5.214 -47.916 1.00 80.06 824 GLU A C 1
ATOM 6640 O O . GLU A 1 824 ? 18.931 -5.300 -47.872 1.00 80.06 824 GLU A O 1
ATOM 6645 N N . GLY A 1 825 ? 20.937 -6.245 -48.270 1.00 85.25 825 GLY A N 1
ATOM 6646 C CA . GLY A 1 825 ? 20.412 -7.572 -48.603 1.00 85.25 825 GLY A CA 1
ATOM 6647 C C . GLY A 1 825 ? 19.645 -8.222 -47.445 1.00 85.25 825 GLY A C 1
ATOM 6648 O O . GLY A 1 825 ? 18.524 -8.690 -47.638 1.00 85.25 825 GLY A O 1
ATOM 6649 N N . LEU A 1 826 ? 20.197 -8.191 -46.227 1.00 86.88 826 LEU A N 1
ATOM 6650 C CA . LEU A 1 826 ? 19.509 -8.698 -45.030 1.00 86.88 826 LEU A CA 1
ATOM 6651 C C . LEU A 1 826 ? 18.237 -7.903 -44.713 1.00 86.88 826 LEU A C 1
ATOM 6653 O O . LEU A 1 826 ? 17.204 -8.496 -44.423 1.00 86.88 826 LEU A O 1
ATOM 6657 N N . MET A 1 827 ? 18.262 -6.576 -44.865 1.00 82.12 827 MET A N 1
ATOM 6658 C CA . MET A 1 827 ? 17.076 -5.737 -44.660 1.00 82.12 827 MET A CA 1
ATOM 6659 C C . MET A 1 827 ? 15.928 -6.079 -45.622 1.00 82.12 827 MET A C 1
ATOM 6661 O O . MET A 1 827 ? 14.758 -5.952 -45.256 1.00 82.12 827 MET A O 1
ATOM 6665 N N . TYR A 1 828 ? 16.215 -6.533 -46.847 1.00 85.56 828 TYR A N 1
ATOM 6666 C CA . TYR A 1 828 ? 15.174 -7.025 -47.757 1.00 85.56 828 TYR A CA 1
ATOM 6667 C C . TYR A 1 828 ? 14.495 -8.294 -47.239 1.00 85.56 828 TYR A C 1
ATOM 6669 O O . TYR A 1 828 ? 13.270 -8.416 -47.365 1.00 85.56 828 TYR A O 1
ATOM 6677 N N . LEU A 1 829 ? 15.267 -9.210 -46.648 1.00 86.94 829 LEU A N 1
ATOM 6678 C CA . LEU A 1 829 ? 14.746 -10.431 -46.035 1.00 86.94 829 LEU A CA 1
ATOM 6679 C C . LEU A 1 829 ? 13.917 -10.096 -44.791 1.00 86.94 829 LEU A C 1
ATOM 6681 O O . LEU A 1 829 ? 12.748 -10.480 -44.740 1.00 86.94 829 LEU A O 1
ATOM 6685 N N . GLU A 1 830 ? 14.442 -9.268 -43.889 1.00 84.00 830 GLU A N 1
ATOM 6686 C CA . GLU A 1 830 ? 13.746 -8.785 -42.689 1.00 84.00 830 GLU A CA 1
ATOM 6687 C C . GLU A 1 830 ? 12.379 -8.168 -43.046 1.00 84.00 830 GLU A C 1
ATOM 6689 O O . GLU A 1 830 ? 11.321 -8.577 -42.558 1.00 84.00 830 GLU A O 1
ATOM 6694 N N . ARG A 1 831 ? 12.360 -7.230 -44.000 1.00 79.94 831 ARG A N 1
ATOM 6695 C CA . ARG A 1 831 ? 11.124 -6.575 -44.460 1.00 79.94 831 ARG A CA 1
ATOM 6696 C C . ARG A 1 831 ? 10.163 -7.533 -45.144 1.00 79.94 831 ARG A C 1
ATOM 6698 O O . ARG A 1 831 ? 8.947 -7.391 -44.997 1.00 79.94 831 ARG A O 1
ATOM 6705 N N . ALA A 1 832 ? 10.675 -8.514 -45.886 1.00 83.12 832 ALA A N 1
ATOM 6706 C CA . ALA A 1 832 ? 9.837 -9.538 -46.492 1.00 83.12 832 ALA A CA 1
ATOM 6707 C C . ALA A 1 832 ? 9.136 -10.358 -45.401 1.00 83.12 832 ALA A C 1
ATOM 6709 O O . ALA A 1 832 ? 7.915 -10.525 -45.464 1.00 83.12 832 ALA A O 1
ATOM 6710 N N . GLN A 1 833 ? 9.853 -10.765 -44.351 1.00 82.31 833 GLN A N 1
ATOM 6711 C CA . GLN A 1 833 ? 9.275 -11.479 -43.210 1.00 82.31 833 GLN A CA 1
ATOM 6712 C C . GLN A 1 833 ? 8.204 -10.655 -42.470 1.00 82.31 833 GLN A C 1
ATOM 6714 O O . GLN A 1 833 ? 7.133 -11.187 -42.135 1.00 82.31 833 GLN A O 1
ATOM 6719 N N . LEU A 1 834 ? 8.452 -9.354 -42.275 1.00 77.62 834 LEU A N 1
ATOM 6720 C CA . LEU A 1 834 ? 7.547 -8.419 -41.590 1.00 77.62 834 LEU A CA 1
ATOM 6721 C C . LEU A 1 834 ? 6.346 -7.972 -42.443 1.00 77.62 834 LEU A C 1
ATOM 6723 O O . LEU A 1 834 ? 5.332 -7.544 -41.900 1.00 77.62 834 LEU A O 1
ATOM 6727 N N . SER A 1 835 ? 6.402 -8.127 -43.770 1.00 77.81 835 SER A N 1
ATOM 6728 C CA . SER A 1 835 ? 5.361 -7.652 -44.701 1.00 77.81 835 SER A CA 1
ATOM 6729 C C . SER A 1 835 ? 3.978 -8.301 -44.540 1.00 77.81 835 SER A C 1
ATOM 6731 O O . SER A 1 835 ? 3.003 -7.826 -45.121 1.00 77.81 835 SER A O 1
ATOM 6733 N N . GLY A 1 836 ? 3.888 -9.429 -43.826 1.00 76.00 836 GLY A N 1
ATOM 6734 C CA . GLY A 1 836 ? 2.651 -10.201 -43.668 1.00 76.00 836 GLY A CA 1
ATOM 6735 C C . GLY A 1 836 ? 2.195 -10.964 -44.921 1.00 76.00 836 GLY A C 1
ATOM 6736 O O . GLY A 1 836 ? 1.172 -11.638 -44.867 1.00 76.00 836 GLY A O 1
ATOM 6737 N N . LYS A 1 837 ? 2.947 -10.904 -46.032 1.00 80.31 837 LYS A N 1
ATOM 6738 C CA . LYS A 1 837 ? 2.576 -11.523 -47.322 1.00 80.31 837 LYS A CA 1
ATOM 6739 C C . LYS A 1 837 ? 2.965 -12.999 -47.469 1.00 80.31 837 LYS A C 1
ATOM 6741 O O . LYS A 1 837 ? 2.533 -13.645 -48.417 1.00 80.31 837 LYS A O 1
ATOM 6746 N N . PHE A 1 838 ? 3.770 -13.530 -46.549 1.00 84.00 838 PHE A N 1
ATOM 6747 C CA . PHE A 1 838 ? 4.303 -14.896 -46.600 1.00 84.00 838 PHE A CA 1
ATOM 6748 C C . PHE A 1 838 ? 3.602 -15.827 -45.606 1.00 84.00 838 PHE A C 1
ATOM 6750 O O . PHE A 1 838 ? 3.267 -15.422 -44.488 1.00 84.00 838 PHE A O 1
ATOM 6757 N N . SER A 1 839 ? 3.433 -17.096 -45.995 1.00 84.56 839 SER A N 1
ATOM 6758 C CA . SER A 1 839 ? 2.914 -18.152 -45.118 1.00 84.56 839 SER A CA 1
ATOM 6759 C C . SER A 1 839 ? 3.887 -18.467 -43.971 1.00 84.56 839 SER A C 1
ATOM 6761 O O . SER A 1 839 ? 5.074 -18.152 -44.047 1.00 84.56 839 SER A O 1
ATOM 6763 N N . LEU A 1 840 ? 3.426 -19.145 -42.912 1.00 83.81 840 LEU A N 1
ATOM 6764 C CA . LEU A 1 840 ? 4.298 -19.553 -41.795 1.00 83.81 840 LEU A CA 1
ATOM 6765 C C . LEU A 1 840 ? 5.483 -20.428 -42.246 1.00 83.81 840 LEU A C 1
ATOM 6767 O O . LEU A 1 840 ? 6.569 -20.320 -41.682 1.00 83.81 840 LEU A O 1
ATOM 6771 N N . MET A 1 841 ? 5.290 -21.278 -43.260 1.00 84.25 841 MET A N 1
ATOM 6772 C CA . MET A 1 841 ? 6.361 -22.116 -43.814 1.00 84.25 841 MET A CA 1
ATOM 6773 C C . MET A 1 841 ? 7.361 -21.297 -44.630 1.00 84.25 841 MET A C 1
ATOM 6775 O O . MET A 1 841 ? 8.565 -21.523 -44.534 1.00 84.25 841 MET A O 1
ATOM 6779 N N . ASP A 1 842 ? 6.878 -20.323 -45.396 1.00 85.00 842 ASP A N 1
ATOM 6780 C CA . ASP A 1 842 ? 7.733 -19.446 -46.194 1.00 85.00 842 ASP A CA 1
ATOM 6781 C C . ASP A 1 842 ? 8.521 -18.465 -45.323 1.00 85.00 842 ASP A C 1
ATOM 6783 O O . ASP A 1 842 ? 9.687 -18.214 -45.604 1.00 85.00 842 ASP A O 1
ATOM 6787 N N . LYS A 1 843 ? 7.942 -17.994 -44.211 1.00 84.19 843 LYS A N 1
ATOM 6788 C CA . LYS A 1 843 ? 8.663 -17.209 -43.198 1.00 84.19 843 LYS A CA 1
ATOM 6789 C C . LYS A 1 843 ? 9.812 -17.992 -42.568 1.00 84.19 843 LYS A C 1
ATOM 6791 O O . LYS A 1 843 ? 10.895 -17.444 -42.424 1.00 84.19 843 LYS A O 1
ATOM 6796 N N . LYS A 1 844 ? 9.607 -19.277 -42.246 1.00 84.88 844 LYS A N 1
ATOM 6797 C CA . LYS A 1 844 ? 10.693 -20.146 -41.755 1.00 84.88 844 LYS A CA 1
ATOM 6798 C C . LYS A 1 844 ? 11.819 -20.269 -42.780 1.00 84.88 844 LYS A C 1
ATOM 6800 O O . LYS A 1 844 ? 12.973 -20.083 -42.427 1.00 84.88 844 LYS A O 1
ATOM 6805 N N . ARG A 1 845 ? 11.478 -20.497 -44.054 1.00 85.31 845 ARG A N 1
ATOM 6806 C CA . ARG A 1 845 ? 12.469 -20.555 -45.142 1.00 85.31 845 ARG A CA 1
ATOM 6807 C C . ARG A 1 845 ? 13.242 -19.247 -45.288 1.00 85.31 845 ARG A C 1
ATOM 6809 O O . ARG A 1 845 ? 14.457 -19.294 -45.423 1.00 85.31 845 ARG A O 1
ATOM 6816 N N . LEU A 1 846 ? 12.554 -18.104 -45.244 1.00 86.69 846 LEU A N 1
ATOM 6817 C CA . LEU A 1 846 ? 13.197 -16.789 -45.289 1.00 86.69 846 LEU A CA 1
ATOM 6818 C C . LEU A 1 846 ? 14.152 -16.595 -44.102 1.00 86.69 846 LEU A C 1
ATOM 6820 O O . LEU A 1 846 ? 15.292 -16.196 -44.320 1.00 86.69 846 LEU A O 1
ATOM 6824 N N . ALA A 1 847 ? 13.745 -16.975 -42.890 1.00 85.75 847 ALA A N 1
ATOM 6825 C CA . ALA A 1 847 ? 14.594 -16.900 -41.700 1.00 85.75 847 ALA A CA 1
ATOM 6826 C C . ALA A 1 847 ? 15.834 -17.809 -41.787 1.00 85.75 847 ALA A C 1
ATOM 6828 O O . ALA A 1 847 ? 16.933 -17.398 -41.405 1.00 85.75 847 ALA A O 1
ATOM 6829 N N . ASP A 1 848 ? 15.690 -19.017 -42.340 1.00 85.88 848 ASP A N 1
ATOM 6830 C CA . ASP A 1 848 ? 16.812 -19.935 -42.576 1.00 85.88 848 ASP A CA 1
ATOM 6831 C C . ASP A 1 848 ? 17.792 -19.360 -43.618 1.00 85.88 848 ASP A C 1
ATOM 6833 O O . ASP A 1 848 ? 19.016 -19.419 -43.441 1.00 85.88 848 ASP A O 1
ATOM 6837 N N . THR A 1 849 ? 17.270 -18.758 -44.695 1.00 88.94 849 THR A N 1
ATOM 6838 C CA . THR A 1 849 ? 18.098 -18.096 -45.716 1.00 88.94 849 THR A CA 1
ATOM 6839 C C . THR A 1 849 ? 18.781 -16.838 -45.192 1.00 88.94 849 THR A C 1
ATOM 6841 O O . THR A 1 849 ? 19.944 -16.604 -45.509 1.00 88.94 849 THR A O 1
ATOM 6844 N N . GLU A 1 850 ? 18.108 -16.064 -44.343 1.00 87.62 850 GLU A N 1
ATOM 6845 C CA . GLU A 1 850 ? 18.662 -14.870 -43.706 1.00 87.62 850 GLU A CA 1
ATOM 6846 C C . GLU A 1 850 ? 19.783 -15.231 -42.733 1.00 87.62 850 GLU A C 1
ATOM 6848 O O . GLU A 1 850 ? 20.859 -14.641 -42.784 1.00 87.62 850 GLU A O 1
ATOM 6853 N N . SER A 1 851 ? 19.585 -16.279 -41.929 1.00 86.69 851 SER A N 1
ATOM 6854 C CA . SER A 1 851 ? 20.617 -16.818 -41.036 1.00 86.69 851 SER A CA 1
ATOM 6855 C C . SER A 1 851 ? 21.841 -17.302 -41.819 1.00 86.69 851 SER A C 1
ATOM 6857 O O . SER A 1 851 ? 22.982 -17.062 -41.422 1.00 86.69 851 SER A O 1
ATOM 6859 N N . SER A 1 852 ? 21.619 -17.957 -42.961 1.00 88.44 852 SER A N 1
ATOM 6860 C CA . SER A 1 852 ? 22.697 -18.422 -43.841 1.00 88.44 852 SER A CA 1
ATOM 6861 C C . SER A 1 852 ? 23.480 -17.253 -44.446 1.00 88.44 852 SER A C 1
ATOM 6863 O O . SER A 1 852 ? 24.710 -17.249 -44.396 1.00 88.44 852 SER A O 1
ATOM 6865 N N . LEU A 1 853 ? 22.780 -16.237 -44.959 1.00 88.62 853 LEU A N 1
ATOM 6866 C CA . LEU A 1 853 ? 23.388 -15.040 -45.543 1.00 88.62 853 LEU A CA 1
ATOM 6867 C C . LEU A 1 853 ? 24.150 -14.217 -44.490 1.00 88.62 853 LEU A C 1
ATOM 6869 O O . LEU A 1 853 ? 25.262 -13.750 -44.743 1.00 88.62 853 LEU A O 1
ATOM 6873 N N . PHE A 1 854 ? 23.597 -14.100 -43.281 1.00 89.56 854 PHE A N 1
ATOM 6874 C CA . PHE A 1 854 ? 24.260 -13.453 -42.154 1.00 89.56 854 PHE A CA 1
ATOM 6875 C C . PHE A 1 854 ? 25.562 -14.170 -41.788 1.00 89.56 854 PHE A C 1
ATOM 6877 O O . PHE A 1 854 ? 26.602 -13.525 -41.677 1.00 89.56 854 PHE A O 1
ATOM 6884 N N . ASN A 1 855 ? 25.551 -15.501 -41.683 1.00 87.38 855 ASN A N 1
ATOM 6885 C CA . ASN A 1 855 ? 26.749 -16.278 -41.356 1.00 87.38 855 ASN A CA 1
ATOM 6886 C C . ASN A 1 855 ? 27.889 -16.083 -42.370 1.00 87.38 855 ASN A C 1
ATOM 6888 O O . ASN A 1 855 ? 29.054 -16.084 -41.970 1.00 87.38 855 ASN A O 1
ATOM 6892 N N . LEU A 1 856 ? 27.581 -15.855 -43.650 1.00 87.62 856 LEU A N 1
ATOM 6893 C CA . LEU A 1 856 ? 28.585 -15.562 -44.681 1.00 87.62 856 LEU A CA 1
ATOM 6894 C C . LEU A 1 856 ? 29.209 -14.168 -44.522 1.00 87.62 856 LEU A C 1
ATOM 6896 O O . LEU A 1 856 ? 30.413 -14.008 -44.717 1.00 87.62 856 LEU A O 1
ATOM 6900 N N . HIS A 1 857 ? 28.413 -13.166 -44.137 1.00 87.62 857 HIS A N 1
ATOM 6901 C CA . HIS A 1 857 ? 28.830 -11.759 -44.149 1.00 87.62 857 HIS A CA 1
ATOM 6902 C C . HIS A 1 857 ? 28.966 -11.105 -42.763 1.00 87.62 857 HIS A C 1
ATOM 6904 O O . HIS A 1 857 ? 29.255 -9.908 -42.687 1.00 87.62 857 HIS A O 1
ATOM 6910 N N . HIS A 1 858 ? 28.824 -11.850 -41.661 1.00 84.94 858 HIS A N 1
ATOM 6911 C CA . HIS A 1 858 ? 28.786 -11.305 -40.294 1.00 84.94 858 HIS A CA 1
ATOM 6912 C C . HIS A 1 858 ? 30.004 -10.438 -39.925 1.00 84.94 858 HIS A C 1
ATOM 6914 O O . HIS A 1 858 ? 29.851 -9.439 -39.221 1.00 84.94 858 HIS A O 1
ATOM 6920 N N . HIS A 1 859 ? 31.197 -10.754 -40.441 1.00 84.75 859 HIS A N 1
ATOM 6921 C CA . HIS A 1 859 ? 32.425 -9.974 -40.230 1.00 84.75 859 HIS A CA 1
ATOM 6922 C C . HIS A 1 859 ? 32.381 -8.555 -40.815 1.00 84.75 859 HIS A C 1
ATOM 6924 O O . HIS A 1 859 ? 33.191 -7.722 -40.434 1.00 84.75 859 HIS A O 1
ATOM 6930 N N . SER A 1 860 ? 31.457 -8.264 -41.732 1.00 85.00 860 SER A N 1
ATOM 6931 C CA . SER A 1 860 ? 31.331 -6.944 -42.366 1.00 85.00 860 SER A CA 1
ATOM 6932 C C . SER A 1 860 ? 30.238 -6.065 -41.748 1.00 85.00 860 SER A C 1
ATOM 6934 O O . SER A 1 860 ? 30.118 -4.892 -42.097 1.00 85.00 860 SER A O 1
ATOM 6936 N N . ILE A 1 861 ? 29.428 -6.618 -40.836 1.00 86.19 861 ILE A N 1
ATOM 6937 C CA . ILE A 1 861 ? 28.247 -5.947 -40.287 1.00 86.19 861 ILE A CA 1
ATOM 6938 C C . ILE A 1 861 ? 28.493 -5.620 -38.807 1.00 86.19 861 ILE A C 1
ATOM 6940 O O . ILE A 1 861 ? 28.531 -6.549 -37.991 1.00 86.19 861 ILE A O 1
ATOM 6944 N N . PRO A 1 862 ? 28.629 -4.334 -38.438 1.00 88.12 862 PRO A N 1
ATOM 6945 C CA . PRO A 1 862 ? 28.828 -3.915 -37.052 1.00 88.12 862 PRO A CA 1
ATOM 6946 C C . PRO A 1 862 ? 27.555 -4.106 -36.219 1.00 88.12 862 PRO A C 1
ATOM 6948 O O . PRO A 1 862 ? 26.449 -4.101 -36.766 1.00 88.12 862 PRO A O 1
ATOM 6951 N N . LEU A 1 863 ? 27.694 -4.239 -34.895 1.00 87.31 863 LEU A N 1
ATOM 6952 C CA . LEU A 1 863 ? 26.551 -4.434 -33.989 1.00 87.31 863 LEU A CA 1
ATOM 6953 C C . LEU A 1 863 ? 25.492 -3.329 -34.104 1.00 87.31 863 LEU A C 1
ATOM 6955 O O . LEU A 1 863 ? 24.306 -3.643 -34.108 1.00 87.31 863 LEU A O 1
ATOM 6959 N N . GLN A 1 864 ? 25.899 -2.070 -34.295 1.00 85.81 864 GLN A N 1
ATOM 6960 C CA . GLN A 1 864 ? 24.986 -0.932 -34.477 1.00 85.81 864 GLN A CA 1
ATOM 6961 C C . GLN A 1 864 ? 23.969 -1.149 -35.608 1.00 85.81 864 GLN A C 1
ATOM 6963 O O . GLN A 1 864 ? 22.857 -0.635 -35.530 1.00 85.81 864 GLN A O 1
ATOM 6968 N N . LYS A 1 865 ? 24.332 -1.888 -36.665 1.00 83.25 865 LYS A N 1
ATOM 6969 C CA . LYS A 1 865 ? 23.422 -2.192 -37.781 1.00 83.25 865 LYS A CA 1
ATOM 6970 C C . LYS A 1 865 ? 22.584 -3.448 -37.529 1.00 83.25 865 LYS A C 1
ATOM 6972 O O . LYS A 1 865 ? 21.486 -3.567 -38.056 1.00 83.25 865 LYS A O 1
ATOM 6977 N N . ARG A 1 866 ? 23.066 -4.385 -36.713 1.00 85.50 866 ARG A N 1
ATOM 6978 C CA . ARG A 1 866 ? 22.376 -5.659 -36.448 1.00 85.50 866 ARG A CA 1
ATOM 6979 C C . ARG A 1 866 ? 21.130 -5.512 -35.587 1.00 85.50 866 ARG A C 1
ATOM 6981 O O . ARG A 1 866 ? 20.233 -6.332 -35.711 1.00 85.50 866 ARG A O 1
ATOM 6988 N N . THR A 1 867 ? 21.037 -4.450 -34.789 1.00 76.62 867 THR A N 1
ATOM 6989 C CA . THR A 1 867 ? 19.846 -4.113 -33.986 1.00 76.62 867 THR A CA 1
ATOM 6990 C C . THR A 1 867 ? 18.562 -3.981 -34.816 1.00 76.62 867 THR A C 1
ATOM 6992 O O . THR A 1 867 ? 17.461 -4.119 -34.284 1.00 76.62 867 THR A O 1
ATOM 6995 N N . TYR A 1 868 ? 18.691 -3.735 -36.121 1.00 76.81 868 TYR A N 1
ATOM 6996 C CA . TYR A 1 868 ? 17.575 -3.602 -37.054 1.00 76.81 868 TYR A CA 1
ATOM 6997 C C . TYR A 1 868 ? 17.156 -4.927 -37.712 1.00 76.81 868 TYR A C 1
ATOM 6999 O O . TYR A 1 868 ? 16.110 -4.971 -38.351 1.00 76.81 868 TYR A O 1
ATOM 7007 N N . LEU A 1 869 ? 17.932 -6.000 -37.528 1.00 79.19 869 LEU A N 1
ATOM 7008 C CA . LEU A 1 869 ? 17.651 -7.346 -38.034 1.00 79.19 869 LEU A CA 1
ATOM 7009 C C . LEU A 1 869 ? 16.980 -8.178 -36.932 1.00 79.19 869 LEU A C 1
ATOM 7011 O O . LEU A 1 869 ? 17.635 -8.966 -36.251 1.00 79.19 869 LEU A O 1
ATOM 7015 N N . ARG A 1 870 ? 15.684 -7.958 -36.697 1.00 75.56 870 ARG A N 1
ATOM 7016 C CA . ARG A 1 870 ? 14.962 -8.524 -35.543 1.00 75.56 870 ARG A CA 1
ATOM 7017 C C . ARG A 1 870 ? 14.555 -9.973 -35.746 1.00 75.56 870 ARG A C 1
ATOM 7019 O O . ARG A 1 870 ? 14.390 -10.702 -34.774 1.00 75.56 870 ARG A O 1
ATOM 7026 N N . SER A 1 871 ? 14.383 -10.411 -36.990 1.00 77.00 871 SER A N 1
ATOM 7027 C CA . SER A 1 871 ? 14.050 -11.805 -37.275 1.00 77.00 871 SER A CA 1
ATOM 7028 C C . SER A 1 871 ? 15.221 -12.761 -37.011 1.00 77.00 871 SER A C 1
ATOM 7030 O O . SER A 1 871 ? 15.007 -13.948 -36.736 1.00 77.00 871 SER A O 1
ATOM 7032 N N . LEU A 1 872 ? 16.457 -12.246 -37.028 1.00 79.12 872 LEU A N 1
ATOM 7033 C CA . LEU A 1 872 ? 17.650 -12.975 -36.620 1.00 79.12 872 LEU A CA 1
ATOM 7034 C C . LEU A 1 872 ? 17.696 -13.102 -35.093 1.00 79.12 872 LEU A C 1
ATOM 7036 O O . LEU A 1 872 ? 17.884 -12.129 -34.369 1.00 79.12 872 LEU A O 1
ATOM 7040 N N . LYS A 1 873 ? 17.603 -14.338 -34.593 1.00 78.94 873 LYS A N 1
ATOM 7041 C CA . LYS A 1 873 ? 17.631 -14.674 -33.156 1.00 78.94 873 LYS A CA 1
ATOM 7042 C C . LYS A 1 873 ? 19.039 -14.598 -32.548 1.00 78.94 873 LYS A C 1
ATOM 7044 O O . LYS A 1 873 ? 19.539 -15.576 -31.988 1.00 78.94 873 LYS A O 1
ATOM 7049 N N . LEU A 1 874 ? 19.706 -13.461 -32.704 1.00 85.00 874 LEU A N 1
ATOM 7050 C CA . LEU A 1 874 ? 21.023 -13.198 -32.132 1.00 85.00 874 LEU A CA 1
ATOM 7051 C C . LEU A 1 874 ? 20.888 -12.727 -30.681 1.00 85.00 874 LEU A C 1
ATOM 7053 O O . LEU A 1 874 ? 19.963 -11.998 -30.336 1.00 85.00 874 LEU A O 1
ATOM 7057 N N . LYS A 1 875 ? 21.831 -13.120 -29.820 1.00 89.12 875 LYS A N 1
ATOM 7058 C CA . LYS A 1 875 ? 21.764 -12.789 -28.391 1.00 89.12 875 LYS A CA 1
ATOM 7059 C C . LYS A 1 875 ? 22.324 -11.387 -28.127 1.00 89.12 875 LYS A C 1
ATOM 7061 O O . LYS A 1 875 ? 23.391 -11.063 -28.661 1.00 89.12 875 LYS A O 1
ATOM 7066 N N . PRO A 1 876 ? 21.681 -10.565 -27.285 1.00 91.94 876 PRO A N 1
ATOM 7067 C CA . PRO A 1 876 ? 22.269 -9.317 -26.821 1.00 91.94 876 PRO A CA 1
ATOM 7068 C C . PRO A 1 876 ? 23.381 -9.570 -25.792 1.00 91.94 876 PRO A C 1
ATOM 7070 O O . PRO A 1 876 ? 23.317 -10.527 -25.013 1.00 91.94 876 PRO A O 1
ATOM 7073 N N . VAL A 1 877 ? 24.376 -8.682 -25.759 1.00 93.19 877 VAL A N 1
ATOM 7074 C CA . VAL A 1 877 ? 25.342 -8.567 -24.654 1.00 93.19 877 VAL A CA 1
ATOM 7075 C C . VAL A 1 877 ? 24.930 -7.401 -23.766 1.00 93.19 877 VAL A C 1
ATOM 7077 O O . VAL A 1 877 ? 24.804 -6.272 -24.236 1.00 93.19 877 VAL A O 1
ATOM 7080 N N . VAL A 1 878 ? 24.736 -7.683 -22.482 1.00 94.75 878 VAL A N 1
ATOM 7081 C CA . VAL A 1 878 ? 24.363 -6.721 -21.450 1.00 94.75 878 VAL A CA 1
ATOM 7082 C C . VAL A 1 878 ? 25.595 -6.367 -20.619 1.00 94.75 878 VAL A C 1
ATOM 7084 O O . VAL A 1 878 ? 26.127 -7.199 -19.885 1.00 94.75 878 VAL A O 1
ATOM 7087 N N . ILE A 1 879 ? 26.040 -5.122 -20.739 1.00 94.06 879 ILE A N 1
ATOM 7088 C CA . ILE A 1 879 ? 27.027 -4.492 -19.868 1.00 94.06 879 ILE A CA 1
ATOM 7089 C C . ILE A 1 879 ? 26.323 -4.108 -18.572 1.00 94.06 879 ILE A C 1
ATOM 7091 O O . ILE A 1 879 ? 25.331 -3.382 -18.604 1.00 94.06 879 ILE A O 1
ATOM 7095 N N . LEU A 1 880 ? 26.821 -4.599 -17.443 1.00 93.31 880 LEU A N 1
ATOM 7096 C CA . LEU A 1 880 ? 26.261 -4.282 -16.133 1.00 93.31 880 LEU A CA 1
ATOM 7097 C C . LEU A 1 880 ? 26.976 -3.074 -15.540 1.00 93.31 880 LEU A C 1
ATOM 7099 O O . LEU A 1 880 ? 28.202 -3.079 -15.432 1.00 93.31 880 LEU A O 1
ATOM 7103 N N . ASP A 1 881 ? 26.198 -2.070 -15.156 1.00 92.12 881 ASP A N 1
ATOM 7104 C CA . ASP A 1 881 ? 26.674 -0.894 -14.437 1.00 92.12 881 ASP A CA 1
ATOM 7105 C C . ASP A 1 881 ? 26.767 -1.152 -12.919 1.00 92.12 881 ASP A C 1
ATOM 7107 O O . ASP A 1 881 ? 26.152 -2.083 -12.380 1.00 92.12 881 ASP A O 1
ATOM 7111 N N . THR A 1 882 ? 27.538 -0.324 -12.213 1.00 89.06 882 THR A N 1
ATOM 7112 C CA . THR A 1 882 ? 27.818 -0.459 -10.779 1.00 89.06 882 THR A CA 1
ATOM 7113 C C . THR A 1 882 ? 26.536 -0.377 -9.950 1.00 89.06 882 THR A C 1
ATOM 7115 O O . THR A 1 882 ? 26.365 -1.156 -9.014 1.00 89.06 882 THR A O 1
ATOM 7118 N N . ASN A 1 883 ? 25.579 0.480 -10.321 1.00 87.75 883 ASN A N 1
ATOM 7119 C CA . ASN A 1 883 ? 24.314 0.639 -9.593 1.00 87.75 883 ASN A CA 1
ATOM 7120 C C . ASN A 1 883 ? 23.449 -0.640 -9.546 1.00 87.75 883 ASN A C 1
ATOM 7122 O O . ASN A 1 883 ? 22.887 -0.950 -8.498 1.00 87.75 883 ASN A O 1
ATOM 7126 N N . ILE A 1 884 ? 23.381 -1.417 -10.632 1.00 89.31 884 ILE A N 1
ATOM 7127 C CA . ILE A 1 884 ? 22.672 -2.704 -10.672 1.00 89.31 884 ILE A CA 1
ATOM 7128 C C . ILE A 1 884 ? 23.400 -3.729 -9.800 1.00 89.31 884 ILE A C 1
ATOM 7130 O O . ILE A 1 884 ? 22.773 -4.526 -9.106 1.00 89.31 884 ILE A O 1
ATOM 7134 N N . LEU A 1 885 ? 24.734 -3.709 -9.817 1.00 89.75 885 LEU A N 1
ATOM 7135 C CA . LEU A 1 885 ? 25.559 -4.636 -9.045 1.00 89.75 885 LEU A CA 1
ATOM 7136 C C . LEU A 1 885 ? 25.569 -4.305 -7.545 1.00 89.75 885 LEU A C 1
ATOM 7138 O O . LEU A 1 885 ? 25.696 -5.221 -6.733 1.00 89.75 885 LEU A O 1
ATOM 7142 N N . ILE A 1 886 ? 25.358 -3.043 -7.157 1.00 87.56 886 ILE A N 1
ATOM 7143 C CA . ILE A 1 886 ? 25.139 -2.654 -5.756 1.00 87.56 886 ILE A CA 1
ATOM 7144 C C . ILE A 1 886 ? 23.902 -3.358 -5.188 1.00 87.56 886 ILE A C 1
ATOM 7146 O O . ILE A 1 886 ? 23.964 -3.838 -4.059 1.00 87.56 886 ILE A O 1
ATOM 7150 N N . ASP A 1 887 ? 22.816 -3.521 -5.950 1.00 83.50 887 ASP A N 1
ATOM 7151 C CA . ASP A 1 887 ? 21.651 -4.280 -5.469 1.00 83.50 887 ASP A CA 1
ATOM 7152 C C . ASP A 1 887 ? 21.989 -5.757 -5.212 1.00 83.50 887 ASP A C 1
ATOM 7154 O O . ASP A 1 887 ? 21.536 -6.335 -4.223 1.00 83.50 887 ASP A O 1
ATOM 7158 N N . VAL A 1 888 ? 22.851 -6.356 -6.043 1.00 86.62 888 VAL A N 1
ATOM 7159 C CA . VAL A 1 888 ? 23.367 -7.719 -5.824 1.00 86.62 888 VAL A CA 1
ATOM 7160 C C . VAL A 1 888 ? 24.209 -7.782 -4.544 1.00 86.62 888 VAL A C 1
ATOM 7162 O O . VAL A 1 888 ? 24.112 -8.746 -3.779 1.00 86.62 888 VAL A O 1
ATOM 7165 N N . ILE A 1 889 ? 25.029 -6.756 -4.285 1.00 86.69 889 ILE A N 1
ATOM 7166 C CA . ILE A 1 889 ? 25.814 -6.633 -3.048 1.00 86.69 889 ILE A CA 1
ATOM 7167 C C . ILE A 1 889 ? 24.883 -6.547 -1.837 1.00 86.69 889 ILE A C 1
ATOM 7169 O O . ILE A 1 889 ? 25.077 -7.299 -0.880 1.00 86.69 889 ILE A O 1
ATOM 7173 N N . VAL A 1 890 ? 23.868 -5.676 -1.883 1.00 83.56 890 VAL A N 1
ATOM 7174 C CA . VAL A 1 890 ? 22.868 -5.522 -0.816 1.00 83.56 890 VAL A CA 1
ATOM 7175 C C . VAL A 1 890 ? 22.170 -6.850 -0.560 1.00 83.56 890 VAL A C 1
ATOM 7177 O O . VAL A 1 890 ? 22.079 -7.271 0.590 1.00 83.56 890 VAL A O 1
ATOM 7180 N N . GLU A 1 891 ? 21.749 -7.563 -1.606 1.00 81.06 891 GLU A N 1
ATOM 7181 C CA . GLU A 1 891 ? 21.121 -8.873 -1.464 1.00 81.06 891 GLU A CA 1
ATOM 7182 C C . GLU A 1 891 ? 22.063 -9.880 -0.781 1.00 81.06 891 GLU A C 1
ATOM 7184 O O . GLU A 1 891 ? 21.702 -10.461 0.247 1.00 81.06 891 GLU A O 1
ATOM 7189 N N . LYS A 1 892 ? 23.299 -10.047 -1.268 1.00 83.56 892 LYS A N 1
ATOM 7190 C CA . LYS A 1 892 ? 24.264 -10.993 -0.680 1.00 83.56 892 LYS A CA 1
ATOM 7191 C C . LYS A 1 892 ? 24.638 -10.647 0.765 1.00 83.56 892 LYS A C 1
ATOM 7193 O O . LYS A 1 892 ? 24.770 -11.545 1.600 1.00 83.56 892 LYS A O 1
ATOM 7198 N N . LEU A 1 893 ? 24.793 -9.365 1.086 1.00 83.81 893 LEU A N 1
ATOM 7199 C CA . LEU A 1 893 ? 25.073 -8.913 2.449 1.00 83.81 893 LEU A CA 1
ATOM 7200 C C . LEU A 1 893 ? 23.858 -9.062 3.365 1.00 83.81 893 LEU A C 1
ATOM 7202 O O . LEU A 1 893 ? 24.009 -9.542 4.486 1.00 83.81 893 LEU A O 1
ATOM 7206 N N . SER A 1 894 ? 22.651 -8.765 2.878 1.00 80.19 894 SER A N 1
ATOM 7207 C CA . SER A 1 894 ? 21.408 -8.986 3.623 1.00 80.19 894 SER A CA 1
ATOM 7208 C C . SER A 1 894 ? 21.272 -10.457 4.045 1.00 80.19 894 SER A C 1
ATOM 7210 O O . SER A 1 894 ? 20.986 -10.747 5.210 1.00 80.19 894 SER A O 1
ATOM 7212 N N . MET A 1 895 ? 21.631 -11.402 3.161 1.00 77.75 895 MET A N 1
ATOM 7213 C CA . MET A 1 895 ? 21.653 -12.833 3.480 1.00 77.75 895 MET A CA 1
ATOM 7214 C C . MET A 1 895 ? 22.650 -13.179 4.595 1.00 77.75 895 MET A C 1
ATOM 7216 O O . MET A 1 895 ? 22.344 -14.027 5.443 1.00 77.75 895 MET A O 1
ATOM 7220 N N . LYS A 1 896 ? 23.826 -12.539 4.640 1.00 80.31 896 LYS A N 1
ATOM 7221 C CA . LYS A 1 896 ? 24.790 -12.721 5.741 1.00 80.31 896 LYS A CA 1
ATOM 7222 C C . LYS A 1 896 ? 24.261 -12.145 7.053 1.00 80.31 896 LYS A C 1
ATOM 7224 O O . LYS A 1 896 ? 24.294 -12.832 8.072 1.00 80.31 896 LYS A O 1
ATOM 7229 N N . LEU A 1 897 ? 23.649 -10.964 7.000 1.00 79.12 897 LEU A N 1
ATOM 7230 C CA . LEU A 1 897 ? 23.047 -10.292 8.155 1.00 79.12 897 LEU A CA 1
ATOM 7231 C C . LEU A 1 897 ? 21.806 -11.018 8.704 1.00 79.12 897 LEU A C 1
ATOM 7233 O O . LEU A 1 897 ? 21.414 -10.782 9.847 1.00 79.12 897 LEU A O 1
ATOM 7237 N N . GLY A 1 898 ? 21.237 -11.969 7.955 1.00 75.06 898 GLY A N 1
ATOM 7238 C CA . GLY A 1 898 ? 20.030 -12.702 8.353 1.00 75.06 898 GLY A CA 1
ATOM 7239 C C . GLY A 1 898 ? 18.733 -11.988 7.981 1.00 75.06 898 GLY A C 1
ATOM 7240 O O . GLY A 1 898 ? 17.676 -12.350 8.490 1.00 75.06 898 GLY A O 1
ATOM 7241 N N . LEU A 1 899 ? 18.827 -11.002 7.094 1.00 76.12 899 LEU A N 1
ATOM 7242 C CA . LEU A 1 899 ? 17.709 -10.234 6.579 1.00 76.12 899 LEU A CA 1
ATOM 7243 C C . LEU A 1 899 ? 17.104 -10.920 5.355 1.00 76.12 899 LEU A C 1
ATOM 7245 O O . LEU A 1 899 ? 17.749 -11.707 4.657 1.00 76.12 899 LEU A O 1
ATOM 7249 N N . THR A 1 900 ? 15.854 -10.576 5.087 1.00 70.88 900 THR A N 1
ATOM 7250 C CA . THR A 1 900 ? 15.064 -11.059 3.963 1.00 70.88 900 THR A CA 1
ATOM 7251 C C . THR A 1 900 ? 14.497 -9.879 3.203 1.00 70.88 900 THR A C 1
ATOM 7253 O O . THR A 1 900 ? 13.483 -9.297 3.571 1.00 70.88 900 THR A O 1
ATOM 7256 N N . SER A 1 901 ? 15.159 -9.532 2.101 1.00 62.69 901 SER A N 1
ATOM 7257 C CA . SER A 1 901 ? 14.696 -8.483 1.186 1.00 62.69 901 SER A CA 1
ATOM 7258 C C . SER A 1 901 ? 13.309 -8.788 0.608 1.00 62.69 901 SER A C 1
ATOM 7260 O O . SER A 1 901 ? 12.561 -7.879 0.277 1.00 62.69 901 SER A O 1
ATOM 7262 N N . ALA A 1 902 ? 12.931 -10.068 0.525 1.00 62.44 902 ALA A N 1
ATOM 7263 C CA . ALA A 1 902 ? 11.654 -10.492 -0.033 1.00 62.44 902 ALA A CA 1
ATOM 7264 C C . ALA A 1 902 ? 10.438 -10.222 0.871 1.00 62.44 902 ALA A C 1
ATOM 7266 O O . ALA A 1 902 ? 9.335 -10.163 0.349 1.00 62.44 902 ALA A O 1
ATOM 7267 N N . SER A 1 903 ? 10.563 -10.093 2.193 1.00 61.69 903 SER A N 1
ATOM 7268 C CA . SER A 1 903 ? 9.383 -9.887 3.057 1.00 61.69 903 SER A CA 1
ATOM 7269 C C . SER A 1 903 ? 9.053 -8.416 3.301 1.00 61.69 903 SER A C 1
ATOM 7271 O O . SER A 1 903 ? 7.951 -8.105 3.752 1.00 61.69 903 SER A O 1
ATOM 7273 N N . ARG A 1 904 ? 9.980 -7.512 2.976 1.00 69.62 904 ARG A N 1
ATOM 7274 C CA . ARG A 1 904 ? 9.819 -6.072 3.142 1.00 69.62 904 ARG A CA 1
ATOM 7275 C C . ARG A 1 904 ? 9.085 -5.478 1.941 1.00 69.62 904 ARG A C 1
ATOM 7277 O O . ARG A 1 904 ? 9.544 -5.586 0.808 1.00 69.62 904 ARG A O 1
ATOM 7284 N N . LEU A 1 905 ? 7.971 -4.791 2.195 1.00 61.41 905 LEU A N 1
ATOM 7285 C CA . LEU A 1 905 ? 7.365 -3.911 1.195 1.00 61.41 905 LEU A CA 1
ATOM 7286 C C . LEU A 1 905 ? 8.241 -2.672 1.034 1.00 61.41 905 LEU A C 1
ATOM 7288 O O . LEU A 1 905 ? 8.325 -1.822 1.925 1.00 61.41 905 LEU A O 1
ATOM 7292 N N . GLU A 1 906 ? 8.919 -2.580 -0.102 1.00 59.28 906 GLU A N 1
ATOM 7293 C CA . GLU A 1 906 ? 9.670 -1.388 -0.459 1.00 59.28 906 GLU A CA 1
ATOM 7294 C C . GLU A 1 906 ? 8.770 -0.367 -1.161 1.00 59.28 906 GLU A C 1
ATOM 7296 O O . GLU A 1 906 ? 8.098 -0.654 -2.152 1.00 59.28 906 GLU A O 1
ATOM 7301 N N . MET A 1 907 ? 8.795 0.866 -0.657 1.00 47.94 907 MET A N 1
ATOM 7302 C CA . MET A 1 907 ? 7.985 1.983 -1.157 1.00 47.94 907 MET A CA 1
ATOM 7303 C C . MET A 1 907 ? 8.358 2.430 -2.571 1.00 47.94 907 MET A C 1
ATOM 7305 O O . MET A 1 907 ? 7.533 3.019 -3.257 1.00 47.94 907 MET A O 1
ATOM 7309 N N . ARG A 1 908 ? 9.603 2.190 -2.999 1.00 47.44 908 ARG A N 1
ATOM 7310 C CA . ARG A 1 908 ? 10.140 2.645 -4.293 1.00 47.44 908 ARG A CA 1
ATOM 7311 C C . ARG A 1 908 ? 10.401 1.521 -5.292 1.00 47.44 908 ARG A C 1
ATOM 7313 O O . ARG A 1 908 ? 11.033 1.787 -6.303 1.00 47.44 908 ARG A O 1
ATOM 7320 N N . GLY A 1 909 ? 9.935 0.300 -5.010 1.00 47.28 909 GLY A N 1
ATOM 7321 C CA . GLY A 1 909 ? 10.089 -0.842 -5.910 1.00 47.28 909 GLY A CA 1
ATOM 7322 C C . GLY A 1 909 ? 11.511 -0.968 -6.455 1.00 47.28 909 GLY A C 1
ATOM 7323 O O . GLY A 1 909 ? 11.695 -0.820 -7.661 1.00 47.28 909 GLY A O 1
ATOM 7324 N N . LYS A 1 910 ? 12.531 -1.199 -5.604 1.00 53.22 910 LYS A N 1
ATOM 7325 C CA . LYS A 1 910 ? 13.833 -1.596 -6.154 1.00 53.22 910 LYS A CA 1
ATOM 7326 C C . LYS A 1 910 ? 13.614 -2.912 -6.880 1.00 53.22 910 LYS A C 1
ATOM 7328 O O . LYS A 1 910 ? 13.427 -3.971 -6.281 1.00 53.22 910 LYS A O 1
ATOM 7333 N N . ASP A 1 911 ? 13.542 -2.807 -8.197 1.00 57.50 911 ASP A N 1
ATOM 7334 C CA . ASP A 1 911 ? 13.283 -3.936 -9.056 1.00 57.50 911 ASP A CA 1
ATOM 7335 C C . ASP A 1 911 ? 14.363 -4.990 -8.809 1.00 57.50 911 ASP A C 1
ATOM 7337 O O . ASP A 1 911 ? 15.559 -4.695 -8.837 1.00 57.50 911 ASP A O 1
ATOM 7341 N N . LYS A 1 912 ? 13.954 -6.249 -8.657 1.00 71.19 912 LYS A N 1
ATOM 7342 C CA . LYS A 1 912 ? 14.829 -7.430 -8.720 1.00 71.19 912 LYS A CA 1
ATOM 7343 C C . LYS A 1 912 ? 15.401 -7.647 -10.136 1.00 71.19 912 LYS A C 1
ATOM 7345 O O . LYS A 1 912 ? 15.483 -8.770 -10.628 1.00 71.19 912 LYS A O 1
ATOM 7350 N N . PHE A 1 913 ? 15.758 -6.568 -10.831 1.00 81.12 913 PHE A N 1
ATOM 7351 C CA . PHE A 1 913 ? 16.146 -6.576 -12.235 1.00 81.12 913 PHE A CA 1
ATOM 7352 C C . PHE A 1 913 ? 17.404 -7.415 -12.466 1.00 81.12 913 PHE A C 1
ATOM 7354 O O . PHE A 1 913 ? 17.469 -8.150 -13.449 1.00 81.12 913 PHE A O 1
ATOM 7361 N N . HIS A 1 914 ? 18.360 -7.398 -11.534 1.00 84.38 914 HIS A N 1
ATOM 7362 C CA . HIS A 1 914 ? 19.537 -8.267 -11.587 1.00 84.38 914 HIS A CA 1
ATOM 7363 C C . HIS A 1 914 ? 19.173 -9.759 -11.546 1.00 84.38 914 HIS A C 1
ATOM 7365 O O . HIS A 1 914 ? 19.791 -10.545 -12.261 1.00 84.38 914 HIS A O 1
ATOM 7371 N N . LEU A 1 915 ? 18.130 -10.160 -10.804 1.00 80.31 915 LEU A N 1
ATOM 7372 C CA . LEU A 1 915 ? 17.637 -11.544 -10.813 1.00 80.31 915 LEU A CA 1
ATOM 7373 C C . LEU A 1 915 ? 17.012 -11.913 -12.159 1.00 80.31 915 LEU A C 1
ATOM 7375 O O . LEU A 1 915 ? 17.183 -13.035 -12.627 1.00 80.31 915 LEU A O 1
ATOM 7379 N N . VAL A 1 916 ? 16.322 -10.973 -12.808 1.00 82.00 916 VAL A N 1
ATOM 7380 C CA . VAL A 1 916 ? 15.763 -11.178 -14.154 1.00 82.00 916 VAL A CA 1
ATOM 7381 C C . VAL A 1 916 ? 16.877 -11.318 -15.193 1.00 82.00 916 VAL A C 1
ATOM 7383 O O . VAL A 1 916 ? 16.801 -12.181 -16.067 1.00 82.00 916 VAL A O 1
ATOM 7386 N N . LEU A 1 917 ? 17.936 -10.510 -15.084 1.00 88.00 917 LEU A N 1
ATOM 7387 C CA . LEU A 1 917 ? 19.131 -10.637 -15.921 1.00 88.00 917 LEU A CA 1
ATOM 7388 C C . LEU A 1 917 ? 19.788 -12.010 -15.728 1.00 88.00 917 LEU A C 1
ATOM 7390 O O . LEU A 1 917 ? 20.055 -12.706 -16.708 1.00 88.00 917 LEU A O 1
ATOM 7394 N N . LYS A 1 918 ? 19.953 -12.449 -14.475 1.00 87.19 918 LYS A N 1
ATOM 7395 C CA . LYS A 1 918 ? 20.473 -13.782 -14.151 1.00 87.19 918 LYS A CA 1
ATOM 7396 C C . LYS A 1 918 ? 19.592 -14.896 -14.729 1.00 87.19 918 LYS A C 1
ATOM 7398 O O . LYS A 1 918 ? 20.109 -15.777 -15.409 1.00 87.19 918 LYS A O 1
ATOM 7403 N N . TYR A 1 919 ? 18.272 -14.805 -14.569 1.00 85.94 919 TYR A N 1
ATOM 7404 C CA . TYR A 1 919 ? 17.309 -15.757 -15.131 1.00 85.94 919 TYR A CA 1
ATOM 7405 C C . TYR A 1 919 ? 17.421 -15.874 -16.659 1.00 85.94 919 TYR A C 1
ATOM 7407 O O . TYR A 1 919 ? 17.529 -16.975 -17.195 1.00 85.94 919 TYR A O 1
ATOM 7415 N N . TYR A 1 920 ? 17.451 -14.754 -17.387 1.00 86.69 920 TYR A N 1
ATOM 7416 C CA . TYR A 1 920 ? 17.568 -14.792 -18.849 1.00 86.69 920 TYR A CA 1
ATOM 7417 C C . TYR A 1 920 ? 18.946 -15.238 -19.340 1.00 86.69 920 TYR A C 1
ATOM 7419 O O . TYR A 1 920 ? 19.062 -15.809 -20.430 1.00 86.69 920 TYR A O 1
ATOM 7427 N N . CYS A 1 921 ? 19.986 -14.998 -18.549 1.00 88.88 921 CYS A N 1
ATOM 7428 C CA . CYS A 1 921 ? 21.309 -15.550 -18.789 1.00 88.88 921 CYS A CA 1
ATOM 7429 C C . CYS A 1 921 ? 21.294 -17.083 -18.644 1.00 88.88 921 CYS A C 1
ATOM 7431 O O . CYS A 1 921 ? 21.781 -17.782 -19.532 1.00 88.88 921 CYS A O 1
ATOM 7433 N N . GLU A 1 922 ? 20.678 -17.614 -17.583 1.00 88.19 922 GLU A N 1
ATOM 7434 C CA . GLU A 1 922 ? 20.507 -19.059 -17.353 1.00 88.19 922 GLU A CA 1
ATOM 7435 C C . GLU A 1 922 ? 19.643 -19.726 -18.441 1.00 88.19 922 GLU A C 1
ATOM 7437 O O . GLU A 1 922 ? 19.958 -20.824 -18.900 1.00 88.19 922 GLU A O 1
ATOM 7442 N N . GLU A 1 923 ? 18.616 -19.034 -18.949 1.00 87.25 923 GLU A N 1
ATOM 7443 C CA . GLU A 1 923 ? 17.824 -19.465 -20.114 1.00 87.25 923 GLU A CA 1
ATOM 7444 C C . GLU A 1 923 ? 18.561 -19.331 -21.462 1.00 87.25 923 GLU A C 1
ATOM 7446 O O . GLU A 1 923 ? 17.972 -19.569 -22.519 1.00 87.25 923 GLU A O 1
ATOM 7451 N N . ASN A 1 924 ? 19.847 -18.965 -21.465 1.00 87.25 924 ASN A N 1
ATOM 7452 C CA . ASN A 1 924 ? 20.655 -18.774 -22.669 1.00 87.25 924 ASN A CA 1
ATOM 7453 C C . ASN A 1 924 ? 20.109 -17.705 -23.634 1.00 87.25 924 ASN A C 1
ATOM 7455 O O . ASN A 1 924 ? 20.426 -17.755 -24.826 1.00 87.25 924 ASN A O 1
ATOM 7459 N N . LYS A 1 925 ? 19.328 -16.731 -23.156 1.00 88.12 925 LYS A N 1
ATOM 7460 C CA . LYS A 1 925 ? 18.764 -15.656 -23.989 1.00 88.12 925 LYS A CA 1
ATOM 7461 C C . LYS A 1 925 ? 19.671 -14.435 -24.087 1.00 88.12 925 LYS A C 1
ATOM 7463 O O . LYS A 1 925 ? 19.686 -13.794 -25.131 1.00 88.12 925 LYS A O 1
ATOM 7468 N N . ILE A 1 926 ? 20.448 -14.143 -23.044 1.00 92.31 926 ILE A N 1
ATOM 7469 C CA . ILE A 1 926 ? 21.360 -12.992 -23.004 1.00 92.31 926 ILE A CA 1
ATOM 7470 C C . ILE A 1 926 ? 22.775 -13.393 -22.586 1.00 92.31 926 ILE A C 1
ATOM 7472 O O . ILE A 1 926 ? 22.991 -14.420 -21.942 1.00 92.31 926 ILE A O 1
ATOM 7476 N N . TRP A 1 927 ? 23.728 -12.534 -22.922 1.00 92.31 927 TRP A N 1
ATOM 7477 C CA . TRP A 1 927 ? 25.079 -12.529 -22.374 1.00 92.31 927 TRP A CA 1
ATOM 7478 C C . TRP A 1 927 ? 25.223 -11.364 -21.389 1.00 92.31 927 TRP A C 1
ATOM 7480 O O . TRP A 1 927 ? 24.666 -10.299 -21.624 1.00 92.31 927 TRP A O 1
ATOM 7490 N N . MET A 1 928 ? 25.976 -11.544 -20.310 1.00 94.25 928 MET A N 1
ATOM 7491 C CA . MET A 1 928 ? 26.294 -10.523 -19.313 1.00 94.25 928 MET A CA 1
ATOM 7492 C C . MET A 1 928 ? 27.804 -10.296 -19.245 1.00 94.25 928 MET A C 1
ATOM 7494 O O . MET A 1 928 ? 28.596 -11.244 -19.320 1.00 94.25 928 MET A O 1
ATOM 7498 N N . TRP A 1 929 ? 28.206 -9.037 -19.088 1.00 92.50 929 TRP A N 1
ATOM 7499 C CA . TRP A 1 929 ? 29.607 -8.647 -19.016 1.00 92.50 929 TRP A CA 1
ATOM 7500 C C . TRP A 1 929 ? 29.837 -7.489 -18.045 1.00 92.50 929 TRP A C 1
ATOM 7502 O O . TRP A 1 929 ? 29.058 -6.539 -17.991 1.00 92.50 929 TRP A O 1
ATOM 7512 N N . ILE A 1 930 ? 30.948 -7.565 -17.307 1.00 92.31 930 ILE A N 1
ATOM 7513 C CA . ILE A 1 930 ? 31.392 -6.529 -16.366 1.00 92.31 930 ILE A CA 1
ATOM 7514 C C . ILE A 1 930 ? 32.773 -6.013 -16.822 1.00 92.31 930 ILE A C 1
ATOM 7516 O O . ILE A 1 930 ? 33.762 -6.744 -16.644 1.00 92.31 930 ILE A O 1
ATOM 7520 N N . PRO A 1 931 ? 32.860 -4.790 -17.388 1.00 90.06 931 PRO A N 1
ATOM 7521 C CA . PRO A 1 931 ? 34.111 -4.163 -17.839 1.00 90.06 931 PRO A CA 1
ATOM 7522 C C . PRO A 1 931 ? 35.095 -3.849 -16.703 1.00 90.06 931 PRO A C 1
ATOM 7524 O O . PRO A 1 931 ? 34.693 -3.748 -15.541 1.00 90.06 931 PRO A O 1
ATOM 7527 N N . LYS A 1 932 ? 36.382 -3.604 -17.008 1.00 88.56 932 LYS A N 1
ATOM 7528 C CA . LYS A 1 932 ? 37.392 -3.249 -15.985 1.00 88.56 932 LYS A CA 1
ATOM 7529 C C . LYS A 1 932 ? 37.047 -1.968 -15.227 1.00 88.56 932 LYS A C 1
ATOM 7531 O O . LYS A 1 932 ? 37.373 -1.898 -14.046 1.00 88.56 932 LYS A O 1
ATOM 7536 N N . VAL A 1 933 ? 36.406 -0.986 -15.868 1.00 89.31 933 VAL A N 1
ATOM 7537 C CA . VAL A 1 933 ? 35.972 0.270 -15.219 1.00 89.31 933 VAL A CA 1
ATOM 7538 C C . VAL A 1 933 ? 35.026 -0.036 -14.053 1.00 89.31 933 VAL A C 1
ATOM 7540 O O . VAL A 1 933 ? 35.332 0.309 -12.916 1.00 89.31 933 VAL A O 1
ATOM 7543 N N . VAL A 1 934 ? 33.971 -0.814 -14.311 1.00 90.00 934 VAL A N 1
ATOM 7544 C CA . VAL A 1 934 ? 32.990 -1.246 -13.301 1.00 90.00 934 VAL A CA 1
ATOM 7545 C C . VAL A 1 934 ? 33.642 -2.127 -12.232 1.00 90.00 934 VAL A C 1
ATOM 7547 O O . VAL A 1 934 ? 33.393 -1.963 -11.042 1.00 90.00 934 VAL A O 1
ATOM 7550 N N . ARG A 1 935 ? 34.548 -3.041 -12.616 1.00 90.06 935 ARG A N 1
ATOM 7551 C CA . ARG A 1 935 ? 35.293 -3.858 -11.637 1.00 90.06 935 ARG A CA 1
ATOM 7552 C C . ARG A 1 935 ? 36.119 -2.997 -10.684 1.00 90.06 935 ARG A C 1
ATOM 7554 O O . ARG A 1 935 ? 36.139 -3.285 -9.492 1.00 90.06 935 ARG A O 1
ATOM 7561 N N . ARG A 1 936 ? 36.803 -1.968 -11.198 1.00 89.31 936 ARG A N 1
ATOM 7562 C CA . ARG A 1 936 ? 37.582 -1.029 -10.377 1.00 89.31 936 ARG A CA 1
ATOM 7563 C C . ARG A 1 936 ? 36.670 -0.268 -9.424 1.00 89.31 936 ARG A C 1
ATOM 7565 O O . ARG A 1 936 ? 36.935 -0.276 -8.225 1.00 89.31 936 ARG A O 1
ATOM 7572 N N . GLU A 1 937 ? 35.565 0.271 -9.928 1.00 89.38 937 GLU A N 1
ATOM 7573 C CA . GLU A 1 937 ? 34.590 0.996 -9.114 1.00 89.38 937 GLU A CA 1
ATOM 7574 C C . GLU A 1 937 ? 34.019 0.125 -7.987 1.00 89.38 937 GLU A C 1
ATOM 7576 O O . GLU A 1 937 ? 34.035 0.537 -6.831 1.00 89.38 937 GLU A O 1
ATOM 7581 N N . LEU A 1 938 ? 33.637 -1.124 -8.274 1.00 88.31 938 LEU A N 1
ATOM 7582 C CA . LEU A 1 938 ? 33.212 -2.086 -7.252 1.00 88.31 938 LEU A CA 1
ATOM 7583 C C . LEU A 1 938 ? 34.314 -2.343 -6.218 1.00 88.31 938 LEU A C 1
ATOM 7585 O O . LEU A 1 938 ? 34.061 -2.346 -5.011 1.00 88.31 938 LEU A O 1
ATOM 7589 N N . THR A 1 939 ? 35.559 -2.546 -6.659 1.00 87.06 939 THR A N 1
ATOM 7590 C CA . THR A 1 939 ? 36.668 -2.757 -5.719 1.00 87.06 939 THR A CA 1
ATOM 7591 C C . THR A 1 939 ? 36.947 -1.533 -4.853 1.00 87.06 939 THR A C 1
ATOM 7593 O O . THR A 1 939 ? 37.307 -1.701 -3.688 1.00 87.06 939 THR A O 1
ATOM 7596 N N . ASP A 1 940 ? 36.752 -0.320 -5.363 1.00 87.12 940 ASP A N 1
ATOM 7597 C CA . ASP A 1 940 ? 36.901 0.907 -4.582 1.00 87.12 940 ASP A CA 1
ATOM 7598 C C . ASP A 1 940 ? 35.714 1.120 -3.638 1.00 87.12 940 ASP A C 1
ATOM 7600 O O . ASP A 1 940 ? 35.918 1.443 -2.467 1.00 87.12 940 ASP A O 1
ATOM 7604 N N . PHE A 1 941 ? 34.500 0.798 -4.083 1.00 85.25 941 PHE A N 1
ATOM 7605 C CA . PHE A 1 941 ? 33.298 0.771 -3.253 1.00 85.25 941 PHE A CA 1
ATOM 7606 C C . PHE A 1 941 ? 33.454 -0.176 -2.052 1.00 85.25 941 PHE A C 1
ATOM 7608 O O . PHE A 1 941 ? 33.113 0.180 -0.928 1.00 85.25 941 PHE A O 1
ATOM 7615 N N . SER A 1 942 ? 34.095 -1.335 -2.243 1.00 84.00 942 SER A N 1
ATOM 7616 C CA . SER A 1 942 ? 34.384 -2.294 -1.160 1.00 84.00 942 SER A CA 1
ATOM 7617 C C . SER A 1 942 ? 35.288 -1.756 -0.046 1.00 84.00 942 SER A C 1
ATOM 7619 O O . SER A 1 942 ? 35.305 -2.310 1.055 1.00 84.00 942 SER A O 1
ATOM 7621 N N . LYS A 1 943 ? 36.063 -0.699 -0.328 1.00 86.06 943 LYS A N 1
ATOM 7622 C CA . LYS A 1 943 ? 36.946 -0.038 0.643 1.00 86.06 943 LYS A CA 1
ATOM 7623 C C . LYS A 1 943 ? 36.204 1.042 1.438 1.00 86.06 943 LYS A C 1
ATOM 7625 O O . LYS A 1 943 ? 36.660 1.404 2.518 1.00 86.06 943 LYS A O 1
ATOM 7630 N N . GLN A 1 944 ? 35.076 1.543 0.928 1.00 87.00 944 GLN A N 1
ATOM 7631 C CA . GLN A 1 944 ? 34.246 2.573 1.559 1.00 87.00 944 GLN A CA 1
ATOM 7632 C C . GLN A 1 944 ? 33.235 1.933 2.521 1.00 87.00 944 GLN A C 1
ATOM 7634 O O . GLN A 1 944 ? 32.043 1.843 2.234 1.00 87.00 944 GLN A O 1
ATOM 7639 N N . VAL A 1 945 ? 33.724 1.472 3.674 1.00 83.69 945 VAL A N 1
ATOM 7640 C CA . VAL A 1 945 ? 32.916 0.743 4.669 1.00 83.69 945 VAL A CA 1
ATOM 7641 C C . VAL A 1 945 ? 31.721 1.573 5.159 1.00 83.69 945 VAL A C 1
ATOM 7643 O O . VAL A 1 945 ? 30.612 1.052 5.207 1.00 83.69 945 VAL A O 1
ATOM 7646 N N . ASP A 1 946 ? 31.891 2.876 5.391 1.00 83.69 946 ASP A N 1
ATOM 7647 C CA . ASP A 1 946 ? 30.795 3.764 5.816 1.00 83.69 946 ASP A CA 1
ATOM 7648 C C . ASP A 1 946 ? 29.665 3.841 4.778 1.00 83.69 946 ASP A C 1
ATOM 7650 O O . ASP A 1 946 ? 28.484 3.783 5.113 1.00 83.69 946 ASP A O 1
ATOM 7654 N N . ARG A 1 947 ? 30.018 3.893 3.487 1.00 82.12 947 ARG A N 1
ATOM 7655 C CA . ARG A 1 947 ? 29.039 3.912 2.391 1.00 82.12 947 ARG A CA 1
ATOM 7656 C C . ARG A 1 947 ? 28.307 2.575 2.268 1.00 82.12 947 ARG A C 1
ATOM 7658 O O . ARG A 1 947 ? 27.125 2.555 1.944 1.00 82.12 947 ARG A O 1
ATOM 7665 N N . MET A 1 948 ? 28.996 1.470 2.553 1.00 82.69 948 MET A N 1
ATOM 7666 C CA . MET A 1 948 ? 28.415 0.126 2.610 1.00 82.69 948 MET A CA 1
ATOM 7667 C C . MET A 1 948 ? 27.472 -0.046 3.804 1.00 82.69 948 MET A C 1
ATOM 7669 O O . MET A 1 948 ? 26.427 -0.676 3.656 1.00 82.69 948 MET A O 1
ATOM 7673 N N . HIS A 1 949 ? 27.804 0.534 4.960 1.00 84.25 949 HIS A N 1
ATOM 7674 C CA . HIS A 1 949 ? 26.895 0.611 6.103 1.00 84.25 949 HIS A CA 1
ATOM 7675 C C . HIS A 1 949 ? 25.635 1.402 5.752 1.00 84.25 949 HIS A C 1
ATOM 7677 O O . HIS A 1 949 ? 24.537 0.897 5.981 1.00 84.25 949 HIS A O 1
ATOM 7683 N N . GLY A 1 950 ? 25.789 2.551 5.086 1.00 81.38 950 GLY A N 1
ATOM 7684 C CA . GLY A 1 950 ? 24.670 3.388 4.643 1.00 81.38 950 GLY A CA 1
ATOM 7685 C C . GLY A 1 950 ? 23.700 2.708 3.663 1.00 81.38 950 GLY A C 1
ATOM 7686 O O . GLY A 1 950 ? 22.542 3.101 3.554 1.00 81.38 950 GLY A O 1
ATOM 7687 N N . LEU A 1 951 ? 24.102 1.629 2.973 1.00 80.50 951 LEU A N 1
ATOM 7688 C CA . LEU A 1 951 ? 23.170 0.836 2.151 1.00 80.50 951 LEU A CA 1
ATOM 7689 C C . LEU A 1 951 ? 22.068 0.156 2.979 1.00 80.50 951 LEU A C 1
ATOM 7691 O O . LEU A 1 951 ? 21.025 -0.207 2.426 1.00 80.50 951 LEU A O 1
ATOM 7695 N N . PHE A 1 952 ? 22.318 -0.034 4.275 1.00 79.25 952 PHE A N 1
ATOM 7696 C CA . PHE A 1 952 ? 21.392 -0.621 5.235 1.00 79.25 952 PHE A CA 1
ATOM 7697 C C . PHE A 1 952 ? 20.672 0.439 6.079 1.00 79.25 952 PHE A C 1
ATOM 7699 O O . PHE A 1 952 ? 19.977 0.080 7.029 1.00 79.25 952 PHE A O 1
ATOM 7706 N N . ASP A 1 953 ? 20.760 1.722 5.717 1.00 74.75 953 ASP A N 1
ATOM 7707 C CA . ASP A 1 953 ? 19.964 2.767 6.358 1.00 74.75 953 ASP A CA 1
ATOM 7708 C C . ASP A 1 953 ? 18.465 2.481 6.168 1.00 74.75 953 ASP A C 1
ATOM 7710 O O . ASP A 1 953 ? 17.989 2.119 5.085 1.00 74.75 953 ASP A O 1
ATOM 7714 N N . GLY A 1 954 ? 17.712 2.563 7.266 1.00 72.00 954 GLY A N 1
ATOM 7715 C CA . GLY A 1 954 ? 16.303 2.171 7.311 1.00 72.00 954 GLY A CA 1
ATOM 7716 C C . GLY A 1 954 ? 16.061 0.658 7.203 1.00 72.00 954 GLY A C 1
ATOM 7717 O O . GLY A 1 954 ? 14.935 0.242 6.915 1.00 72.00 954 GLY A O 1
ATOM 7718 N N . TYR A 1 955 ? 17.084 -0.190 7.353 1.00 77.19 955 TYR A N 1
ATOM 7719 C CA . TYR A 1 955 ? 16.913 -1.618 7.628 1.00 77.19 955 TYR A CA 1
ATOM 7720 C C . TYR A 1 955 ? 16.991 -1.871 9.126 1.00 77.19 955 TYR A C 1
ATOM 7722 O O . TYR A 1 955 ? 17.803 -1.284 9.837 1.00 77.19 955 TYR A O 1
ATOM 7730 N N . LEU A 1 956 ? 16.196 -2.830 9.592 1.00 78.94 956 LEU A N 1
ATOM 7731 C CA . LEU A 1 956 ? 16.289 -3.292 10.963 1.00 78.94 956 LEU A CA 1
ATOM 7732 C C . LEU A 1 956 ? 17.495 -4.232 11.123 1.00 78.94 956 LEU A C 1
ATOM 7734 O O . LEU A 1 956 ? 17.383 -5.439 10.911 1.00 78.94 956 LEU A O 1
ATOM 7738 N N . VAL A 1 957 ? 18.663 -3.677 11.456 1.00 78.00 957 VAL A N 1
ATOM 7739 C CA . VAL A 1 957 ? 19.914 -4.430 11.657 1.00 78.00 957 VAL A CA 1
ATOM 7740 C C . VAL A 1 957 ? 20.590 -3.991 12.947 1.00 78.00 957 VAL A C 1
ATOM 7742 O O . VAL A 1 957 ? 20.750 -2.802 13.200 1.00 78.00 957 VAL A O 1
ATOM 7745 N N . ASP A 1 958 ? 21.051 -4.957 13.739 1.00 77.19 958 ASP A N 1
ATOM 7746 C CA . ASP A 1 958 ? 21.940 -4.689 14.870 1.00 77.19 958 ASP A CA 1
ATOM 7747 C C . ASP A 1 958 ? 23.247 -4.055 14.359 1.00 77.19 958 ASP A C 1
ATOM 7749 O O . ASP A 1 958 ? 24.001 -4.692 13.614 1.00 77.19 958 ASP A O 1
ATOM 7753 N N . LYS A 1 959 ? 23.517 -2.808 14.772 1.00 79.31 959 LYS A N 1
ATOM 7754 C CA . LYS A 1 959 ? 24.709 -2.037 14.376 1.00 79.31 959 LYS A CA 1
ATOM 7755 C C . LYS A 1 959 ? 25.999 -2.806 14.680 1.00 79.31 959 LYS A C 1
ATOM 7757 O O . LYS A 1 959 ? 26.891 -2.874 13.838 1.00 79.31 959 LYS A O 1
ATOM 7762 N N . SER A 1 960 ? 26.055 -3.511 15.812 1.00 81.81 960 SER A N 1
ATOM 7763 C CA . SER A 1 960 ? 27.223 -4.309 16.197 1.00 81.81 960 SER A CA 1
ATOM 7764 C C . SER A 1 960 ? 27.430 -5.531 15.296 1.00 81.81 960 SER A C 1
ATOM 7766 O O . SER A 1 960 ? 28.562 -5.954 15.051 1.00 81.81 960 SER A O 1
ATOM 7768 N N . LYS A 1 961 ? 26.340 -6.115 14.783 1.00 82.88 961 LYS A N 1
ATOM 7769 C CA . LYS A 1 961 ? 26.384 -7.224 13.824 1.00 82.88 961 LYS A CA 1
ATOM 7770 C C . LYS A 1 961 ? 26.763 -6.724 12.434 1.00 82.88 961 LYS A C 1
ATOM 7772 O O . LYS A 1 961 ? 27.547 -7.380 11.751 1.00 82.88 961 LYS A O 1
ATOM 7777 N N . LEU A 1 962 ? 26.244 -5.563 12.040 1.00 84.12 962 LEU A N 1
ATOM 7778 C CA . LEU A 1 962 ? 26.565 -4.905 10.781 1.00 84.12 962 LEU A CA 1
ATOM 7779 C C . LEU A 1 962 ? 28.070 -4.602 10.688 1.00 84.12 962 LEU A C 1
ATOM 7781 O O . LEU A 1 962 ? 28.700 -5.008 9.717 1.00 84.12 962 LEU A O 1
ATOM 7785 N N . GLU A 1 963 ? 28.657 -3.988 11.718 1.00 85.12 963 GLU A N 1
ATOM 7786 C CA . GLU A 1 963 ? 30.100 -3.691 11.806 1.00 85.12 963 GLU A CA 1
ATOM 7787 C C . GLU A 1 963 ? 30.984 -4.948 11.760 1.00 85.12 963 GLU A C 1
ATOM 7789 O O . GLU A 1 963 ? 32.081 -4.931 11.202 1.00 85.12 963 GLU A O 1
ATOM 7794 N N . LYS A 1 964 ? 30.514 -6.069 12.322 1.00 86.44 964 LYS A N 1
ATOM 7795 C CA . LYS A 1 964 ? 31.258 -7.341 12.322 1.00 86.44 964 LYS A CA 1
ATOM 7796 C C . LYS A 1 964 ? 31.198 -8.074 10.981 1.00 86.44 964 LYS A C 1
ATOM 7798 O O . LYS A 1 964 ? 32.190 -8.674 10.570 1.00 86.44 964 LYS A O 1
ATOM 7803 N N . GLU A 1 965 ? 30.041 -8.078 10.322 1.00 84.31 965 GLU A N 1
ATOM 7804 C CA . GLU A 1 965 ? 29.802 -8.845 9.090 1.00 84.31 965 GLU A CA 1
ATOM 7805 C C . GLU A 1 965 ? 30.199 -8.071 7.821 1.00 84.31 965 GLU A C 1
ATOM 7807 O O . GLU A 1 965 ? 30.695 -8.664 6.853 1.00 84.31 965 GLU A O 1
ATOM 7812 N N . VAL A 1 966 ? 30.014 -6.746 7.811 1.00 86.12 966 VAL A N 1
ATOM 7813 C CA . VAL A 1 966 ? 30.340 -5.860 6.683 1.00 86.12 966 VAL A CA 1
ATOM 7814 C C . VAL A 1 966 ? 31.738 -5.281 6.891 1.00 86.12 966 VAL A C 1
ATOM 7816 O O . VAL A 1 966 ? 31.927 -4.213 7.454 1.00 86.12 966 VAL A O 1
ATOM 7819 N N . THR A 1 967 ? 32.748 -6.010 6.419 1.00 87.31 967 THR A N 1
ATOM 7820 C CA . THR A 1 967 ? 34.157 -5.593 6.450 1.00 87.31 967 THR A CA 1
ATOM 7821 C C . THR A 1 967 ? 34.700 -5.496 5.029 1.00 87.31 967 THR A C 1
ATOM 7823 O O . THR A 1 967 ? 34.135 -6.070 4.092 1.00 87.31 967 THR A O 1
ATOM 7826 N N . VAL A 1 968 ? 35.846 -4.834 4.848 1.00 87.56 968 VAL A N 1
ATOM 7827 C CA . VAL A 1 968 ? 36.526 -4.771 3.539 1.00 87.56 968 VAL A CA 1
ATOM 7828 C C . VAL A 1 968 ? 36.775 -6.179 2.978 1.00 87.56 968 VAL A C 1
ATOM 7830 O O . VAL A 1 968 ? 36.520 -6.442 1.805 1.00 87.56 968 VAL A O 1
ATOM 7833 N N . GLN A 1 969 ? 37.199 -7.126 3.822 1.00 87.06 969 GLN A N 1
ATOM 7834 C CA . GLN A 1 969 ? 37.495 -8.497 3.395 1.00 87.06 969 GLN A CA 1
ATOM 7835 C C . GLN A 1 969 ? 36.244 -9.268 2.959 1.00 87.06 969 GLN A C 1
ATOM 7837 O O . GLN A 1 969 ? 36.275 -9.979 1.951 1.00 87.06 969 GLN A O 1
ATOM 7842 N N . THR A 1 970 ? 35.144 -9.172 3.714 1.00 86.62 970 THR A N 1
ATOM 7843 C CA . THR A 1 970 ? 33.895 -9.864 3.360 1.00 86.62 970 THR A CA 1
ATOM 7844 C C . THR A 1 970 ? 33.269 -9.264 2.106 1.00 86.62 970 THR A C 1
ATOM 7846 O O . THR A 1 970 ? 32.775 -10.021 1.268 1.00 86.62 970 THR A O 1
ATOM 7849 N N . SER A 1 971 ? 33.366 -7.945 1.943 1.00 86.06 971 SER A N 1
ATOM 7850 C CA . SER A 1 971 ? 32.882 -7.208 0.773 1.00 86.06 971 SER A CA 1
ATOM 7851 C C . SER A 1 971 ? 33.667 -7.566 -0.491 1.00 86.06 971 SER A C 1
ATOM 7853 O O . SER A 1 971 ? 33.067 -7.897 -1.508 1.00 86.06 971 SER A O 1
ATOM 7855 N N . GLN A 1 972 ? 35.002 -7.614 -0.425 1.00 88.12 972 GLN A N 1
ATOM 7856 C CA . GLN A 1 972 ? 35.840 -8.025 -1.560 1.00 88.12 972 GLN A CA 1
ATOM 7857 C C . GLN A 1 972 ? 35.560 -9.461 -2.018 1.00 88.12 972 GLN A C 1
ATOM 7859 O O . GLN A 1 972 ? 35.489 -9.716 -3.219 1.00 88.12 972 GLN A O 1
ATOM 7864 N N . LYS A 1 973 ? 35.347 -10.397 -1.080 1.00 89.12 973 LYS A N 1
ATOM 7865 C CA . LYS A 1 973 ? 34.951 -11.776 -1.418 1.00 89.12 973 LYS A CA 1
ATOM 7866 C C . LYS A 1 973 ? 33.616 -11.813 -2.162 1.00 89.12 973 LYS A C 1
ATOM 7868 O O . LYS A 1 973 ? 33.522 -12.466 -3.193 1.00 89.12 973 LYS A O 1
ATOM 7873 N N . ILE A 1 974 ? 32.614 -11.080 -1.669 1.00 87.94 974 ILE A N 1
ATOM 7874 C CA . ILE A 1 974 ? 31.292 -10.994 -2.306 1.00 87.94 974 ILE A CA 1
ATOM 7875 C C . ILE A 1 974 ? 31.403 -10.425 -3.719 1.00 87.94 974 ILE A C 1
ATOM 7877 O O . ILE A 1 974 ? 30.795 -10.963 -4.637 1.00 87.94 974 ILE A O 1
ATOM 7881 N N . ILE A 1 975 ? 32.198 -9.374 -3.915 1.00 88.94 975 ILE A N 1
ATOM 7882 C CA . ILE A 1 975 ? 32.386 -8.765 -5.236 1.00 88.94 975 ILE A CA 1
ATOM 7883 C C . ILE A 1 975 ? 33.053 -9.736 -6.203 1.00 88.94 975 ILE A C 1
ATOM 7885 O O . ILE A 1 975 ? 32.626 -9.822 -7.350 1.00 88.94 975 ILE A O 1
ATOM 7889 N N . GLN A 1 976 ? 34.046 -10.505 -5.752 1.00 88.75 976 GLN A N 1
ATOM 7890 C CA . GLN A 1 976 ? 34.667 -11.520 -6.598 1.00 88.75 976 GLN A CA 1
ATOM 7891 C C . GLN A 1 976 ? 33.650 -12.587 -7.031 1.00 88.75 976 GLN A C 1
ATOM 7893 O O . GLN A 1 976 ? 33.572 -12.904 -8.214 1.00 88.75 976 GLN A O 1
ATOM 7898 N N . GLU A 1 977 ? 32.813 -13.069 -6.106 1.00 90.12 977 GLU A N 1
ATOM 7899 C CA . GLU A 1 977 ? 31.720 -13.988 -6.444 1.00 90.12 977 GLU A CA 1
ATOM 7900 C C . GLU A 1 977 ? 30.718 -13.359 -7.428 1.00 90.12 977 GLU A C 1
ATOM 7902 O O . GLU A 1 977 ? 30.243 -14.033 -8.335 1.00 90.12 977 GLU A O 1
ATOM 7907 N N . ILE A 1 978 ? 30.383 -12.072 -7.268 1.00 89.56 978 ILE A N 1
ATOM 7908 C CA . ILE A 1 978 ? 29.487 -11.353 -8.190 1.00 89.56 978 ILE A CA 1
ATOM 7909 C C . ILE A 1 978 ? 30.106 -11.273 -9.584 1.00 89.56 978 ILE A C 1
ATOM 7911 O O . ILE A 1 978 ? 29.412 -11.532 -10.561 1.00 89.56 978 ILE A O 1
ATOM 7915 N N . ILE A 1 979 ? 31.397 -10.951 -9.692 1.00 87.94 979 ILE A N 1
ATOM 7916 C CA . ILE A 1 979 ? 32.087 -10.882 -10.985 1.00 87.94 979 ILE A CA 1
ATOM 7917 C C . ILE A 1 979 ? 32.051 -12.243 -11.689 1.00 87.94 979 ILE A C 1
ATOM 7919 O O . ILE A 1 979 ? 31.807 -12.293 -12.894 1.00 87.94 979 ILE A O 1
ATOM 7923 N N . ASP A 1 980 ? 32.248 -13.334 -10.947 1.00 87.75 980 ASP A N 1
ATOM 7924 C CA . ASP A 1 980 ? 32.215 -14.689 -11.498 1.00 87.75 980 ASP A CA 1
ATOM 7925 C C . ASP A 1 980 ? 30.792 -15.123 -11.905 1.00 87.75 980 ASP A C 1
ATOM 7927 O O . ASP A 1 980 ? 30.619 -15.770 -12.939 1.00 87.75 980 ASP A O 1
ATOM 7931 N N . GLU A 1 981 ? 29.763 -14.739 -11.139 1.00 88.44 981 GLU A N 1
ATOM 7932 C CA . GLU A 1 981 ? 28.357 -15.066 -11.424 1.00 88.44 981 GLU A CA 1
ATOM 7933 C C . GLU A 1 981 ? 27.737 -14.217 -12.549 1.00 88.44 981 GLU A C 1
ATOM 7935 O O . GLU A 1 981 ? 26.952 -14.729 -13.347 1.00 88.44 981 GLU A O 1
ATOM 7940 N N . TYR A 1 982 ? 28.063 -12.923 -12.616 1.00 89.94 982 TYR A N 1
ATOM 7941 C CA . TYR A 1 982 ? 27.390 -11.941 -13.477 1.00 89.94 982 TYR A CA 1
ATOM 7942 C C . TYR A 1 982 ? 28.192 -11.555 -14.733 1.00 89.94 982 TYR A C 1
ATOM 7944 O O . TYR A 1 982 ? 27.799 -10.651 -15.466 1.00 89.94 982 TYR A O 1
ATOM 7952 N N . SER A 1 983 ? 29.296 -12.246 -15.033 1.00 89.44 983 SER A N 1
ATOM 7953 C CA . SER A 1 983 ? 30.088 -12.025 -16.253 1.00 89.44 983 SER A CA 1
ATOM 7954 C C . SER A 1 983 ? 30.351 -13.337 -17.000 1.00 89.44 983 SER A C 1
ATOM 7956 O O . SER A 1 983 ? 31.432 -13.921 -16.901 1.00 89.44 983 SER A O 1
ATOM 7958 N N . ASN A 1 984 ? 29.387 -13.790 -17.807 1.00 89.50 984 ASN A N 1
ATOM 7959 C CA . ASN A 1 984 ? 29.512 -15.024 -18.595 1.00 89.50 984 ASN A CA 1
ATOM 7960 C C . ASN A 1 984 ? 30.130 -14.804 -19.991 1.00 89.50 984 ASN A C 1
ATOM 7962 O O . ASN A 1 984 ? 30.673 -15.744 -20.577 1.00 89.50 984 ASN A O 1
ATOM 7966 N N . TRP A 1 985 ? 30.085 -13.581 -20.523 1.00 88.19 985 TRP A N 1
ATOM 7967 C CA . TRP A 1 985 ? 30.690 -13.253 -21.808 1.00 88.19 985 TRP A CA 1
ATOM 7968 C C . TRP A 1 985 ? 32.177 -12.960 -21.633 1.00 88.19 985 TRP A C 1
ATOM 7970 O O . TRP A 1 985 ? 32.574 -12.085 -20.861 1.00 88.19 985 TRP A O 1
ATOM 7980 N N . LYS A 1 986 ? 33.010 -13.711 -22.354 1.00 79.00 986 LYS A N 1
ATOM 7981 C CA . LYS A 1 986 ? 34.466 -13.548 -22.369 1.00 79.00 986 LYS A CA 1
ATOM 7982 C C . LYS A 1 986 ? 34.900 -13.341 -23.809 1.00 79.00 986 LYS A C 1
ATOM 7984 O O . LYS A 1 986 ? 34.964 -14.318 -24.560 1.00 79.00 986 LYS A O 1
ATOM 7989 N N . PRO A 1 987 ? 35.135 -12.097 -24.230 1.00 70.31 987 PRO A N 1
ATOM 7990 C CA . PRO A 1 987 ? 35.540 -11.876 -25.596 1.00 70.31 987 PRO A CA 1
ATOM 7991 C C . PRO A 1 987 ? 37.000 -12.325 -25.803 1.00 70.31 987 PRO A C 1
ATOM 7993 O O . PRO A 1 987 ? 37.810 -12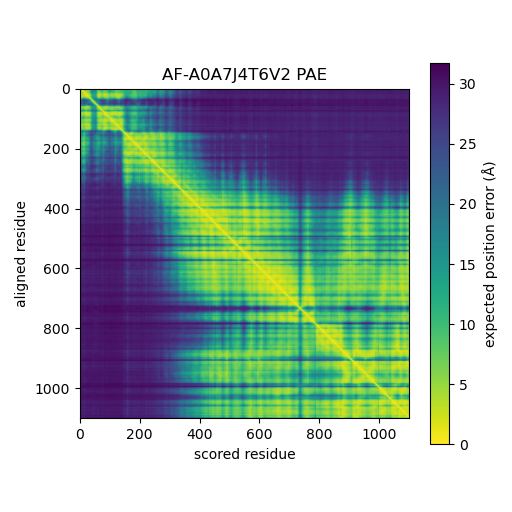.301 -24.880 1.00 70.31 987 PRO A O 1
ATOM 7996 N N . LEU A 1 988 ? 37.314 -12.800 -27.012 1.00 63.91 988 LEU A N 1
ATOM 7997 C CA . LEU A 1 988 ? 38.605 -13.426 -27.349 1.00 63.91 988 LEU A CA 1
ATOM 7998 C C . LEU A 1 988 ? 39.764 -12.423 -27.471 1.00 63.91 988 LEU A C 1
ATOM 8000 O O . LEU A 1 988 ? 40.924 -12.820 -27.399 1.00 63.91 988 LEU A O 1
ATOM 8004 N N . ASP A 1 989 ? 39.451 -11.147 -27.682 1.00 69.56 989 ASP A N 1
ATOM 8005 C CA . ASP A 1 989 ? 40.427 -10.080 -27.887 1.00 69.56 989 ASP A CA 1
ATOM 8006 C C . ASP A 1 989 ? 40.821 -9.441 -26.539 1.00 69.56 989 ASP A C 1
ATOM 8008 O O . ASP A 1 989 ? 40.000 -8.869 -25.822 1.00 69.56 989 ASP A O 1
ATOM 8012 N N . LEU A 1 990 ? 42.099 -9.577 -26.177 1.00 58.69 990 LEU A N 1
ATOM 8013 C CA . LEU A 1 990 ? 42.667 -9.102 -24.910 1.00 58.69 990 LEU A CA 1
ATOM 8014 C C . LEU A 1 990 ? 42.779 -7.565 -24.842 1.00 58.69 990 LEU A C 1
ATOM 8016 O O . LEU A 1 990 ? 42.874 -7.027 -23.736 1.00 58.69 990 LEU A O 1
ATOM 8020 N N . GLN A 1 991 ? 42.720 -6.874 -25.990 1.00 66.38 991 GLN A N 1
ATOM 8021 C CA . GLN A 1 991 ? 42.860 -5.417 -26.125 1.00 66.38 991 GLN A CA 1
ATOM 8022 C C . GLN A 1 991 ? 41.514 -4.688 -26.288 1.00 66.38 991 GLN A C 1
ATOM 8024 O O . GLN A 1 991 ? 41.480 -3.492 -26.552 1.00 66.38 991 GLN A O 1
ATOM 8029 N N . LEU A 1 992 ? 40.377 -5.366 -26.094 1.00 72.62 992 LEU A N 1
ATOM 8030 C CA . LEU A 1 992 ? 39.039 -4.773 -26.288 1.00 72.62 992 LEU A CA 1
ATOM 8031 C C . LEU A 1 992 ? 38.731 -3.535 -25.443 1.00 72.62 992 LEU A C 1
ATOM 8033 O O . LEU A 1 992 ? 37.834 -2.771 -25.788 1.00 72.62 992 LEU A O 1
ATOM 8037 N N . GLU A 1 993 ? 39.432 -3.382 -24.325 1.00 74.12 993 GLU A N 1
ATOM 8038 C CA . GLU A 1 993 ? 39.269 -2.267 -23.392 1.00 74.12 993 GLU A CA 1
ATOM 8039 C C . GLU A 1 993 ? 40.434 -1.262 -23.458 1.00 74.12 993 GLU A C 1
ATOM 8041 O O . GLU A 1 993 ? 40.500 -0.362 -22.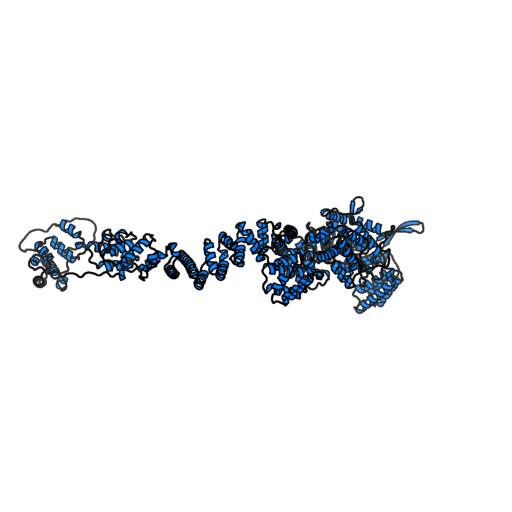623 1.00 74.12 993 GLU A O 1
ATOM 8046 N N . GLU A 1 994 ? 41.376 -1.426 -24.394 1.00 68.19 994 GLU A N 1
ATOM 8047 C CA . GLU A 1 994 ? 42.443 -0.447 -24.631 1.00 68.19 994 GLU A CA 1
ATOM 8048 C C . GLU A 1 994 ? 41.874 0.764 -25.393 1.00 68.19 994 GLU A C 1
ATOM 8050 O O . GLU A 1 994 ? 40.986 0.628 -26.237 1.00 68.19 994 GLU A O 1
ATOM 8055 N N . ILE A 1 995 ? 42.322 1.960 -25.008 1.00 58.88 995 ILE A N 1
ATOM 8056 C CA . ILE A 1 995 ? 41.891 3.240 -25.580 1.00 58.88 995 ILE A CA 1
ATOM 8057 C C . ILE A 1 995 ? 42.952 3.631 -26.609 1.00 58.88 995 ILE A C 1
ATOM 8059 O O . ILE A 1 995 ? 44.106 3.803 -26.223 1.00 58.88 995 ILE A O 1
ATOM 8063 N N . ASP A 1 996 ? 42.573 3.759 -27.881 1.00 57.28 996 ASP A N 1
ATOM 8064 C CA . ASP A 1 996 ? 43.432 4.369 -28.898 1.00 57.28 996 ASP A CA 1
ATOM 8065 C C . ASP A 1 996 ? 43.233 5.897 -28.851 1.00 57.28 996 ASP A C 1
ATOM 8067 O O . ASP A 1 996 ? 42.105 6.391 -28.885 1.00 57.28 996 ASP A O 1
ATOM 8071 N N . ASP A 1 997 ? 44.325 6.661 -28.756 1.00 48.50 997 ASP A N 1
ATOM 8072 C CA . ASP A 1 997 ? 44.298 8.124 -28.562 1.00 48.50 997 ASP A CA 1
ATOM 8073 C C . ASP A 1 997 ? 43.773 8.916 -29.794 1.00 48.50 997 ASP A C 1
ATOM 8075 O O . ASP A 1 997 ? 43.533 10.119 -29.699 1.00 48.50 997 ASP A O 1
ATOM 8079 N N . GLU A 1 998 ? 43.545 8.260 -30.942 1.00 50.94 998 GLU A N 1
ATOM 8080 C CA . GLU A 1 998 ? 43.050 8.852 -32.207 1.00 50.94 998 GLU A CA 1
ATOM 8081 C C . GLU A 1 998 ? 41.590 8.458 -32.539 1.00 50.94 998 GLU A C 1
ATOM 8083 O O . GLU A 1 998 ? 41.199 8.279 -33.697 1.00 50.94 998 GLU A O 1
ATOM 8088 N N . ASP A 1 999 ? 40.743 8.305 -31.522 1.00 61.44 999 ASP A N 1
ATOM 8089 C CA . ASP A 1 999 ? 39.373 7.836 -31.714 1.00 61.44 999 ASP A CA 1
ATOM 8090 C C . ASP A 1 999 ? 38.383 8.962 -32.064 1.00 61.44 999 ASP A C 1
ATOM 8092 O O . ASP A 1 999 ? 37.921 9.717 -31.209 1.00 61.44 999 ASP A O 1
ATOM 8096 N N . ARG A 1 1000 ? 37.891 8.972 -33.311 1.00 73.12 1000 ARG A N 1
ATOM 8097 C CA . ARG A 1 1000 ? 36.719 9.764 -33.768 1.00 73.12 1000 ARG A CA 1
ATOM 8098 C C . ARG A 1 1000 ? 35.485 9.632 -32.850 1.00 73.12 1000 ARG A C 1
ATOM 8100 O O . ARG A 1 1000 ? 34.603 10.490 -32.857 1.00 73.12 1000 ARG A O 1
ATOM 8107 N N . ILE A 1 1001 ? 35.390 8.543 -32.086 1.00 80.44 1001 ILE A N 1
ATOM 8108 C CA . ILE A 1 1001 ? 34.313 8.280 -31.120 1.00 80.44 1001 ILE A CA 1
ATOM 8109 C C . ILE A 1 1001 ? 34.377 9.244 -29.934 1.00 80.44 1001 ILE A C 1
ATOM 8111 O O . ILE A 1 1001 ? 33.328 9.667 -29.452 1.00 80.44 1001 ILE A O 1
ATOM 8115 N N . ASP A 1 1002 ? 35.572 9.627 -29.489 1.00 81.75 1002 ASP A N 1
ATOM 8116 C CA . ASP A 1 1002 ? 35.739 10.519 -28.345 1.00 81.75 1002 ASP A CA 1
ATOM 8117 C C . ASP A 1 1002 ? 35.259 11.939 -28.685 1.00 81.75 1002 ASP A C 1
ATOM 8119 O O . ASP A 1 1002 ? 34.498 12.529 -27.917 1.00 81.75 1002 ASP A O 1
ATOM 8123 N N . GLU A 1 1003 ? 35.579 12.441 -29.882 1.00 82.81 1003 GLU A N 1
ATOM 8124 C CA . GLU A 1 1003 ? 35.025 13.701 -30.401 1.00 82.81 1003 GLU A CA 1
ATOM 8125 C C . GLU A 1 1003 ? 33.496 13.639 -30.535 1.00 82.81 1003 GLU A C 1
ATOM 8127 O O . GLU A 1 1003 ? 32.782 14.559 -30.129 1.00 82.81 1003 GLU A O 1
ATOM 8132 N N . GLN A 1 1004 ? 32.970 12.534 -31.078 1.00 84.56 1004 GLN A N 1
ATOM 8133 C CA . GLN A 1 1004 ? 31.528 12.340 -31.234 1.00 84.56 1004 GLN A CA 1
ATOM 8134 C C . GLN A 1 1004 ? 30.792 12.277 -29.895 1.00 84.56 1004 GLN A C 1
ATOM 8136 O O . GLN A 1 1004 ? 29.663 12.775 -29.827 1.00 84.56 1004 GLN A O 1
ATOM 8141 N N . MET A 1 1005 ? 31.403 11.663 -28.876 1.00 88.12 1005 MET A N 1
ATOM 8142 C CA . MET A 1 1005 ? 30.876 11.567 -27.517 1.00 88.12 1005 MET A CA 1
ATOM 8143 C C . MET A 1 1005 ? 30.897 12.927 -26.827 1.00 88.12 1005 MET A C 1
ATOM 8145 O O . MET A 1 1005 ? 29.870 13.340 -26.303 1.00 88.12 1005 MET A O 1
ATOM 8149 N N . ASN A 1 1006 ? 31.998 13.675 -26.909 1.00 85.19 1006 ASN A N 1
ATOM 8150 C CA . ASN A 1 1006 ? 32.063 15.026 -26.349 1.00 85.19 1006 ASN A CA 1
ATOM 8151 C C . ASN A 1 1006 ? 30.989 15.928 -26.972 1.00 85.19 1006 ASN A C 1
ATOM 8153 O O . ASN A 1 1006 ? 30.185 16.510 -26.252 1.00 85.19 1006 ASN A O 1
ATOM 8157 N N . ALA A 1 1007 ? 30.879 15.939 -28.306 1.00 85.69 1007 ALA A N 1
ATOM 8158 C CA . ALA A 1 1007 ? 29.828 16.684 -28.995 1.00 85.69 1007 ALA A CA 1
ATOM 8159 C C . ALA A 1 1007 ? 28.415 16.210 -28.609 1.00 85.69 1007 ALA A C 1
ATOM 8161 O O . ALA A 1 1007 ? 27.493 17.015 -28.532 1.00 85.69 1007 ALA A O 1
ATOM 8162 N N . PHE A 1 1008 ? 28.217 14.908 -28.371 1.00 87.50 1008 PHE A N 1
ATOM 8163 C CA . PHE A 1 1008 ? 26.933 14.386 -27.901 1.00 87.50 1008 PHE A CA 1
ATOM 8164 C C . PHE A 1 1008 ? 26.580 14.918 -26.521 1.00 87.50 1008 PHE A C 1
ATOM 8166 O O . PHE A 1 1008 ? 25.451 15.348 -26.308 1.00 87.50 1008 PHE A O 1
ATOM 8173 N N . LEU A 1 1009 ? 27.527 14.883 -25.594 1.00 87.00 1009 LEU A N 1
ATOM 8174 C CA . LEU A 1 1009 ? 27.282 15.324 -24.237 1.00 87.00 1009 LEU A CA 1
ATOM 8175 C C . LEU A 1 1009 ? 27.027 16.847 -24.193 1.00 87.00 1009 LEU A C 1
ATOM 8177 O O . LEU A 1 1009 ? 26.116 17.283 -23.495 1.00 87.00 1009 LEU A O 1
ATOM 8181 N N . THR A 1 1010 ? 27.723 17.641 -25.021 1.00 85.00 1010 THR A N 1
ATOM 8182 C CA . THR A 1 1010 ? 27.455 19.084 -25.185 1.00 85.00 1010 THR A CA 1
ATOM 8183 C C . THR A 1 1010 ? 26.085 19.363 -25.809 1.00 85.00 1010 THR A C 1
ATOM 8185 O O . THR A 1 1010 ? 25.373 20.246 -25.337 1.00 85.00 1010 THR A O 1
ATOM 8188 N N . ASP A 1 1011 ? 25.663 18.581 -26.812 1.00 83.12 1011 ASP A N 1
ATOM 8189 C CA . ASP A 1 1011 ? 24.319 18.692 -27.410 1.00 83.12 1011 ASP A CA 1
ATOM 8190 C C . ASP A 1 1011 ? 23.191 18.482 -26.374 1.00 83.12 1011 ASP A C 1
ATOM 8192 O O . ASP A 1 1011 ? 22.073 18.955 -26.582 1.00 83.12 1011 ASP A O 1
ATOM 8196 N N . HIS A 1 1012 ? 23.466 17.766 -25.276 1.00 85.06 1012 HIS A N 1
ATOM 8197 C CA . HIS A 1 1012 ? 22.502 17.425 -24.221 1.00 85.06 1012 HIS A CA 1
ATOM 8198 C C . HIS A 1 1012 ? 22.828 18.098 -22.876 1.00 85.06 1012 HIS A C 1
ATOM 8200 O O . HIS A 1 1012 ? 22.373 17.633 -21.830 1.00 85.06 1012 HIS A O 1
ATOM 8206 N N . PHE A 1 1013 ? 23.586 19.200 -22.897 1.00 83.56 1013 PHE A N 1
ATOM 8207 C CA . PHE A 1 1013 ? 24.039 19.927 -21.705 1.00 83.56 1013 PHE A CA 1
ATOM 8208 C C . PHE A 1 1013 ? 22.911 20.232 -20.707 1.00 83.56 1013 PHE A C 1
ATOM 8210 O O . PHE A 1 1013 ? 23.059 19.960 -19.521 1.00 83.56 1013 PHE A O 1
ATOM 8217 N N . GLU A 1 1014 ? 21.764 20.726 -21.187 1.00 81.62 1014 GLU A N 1
ATOM 8218 C CA . GLU A 1 1014 ? 20.613 21.095 -20.344 1.00 81.62 1014 GLU A CA 1
ATOM 8219 C C . GLU A 1 1014 ? 20.114 19.934 -19.465 1.00 81.62 1014 GLU A C 1
ATOM 8221 O O . GLU A 1 1014 ? 19.747 20.137 -18.312 1.00 81.62 1014 GLU A O 1
ATOM 8226 N N . ILE A 1 1015 ? 20.128 18.702 -19.989 1.00 83.62 1015 ILE A N 1
ATOM 8227 C CA . ILE A 1 1015 ? 19.683 17.510 -19.250 1.00 83.62 1015 ILE A CA 1
ATOM 8228 C C . ILE A 1 1015 ? 20.660 17.207 -18.120 1.00 83.62 1015 ILE A C 1
ATOM 8230 O O . ILE A 1 1015 ? 20.254 16.907 -16.999 1.00 83.62 1015 ILE A O 1
ATOM 8234 N N . TYR A 1 1016 ? 21.955 17.262 -18.424 1.00 85.00 1016 TYR A N 1
ATOM 8235 C CA . TYR A 1 1016 ? 23.004 16.963 -17.460 1.00 85.00 1016 TYR A CA 1
ATOM 8236 C C . TYR A 1 1016 ? 23.122 18.044 -16.380 1.00 85.00 1016 TYR A C 1
ATOM 8238 O O . TYR A 1 1016 ? 23.421 17.718 -15.229 1.00 85.00 1016 TYR A O 1
ATOM 8246 N N . ASP A 1 1017 ? 22.815 19.300 -16.711 1.00 83.62 1017 ASP A N 1
ATOM 8247 C CA . ASP A 1 1017 ? 22.766 20.404 -15.748 1.00 83.62 1017 ASP A CA 1
ATOM 8248 C C . ASP A 1 1017 ? 21.626 20.203 -14.742 1.00 83.62 1017 ASP A C 1
ATOM 8250 O O . ASP A 1 1017 ? 21.855 20.241 -13.533 1.00 83.62 1017 ASP A O 1
ATOM 8254 N N . GLU A 1 1018 ? 20.433 19.832 -15.214 1.00 81.69 1018 GLU A N 1
ATOM 8255 C CA . GLU A 1 1018 ? 19.298 19.493 -14.342 1.00 81.69 1018 GLU A CA 1
ATOM 8256 C C . GLU A 1 1018 ? 19.534 18.217 -13.519 1.00 81.69 1018 GLU A C 1
ATOM 8258 O O . GLU A 1 1018 ? 19.220 18.149 -12.329 1.00 81.69 1018 GLU A O 1
ATOM 8263 N N . LEU A 1 1019 ? 20.149 17.185 -14.105 1.00 81.81 1019 LEU A N 1
ATOM 8264 C CA . LEU A 1 1019 ? 20.568 16.004 -13.343 1.00 81.81 1019 LEU A CA 1
ATOM 8265 C C . LEU A 1 1019 ? 21.560 16.377 -12.240 1.00 81.81 1019 LEU A C 1
ATOM 8267 O O . LEU A 1 1019 ? 21.479 15.872 -11.119 1.00 81.81 1019 LEU A O 1
ATOM 8271 N N . THR A 1 1020 ? 22.491 17.278 -12.537 1.00 82.19 1020 THR A N 1
ATOM 8272 C CA . THR A 1 1020 ? 23.474 17.759 -11.570 1.00 82.19 1020 THR A CA 1
ATOM 8273 C C . THR A 1 1020 ? 22.828 18.614 -10.483 1.00 82.19 1020 THR A C 1
ATOM 8275 O O . THR A 1 1020 ? 23.158 18.426 -9.309 1.00 82.19 1020 THR A O 1
ATOM 8278 N N . SER A 1 1021 ? 21.874 19.484 -10.828 1.00 81.06 1021 SER A N 1
ATOM 8279 C CA . SER A 1 1021 ? 21.102 20.278 -9.868 1.00 81.06 1021 SER A CA 1
ATOM 8280 C C . SER A 1 1021 ? 20.372 19.363 -8.873 1.00 81.06 1021 SER A C 1
ATOM 8282 O O . SER A 1 1021 ? 20.507 19.535 -7.660 1.00 81.06 1021 SER A O 1
ATOM 8284 N N . MET A 1 1022 ? 19.723 18.299 -9.359 1.00 76.62 1022 MET A N 1
ATOM 8285 C CA . MET A 1 1022 ? 19.042 17.315 -8.514 1.00 76.62 1022 MET A CA 1
ATOM 8286 C C . MET A 1 1022 ? 19.993 16.474 -7.661 1.00 76.62 1022 MET A C 1
ATOM 8288 O O . MET A 1 1022 ? 19.704 16.234 -6.486 1.00 76.62 1022 MET A O 1
ATOM 8292 N N . LYS A 1 1023 ? 21.120 16.004 -8.217 1.00 76.56 1023 LYS A N 1
ATOM 8293 C CA . LYS A 1 1023 ? 22.093 15.206 -7.448 1.00 76.56 1023 LYS A CA 1
ATOM 8294 C C . LYS A 1 1023 ? 22.723 16.049 -6.324 1.00 76.56 1023 LYS A C 1
ATOM 8296 O O . LYS A 1 1023 ? 22.848 15.540 -5.210 1.00 76.56 1023 LYS A O 1
ATOM 8301 N N . ARG A 1 1024 ? 22.981 17.349 -6.554 1.00 78.81 1024 ARG A N 1
ATOM 8302 C CA . ARG A 1 1024 ? 23.499 18.302 -5.544 1.00 78.81 1024 ARG A CA 1
ATOM 8303 C C . ARG A 1 1024 ? 22.599 18.487 -4.324 1.00 78.81 1024 ARG A C 1
ATOM 8305 O O . ARG A 1 1024 ? 23.114 18.762 -3.247 1.00 78.81 1024 ARG A O 1
ATOM 8312 N N . VAL A 1 1025 ? 21.282 18.306 -4.458 1.00 72.25 1025 VAL A N 1
ATOM 8313 C CA . VAL A 1 1025 ? 20.353 18.367 -3.311 1.00 72.25 1025 VAL A CA 1
ATOM 8314 C C . VAL A 1 1025 ? 20.637 17.251 -2.296 1.00 72.25 1025 VAL A C 1
ATOM 8316 O O . VAL A 1 1025 ? 20.385 17.427 -1.107 1.00 72.25 1025 VAL A O 1
ATOM 8319 N N . LYS A 1 1026 ? 21.162 16.104 -2.746 1.00 63.41 1026 LYS A N 1
ATOM 8320 C CA . LYS A 1 1026 ? 21.415 14.929 -1.895 1.00 63.41 1026 LYS A CA 1
ATOM 8321 C C . LYS A 1 1026 ? 22.864 14.833 -1.420 1.00 63.41 1026 LYS A C 1
ATOM 8323 O O . LYS A 1 1026 ? 23.105 14.406 -0.297 1.00 63.41 1026 LYS A O 1
ATOM 8328 N N . SER A 1 1027 ? 23.818 15.184 -2.278 1.00 66.38 1027 SER A N 1
ATOM 8329 C CA . SER A 1 1027 ? 25.259 15.085 -2.016 1.00 66.38 1027 SER A CA 1
ATOM 8330 C C . SER A 1 1027 ? 26.034 15.870 -3.070 1.00 66.38 1027 SER A C 1
ATOM 8332 O O . SER A 1 1027 ? 25.537 16.017 -4.180 1.00 66.38 1027 SER A O 1
ATOM 8334 N N . GLU A 1 1028 ? 27.260 16.304 -2.785 1.00 71.44 1028 GLU A N 1
ATOM 8335 C CA . GLU A 1 1028 ? 28.130 16.942 -3.783 1.00 71.44 1028 GLU A CA 1
ATOM 8336 C C . GLU A 1 1028 ? 28.609 15.894 -4.817 1.00 71.44 1028 GLU A C 1
ATOM 8338 O O . GLU A 1 1028 ? 29.396 15.013 -4.463 1.00 71.44 1028 GLU A O 1
ATOM 8343 N N . PRO A 1 1029 ? 28.093 15.898 -6.066 1.00 69.19 1029 PRO A N 1
ATOM 8344 C CA . PRO A 1 1029 ? 28.373 14.837 -7.027 1.00 69.19 1029 PRO A CA 1
ATOM 8345 C C . PRO A 1 1029 ? 29.726 15.060 -7.713 1.00 69.19 1029 PRO A C 1
ATOM 8347 O O . PRO A 1 1029 ? 30.074 16.190 -8.064 1.00 69.19 1029 PRO A O 1
ATOM 8350 N N . ILE A 1 1030 ? 30.469 13.979 -7.967 1.00 74.94 1030 ILE A N 1
ATOM 8351 C CA . ILE A 1 1030 ? 31.732 14.033 -8.714 1.00 74.94 1030 ILE A CA 1
ATOM 8352 C C . ILE A 1 1030 ? 31.392 14.118 -10.207 1.00 74.94 1030 ILE A C 1
ATOM 8354 O O . ILE A 1 1030 ? 31.111 13.118 -10.856 1.00 74.94 1030 ILE A O 1
ATOM 8358 N N . ARG A 1 1031 ? 31.379 15.332 -10.757 1.00 80.19 1031 ARG A N 1
ATOM 8359 C CA . ARG A 1 1031 ? 31.027 15.603 -12.160 1.00 80.19 1031 ARG A CA 1
ATOM 8360 C C . ARG A 1 1031 ? 32.265 15.941 -12.984 1.00 80.19 1031 ARG A C 1
ATOM 8362 O O . ARG A 1 1031 ? 33.256 16.428 -12.443 1.00 80.19 1031 ARG A O 1
ATOM 8369 N N . THR A 1 1032 ? 32.214 15.687 -14.289 1.00 80.38 1032 THR A N 1
ATOM 8370 C CA . THR A 1 1032 ? 33.289 16.100 -15.204 1.00 80.38 1032 THR A CA 1
ATOM 8371 C C . THR A 1 1032 ? 33.088 17.547 -15.671 1.00 80.38 1032 THR A C 1
ATOM 8373 O O . THR A 1 1032 ? 31.960 18.028 -15.812 1.00 80.38 1032 THR A O 1
ATOM 8376 N N . GLU A 1 1033 ? 34.200 18.268 -15.835 1.00 79.88 1033 GLU A N 1
ATOM 8377 C CA . GLU A 1 1033 ? 34.226 19.687 -16.202 1.00 79.88 1033 GLU A CA 1
ATOM 8378 C C . GLU A 1 1033 ? 34.318 19.848 -17.719 1.00 79.88 1033 GLU A C 1
ATOM 8380 O O . GLU A 1 1033 ? 35.219 19.295 -18.349 1.00 79.88 1033 GLU A O 1
ATOM 8385 N N . ILE A 1 1034 ? 33.413 20.639 -18.294 1.00 69.25 1034 ILE A N 1
ATOM 8386 C CA . ILE A 1 1034 ? 33.516 21.127 -19.675 1.00 69.25 1034 ILE A CA 1
ATOM 8387 C C . ILE A 1 1034 ? 33.164 22.610 -19.666 1.00 69.25 1034 ILE A C 1
ATOM 8389 O O . ILE A 1 1034 ? 32.233 23.023 -18.976 1.00 69.25 1034 ILE A O 1
ATOM 8393 N N . ASP A 1 1035 ? 33.935 23.409 -20.403 1.00 67.31 1035 ASP A N 1
ATOM 8394 C CA . ASP A 1 1035 ? 33.781 24.866 -20.486 1.00 67.31 1035 ASP A CA 1
ATOM 8395 C C . ASP A 1 1035 ? 33.689 25.556 -19.107 1.00 67.31 1035 ASP A C 1
ATOM 8397 O O . ASP A 1 1035 ? 32.929 26.502 -18.918 1.00 67.31 1035 ASP A O 1
ATOM 8401 N N . ASN A 1 1036 ? 34.477 25.086 -18.132 1.00 74.31 1036 ASN A N 1
ATOM 8402 C CA . ASN A 1 1036 ? 34.506 25.545 -16.734 1.00 74.31 1036 ASN A CA 1
ATOM 8403 C C . ASN A 1 1036 ? 33.229 25.284 -15.906 1.00 74.31 1036 ASN A C 1
ATOM 8405 O O . ASN A 1 1036 ? 33.017 25.909 -14.863 1.00 74.31 1036 ASN A O 1
ATOM 8409 N N . HIS A 1 1037 ? 32.372 24.355 -16.340 1.00 69.94 1037 HIS A N 1
ATOM 8410 C CA . HIS A 1 1037 ? 31.165 23.958 -15.618 1.00 69.94 1037 HIS A CA 1
ATOM 8411 C C . HIS A 1 1037 ? 31.173 22.453 -15.290 1.00 69.94 1037 HIS A C 1
ATOM 8413 O O . HIS A 1 1037 ? 31.324 21.600 -16.165 1.00 69.94 1037 HIS A O 1
ATOM 8419 N N . LEU A 1 1038 ? 30.981 22.117 -14.008 1.00 77.06 1038 LEU A N 1
ATOM 8420 C CA . LEU A 1 1038 ? 30.868 20.742 -13.496 1.00 77.06 1038 LEU A CA 1
ATOM 8421 C C . LEU A 1 1038 ? 29.459 20.186 -13.745 1.00 77.06 1038 LEU A C 1
ATOM 8423 O O . LEU A 1 1038 ? 28.622 20.221 -12.841 1.00 77.06 1038 LEU A O 1
ATOM 8427 N N . VAL A 1 1039 ? 29.199 19.736 -14.973 1.00 77.69 1039 VAL A N 1
ATOM 8428 C CA . VAL A 1 1039 ? 27.842 19.401 -15.452 1.00 77.69 1039 VAL A CA 1
ATOM 8429 C C . VAL A 1 1039 ? 27.721 17.962 -15.961 1.00 77.69 1039 VAL A C 1
ATOM 8431 O O . VAL A 1 1039 ? 26.657 17.365 -15.857 1.00 77.69 1039 VAL A O 1
ATOM 8434 N N . TYR A 1 1040 ? 28.798 17.373 -16.474 1.00 82.12 1040 TYR A N 1
ATOM 8435 C CA . TYR A 1 1040 ? 28.762 16.132 -17.253 1.00 82.12 1040 TYR A CA 1
ATOM 8436 C C . TYR A 1 1040 ? 28.758 14.876 -16.372 1.00 82.12 1040 TYR A C 1
ATOM 8438 O O . TYR A 1 1040 ? 29.203 14.961 -15.223 1.00 82.12 1040 TYR A O 1
ATOM 8446 N N . PRO A 1 1041 ? 28.326 13.707 -16.900 1.00 84.12 1041 PRO A N 1
ATOM 8447 C CA . PRO A 1 1041 ? 28.368 12.431 -16.181 1.00 84.12 1041 PRO A CA 1
ATOM 8448 C C . PRO A 1 1041 ? 29.722 12.141 -15.533 1.00 84.12 1041 PRO A C 1
ATOM 8450 O O . PRO A 1 1041 ? 30.744 12.757 -15.867 1.00 84.12 1041 PRO A O 1
ATOM 8453 N N . GLU A 1 1042 ? 29.748 11.187 -14.603 1.00 85.81 1042 GLU A N 1
ATOM 8454 C CA . GLU A 1 1042 ? 31.004 10.826 -13.953 1.00 85.81 1042 GLU A CA 1
ATOM 8455 C C . GLU A 1 1042 ? 32.005 10.298 -14.996 1.00 85.81 1042 GLU A C 1
ATOM 8457 O O . GLU A 1 1042 ? 31.637 9.760 -16.045 1.00 85.81 1042 GLU A O 1
ATOM 8462 N N . SER A 1 1043 ? 33.305 10.445 -14.733 1.00 85.31 1043 SER A N 1
ATOM 8463 C CA . SER A 1 1043 ? 34.340 9.993 -15.675 1.00 85.31 1043 SER A CA 1
ATOM 8464 C C . SER A 1 1043 ? 34.232 8.493 -15.979 1.00 85.31 1043 SER A C 1
ATOM 8466 O O . SER A 1 1043 ? 34.506 8.066 -17.104 1.00 85.31 1043 SER A O 1
ATOM 8468 N N . ASN A 1 1044 ? 33.778 7.709 -14.997 1.00 87.75 1044 ASN A N 1
ATOM 8469 C CA . ASN A 1 1044 ? 33.492 6.287 -15.142 1.00 87.75 1044 ASN A CA 1
ATOM 8470 C C . ASN A 1 1044 ? 32.318 6.037 -16.102 1.00 87.75 1044 ASN A C 1
ATOM 8472 O O . ASN A 1 1044 ? 32.455 5.212 -17.007 1.00 87.75 1044 ASN A O 1
ATOM 8476 N N . ASP A 1 1045 ? 31.220 6.789 -15.984 1.00 90.06 1045 ASP A N 1
ATOM 8477 C CA . ASP A 1 1045 ? 30.059 6.676 -16.877 1.00 90.06 1045 ASP A CA 1
ATOM 8478 C C . ASP A 1 1045 ? 30.444 6.979 -18.324 1.00 90.06 1045 ASP A C 1
ATOM 8480 O O . ASP A 1 1045 ? 30.116 6.222 -19.241 1.00 90.06 1045 ASP A O 1
ATOM 8484 N N . ILE A 1 1046 ? 31.216 8.051 -18.536 1.00 88.69 1046 ILE A N 1
ATOM 8485 C CA . ILE A 1 1046 ? 31.724 8.425 -19.861 1.00 88.69 1046 ILE A CA 1
ATOM 8486 C C . ILE A 1 1046 ? 32.602 7.305 -20.427 1.00 88.69 1046 ILE A C 1
ATOM 8488 O O . ILE A 1 1046 ? 32.499 6.977 -21.612 1.00 88.69 1046 ILE A O 1
ATOM 8492 N N . ALA A 1 1047 ? 33.446 6.680 -19.601 1.00 88.44 1047 ALA A N 1
ATOM 8493 C CA . ALA A 1 1047 ? 34.268 5.555 -20.031 1.00 88.44 1047 ALA A CA 1
ATOM 8494 C C . ALA A 1 1047 ? 33.415 4.345 -20.455 1.00 88.44 1047 ALA A C 1
ATOM 8496 O O . ALA A 1 1047 ? 33.712 3.726 -21.480 1.00 88.44 1047 ALA A O 1
ATOM 8497 N N . ILE A 1 1048 ? 32.328 4.043 -19.734 1.00 90.44 1048 ILE A N 1
ATOM 8498 C CA . ILE A 1 1048 ? 31.371 2.988 -20.105 1.00 90.44 1048 ILE A CA 1
ATOM 8499 C C . ILE A 1 1048 ? 30.659 3.343 -21.422 1.00 90.44 1048 ILE A C 1
ATOM 8501 O O . ILE A 1 1048 ? 30.574 2.494 -22.312 1.00 90.44 1048 ILE A O 1
ATOM 8505 N N . MET A 1 1049 ? 30.205 4.592 -21.598 1.00 91.19 1049 MET A N 1
ATOM 8506 C CA . MET A 1 1049 ? 29.571 5.057 -22.843 1.00 91.19 1049 MET A CA 1
ATOM 8507 C C . MET A 1 1049 ? 30.517 4.946 -24.047 1.00 91.19 1049 MET A C 1
ATOM 8509 O O . MET A 1 1049 ? 30.124 4.439 -25.100 1.00 91.19 1049 MET A O 1
ATOM 8513 N N . LYS A 1 1050 ? 31.777 5.378 -23.898 1.00 89.19 1050 LYS A N 1
ATOM 8514 C CA . LYS A 1 1050 ? 32.812 5.275 -24.941 1.00 89.19 1050 LYS A CA 1
ATOM 8515 C C . LYS A 1 1050 ? 33.114 3.822 -25.294 1.00 89.19 1050 LYS A C 1
ATOM 8517 O O . LYS A 1 1050 ? 33.165 3.468 -26.472 1.00 89.19 1050 LYS A O 1
ATOM 8522 N N . LEU A 1 1051 ? 33.265 2.965 -24.284 1.00 89.19 1051 LEU A N 1
ATOM 8523 C CA . LEU A 1 1051 ? 33.478 1.532 -24.473 1.00 89.19 1051 LEU A CA 1
ATOM 8524 C C . LEU A 1 1051 ? 32.316 0.899 -25.250 1.00 89.19 1051 LEU A C 1
ATOM 8526 O O . LEU A 1 1051 ? 32.542 0.189 -26.230 1.00 89.19 1051 LEU A O 1
ATOM 8530 N N . ALA A 1 1052 ? 31.074 1.193 -24.860 1.00 90.88 1052 ALA A N 1
ATOM 8531 C CA . ALA A 1 1052 ? 29.897 0.672 -25.541 1.00 90.88 1052 ALA A CA 1
ATOM 8532 C C . ALA A 1 1052 ? 29.801 1.162 -26.996 1.00 90.88 1052 ALA A C 1
ATOM 8534 O O . ALA A 1 1052 ? 29.533 0.364 -27.895 1.00 90.88 1052 ALA A O 1
ATOM 8535 N N . ALA A 1 1053 ? 30.096 2.439 -27.254 1.00 89.81 1053 ALA A N 1
ATOM 8536 C CA . ALA A 1 1053 ? 30.135 3.000 -28.604 1.00 89.81 1053 ALA A CA 1
ATOM 8537 C C . ALA A 1 1053 ? 31.183 2.311 -29.497 1.00 89.81 1053 ALA A C 1
ATOM 8539 O O . ALA A 1 1053 ? 30.884 1.959 -30.640 1.00 89.81 1053 ALA A O 1
ATOM 8540 N N . ARG A 1 1054 ? 32.389 2.049 -28.976 1.00 87.25 1054 ARG A N 1
ATOM 8541 C CA . ARG A 1 1054 ? 33.440 1.308 -29.699 1.00 87.25 1054 ARG A CA 1
ATOM 8542 C C . ARG A 1 1054 ? 33.004 -0.110 -30.039 1.00 87.25 1054 ARG A C 1
ATOM 8544 O O . ARG A 1 1054 ? 33.143 -0.549 -31.180 1.00 87.25 1054 ARG A O 1
ATOM 8551 N N . LEU A 1 1055 ? 32.449 -0.825 -29.063 1.00 87.88 1055 LEU A N 1
ATOM 8552 C CA . LEU A 1 1055 ? 31.978 -2.194 -29.260 1.00 87.88 1055 LEU A CA 1
ATOM 8553 C C . LEU A 1 1055 ? 30.829 -2.256 -30.270 1.00 87.88 1055 LEU A C 1
ATOM 8555 O O . LEU A 1 1055 ? 30.792 -3.172 -31.091 1.00 87.88 1055 LEU A O 1
ATOM 8559 N N . ALA A 1 1056 ? 29.938 -1.261 -30.275 1.00 89.06 1056 ALA A N 1
ATOM 8560 C CA . ALA A 1 1056 ? 28.840 -1.180 -31.231 1.00 89.06 1056 ALA A CA 1
ATOM 8561 C C . ALA A 1 1056 ? 29.314 -1.060 -32.698 1.00 89.06 1056 ALA A C 1
ATOM 8563 O O . ALA A 1 1056 ? 28.631 -1.537 -33.608 1.00 89.06 1056 ALA A O 1
ATOM 8564 N N . GLN A 1 1057 ? 30.498 -0.485 -32.941 1.00 86.62 1057 GLN A N 1
ATOM 8565 C CA . GLN A 1 1057 ? 31.091 -0.349 -34.279 1.00 86.62 1057 GLN A CA 1
ATOM 8566 C C . GLN A 1 1057 ? 31.857 -1.595 -34.751 1.00 86.62 1057 GLN A C 1
ATOM 8568 O O . GLN A 1 1057 ? 32.226 -1.677 -35.923 1.00 86.62 1057 GLN A O 1
ATOM 8573 N N . ARG A 1 1058 ? 32.084 -2.587 -33.880 1.00 85.69 1058 ARG A N 1
ATOM 8574 C CA . ARG A 1 1058 ? 32.816 -3.815 -34.219 1.00 85.69 1058 ARG A CA 1
ATOM 8575 C C . ARG A 1 1058 ? 31.862 -4.973 -34.574 1.00 85.69 1058 ARG A C 1
ATOM 8577 O O . ARG A 1 1058 ? 30.736 -5.028 -34.078 1.00 85.69 1058 ARG A O 1
ATOM 8584 N N . PRO A 1 1059 ? 32.276 -5.914 -35.441 1.00 85.25 1059 PRO A N 1
ATOM 8585 C CA . PRO A 1 1059 ? 31.510 -7.119 -35.753 1.00 85.25 1059 PRO A CA 1
ATOM 8586 C C . PRO A 1 1059 ? 31.889 -8.290 -34.824 1.00 85.25 1059 PRO A C 1
ATOM 8588 O O . PRO A 1 1059 ? 33.046 -8.700 -34.771 1.00 85.25 1059 PRO A O 1
ATOM 8591 N N . PHE A 1 1060 ? 30.909 -8.897 -34.145 1.00 83.94 1060 PHE A N 1
ATOM 8592 C CA . PHE A 1 1060 ? 31.101 -10.110 -33.322 1.00 83.94 1060 PHE A CA 1
ATOM 8593 C C . PHE A 1 1060 ? 30.367 -11.318 -33.927 1.00 83.94 1060 PHE A C 1
ATOM 8595 O O . PHE A 1 1060 ? 29.449 -11.137 -34.713 1.00 83.94 1060 PHE A O 1
ATOM 8602 N N . LYS A 1 1061 ? 30.745 -12.565 -33.635 1.00 73.25 1061 LYS A N 1
ATOM 8603 C CA . LYS A 1 1061 ? 30.192 -13.728 -34.365 1.00 73.25 1061 LYS A CA 1
ATOM 8604 C C . LYS A 1 1061 ? 28.757 -14.117 -33.963 1.00 73.25 1061 LYS A C 1
ATOM 8606 O O . LYS A 1 1061 ? 27.977 -14.452 -34.841 1.00 73.25 1061 LYS A O 1
ATOM 8611 N N . ASP A 1 1062 ? 28.378 -13.930 -32.695 1.00 78.94 1062 ASP A N 1
ATOM 8612 C CA . ASP A 1 1062 ? 27.093 -14.412 -32.139 1.00 78.94 1062 ASP A CA 1
ATOM 8613 C C . ASP A 1 1062 ? 26.322 -13.351 -31.327 1.00 78.94 1062 ASP A C 1
ATOM 8615 O O . ASP A 1 1062 ? 25.437 -13.670 -30.530 1.00 78.94 1062 ASP A O 1
ATOM 8619 N N . VAL A 1 1063 ? 26.682 -12.077 -31.501 1.00 87.69 1063 VAL A N 1
ATOM 8620 C CA . VAL A 1 1063 ? 26.087 -10.951 -30.767 1.00 87.69 1063 VAL A CA 1
ATOM 8621 C C . VAL A 1 1063 ? 25.183 -10.150 -31.700 1.00 87.69 1063 VAL A C 1
ATOM 8623 O O . VAL A 1 1063 ? 25.604 -9.739 -32.785 1.00 87.69 1063 VAL A O 1
ATOM 8626 N N . GLY A 1 1064 ? 23.935 -9.951 -31.282 1.00 85.25 1064 GLY A N 1
ATOM 8627 C CA . GLY A 1 1064 ? 22.926 -9.203 -32.038 1.00 85.25 1064 GLY A CA 1
ATOM 8628 C C . GLY A 1 1064 ? 22.946 -7.715 -31.732 1.00 85.25 1064 GLY A C 1
ATOM 8629 O O . GLY A 1 1064 ? 22.890 -6.887 -32.634 1.00 85.25 1064 GLY A O 1
ATOM 8630 N N . SER A 1 1065 ? 23.077 -7.375 -30.456 1.00 89.50 1065 SER A N 1
ATOM 8631 C CA . SER A 1 1065 ? 23.057 -5.999 -29.977 1.00 89.50 1065 SER A CA 1
ATOM 8632 C C . SER A 1 1065 ? 23.891 -5.849 -28.710 1.00 89.50 1065 SER A C 1
ATOM 8634 O O . SER A 1 1065 ? 24.227 -6.831 -28.039 1.00 89.50 1065 SER A O 1
ATOM 8636 N N . LEU A 1 1066 ? 24.230 -4.602 -28.397 1.00 92.06 1066 LEU A N 1
ATOM 8637 C CA . LEU A 1 1066 ? 24.897 -4.224 -27.161 1.00 92.06 1066 LEU A CA 1
ATOM 8638 C C . LEU A 1 1066 ? 23.947 -3.385 -26.316 1.00 92.06 1066 LEU A C 1
ATOM 8640 O O . LEU A 1 1066 ? 23.297 -2.479 -26.838 1.00 92.06 1066 LEU A O 1
ATOM 8644 N N . ILE A 1 1067 ? 23.872 -3.686 -25.025 1.00 94.12 1067 ILE A N 1
ATOM 8645 C CA . ILE A 1 1067 ? 22.956 -3.042 -24.091 1.00 94.12 1067 ILE A CA 1
ATOM 8646 C C . ILE A 1 1067 ? 23.712 -2.696 -22.812 1.00 94.12 1067 ILE A C 1
ATOM 8648 O O . ILE A 1 1067 ? 24.497 -3.506 -22.336 1.00 94.12 1067 ILE A O 1
ATOM 8652 N N . ILE A 1 1068 ? 23.449 -1.534 -22.223 1.00 95.00 1068 ILE A N 1
ATOM 8653 C CA . ILE A 1 1068 ? 23.894 -1.180 -20.872 1.00 95.00 1068 ILE A CA 1
ATOM 8654 C C . ILE A 1 1068 ? 22.704 -1.309 -19.919 1.00 95.00 1068 ILE A C 1
ATOM 8656 O O . ILE A 1 1068 ? 21.664 -0.687 -20.138 1.00 95.00 1068 ILE A O 1
ATOM 8660 N N . ALA A 1 1069 ? 22.846 -2.113 -18.870 1.00 93.19 1069 ALA A N 1
ATOM 8661 C CA . ALA A 1 1069 ? 21.887 -2.198 -17.778 1.00 93.19 1069 ALA A CA 1
ATOM 8662 C C . ALA A 1 1069 ? 22.274 -1.205 -16.678 1.00 93.19 1069 ALA A C 1
ATOM 8664 O O . ALA A 1 1069 ? 23.259 -1.423 -15.978 1.00 93.19 1069 ALA A O 1
ATOM 8665 N N . THR A 1 1070 ? 21.498 -0.131 -16.541 1.00 91.12 1070 THR A N 1
ATOM 8666 C CA . THR A 1 1070 ? 21.738 0.948 -15.571 1.00 91.12 1070 THR A CA 1
ATOM 8667 C C . THR A 1 1070 ? 20.440 1.677 -15.242 1.00 91.12 1070 THR A C 1
ATOM 8669 O O . THR A 1 1070 ? 19.535 1.778 -16.076 1.00 91.12 1070 THR A O 1
ATOM 8672 N N . ARG A 1 1071 ? 20.345 2.192 -14.016 1.00 85.62 1071 ARG A N 1
ATOM 8673 C CA . ARG A 1 1071 ? 19.255 3.071 -13.568 1.00 85.62 1071 ARG A CA 1
ATOM 8674 C C . ARG A 1 1071 ? 19.672 4.531 -13.454 1.00 85.62 1071 ARG A C 1
ATOM 8676 O O . ARG A 1 1071 ? 18.848 5.338 -13.042 1.00 85.62 1071 ARG A O 1
ATOM 8683 N N . ASP A 1 1072 ? 20.913 4.873 -13.786 1.00 87.12 1072 ASP A N 1
ATOM 8684 C CA . ASP A 1 1072 ? 21.365 6.252 -13.656 1.00 87.12 1072 ASP A CA 1
ATOM 8685 C C . ASP A 1 1072 ? 20.668 7.137 -14.702 1.00 87.12 1072 ASP A C 1
ATOM 8687 O O . ASP A 1 1072 ? 20.570 6.785 -15.887 1.00 87.12 1072 ASP A O 1
ATOM 8691 N N . GLY A 1 1073 ? 20.168 8.291 -14.262 1.00 83.75 1073 GLY A N 1
ATOM 8692 C CA . GLY A 1 1073 ? 19.635 9.349 -15.115 1.00 83.75 1073 GLY A CA 1
ATOM 8693 C C . GLY A 1 1073 ? 20.589 9.730 -16.244 1.00 83.75 1073 GLY A C 1
ATOM 8694 O O . GLY A 1 1073 ? 20.134 9.968 -17.367 1.00 83.75 1073 GLY A O 1
ATOM 8695 N N . ASP A 1 1074 ? 21.901 9.676 -15.978 1.00 87.19 1074 ASP A N 1
ATOM 8696 C CA . ASP A 1 1074 ? 22.960 10.042 -16.924 1.00 87.19 1074 ASP A CA 1
ATOM 8697 C C . ASP A 1 1074 ? 22.928 9.192 -18.214 1.00 87.19 1074 ASP A C 1
ATOM 8699 O O . ASP A 1 1074 ? 23.288 9.674 -19.293 1.00 87.19 1074 ASP A O 1
ATOM 8703 N N . PHE A 1 1075 ? 22.416 7.957 -18.132 1.00 89.56 1075 PHE A N 1
ATOM 8704 C CA . PHE A 1 1075 ? 22.156 7.089 -19.283 1.00 89.56 1075 PHE A CA 1
ATOM 8705 C C . PHE A 1 1075 ? 20.672 7.034 -19.656 1.00 89.56 1075 PHE A C 1
ATOM 8707 O O . PHE A 1 1075 ? 20.323 7.054 -20.837 1.00 89.56 1075 PHE A O 1
ATOM 8714 N N . THR A 1 1076 ? 19.776 6.906 -18.673 1.00 87.62 1076 THR A N 1
ATOM 8715 C CA . THR A 1 1076 ? 18.369 6.546 -18.920 1.00 87.62 1076 THR A CA 1
ATOM 8716 C C . THR A 1 1076 ? 17.558 7.671 -19.562 1.00 87.62 1076 THR A C 1
ATOM 8718 O O . THR A 1 1076 ? 16.689 7.392 -20.398 1.00 87.62 1076 THR A O 1
ATOM 8721 N N . LEU A 1 1077 ? 17.859 8.939 -19.255 1.00 84.81 1077 LEU A N 1
ATOM 8722 C CA . LEU A 1 1077 ? 17.190 10.074 -19.895 1.00 84.81 1077 LEU A CA 1
ATOM 8723 C C . LEU A 1 1077 ? 17.557 10.189 -21.369 1.00 84.81 1077 LEU A C 1
ATOM 8725 O O . LEU A 1 1077 ? 16.679 10.445 -22.192 1.00 84.81 1077 LEU A O 1
ATOM 8729 N N . VAL A 1 1078 ? 18.806 9.904 -21.724 1.00 86.69 1078 VAL A N 1
ATOM 8730 C CA . VAL A 1 1078 ? 19.312 10.002 -23.101 1.00 86.69 1078 VAL A CA 1
ATOM 8731 C C . VAL A 1 1078 ? 19.414 8.647 -23.808 1.00 86.69 1078 VAL A C 1
ATOM 8733 O O . VAL A 1 1078 ? 19.954 8.560 -24.908 1.00 86.69 1078 VAL A O 1
ATOM 8736 N N . ALA A 1 1079 ? 18.835 7.591 -23.229 1.00 87.44 1079 ALA A N 1
ATOM 8737 C CA . ALA A 1 1079 ? 18.929 6.205 -23.694 1.00 87.44 1079 ALA A CA 1
ATOM 8738 C C . ALA A 1 1079 ? 18.676 6.040 -25.200 1.00 87.44 1079 ALA A C 1
ATOM 8740 O O . ALA A 1 1079 ? 19.434 5.379 -25.906 1.00 87.44 1079 ALA A O 1
ATOM 8741 N N . ARG A 1 1080 ? 17.616 6.675 -25.711 1.00 82.88 1080 ARG A N 1
ATOM 8742 C CA . ARG A 1 1080 ? 17.266 6.609 -27.137 1.00 82.88 1080 ARG A CA 1
ATOM 8743 C C . ARG A 1 1080 ? 18.206 7.430 -28.012 1.00 82.88 1080 ARG A C 1
ATOM 8745 O O . ARG A 1 1080 ? 18.474 7.035 -29.139 1.00 82.88 1080 ARG A O 1
ATOM 8752 N N . ALA A 1 1081 ? 18.727 8.543 -27.507 1.00 84.94 1081 ALA A N 1
ATOM 8753 C CA . ALA A 1 1081 ? 19.694 9.350 -28.241 1.00 84.94 1081 ALA A CA 1
ATOM 8754 C C . ALA A 1 1081 ? 21.043 8.613 -28.372 1.00 84.94 1081 ALA A C 1
ATOM 8756 O O . ALA A 1 1081 ? 21.658 8.653 -29.439 1.00 84.94 1081 ALA A O 1
ATOM 8757 N N . LEU A 1 1082 ? 21.451 7.869 -27.334 1.00 88.94 1082 LEU A N 1
ATOM 8758 C CA . LEU A 1 1082 ? 22.614 6.975 -27.362 1.00 88.94 1082 LEU A CA 1
ATOM 8759 C C . LEU A 1 1082 ? 22.435 5.835 -28.377 1.00 88.94 1082 LEU A C 1
ATOM 8761 O O . LEU A 1 1082 ? 23.319 5.606 -29.204 1.00 88.94 1082 LEU A O 1
ATOM 8765 N N . GLU A 1 1083 ? 21.272 5.181 -28.381 1.00 86.56 1083 GLU A N 1
ATOM 8766 C CA . GLU A 1 1083 ? 20.944 4.124 -29.347 1.00 86.56 1083 GLU A CA 1
ATOM 8767 C C . GLU A 1 1083 ? 20.980 4.632 -30.792 1.00 86.56 1083 GLU A C 1
ATOM 8769 O O . GLU A 1 1083 ? 21.597 4.012 -31.659 1.00 86.56 1083 GLU A O 1
ATOM 8774 N N . GLU A 1 1084 ? 20.366 5.786 -31.062 1.00 81.44 1084 GLU A N 1
ATOM 8775 C CA . GLU A 1 1084 ? 20.301 6.348 -32.411 1.00 81.44 1084 GLU A CA 1
ATOM 8776 C C . GLU A 1 1084 ? 21.670 6.808 -32.936 1.00 81.44 1084 GLU A C 1
ATOM 8778 O O . GLU A 1 1084 ? 21.944 6.633 -34.127 1.00 81.44 1084 GLU A O 1
ATOM 8783 N N . ARG A 1 1085 ? 22.525 7.385 -32.076 1.00 83.88 1085 ARG A N 1
ATOM 8784 C CA . ARG A 1 1085 ? 23.828 7.952 -32.472 1.00 83.88 1085 ARG A CA 1
ATOM 8785 C C . ARG A 1 1085 ? 24.957 6.920 -32.463 1.00 83.88 1085 ARG A C 1
ATOM 8787 O O . ARG A 1 1085 ? 25.743 6.887 -33.406 1.00 83.88 1085 ARG A O 1
ATOM 8794 N N . PHE A 1 1086 ? 25.025 6.071 -31.437 1.00 87.50 1086 PHE A N 1
ATOM 8795 C CA . PHE A 1 1086 ? 26.143 5.145 -31.210 1.00 87.50 1086 PHE A CA 1
ATOM 8796 C C . PHE A 1 1086 ? 25.778 3.666 -31.382 1.00 87.50 1086 PHE A C 1
ATOM 8798 O O . PHE A 1 1086 ? 26.676 2.841 -31.520 1.00 87.50 1086 PHE A O 1
ATOM 8805 N N . GLY A 1 1087 ? 24.490 3.308 -31.422 1.00 84.69 1087 GLY A N 1
ATOM 8806 C CA . GLY A 1 1087 ? 24.059 1.947 -31.761 1.00 84.69 1087 GLY A CA 1
ATOM 8807 C C . GLY A 1 1087 ? 24.002 0.941 -30.617 1.00 84.69 1087 GLY A C 1
ATOM 8808 O O . GLY A 1 1087 ? 23.846 -0.249 -30.890 1.00 84.69 1087 GLY A O 1
ATOM 8809 N N . PHE A 1 1088 ? 24.123 1.386 -29.366 1.00 91.31 1088 PHE A N 1
ATOM 8810 C CA . PHE A 1 1088 ? 23.919 0.546 -28.185 1.00 91.31 1088 PHE A CA 1
ATOM 8811 C C . PHE A 1 1088 ? 22.671 0.983 -27.412 1.00 91.31 1088 PHE A C 1
ATOM 8813 O O . PHE A 1 1088 ? 22.350 2.166 -27.334 1.00 91.31 1088 PHE A O 1
ATOM 8820 N N . GLY A 1 1089 ? 21.958 0.018 -26.841 1.00 90.25 1089 GLY A N 1
ATOM 8821 C CA . GLY A 1 1089 ? 20.772 0.262 -26.030 1.00 90.25 1089 GLY A CA 1
ATOM 8822 C C . GLY A 1 1089 ? 21.101 0.549 -24.568 1.00 90.25 1089 GLY A C 1
ATOM 8823 O O . GLY A 1 1089 ? 22.149 0.160 -24.060 1.00 90.25 1089 GLY A O 1
ATOM 8824 N N . VAL A 1 1090 ? 20.157 1.164 -23.862 1.00 91.88 1090 VAL A N 1
ATOM 8825 C CA . VAL A 1 1090 ? 20.177 1.297 -22.399 1.00 91.88 1090 VAL A CA 1
ATOM 8826 C C . VAL A 1 1090 ? 18.878 0.717 -21.851 1.00 91.88 1090 VAL A C 1
ATOM 8828 O O . VAL A 1 1090 ? 17.801 1.010 -22.377 1.00 91.88 1090 VAL A O 1
ATOM 8831 N N . VAL A 1 1091 ? 18.962 -0.103 -20.804 1.00 89.88 1091 VAL A N 1
ATOM 8832 C CA . VAL A 1 1091 ? 17.809 -0.726 -20.140 1.00 89.88 1091 VAL A CA 1
ATOM 8833 C C . VAL A 1 1091 ? 17.873 -0.485 -18.636 1.00 89.88 1091 VAL A C 1
ATOM 8835 O O . VAL A 1 1091 ? 18.875 -0.780 -17.991 1.00 89.88 1091 VAL A O 1
ATOM 8838 N N . LYS A 1 1092 ? 16.780 0.032 -18.068 1.00 85.19 1092 LYS A N 1
ATOM 8839 C CA . LYS A 1 1092 ? 16.666 0.278 -16.618 1.00 85.19 1092 LYS A CA 1
ATOM 8840 C C . LYS A 1 1092 ? 15.926 -0.823 -15.859 1.00 85.19 1092 LYS A C 1
ATOM 8842 O O . LYS A 1 1092 ? 16.067 -0.949 -14.646 1.00 85.19 1092 LYS A O 1
ATOM 8847 N N . ASN A 1 1093 ? 15.111 -1.583 -16.586 1.00 80.50 1093 ASN A N 1
ATOM 8848 C CA . ASN A 1 1093 ? 14.219 -2.604 -16.064 1.00 80.50 1093 ASN A CA 1
ATOM 8849 C C . ASN A 1 1093 ? 14.003 -3.718 -17.098 1.00 80.50 1093 ASN A C 1
ATOM 8851 O O . ASN A 1 1093 ? 14.436 -3.648 -18.256 1.00 80.50 1093 ASN A O 1
ATOM 8855 N N . SER A 1 1094 ? 13.291 -4.754 -16.676 1.00 78.56 1094 SER A N 1
ATOM 8856 C CA . SER A 1 1094 ? 13.011 -5.933 -17.491 1.00 78.56 1094 SER A CA 1
ATOM 8857 C C . SER A 1 1094 ? 12.070 -5.658 -18.666 1.00 78.56 1094 SER A C 1
ATOM 8859 O O . SER A 1 1094 ? 12.270 -6.238 -19.731 1.00 78.56 1094 SER A O 1
ATOM 8861 N N . ARG A 1 1095 ? 11.102 -4.739 -18.529 1.00 77.06 1095 ARG A N 1
ATOM 8862 C CA . ARG A 1 1095 ? 10.212 -4.318 -19.629 1.00 77.06 1095 ARG A CA 1
ATOM 8863 C C . ARG A 1 1095 ? 11.019 -3.771 -20.807 1.00 77.06 1095 ARG A C 1
ATOM 8865 O O . ARG A 1 1095 ? 10.762 -4.129 -21.953 1.00 77.06 1095 ARG A O 1
ATOM 8872 N N . MET A 1 1096 ? 12.019 -2.932 -20.531 1.00 80.94 1096 MET A N 1
ATOM 8873 C CA . MET A 1 1096 ? 12.923 -2.422 -21.563 1.00 80.94 1096 MET A CA 1
ATOM 8874 C C . MET A 1 1096 ? 13.832 -3.515 -22.119 1.00 80.94 1096 MET A C 1
ATOM 8876 O O . MET A 1 1096 ? 14.074 -3.530 -23.318 1.00 80.94 1096 MET A O 1
ATOM 8880 N N . LEU A 1 1097 ? 14.313 -4.444 -21.288 1.00 85.00 1097 LEU A N 1
ATOM 8881 C CA . LEU A 1 1097 ? 15.143 -5.563 -21.744 1.00 85.00 1097 LEU A CA 1
ATOM 8882 C C . LEU A 1 1097 ? 14.405 -6.471 -22.742 1.00 85.00 1097 LEU A C 1
ATOM 8884 O O . LEU A 1 1097 ? 14.998 -6.921 -23.720 1.00 85.00 1097 LEU A O 1
ATOM 8888 N N . GLN A 1 1098 ? 13.110 -6.707 -22.541 1.00 78.56 1098 GLN A N 1
ATOM 8889 C CA . GLN A 1 1098 ? 12.317 -7.589 -23.403 1.00 78.56 1098 GLN A CA 1
ATOM 8890 C C . GLN A 1 1098 ? 12.256 -7.132 -24.860 1.00 78.56 1098 GLN A C 1
ATOM 8892 O O . GLN A 1 1098 ? 12.232 -7.984 -25.746 1.00 78.56 1098 GLN A O 1
ATOM 8897 N N . SER A 1 1099 ? 12.300 -5.822 -25.137 1.00 76.56 1099 SER A N 1
ATOM 8898 C CA . SER A 1 1099 ? 12.328 -5.333 -26.525 1.00 76.56 1099 SER A CA 1
ATOM 8899 C C . SER A 1 1099 ? 13.595 -5.731 -27.288 1.00 76.56 1099 SER A C 1
ATOM 8901 O O . SER A 1 1099 ? 13.659 -5.511 -28.491 1.00 76.56 1099 SER A O 1
ATOM 8903 N N . TRP A 1 1100 ? 14.600 -6.276 -26.597 1.00 80.75 1100 TRP A N 1
ATOM 8904 C CA . TRP A 1 1100 ? 15.867 -6.724 -27.171 1.00 80.75 1100 TRP A CA 1
ATOM 8905 C C . TRP A 1 1100 ? 16.050 -8.246 -27.174 1.00 80.75 1100 TRP A C 1
ATOM 8907 O O . TRP A 1 1100 ? 17.010 -8.731 -27.765 1.00 80.75 1100 TRP A O 1
ATOM 8917 N N . ILE A 1 1101 ? 15.183 -8.987 -26.477 1.00 77.50 1101 ILE A N 1
ATOM 8918 C CA . ILE A 1 1101 ? 15.250 -10.454 -26.376 1.00 77.50 1101 ILE A CA 1
ATOM 8919 C C . ILE A 1 1101 ? 14.297 -11.134 -27.375 1.00 77.50 1101 ILE A C 1
ATOM 8921 O O . ILE A 1 1101 ? 14.543 -12.278 -27.760 1.00 77.50 1101 ILE A O 1
ATOM 8925 N N . ASN A 1 1102 ? 13.208 -10.454 -27.750 1.00 58.56 1102 ASN A N 1
ATOM 8926 C CA . ASN A 1 1102 ? 12.089 -11.017 -28.514 1.00 58.56 1102 ASN A CA 1
ATOM 8927 C C . ASN A 1 1102 ? 12.238 -10.929 -30.031 1.00 58.56 1102 ASN A C 1
ATOM 8929 O O . ASN A 1 1102 ? 12.664 -9.857 -30.515 1.00 58.56 1102 ASN A O 1
#

pLDDT: mean 78.85, std 11.13, range [31.98, 95.31]